Protein 1RZS (pdb70)

CATH classification: 1.10.260.40

Structure (mmCIF, N/CA/C/O backbone):
data_1RZS
#
_entry.id   1RZS
#
loop_
_atom_site.group_PDB
_atom_site.id
_atom_site.type_symbol
_atom_site.label_atom_id
_atom_site.label_alt_id
_atom_site.label_comp_id
_atom_site.label_asym_id
_atom_site.label_entity_id
_atom_site.label_seq_id
_atom_site.pdbx_PDB_ins_code
_atom_site.Cartn_x
_atom_site.Cartn_y
_atom_site.Cartn_z
_atom_site.occupancy
_atom_site.B_iso_or_equiv
_atom_site.auth_seq_id
_atom_site.auth_comp_id
_atom_site.auth_asym_id
_atom_site.auth_atom_id
_atom_site.pdbx_PDB_model_num
ATOM 1 N N . MET A 1 1 ? -5.111 8.071 0.709 1.00 0.00 1 MET A N 1
ATOM 2 C CA . MET A 1 1 ? -4.219 7.172 -0.069 1.00 0.00 1 MET A CA 1
ATOM 3 C C . MET A 1 1 ? -5.018 6.311 -1.041 1.00 0.00 1 MET A C 1
ATOM 4 O O . MET A 1 1 ? -5.801 5.454 -0.630 1.00 0.00 1 MET A O 1
ATOM 20 N N . TYR A 1 2 ? -4.814 6.543 -2.334 1.00 0.00 2 TYR A N 1
ATOM 21 C CA . TYR A 1 2 ? -5.514 5.790 -3.366 1.00 0.00 2 TYR A CA 1
ATOM 22 C C . TYR A 1 2 ? -4.774 4.496 -3.691 1.00 0.00 2 TYR A C 1
ATOM 23 O O . TYR A 1 2 ? -3.547 4.477 -3.781 1.00 0.00 2 TYR A O 1
ATOM 41 N N . LYS A 1 3 ? -5.529 3.417 -3.865 1.00 0.00 3 LYS A N 1
ATOM 42 C CA . LYS A 1 3 ? -4.945 2.118 -4.180 1.00 0.00 3 LYS A CA 1
ATOM 43 C C . LYS A 1 3 ? -4.150 2.178 -5.480 1.00 0.00 3 LYS A C 1
ATOM 44 O O . LYS A 1 3 ? -3.160 1.465 -5.647 1.00 0.00 3 LYS A O 1
ATOM 63 N N . LYS A 1 4 ? -4.587 3.035 -6.398 1.00 0.00 4 LYS A N 1
ATOM 64 C CA . LYS A 1 4 ? -3.914 3.188 -7.682 1.00 0.00 4 LYS A CA 1
ATOM 65 C C . LYS A 1 4 ? -2.474 3.650 -7.487 1.00 0.00 4 LYS A C 1
ATOM 66 O O . LYS A 1 4 ? -1.590 3.305 -8.271 1.00 0.00 4 LYS A O 1
ATOM 85 N N . ASP A 1 5 ? -2.246 4.430 -6.435 1.00 0.00 5 ASP A N 1
ATOM 86 C CA . ASP A 1 5 ? -0.914 4.940 -6.135 1.00 0.00 5 ASP A CA 1
ATOM 87 C C . ASP A 1 5 ? -0.065 3.872 -5.449 1.00 0.00 5 ASP A C 1
ATOM 88 O O . ASP A 1 5 ? 1.095 3.666 -5.804 1.00 0.00 5 ASP A O 1
ATOM 97 N N . VAL A 1 6 ? -0.654 3.198 -4.466 1.00 0.00 6 VAL A N 1
ATOM 98 C CA . VAL A 1 6 ? 0.036 2.156 -3.729 1.00 0.00 6 VAL A CA 1
ATOM 99 C C . VAL A 1 6 ? 0.562 1.073 -4.667 1.00 0.00 6 VAL A C 1
ATOM 100 O O . VAL A 1 6 ? 1.737 0.712 -4.618 1.00 0.00 6 VAL A O 1
ATOM 113 N N . ILE A 1 7 ? -0.319 0.558 -5.520 1.00 0.00 7 ILE A N 1
ATOM 114 C CA . ILE A 1 7 ? 0.053 -0.483 -6.470 1.00 0.00 7 ILE A CA 1
ATOM 115 C C . ILE A 1 7 ? 1.176 -0.013 -7.392 1.00 0.00 7 ILE A C 1
ATOM 116 O O . ILE A 1 7 ? 1.981 -0.814 -7.864 1.00 0.00 7 ILE A O 1
ATOM 132 N N . ASP A 1 8 ? 1.225 1.291 -7.644 1.00 0.00 8 ASP A N 1
ATOM 133 C CA . ASP A 1 8 ? 2.249 1.864 -8.504 1.00 0.00 8 ASP A CA 1
ATOM 134 C C . ASP A 1 8 ? 3.578 1.955 -7.765 1.00 0.00 8 ASP A C 1
ATOM 135 O O . ASP A 1 8 ? 4.645 1.941 -8.377 1.00 0.00 8 ASP A O 1
ATOM 144 N N . HIS A 1 9 ? 3.502 2.046 -6.441 1.00 0.00 9 HIS A N 1
ATOM 145 C CA . HIS A 1 9 ? 4.694 2.134 -5.613 1.00 0.00 9 HIS A CA 1
ATOM 146 C C . HIS A 1 9 ? 5.246 0.741 -5.317 1.00 0.00 9 HIS A C 1
ATOM 147 O O . HIS A 1 9 ? 6.453 0.561 -5.151 1.00 0.00 9 HIS A O 1
ATOM 162 N N . PHE A 1 10 ? 4.351 -0.238 -5.251 1.00 0.00 10 PHE A N 1
ATOM 163 C CA . PHE A 1 10 ? 4.737 -1.615 -4.971 1.00 0.00 10 PHE A CA 1
ATOM 164 C C . PHE A 1 10 ? 4.930 -2.407 -6.261 1.00 0.00 10 PHE A C 1
ATOM 165 O O . PHE A 1 10 ? 5.727 -3.344 -6.311 1.00 0.00 10 PHE A O 1
ATOM 182 N N . GLY A 1 11 ? 4.192 -2.031 -7.299 1.00 0.00 11 GLY A N 1
ATOM 183 C CA . GLY A 1 11 ? 4.293 -2.722 -8.570 1.00 0.00 11 GLY A CA 1
ATOM 184 C C . GLY A 1 11 ? 3.356 -3.910 -8.650 1.00 0.00 11 GLY A C 1
ATOM 185 O O . GLY A 1 11 ? 2.570 -4.030 -9.591 1.00 0.00 11 GLY A O 1
ATOM 189 N N . THR A 1 12 ? 3.434 -4.786 -7.655 1.00 0.00 12 THR A N 1
ATOM 190 C CA . THR A 1 12 ? 2.583 -5.969 -7.603 1.00 0.00 12 THR A CA 1
ATOM 191 C C . THR A 1 12 ? 1.825 -6.023 -6.281 1.00 0.00 12 THR A C 1
ATOM 192 O O . THR A 1 12 ? 2.397 -5.785 -5.216 1.00 0.00 12 THR A O 1
ATOM 203 N N . GLN A 1 13 ? 0.533 -6.331 -6.354 1.00 0.00 13 GLN A N 1
ATOM 204 C CA . GLN A 1 13 ? -0.305 -6.410 -5.160 1.00 0.00 13 GLN A CA 1
ATOM 205 C C . GLN A 1 13 ? 0.340 -7.282 -4.087 1.00 0.00 13 GLN A C 1
ATOM 206 O O . GLN A 1 13 ? 0.432 -6.886 -2.925 1.00 0.00 13 GLN A O 1
ATOM 220 N N . ARG A 1 14 ? 0.788 -8.470 -4.485 1.00 0.00 14 ARG A N 1
ATOM 221 C CA . ARG A 1 14 ? 1.426 -9.403 -3.559 1.00 0.00 14 ARG A CA 1
ATOM 222 C C . ARG A 1 14 ? 2.490 -8.703 -2.716 1.00 0.00 14 ARG A C 1
ATOM 223 O O . ARG A 1 14 ? 2.719 -9.067 -1.562 1.00 0.00 14 ARG A O 1
ATOM 244 N N . ALA A 1 15 ? 3.135 -7.700 -3.299 1.00 0.00 15 ALA A N 1
ATOM 245 C CA . ALA A 1 15 ? 4.172 -6.950 -2.602 1.00 0.00 15 ALA A CA 1
ATOM 246 C C . ALA A 1 15 ? 3.591 -6.178 -1.421 1.00 0.00 15 ALA A C 1
ATOM 247 O O . ALA A 1 15 ? 4.096 -6.263 -0.302 1.00 0.00 15 ALA A O 1
ATOM 254 N N . VAL A 1 16 ? 2.527 -5.423 -1.680 1.00 0.00 16 VAL A N 1
ATOM 255 C CA . VAL A 1 16 ? 1.874 -4.635 -0.644 1.00 0.00 16 VAL A CA 1
ATOM 256 C C . VAL A 1 16 ? 1.457 -5.513 0.532 1.00 0.00 16 VAL A C 1
ATOM 257 O O . VAL A 1 16 ? 1.685 -5.165 1.691 1.00 0.00 16 VAL A O 1
ATOM 270 N N . ALA A 1 17 ? 0.845 -6.651 0.224 1.00 0.00 17 ALA A N 1
ATOM 271 C CA . ALA A 1 17 ? 0.395 -7.578 1.255 1.00 0.00 17 ALA A CA 1
ATOM 272 C C . ALA A 1 17 ? 1.564 -8.064 2.104 1.00 0.00 17 ALA A C 1
ATOM 273 O O . ALA A 1 17 ? 1.414 -8.313 3.301 1.00 0.00 17 ALA A O 1
ATOM 280 N N . LYS A 1 18 ? 2.729 -8.194 1.480 1.00 0.00 18 LYS A N 1
ATOM 281 C CA . LYS A 1 18 ? 3.925 -8.649 2.179 1.00 0.00 18 LYS A CA 1
ATOM 282 C C . LYS A 1 18 ? 4.492 -7.544 3.066 1.00 0.00 18 LYS A C 1
ATOM 283 O O . LYS A 1 18 ? 5.101 -7.817 4.101 1.00 0.00 18 LYS A O 1
ATOM 302 N N . ALA A 1 19 ? 4.289 -6.297 2.653 1.00 0.00 19 ALA A N 1
ATOM 303 C CA . ALA A 1 19 ? 4.781 -5.152 3.409 1.00 0.00 19 ALA A CA 1
ATOM 304 C C . ALA A 1 19 ? 4.003 -4.980 4.710 1.00 0.00 19 ALA A C 1
ATOM 305 O O . ALA A 1 19 ? 4.592 -4.837 5.783 1.00 0.00 19 ALA A O 1
ATOM 312 N N . LEU A 1 20 ? 2.679 -4.996 4.608 1.00 0.00 20 LEU A N 1
ATOM 313 C CA . LEU A 1 20 ? 1.819 -4.842 5.776 1.00 0.00 20 LEU A CA 1
ATOM 314 C C . LEU A 1 20 ? 1.701 -6.157 6.541 1.00 0.00 20 LEU A C 1
ATOM 315 O O . LEU A 1 20 ? 1.588 -6.166 7.767 1.00 0.00 20 LEU A O 1
ATOM 331 N N . GLY A 1 21 ? 1.728 -7.265 5.808 1.00 0.00 21 GLY A N 1
ATOM 332 C CA . GLY A 1 21 ? 1.623 -8.570 6.433 1.00 0.00 21 GLY A CA 1
ATOM 333 C C . GLY A 1 21 ? 0.273 -9.220 6.201 1.00 0.00 21 GLY A C 1
ATOM 334 O O . GLY A 1 21 ? -0.183 -10.023 7.014 1.00 0.00 21 GLY A O 1
ATOM 338 N N . ILE A 1 22 ? -0.368 -8.869 5.091 1.00 0.00 22 ILE A N 1
ATOM 339 C CA . ILE A 1 22 ? -1.673 -9.423 4.754 1.00 0.00 22 ILE A CA 1
ATOM 340 C C . ILE A 1 22 ? -1.602 -10.260 3.481 1.00 0.00 22 ILE A C 1
ATOM 341 O O . ILE A 1 22 ? -0.538 -10.406 2.881 1.00 0.00 22 ILE A O 1
ATOM 357 N N . SER A 1 23 ? -2.743 -10.808 3.074 1.00 0.00 23 SER A N 1
ATOM 358 C CA . SER A 1 23 ? -2.810 -11.630 1.872 1.00 0.00 23 SER A CA 1
ATOM 359 C C . SER A 1 23 ? -3.068 -10.770 0.639 1.00 0.00 23 SER A C 1
ATOM 360 O O . SER A 1 23 ? -3.497 -9.620 0.751 1.00 0.00 23 SER A O 1
ATOM 368 N N . ASP A 1 24 ? -2.806 -11.332 -0.536 1.00 0.00 24 ASP A N 1
ATOM 369 C CA . ASP A 1 24 ? -3.011 -10.616 -1.788 1.00 0.00 24 ASP A CA 1
ATOM 370 C C . ASP A 1 24 ? -4.484 -10.272 -1.985 1.00 0.00 24 ASP A C 1
ATOM 371 O O . ASP A 1 24 ? -4.819 -9.245 -2.578 1.00 0.00 24 ASP A O 1
ATOM 380 N N . ALA A 1 25 ? -5.360 -11.135 -1.483 1.00 0.00 25 ALA A N 1
ATOM 381 C CA . ALA A 1 25 ? -6.798 -10.922 -1.605 1.00 0.00 25 ALA A CA 1
ATOM 382 C C . ALA A 1 25 ? -7.219 -9.619 -0.936 1.00 0.00 25 ALA A C 1
ATOM 383 O O . ALA A 1 25 ? -8.015 -8.857 -1.485 1.00 0.00 25 ALA A O 1
ATOM 390 N N . ALA A 1 26 ? -6.679 -9.368 0.252 1.00 0.00 26 ALA A N 1
ATOM 391 C CA . ALA A 1 26 ? -6.999 -8.155 0.996 1.00 0.00 26 ALA A CA 1
ATOM 392 C C . ALA A 1 26 ? -6.643 -6.908 0.194 1.00 0.00 26 ALA A C 1
ATOM 393 O O . ALA A 1 26 ? -7.371 -5.915 0.215 1.00 0.00 26 ALA A O 1
ATOM 400 N N . VAL A 1 27 ? -5.519 -6.967 -0.513 1.00 0.00 27 VAL A N 1
ATOM 401 C CA . VAL A 1 27 ? -5.068 -5.842 -1.323 1.00 0.00 27 VAL A CA 1
ATOM 402 C C . VAL A 1 27 ? -6.051 -5.546 -2.450 1.00 0.00 27 VAL A C 1
ATOM 403 O O . VAL A 1 27 ? -6.495 -4.411 -2.619 1.00 0.00 27 VAL A O 1
ATOM 416 N N . SER A 1 28 ? -6.388 -6.576 -3.220 1.00 0.00 28 SER A N 1
ATOM 417 C CA . SER A 1 28 ? -7.319 -6.425 -4.333 1.00 0.00 28 SER A CA 1
ATOM 418 C C . SER A 1 28 ? -8.701 -6.017 -3.834 1.00 0.00 28 SER A C 1
ATOM 419 O O . SER A 1 28 ? -9.421 -5.279 -4.506 1.00 0.00 28 SER A O 1
ATOM 427 N N . GLN A 1 29 ? -9.065 -6.504 -2.651 1.00 0.00 29 GLN A N 1
ATOM 428 C CA . GLN A 1 29 ? -10.360 -6.190 -2.064 1.00 0.00 29 GLN A CA 1
ATOM 429 C C . GLN A 1 29 ? -10.480 -4.699 -1.753 1.00 0.00 29 GLN A C 1
ATOM 430 O O . GLN A 1 29 ? -11.580 -4.169 -1.626 1.00 0.00 29 GLN A O 1
ATOM 444 N N . TRP A 1 30 ? -9.337 -4.026 -1.630 1.00 0.00 30 TRP A N 1
ATOM 445 C CA . TRP A 1 30 ? -9.319 -2.598 -1.333 1.00 0.00 30 TRP A CA 1
ATOM 446 C C . TRP A 1 30 ? -10.160 -1.816 -2.335 1.00 0.00 30 TRP A C 1
ATOM 447 O O . TRP A 1 30 ? -10.530 -2.335 -3.388 1.00 0.00 30 TRP A O 1
ATOM 468 N N . LYS A 1 31 ? -10.450 -0.565 -2.001 1.00 0.00 31 LYS A N 1
ATOM 469 C CA . LYS A 1 31 ? -11.250 0.295 -2.868 1.00 0.00 31 LYS A CA 1
ATOM 470 C C . LYS A 1 31 ? -10.470 1.548 -3.250 1.00 0.00 31 LYS A C 1
ATOM 471 O O . LYS A 1 31 ? -9.254 1.597 -3.097 1.00 0.00 31 LYS A O 1
ATOM 490 N N . GLU A 1 32 ? -11.180 2.560 -3.747 1.00 0.00 32 GLU A N 1
ATOM 491 C CA . GLU A 1 32 ? -10.540 3.814 -4.147 1.00 0.00 32 GLU A CA 1
ATOM 492 C C . GLU A 1 32 ? -9.617 4.331 -3.051 1.00 0.00 32 GLU A C 1
ATOM 493 O O . GLU A 1 32 ? -8.633 5.016 -3.329 1.00 0.00 32 GLU A O 1
ATOM 505 N N . VAL A 1 33 ? -9.937 3.993 -1.805 1.00 0.00 33 VAL A N 1
ATOM 506 C CA . VAL A 1 33 ? -9.132 4.415 -0.666 1.00 0.00 33 VAL A CA 1
ATOM 507 C C . VAL A 1 33 ? -8.795 3.230 0.231 1.00 0.00 33 VAL A C 1
ATOM 508 O O . VAL A 1 33 ? -9.684 2.606 0.811 1.00 0.00 33 VAL A O 1
ATOM 521 N N . ILE A 1 34 ? -7.507 2.923 0.343 1.00 0.00 34 ILE A N 1
ATOM 522 C CA . ILE A 1 34 ? -7.054 1.809 1.169 1.00 0.00 34 ILE A CA 1
ATOM 523 C C . ILE A 1 34 ? -7.527 1.962 2.613 1.00 0.00 34 ILE A C 1
ATOM 524 O O . ILE A 1 34 ? -7.785 3.073 3.075 1.00 0.00 34 ILE A O 1
ATOM 540 N N . PRO A 1 35 ? -7.646 0.840 3.344 1.00 0.00 35 PRO A N 1
ATOM 541 C CA . PRO A 1 35 ? -8.091 0.852 4.741 1.00 0.00 35 PRO A CA 1
ATOM 542 C C . PRO A 1 35 ? -7.310 1.849 5.592 1.00 0.00 35 PRO A C 1
ATOM 543 O O . PRO A 1 35 ? -6.207 2.259 5.233 1.00 0.00 35 PRO A O 1
ATOM 554 N N . GLU A 1 36 ? -7.894 2.235 6.722 1.00 0.00 36 GLU A N 1
ATOM 555 C CA . GLU A 1 36 ? -7.259 3.187 7.627 1.00 0.00 36 GLU A CA 1
ATOM 556 C C . GLU A 1 36 ? -6.018 2.583 8.277 1.00 0.00 36 GLU A C 1
ATOM 557 O O . GLU A 1 36 ? -5.034 3.280 8.524 1.00 0.00 36 GLU A O 1
ATOM 569 N N . LYS A 1 37 ? -6.070 1.284 8.556 1.00 0.00 37 LYS A N 1
ATOM 570 C CA . LYS A 1 37 ? -4.949 0.591 9.182 1.00 0.00 37 LYS A CA 1
ATOM 571 C C . LYS A 1 37 ? -3.907 0.177 8.149 1.00 0.00 37 LYS A C 1
ATOM 572 O O . LYS A 1 37 ? -2.735 -0.008 8.478 1.00 0.00 37 LYS A O 1
ATOM 591 N N . ASP A 1 38 ? -4.333 0.036 6.898 1.00 0.00 38 ASP A N 1
ATOM 592 C CA . ASP A 1 38 ? -3.424 -0.352 5.828 1.00 0.00 38 ASP A CA 1
ATOM 593 C C . ASP A 1 38 ? -2.619 0.851 5.355 1.00 0.00 38 ASP A C 1
ATOM 594 O O . ASP A 1 38 ? -1.413 0.752 5.124 1.00 0.00 38 ASP A O 1
ATOM 603 N N . ALA A 1 39 ? -3.291 1.989 5.223 1.00 0.00 39 ALA A N 1
ATOM 604 C CA . ALA A 1 39 ? -2.636 3.215 4.790 1.00 0.00 39 ALA A CA 1
ATOM 605 C C . ALA A 1 39 ? -1.597 3.663 5.814 1.00 0.00 39 ALA A C 1
ATOM 606 O O . ALA A 1 39 ? -0.623 4.334 5.471 1.00 0.00 39 ALA A O 1
ATOM 613 N N . TYR A 1 40 ? -1.813 3.288 7.072 1.00 0.00 40 TYR A N 1
ATOM 614 C CA . TYR A 1 40 ? -0.896 3.650 8.147 1.00 0.00 40 TYR A CA 1
ATOM 615 C C . TYR A 1 40 ? 0.456 2.964 7.968 1.00 0.00 40 TYR A C 1
ATOM 616 O O . TYR A 1 40 ? 1.461 3.616 7.683 1.00 0.00 40 TYR A O 1
ATOM 634 N N . ARG A 1 41 ? 0.473 1.647 8.144 1.00 0.00 41 ARG A N 1
ATOM 635 C CA . ARG A 1 41 ? 1.703 0.872 8.007 1.00 0.00 41 ARG A CA 1
ATOM 636 C C . ARG A 1 41 ? 2.338 1.084 6.635 1.00 0.00 41 ARG A C 1
ATOM 637 O O . ARG A 1 41 ? 3.555 0.984 6.482 1.00 0.00 41 ARG A O 1
ATOM 658 N N . LEU A 1 42 ? 1.507 1.378 5.640 1.00 0.00 42 LEU A N 1
ATOM 659 C CA . LEU A 1 42 ? 1.989 1.602 4.283 1.00 0.00 42 LEU A CA 1
ATOM 660 C C . LEU A 1 42 ? 2.987 2.755 4.239 1.00 0.00 42 LEU A C 1
ATOM 661 O O . LEU A 1 42 ? 3.925 2.748 3.441 1.00 0.00 42 LEU A O 1
ATOM 677 N N . GLU A 1 43 ? 2.780 3.747 5.100 1.00 0.00 43 GLU A N 1
ATOM 678 C CA . GLU A 1 43 ? 3.661 4.908 5.157 1.00 0.00 43 GLU A CA 1
ATOM 679 C C . GLU A 1 43 ? 5.042 4.532 5.692 1.00 0.00 43 GLU A C 1
ATOM 680 O O . GLU A 1 43 ? 6.018 5.246 5.466 1.00 0.00 43 GLU A O 1
ATOM 692 N N . ILE A 1 44 ? 5.120 3.410 6.402 1.00 0.00 44 ILE A N 1
ATOM 693 C CA . ILE A 1 44 ? 6.383 2.951 6.967 1.00 0.00 44 ILE A CA 1
ATOM 694 C C . ILE A 1 44 ? 7.148 2.076 5.980 1.00 0.00 44 ILE A C 1
ATOM 695 O O . ILE A 1 44 ? 8.333 2.293 5.731 1.00 0.00 44 ILE A O 1
ATOM 711 N N . VAL A 1 45 ? 6.463 1.083 5.424 1.00 0.00 45 VAL A N 1
ATOM 712 C CA . VAL A 1 45 ? 7.078 0.169 4.465 1.00 0.00 45 VAL A CA 1
ATOM 713 C C . VAL A 1 45 ? 7.624 0.920 3.256 1.00 0.00 45 VAL A C 1
ATOM 714 O O . VAL A 1 45 ? 8.674 0.570 2.717 1.00 0.00 45 VAL A O 1
ATOM 727 N N . THR A 1 46 ? 6.901 1.950 2.832 1.00 0.00 46 THR A N 1
ATOM 728 C CA . THR A 1 46 ? 7.301 2.750 1.688 1.00 0.00 46 THR A CA 1
ATOM 729 C C . THR A 1 46 ? 8.375 3.775 2.059 1.00 0.00 46 THR A C 1
ATOM 730 O O . THR A 1 46 ? 8.758 4.605 1.235 1.00 0.00 46 THR A O 1
ATOM 741 N N . ALA A 1 47 ? 8.861 3.716 3.299 1.00 0.00 47 ALA A N 1
ATOM 742 C CA . ALA A 1 47 ? 9.887 4.642 3.763 1.00 0.00 47 ALA A CA 1
ATOM 743 C C . ALA A 1 47 ? 9.340 6.062 3.855 1.00 0.00 47 ALA A C 1
ATOM 744 O O . ALA A 1 47 ? 10.059 7.032 3.611 1.00 0.00 47 ALA A O 1
ATOM 751 N N . GLY A 1 48 ? 8.064 6.176 4.207 1.00 0.00 48 GLY A N 1
ATOM 752 C CA . GLY A 1 48 ? 7.441 7.482 4.327 1.00 0.00 48 GLY A CA 1
ATOM 753 C C . GLY A 1 48 ? 7.116 8.099 2.980 1.00 0.00 48 GLY A C 1
ATOM 754 O O . GLY A 1 48 ? 7.040 9.321 2.853 1.00 0.00 48 GLY A O 1
ATOM 758 N N . ALA A 1 49 ? 6.923 7.254 1.973 1.00 0.00 49 ALA A N 1
ATOM 759 C CA . ALA A 1 49 ? 6.602 7.726 0.632 1.00 0.00 49 ALA A CA 1
ATOM 760 C C . ALA A 1 49 ? 5.307 8.531 0.631 1.00 0.00 49 ALA A C 1
ATOM 761 O O . ALA A 1 49 ? 5.301 9.719 0.310 1.00 0.00 49 ALA A O 1
ATOM 768 N N . LEU A 1 50 ? 4.210 7.875 0.996 1.00 0.00 50 LEU A N 1
ATOM 769 C CA . LEU A 1 50 ? 2.907 8.528 1.042 1.00 0.00 50 LEU A CA 1
ATOM 770 C C . LEU A 1 50 ? 2.597 9.016 2.453 1.00 0.00 50 LEU A C 1
ATOM 771 O O . LEU A 1 50 ? 2.607 8.237 3.407 1.00 0.00 50 LEU A O 1
ATOM 787 N N . LYS A 1 51 ? 2.322 10.311 2.581 1.00 0.00 51 LYS A N 1
ATOM 788 C CA . LYS A 1 51 ? 2.012 10.900 3.879 1.00 0.00 51 LYS A CA 1
ATOM 789 C C . LYS A 1 51 ? 0.561 10.629 4.268 1.00 0.00 51 LYS A C 1
ATOM 790 O O . LYS A 1 51 ? -0.366 11.036 3.569 1.00 0.00 51 LYS A O 1
ATOM 809 N N . TYR A 1 52 ? 0.374 9.936 5.387 1.00 0.00 52 TYR A N 1
ATOM 810 C CA . TYR A 1 52 ? -0.962 9.609 5.870 1.00 0.00 52 TYR A CA 1
ATOM 811 C C . TYR A 1 52 ? -1.700 10.860 6.332 1.00 0.00 52 TYR A C 1
ATOM 812 O O . TYR A 1 52 ? -1.147 11.689 7.057 1.00 0.00 52 TYR A O 1
ATOM 830 N N . GLN A 1 53 ? -2.954 10.987 5.913 1.00 0.00 53 GLN A N 1
ATOM 831 C CA . GLN A 1 53 ? -3.775 12.133 6.285 1.00 0.00 53 GLN A CA 1
ATOM 832 C C . GLN A 1 53 ? -5.155 11.675 6.741 1.00 0.00 53 GLN A C 1
ATOM 833 O O . GLN A 1 53 ? -5.717 10.731 6.188 1.00 0.00 53 GLN A O 1
ATOM 847 N N . GLU A 1 54 ? -5.695 12.344 7.753 1.00 0.00 54 GLU A N 1
ATOM 848 C CA . GLU A 1 54 ? -7.011 11.996 8.284 1.00 0.00 54 GLU A CA 1
ATOM 849 C C . GLU A 1 54 ? -8.127 12.689 7.503 1.00 0.00 54 GLU A C 1
ATOM 850 O O . GLU A 1 54 ? -9.062 13.233 8.090 1.00 0.00 54 GLU A O 1
ATOM 862 N N . ASN A 1 55 ? -8.026 12.664 6.177 1.00 0.00 55 ASN A N 1
ATOM 863 C CA . ASN A 1 55 ? -9.031 13.287 5.326 1.00 0.00 55 ASN A CA 1
ATOM 864 C C . ASN A 1 55 ? -10.130 12.295 4.970 1.00 0.00 55 ASN A C 1
ATOM 865 O O . ASN A 1 55 ? -11.290 12.495 5.311 1.00 0.00 55 ASN A O 1
ATOM 876 N N . ALA A 1 56 ? -9.755 11.224 4.279 1.00 0.00 56 ALA A N 1
ATOM 877 C CA . ALA A 1 56 ? -10.700 10.198 3.874 1.00 0.00 56 ALA A CA 1
ATOM 878 C C . ALA A 1 56 ? -10.920 9.165 4.978 1.00 0.00 56 ALA A C 1
ATOM 879 O O . ALA A 1 56 ? -11.780 8.297 4.865 1.00 0.00 56 ALA A O 1
ATOM 886 N N . TYR A 1 57 ? -10.130 9.258 6.045 1.00 0.00 57 TYR A N 1
ATOM 887 C CA . TYR A 1 57 ? -10.240 8.325 7.162 1.00 0.00 57 TYR A CA 1
ATOM 888 C C . TYR A 1 57 ? -10.890 8.997 8.372 1.00 0.00 57 TYR A C 1
ATOM 889 O O . TYR A 1 57 ? -10.590 8.651 9.515 1.00 0.00 57 TYR A O 1
ATOM 907 N N . ARG A 1 58 ? -11.770 9.953 8.110 1.00 0.00 58 ARG A N 1
ATOM 908 C CA . ARG A 1 58 ? -12.460 10.671 9.178 1.00 0.00 58 ARG A CA 1
ATOM 909 C C . ARG A 1 58 ? -13.970 10.667 8.951 1.00 0.00 58 ARG A C 1
ATOM 910 O O . ARG A 1 58 ? -14.490 11.460 8.165 1.00 0.00 58 ARG A O 1
ATOM 931 N N . GLN A 1 59 ? -14.670 9.772 9.641 1.00 0.00 59 GLN A N 1
ATOM 932 C CA . GLN A 1 59 ? -16.110 9.668 9.513 1.00 0.00 59 GLN A CA 1
ATOM 933 C C . GLN A 1 59 ? -16.770 9.541 10.881 1.00 0.00 59 GLN A C 1
ATOM 934 O O . GLN A 1 59 ? -17.110 8.440 11.321 1.00 0.00 59 GLN A O 1
ATOM 948 N N . ALA A 1 60 ? -16.960 10.674 11.552 1.00 0.00 60 ALA A N 1
ATOM 949 C CA . ALA A 1 60 ? -17.580 10.690 12.871 1.00 0.00 60 ALA A CA 1
ATOM 950 C C . ALA A 1 60 ? -18.230 12.040 13.155 1.00 0.00 60 ALA A C 1
ATOM 951 O O . ALA A 1 60 ? -17.820 12.758 14.069 1.00 0.00 60 ALA A O 1
ATOM 958 N N . ALA A 1 61 ? -19.240 12.380 12.369 1.00 0.00 61 ALA A N 1
ATOM 959 C CA . ALA A 1 61 ? -19.950 13.645 12.537 1.00 0.00 61 ALA A CA 1
ATOM 960 C C . ALA A 1 61 ? -21.460 13.455 12.386 1.00 0.00 61 ALA A C 1
ATOM 961 O O . ALA A 1 61 ? -22.220 14.179 13.066 1.00 0.00 61 ALA A O 1
ATOM 969 N N . MET A 1 1 ? -5.475 8.146 0.640 1.00 0.00 1 MET A N 2
ATOM 970 C CA . MET A 1 1 ? -4.589 7.265 -0.161 1.00 0.00 1 MET A CA 2
ATOM 971 C C . MET A 1 1 ? -5.399 6.312 -1.034 1.00 0.00 1 MET A C 2
ATOM 972 O O . MET A 1 1 ? -6.159 5.482 -0.531 1.00 0.00 1 MET A O 2
ATOM 988 N N . TYR A 1 2 ? -5.232 6.438 -2.346 1.00 0.00 2 TYR A N 2
ATOM 989 C CA . TYR A 1 2 ? -5.946 5.591 -3.293 1.00 0.00 2 TYR A CA 2
ATOM 990 C C . TYR A 1 2 ? -5.137 4.341 -3.620 1.00 0.00 2 TYR A C 2
ATOM 991 O O . TYR A 1 2 ? -3.907 4.379 -3.669 1.00 0.00 2 TYR A O 2
ATOM 1009 N N . LYS A 1 3 ? -5.836 3.231 -3.844 1.00 0.00 3 LYS A N 2
ATOM 1010 C CA . LYS A 1 3 ? -5.184 1.968 -4.168 1.00 0.00 3 LYS A CA 2
ATOM 1011 C C . LYS A 1 3 ? -4.255 2.126 -5.369 1.00 0.00 3 LYS A C 2
ATOM 1012 O O . LYS A 1 3 ? -3.248 1.427 -5.484 1.00 0.00 3 LYS A O 2
ATOM 1031 N N . LYS A 1 4 ? -4.601 3.051 -6.259 1.00 0.00 4 LYS A N 2
ATOM 1032 C CA . LYS A 1 4 ? -3.799 3.305 -7.449 1.00 0.00 4 LYS A CA 2
ATOM 1033 C C . LYS A 1 4 ? -2.398 3.771 -7.067 1.00 0.00 4 LYS A C 2
ATOM 1034 O O . LYS A 1 4 ? -1.411 3.368 -7.683 1.00 0.00 4 LYS A O 2
ATOM 1053 N N . ASP A 1 5 ? -2.319 4.621 -6.049 1.00 0.00 5 ASP A N 2
ATOM 1054 C CA . ASP A 1 5 ? -1.038 5.141 -5.585 1.00 0.00 5 ASP A CA 2
ATOM 1055 C C . ASP A 1 5 ? -0.179 4.027 -4.995 1.00 0.00 5 ASP A C 2
ATOM 1056 O O . ASP A 1 5 ? 0.967 3.833 -5.401 1.00 0.00 5 ASP A O 2
ATOM 1065 N N . VAL A 1 6 ? -0.740 3.297 -4.034 1.00 0.00 6 VAL A N 2
ATOM 1066 C CA . VAL A 1 6 ? -0.035 2.207 -3.387 1.00 0.00 6 VAL A CA 2
ATOM 1067 C C . VAL A 1 6 ? 0.496 1.210 -4.414 1.00 0.00 6 VAL A C 2
ATOM 1068 O O . VAL A 1 6 ? 1.675 0.855 -4.398 1.00 0.00 6 VAL A O 2
ATOM 1081 N N . ILE A 1 7 ? -0.383 0.764 -5.305 1.00 0.00 7 ILE A N 2
ATOM 1082 C CA . ILE A 1 7 ? -0.007 -0.188 -6.341 1.00 0.00 7 ILE A CA 2
ATOM 1083 C C . ILE A 1 7 ? 1.078 0.392 -7.250 1.00 0.00 7 ILE A C 2
ATOM 1084 O O . ILE A 1 7 ? 1.863 -0.347 -7.843 1.00 0.00 7 ILE A O 2
ATOM 1100 N N . ASP A 1 8 ? 1.117 1.716 -7.349 1.00 0.00 8 ASP A N 2
ATOM 1101 C CA . ASP A 1 8 ? 2.106 2.390 -8.177 1.00 0.00 8 ASP A CA 2
ATOM 1102 C C . ASP A 1 8 ? 3.461 2.403 -7.480 1.00 0.00 8 ASP A C 2
ATOM 1103 O O . ASP A 1 8 ? 4.506 2.437 -8.129 1.00 0.00 8 ASP A O 2
ATOM 1112 N N . HIS A 1 9 ? 3.431 2.372 -6.152 1.00 0.00 9 HIS A N 2
ATOM 1113 C CA . HIS A 1 9 ? 4.652 2.375 -5.362 1.00 0.00 9 HIS A CA 2
ATOM 1114 C C . HIS A 1 9 ? 5.184 0.955 -5.191 1.00 0.00 9 HIS A C 2
ATOM 1115 O O . HIS A 1 9 ? 6.393 0.736 -5.129 1.00 0.00 9 HIS A O 2
ATOM 1130 N N . PHE A 1 10 ? 4.269 -0.005 -5.112 1.00 0.00 10 PHE A N 2
ATOM 1131 C CA . PHE A 1 10 ? 4.639 -1.405 -4.945 1.00 0.00 10 PHE A CA 2
ATOM 1132 C C . PHE A 1 10 ? 4.811 -2.094 -6.294 1.00 0.00 10 PHE A C 2
ATOM 1133 O O . PHE A 1 10 ? 5.700 -2.926 -6.469 1.00 0.00 10 PHE A O 2
ATOM 1150 N N . GLY A 1 11 ? 3.948 -1.745 -7.244 1.00 0.00 11 GLY A N 2
ATOM 1151 C CA . GLY A 1 11 ? 4.018 -2.344 -8.564 1.00 0.00 11 GLY A CA 2
ATOM 1152 C C . GLY A 1 11 ? 3.077 -3.525 -8.708 1.00 0.00 11 GLY A C 2
ATOM 1153 O O . GLY A 1 11 ? 2.491 -3.736 -9.769 1.00 0.00 11 GLY A O 2
ATOM 1157 N N . THR A 1 12 ? 2.934 -4.292 -7.633 1.00 0.00 12 THR A N 2
ATOM 1158 C CA . THR A 1 12 ? 2.057 -5.457 -7.634 1.00 0.00 12 THR A CA 2
ATOM 1159 C C . THR A 1 12 ? 1.403 -5.637 -6.267 1.00 0.00 12 THR A C 2
ATOM 1160 O O . THR A 1 12 ? 2.021 -5.375 -5.234 1.00 0.00 12 THR A O 2
ATOM 1171 N N . GLN A 1 13 ? 0.150 -6.080 -6.269 1.00 0.00 13 GLN A N 2
ATOM 1172 C CA . GLN A 1 13 ? -0.589 -6.289 -5.028 1.00 0.00 13 GLN A CA 2
ATOM 1173 C C . GLN A 1 13 ? 0.194 -7.176 -4.062 1.00 0.00 13 GLN A C 2
ATOM 1174 O O . GLN A 1 13 ? 0.351 -6.844 -2.886 1.00 0.00 13 GLN A O 2
ATOM 1188 N N . ARG A 1 14 ? 0.684 -8.306 -4.566 1.00 0.00 14 ARG A N 2
ATOM 1189 C CA . ARG A 1 14 ? 1.449 -9.244 -3.757 1.00 0.00 14 ARG A CA 2
ATOM 1190 C C . ARG A 1 14 ? 2.541 -8.532 -2.959 1.00 0.00 14 ARG A C 2
ATOM 1191 O O . ARG A 1 14 ? 2.798 -8.872 -1.805 1.00 0.00 14 ARG A O 2
ATOM 1212 N N . ALA A 1 15 ? 3.176 -7.547 -3.583 1.00 0.00 15 ALA A N 2
ATOM 1213 C CA . ALA A 1 15 ? 4.238 -6.790 -2.929 1.00 0.00 15 ALA A CA 2
ATOM 1214 C C . ALA A 1 15 ? 3.722 -6.096 -1.673 1.00 0.00 15 ALA A C 2
ATOM 1215 O O . ALA A 1 15 ? 4.342 -6.172 -0.611 1.00 0.00 15 ALA A O 2
ATOM 1222 N N . VAL A 1 16 ? 2.587 -5.418 -1.800 1.00 0.00 16 VAL A N 2
ATOM 1223 C CA . VAL A 1 16 ? 1.988 -4.708 -0.678 1.00 0.00 16 VAL A CA 2
ATOM 1224 C C . VAL A 1 16 ? 1.680 -5.661 0.472 1.00 0.00 16 VAL A C 2
ATOM 1225 O O . VAL A 1 16 ? 2.028 -5.393 1.623 1.00 0.00 16 VAL A O 2
ATOM 1238 N N . ALA A 1 17 ? 1.025 -6.772 0.155 1.00 0.00 17 ALA A N 2
ATOM 1239 C CA . ALA A 1 17 ? 0.669 -7.765 1.163 1.00 0.00 17 ALA A CA 2
ATOM 1240 C C . ALA A 1 17 ? 1.907 -8.284 1.887 1.00 0.00 17 ALA A C 2
ATOM 1241 O O . ALA A 1 17 ? 1.881 -8.514 3.095 1.00 0.00 17 ALA A O 2
ATOM 1248 N N . LYS A 1 18 ? 2.991 -8.470 1.139 1.00 0.00 18 LYS A N 2
ATOM 1249 C CA . LYS A 1 18 ? 4.237 -8.962 1.713 1.00 0.00 18 LYS A CA 2
ATOM 1250 C C . LYS A 1 18 ? 4.879 -7.909 2.613 1.00 0.00 18 LYS A C 2
ATOM 1251 O O . LYS A 1 18 ? 5.576 -8.240 3.572 1.00 0.00 18 LYS A O 2
ATOM 1270 N N . ALA A 1 19 ? 4.640 -6.640 2.297 1.00 0.00 19 ALA A N 2
ATOM 1271 C CA . ALA A 1 19 ? 5.195 -5.542 3.077 1.00 0.00 19 ALA A CA 2
ATOM 1272 C C . ALA A 1 19 ? 4.368 -5.284 4.331 1.00 0.00 19 ALA A C 2
ATOM 1273 O O . ALA A 1 19 ? 4.914 -5.103 5.420 1.00 0.00 19 ALA A O 2
ATOM 1280 N N . LEU A 1 20 ? 3.048 -5.269 4.174 1.00 0.00 20 LEU A N 2
ATOM 1281 C CA . LEU A 1 20 ? 2.147 -5.033 5.295 1.00 0.00 20 LEU A CA 2
ATOM 1282 C C . LEU A 1 20 ? 1.960 -6.303 6.121 1.00 0.00 20 LEU A C 2
ATOM 1283 O O . LEU A 1 20 ? 1.745 -6.240 7.331 1.00 0.00 20 LEU A O 2
ATOM 1299 N N . GLY A 1 21 ? 2.044 -7.452 5.458 1.00 0.00 21 GLY A N 2
ATOM 1300 C CA . GLY A 1 21 ? 1.883 -8.718 6.149 1.00 0.00 21 GLY A CA 2
ATOM 1301 C C . GLY A 1 21 ? 0.545 -9.379 5.866 1.00 0.00 21 GLY A C 2
ATOM 1302 O O . GLY A 1 21 ? 0.315 -10.520 6.265 1.00 0.00 21 GLY A O 2
ATOM 1306 N N . ILE A 1 22 ? -0.341 -8.663 5.176 1.00 0.00 22 ILE A N 2
ATOM 1307 C CA . ILE A 1 22 ? -1.659 -9.196 4.848 1.00 0.00 22 ILE A CA 2
ATOM 1308 C C . ILE A 1 22 ? -1.590 -10.129 3.646 1.00 0.00 22 ILE A C 2
ATOM 1309 O O . ILE A 1 22 ? -0.527 -10.320 3.055 1.00 0.00 22 ILE A O 2
ATOM 1325 N N . SER A 1 23 ? -2.730 -10.710 3.288 1.00 0.00 23 SER A N 2
ATOM 1326 C CA . SER A 1 23 ? -2.800 -11.626 2.155 1.00 0.00 23 SER A CA 2
ATOM 1327 C C . SER A 1 23 ? -3.003 -10.863 0.849 1.00 0.00 23 SER A C 2
ATOM 1328 O O . SER A 1 23 ? -3.461 -9.721 0.851 1.00 0.00 23 SER A O 2
ATOM 1336 N N . ASP A 1 24 ? -2.659 -11.504 -0.263 1.00 0.00 24 ASP A N 2
ATOM 1337 C CA . ASP A 1 24 ? -2.802 -10.887 -1.577 1.00 0.00 24 ASP A CA 2
ATOM 1338 C C . ASP A 1 24 ? -4.257 -10.517 -1.850 1.00 0.00 24 ASP A C 2
ATOM 1339 O O . ASP A 1 24 ? -4.539 -9.552 -2.560 1.00 0.00 24 ASP A O 2
ATOM 1348 N N . ALA A 1 25 ? -5.177 -11.289 -1.280 1.00 0.00 25 ALA A N 2
ATOM 1349 C CA . ALA A 1 25 ? -6.602 -11.042 -1.463 1.00 0.00 25 ALA A CA 2
ATOM 1350 C C . ALA A 1 25 ? -7.020 -9.729 -0.810 1.00 0.00 25 ALA A C 2
ATOM 1351 O O . ALA A 1 25 ? -7.841 -8.990 -1.351 1.00 0.00 25 ALA A O 2
ATOM 1358 N N . ALA A 1 26 ? -6.448 -9.445 0.357 1.00 0.00 26 ALA A N 2
ATOM 1359 C CA . ALA A 1 26 ? -6.763 -8.222 1.083 1.00 0.00 26 ALA A CA 2
ATOM 1360 C C . ALA A 1 26 ? -6.431 -6.988 0.250 1.00 0.00 26 ALA A C 2
ATOM 1361 O O . ALA A 1 26 ? -7.209 -6.036 0.194 1.00 0.00 26 ALA A O 2
ATOM 1368 N N . VAL A 1 27 ? -5.271 -7.014 -0.399 1.00 0.00 27 VAL A N 2
ATOM 1369 C CA . VAL A 1 27 ? -4.836 -5.899 -1.231 1.00 0.00 27 VAL A CA 2
ATOM 1370 C C . VAL A 1 27 ? -5.698 -5.780 -2.483 1.00 0.00 27 VAL A C 2
ATOM 1371 O O . VAL A 1 27 ? -5.962 -4.679 -2.966 1.00 0.00 27 VAL A O 2
ATOM 1384 N N . SER A 1 28 ? -6.135 -6.920 -3.005 1.00 0.00 28 SER A N 2
ATOM 1385 C CA . SER A 1 28 ? -6.967 -6.941 -4.202 1.00 0.00 28 SER A CA 2
ATOM 1386 C C . SER A 1 28 ? -8.380 -6.457 -3.891 1.00 0.00 28 SER A C 2
ATOM 1387 O O . SER A 1 28 ? -9.042 -5.859 -4.739 1.00 0.00 28 SER A O 2
ATOM 1395 N N . GLN A 1 29 ? -8.834 -6.720 -2.672 1.00 0.00 29 GLN A N 2
ATOM 1396 C CA . GLN A 1 29 ? -10.160 -6.313 -2.246 1.00 0.00 29 GLN A CA 2
ATOM 1397 C C . GLN A 1 29 ? -10.220 -4.810 -1.979 1.00 0.00 29 GLN A C 2
ATOM 1398 O O . GLN A 1 29 ? -11.310 -4.231 -1.898 1.00 0.00 29 GLN A O 2
ATOM 1412 N N . TRP A 1 30 ? -9.063 -4.181 -1.840 1.00 0.00 30 TRP A N 2
ATOM 1413 C CA . TRP A 1 30 ? -8.992 -2.746 -1.581 1.00 0.00 30 TRP A CA 2
ATOM 1414 C C . TRP A 1 30 ? -9.806 -1.960 -2.605 1.00 0.00 30 TRP A C 2
ATOM 1415 O O . TRP A 1 30 ? -9.608 -2.103 -3.810 1.00 0.00 30 TRP A O 2
ATOM 1436 N N . LYS A 1 31 ? -10.710 -1.128 -2.113 1.00 0.00 31 LYS A N 2
ATOM 1437 C CA . LYS A 1 31 ? -11.550 -0.315 -2.985 1.00 0.00 31 LYS A CA 2
ATOM 1438 C C . LYS A 1 31 ? -10.790 0.914 -3.469 1.00 0.00 31 LYS A C 2
ATOM 1439 O O . LYS A 1 31 ? -9.568 0.971 -3.370 1.00 0.00 31 LYS A O 2
ATOM 1458 N N . GLU A 1 32 ? -11.520 1.899 -3.988 1.00 0.00 32 GLU A N 2
ATOM 1459 C CA . GLU A 1 32 ? -10.900 3.126 -4.482 1.00 0.00 32 GLU A CA 2
ATOM 1460 C C . GLU A 1 32 ? -9.965 3.721 -3.435 1.00 0.00 32 GLU A C 2
ATOM 1461 O O . GLU A 1 32 ? -8.935 4.307 -3.773 1.00 0.00 32 GLU A O 2
ATOM 1473 N N . VAL A 1 33 ? -10.320 3.562 -2.166 1.00 0.00 33 VAL A N 2
ATOM 1474 C CA . VAL A 1 33 ? -9.512 4.079 -1.070 1.00 0.00 33 VAL A CA 2
ATOM 1475 C C . VAL A 1 33 ? -9.182 2.978 -0.068 1.00 0.00 33 VAL A C 2
ATOM 1476 O O . VAL A 1 33 ? -10.060 2.248 0.380 1.00 0.00 33 VAL A O 2
ATOM 1489 N N . ILE A 1 34 ? -7.904 2.861 0.280 1.00 0.00 34 ILE A N 2
ATOM 1490 C CA . ILE A 1 34 ? -7.457 1.846 1.228 1.00 0.00 34 ILE A CA 2
ATOM 1491 C C . ILE A 1 34 ? -8.010 2.113 2.624 1.00 0.00 34 ILE A C 2
ATOM 1492 O O . ILE A 1 34 ? -8.447 3.223 2.925 1.00 0.00 34 ILE A O 2
ATOM 1508 N N . PRO A 1 35 ? -7.995 1.097 3.504 1.00 0.00 35 PRO A N 2
ATOM 1509 C CA . PRO A 1 35 ? -8.494 1.238 4.876 1.00 0.00 35 PRO A CA 2
ATOM 1510 C C . PRO A 1 35 ? -7.785 2.360 5.628 1.00 0.00 35 PRO A C 2
ATOM 1511 O O . PRO A 1 35 ? -6.708 2.804 5.228 1.00 0.00 35 PRO A O 2
ATOM 1522 N N . GLU A 1 36 ? -8.397 2.817 6.714 1.00 0.00 36 GLU A N 2
ATOM 1523 C CA . GLU A 1 36 ? -7.827 3.892 7.519 1.00 0.00 36 GLU A CA 2
ATOM 1524 C C . GLU A 1 36 ? -6.559 3.439 8.237 1.00 0.00 36 GLU A C 2
ATOM 1525 O O . GLU A 1 36 ? -5.644 4.232 8.456 1.00 0.00 36 GLU A O 2
ATOM 1537 N N . LYS A 1 37 ? -6.513 2.164 8.611 1.00 0.00 37 LYS A N 2
ATOM 1538 C CA . LYS A 1 37 ? -5.356 1.616 9.314 1.00 0.00 37 LYS A CA 2
ATOM 1539 C C . LYS A 1 37 ? -4.306 1.085 8.343 1.00 0.00 37 LYS A C 2
ATOM 1540 O O . LYS A 1 37 ? -3.150 0.888 8.719 1.00 0.00 37 LYS A O 2
ATOM 1559 N N . ASP A 1 38 ? -4.704 0.858 7.097 1.00 0.00 38 ASP A N 2
ATOM 1560 C CA . ASP A 1 38 ? -3.779 0.356 6.090 1.00 0.00 38 ASP A CA 2
ATOM 1561 C C . ASP A 1 38 ? -2.919 1.490 5.548 1.00 0.00 38 ASP A C 2
ATOM 1562 O O . ASP A 1 38 ? -1.713 1.332 5.355 1.00 0.00 38 ASP A O 2
ATOM 1571 N N . ALA A 1 39 ? -3.545 2.637 5.314 1.00 0.00 39 ALA A N 2
ATOM 1572 C CA . ALA A 1 39 ? -2.839 3.803 4.804 1.00 0.00 39 ALA A CA 2
ATOM 1573 C C . ALA A 1 39 ? -1.729 4.234 5.756 1.00 0.00 39 ALA A C 2
ATOM 1574 O O . ALA A 1 39 ? -0.736 4.830 5.336 1.00 0.00 39 ALA A O 2
ATOM 1581 N N . TYR A 1 40 ? -1.899 3.935 7.043 1.00 0.00 40 TYR A N 2
ATOM 1582 C CA . TYR A 1 40 ? -0.906 4.300 8.046 1.00 0.00 40 TYR A CA 2
ATOM 1583 C C . TYR A 1 40 ? 0.322 3.395 7.961 1.00 0.00 40 TYR A C 2
ATOM 1584 O O . TYR A 1 40 ? 1.457 3.871 7.996 1.00 0.00 40 TYR A O 2
ATOM 1602 N N . ARG A 1 41 ? 0.088 2.092 7.859 1.00 0.00 41 ARG A N 2
ATOM 1603 C CA . ARG A 1 41 ? 1.174 1.123 7.777 1.00 0.00 41 ARG A CA 2
ATOM 1604 C C . ARG A 1 41 ? 2.019 1.339 6.525 1.00 0.00 41 ARG A C 2
ATOM 1605 O O . ARG A 1 41 ? 3.223 1.082 6.525 1.00 0.00 41 ARG A O 2
ATOM 1626 N N . LEU A 1 42 ? 1.380 1.808 5.459 1.00 0.00 42 LEU A N 2
ATOM 1627 C CA . LEU A 1 42 ? 2.075 2.051 4.198 1.00 0.00 42 LEU A CA 2
ATOM 1628 C C . LEU A 1 42 ? 3.215 3.051 4.379 1.00 0.00 42 LEU A C 2
ATOM 1629 O O . LEU A 1 42 ? 4.294 2.885 3.812 1.00 0.00 42 LEU A O 2
ATOM 1645 N N . GLU A 1 43 ? 2.965 4.089 5.168 1.00 0.00 43 GLU A N 2
ATOM 1646 C CA . GLU A 1 43 ? 3.969 5.119 5.420 1.00 0.00 43 GLU A CA 2
ATOM 1647 C C . GLU A 1 43 ? 5.210 4.537 6.098 1.00 0.00 43 GLU A C 2
ATOM 1648 O O . GLU A 1 43 ? 6.272 5.155 6.093 1.00 0.00 43 GLU A O 2
ATOM 1660 N N . ILE A 1 44 ? 5.070 3.351 6.682 1.00 0.00 44 ILE A N 2
ATOM 1661 C CA . ILE A 1 44 ? 6.182 2.703 7.363 1.00 0.00 44 ILE A CA 2
ATOM 1662 C C . ILE A 1 44 ? 6.939 1.765 6.426 1.00 0.00 44 ILE A C 2
ATOM 1663 O O . ILE A 1 44 ? 8.164 1.826 6.327 1.00 0.00 44 ILE A O 2
ATOM 1679 N N . VAL A 1 45 ? 6.202 0.897 5.742 1.00 0.00 45 VAL A N 2
ATOM 1680 C CA . VAL A 1 45 ? 6.805 -0.055 4.815 1.00 0.00 45 VAL A CA 2
ATOM 1681 C C . VAL A 1 45 ? 7.473 0.659 3.647 1.00 0.00 45 VAL A C 2
ATOM 1682 O O . VAL A 1 45 ? 8.541 0.255 3.185 1.00 0.00 45 VAL A O 2
ATOM 1695 N N . THR A 1 46 ? 6.833 1.720 3.170 1.00 0.00 46 THR A N 2
ATOM 1696 C CA . THR A 1 46 ? 7.352 2.493 2.054 1.00 0.00 46 THR A CA 2
ATOM 1697 C C . THR A 1 46 ? 8.446 3.467 2.499 1.00 0.00 46 THR A C 2
ATOM 1698 O O . THR A 1 46 ? 8.936 4.262 1.698 1.00 0.00 46 THR A O 2
ATOM 1709 N N . ALA A 1 47 ? 8.827 3.403 3.773 1.00 0.00 47 ALA A N 2
ATOM 1710 C CA . ALA A 1 47 ? 9.859 4.284 4.305 1.00 0.00 47 ALA A CA 2
ATOM 1711 C C . ALA A 1 47 ? 9.401 5.738 4.284 1.00 0.00 47 ALA A C 2
ATOM 1712 O O . ALA A 1 47 ? 10.208 6.654 4.132 1.00 0.00 47 ALA A O 2
ATOM 1719 N N . GLY A 1 48 ? 8.096 5.941 4.439 1.00 0.00 48 GLY A N 2
ATOM 1720 C CA . GLY A 1 48 ? 7.549 7.284 4.435 1.00 0.00 48 GLY A CA 2
ATOM 1721 C C . GLY A 1 48 ? 7.325 7.819 3.033 1.00 0.00 48 GLY A C 2
ATOM 1722 O O . GLY A 1 48 ? 7.309 9.032 2.820 1.00 0.00 48 GLY A O 2
ATOM 1726 N N . ALA A 1 49 ? 7.148 6.914 2.077 1.00 0.00 49 ALA A N 2
ATOM 1727 C CA . ALA A 1 49 ? 6.922 7.305 0.691 1.00 0.00 49 ALA A CA 2
ATOM 1728 C C . ALA A 1 49 ? 5.580 8.013 0.534 1.00 0.00 49 ALA A C 2
ATOM 1729 O O . ALA A 1 49 ? 5.514 9.139 0.043 1.00 0.00 49 ALA A O 2
ATOM 1736 N N . LEU A 1 50 ? 4.513 7.344 0.958 1.00 0.00 50 LEU A N 2
ATOM 1737 C CA . LEU A 1 50 ? 3.172 7.908 0.868 1.00 0.00 50 LEU A CA 2
ATOM 1738 C C . LEU A 1 50 ? 2.818 8.670 2.141 1.00 0.00 50 LEU A C 2
ATOM 1739 O O . LEU A 1 50 ? 3.013 8.170 3.249 1.00 0.00 50 LEU A O 2
ATOM 1755 N N . LYS A 1 51 ? 2.299 9.882 1.975 1.00 0.00 51 LYS A N 2
ATOM 1756 C CA . LYS A 1 51 ? 1.923 10.714 3.113 1.00 0.00 51 LYS A CA 2
ATOM 1757 C C . LYS A 1 51 ? 0.518 10.370 3.602 1.00 0.00 51 LYS A C 2
ATOM 1758 O O . LYS A 1 51 ? -0.474 10.856 3.060 1.00 0.00 51 LYS A O 2
ATOM 1777 N N . TYR A 1 52 ? 0.444 9.535 4.633 1.00 0.00 52 TYR A N 2
ATOM 1778 C CA . TYR A 1 52 ? -0.838 9.133 5.199 1.00 0.00 52 TYR A CA 2
ATOM 1779 C C . TYR A 1 52 ? -1.596 10.345 5.725 1.00 0.00 52 TYR A C 2
ATOM 1780 O O . TYR A 1 52 ? -1.030 11.191 6.416 1.00 0.00 52 TYR A O 2
ATOM 1798 N N . GLN A 1 53 ? -2.879 10.427 5.393 1.00 0.00 53 GLN A N 2
ATOM 1799 C CA . GLN A 1 53 ? -3.709 11.539 5.834 1.00 0.00 53 GLN A CA 2
ATOM 1800 C C . GLN A 1 53 ? -5.070 11.050 6.312 1.00 0.00 53 GLN A C 2
ATOM 1801 O O . GLN A 1 53 ? -5.891 10.591 5.519 1.00 0.00 53 GLN A O 2
ATOM 1815 N N . GLU A 1 54 ? -5.303 11.159 7.616 1.00 0.00 54 GLU A N 2
ATOM 1816 C CA . GLU A 1 54 ? -6.567 10.733 8.204 1.00 0.00 54 GLU A CA 2
ATOM 1817 C C . GLU A 1 54 ? -7.733 11.562 7.666 1.00 0.00 54 GLU A C 2
ATOM 1818 O O . GLU A 1 54 ? -8.894 11.183 7.819 1.00 0.00 54 GLU A O 2
ATOM 1830 N N . ASN A 1 55 ? -7.420 12.693 7.035 1.00 0.00 55 ASN A N 2
ATOM 1831 C CA . ASN A 1 55 ? -8.447 13.569 6.478 1.00 0.00 55 ASN A CA 2
ATOM 1832 C C . ASN A 1 55 ? -9.423 12.786 5.605 1.00 0.00 55 ASN A C 2
ATOM 1833 O O . ASN A 1 55 ? -10.630 12.954 5.712 1.00 0.00 55 ASN A O 2
ATOM 1844 N N . ALA A 1 56 ? -8.885 11.926 4.748 1.00 0.00 56 ALA A N 2
ATOM 1845 C CA . ALA A 1 56 ? -9.710 11.113 3.863 1.00 0.00 56 ALA A CA 2
ATOM 1846 C C . ALA A 1 56 ? -10.070 9.783 4.520 1.00 0.00 56 ALA A C 2
ATOM 1847 O O . ALA A 1 56 ? -10.560 8.867 3.857 1.00 0.00 56 ALA A O 2
ATOM 1854 N N . TYR A 1 57 ? -9.844 9.684 5.826 1.00 0.00 57 TYR A N 2
ATOM 1855 C CA . TYR A 1 57 ? -10.140 8.469 6.570 1.00 0.00 57 TYR A CA 2
ATOM 1856 C C . TYR A 1 57 ? -10.890 8.790 7.859 1.00 0.00 57 TYR A C 2
ATOM 1857 O O . TYR A 1 57 ? -10.840 8.029 8.826 1.00 0.00 57 TYR A O 2
ATOM 1875 N N . ARG A 1 58 ? -11.590 9.921 7.864 1.00 0.00 58 ARG A N 2
ATOM 1876 C CA . ARG A 1 58 ? -12.350 10.347 9.034 1.00 0.00 58 ARG A CA 2
ATOM 1877 C C . ARG A 1 58 ? -13.820 10.530 8.684 1.00 0.00 58 ARG A C 2
ATOM 1878 O O . ARG A 1 58 ? -14.710 10.121 9.437 1.00 0.00 58 ARG A O 2
ATOM 1899 N N . GLN A 1 59 ? -14.080 11.148 7.534 1.00 0.00 59 GLN A N 2
ATOM 1900 C CA . GLN A 1 59 ? -15.450 11.387 7.083 1.00 0.00 59 GLN A CA 2
ATOM 1901 C C . GLN A 1 59 ? -15.520 11.404 5.560 1.00 0.00 59 GLN A C 2
ATOM 1902 O O . GLN A 1 59 ? -16.300 12.157 4.978 1.00 0.00 59 GLN A O 2
ATOM 1916 N N . ALA A 1 60 ? -14.710 10.573 4.919 1.00 0.00 60 ALA A N 2
ATOM 1917 C CA . ALA A 1 60 ? -14.690 10.493 3.464 1.00 0.00 60 ALA A CA 2
ATOM 1918 C C . ALA A 1 60 ? -15.090 9.104 2.982 1.00 0.00 60 ALA A C 2
ATOM 1919 O O . ALA A 1 60 ? -14.510 8.100 3.405 1.00 0.00 60 ALA A O 2
ATOM 1926 N N . ALA A 1 61 ? -16.070 9.054 2.094 1.00 0.00 61 ALA A N 2
ATOM 1927 C CA . ALA A 1 61 ? -16.550 7.787 1.552 1.00 0.00 61 ALA A CA 2
ATOM 1928 C C . ALA A 1 61 ? -16.930 7.926 0.083 1.00 0.00 61 ALA A C 2
ATOM 1929 O O . ALA A 1 61 ? -16.780 6.936 -0.662 1.00 0.00 61 ALA A O 2
ATOM 1937 N N . MET A 1 1 ? -4.507 7.429 1.207 1.00 0.00 1 MET A N 3
ATOM 1938 C CA . MET A 1 1 ? -4.482 7.775 -0.240 1.00 0.00 1 MET A CA 3
ATOM 1939 C C . MET A 1 1 ? -5.304 6.783 -1.060 1.00 0.00 1 MET A C 3
ATOM 1940 O O . MET A 1 1 ? -5.931 5.876 -0.511 1.00 0.00 1 MET A O 3
ATOM 1956 N N . TYR A 1 2 ? -5.295 6.963 -2.377 1.00 0.00 2 TYR A N 3
ATOM 1957 C CA . TYR A 1 2 ? -6.040 6.086 -3.271 1.00 0.00 2 TYR A CA 3
ATOM 1958 C C . TYR A 1 2 ? -5.233 4.835 -3.605 1.00 0.00 2 TYR A C 3
ATOM 1959 O O . TYR A 1 2 ? -4.018 4.900 -3.794 1.00 0.00 2 TYR A O 3
ATOM 1977 N N . LYS A 1 3 ? -5.917 3.697 -3.674 1.00 0.00 3 LYS A N 3
ATOM 1978 C CA . LYS A 1 3 ? -5.266 2.428 -3.982 1.00 0.00 3 LYS A CA 3
ATOM 1979 C C . LYS A 1 3 ? -4.506 2.505 -5.304 1.00 0.00 3 LYS A C 3
ATOM 1980 O O . LYS A 1 3 ? -3.509 1.811 -5.499 1.00 0.00 3 LYS A O 3
ATOM 1999 N N . LYS A 1 4 ? -4.987 3.351 -6.209 1.00 0.00 4 LYS A N 3
ATOM 2000 C CA . LYS A 1 4 ? -4.352 3.518 -7.512 1.00 0.00 4 LYS A CA 3
ATOM 2001 C C . LYS A 1 4 ? -2.899 3.961 -7.365 1.00 0.00 4 LYS A C 3
ATOM 2002 O O . LYS A 1 4 ? -2.069 3.696 -8.234 1.00 0.00 4 LYS A O 3
ATOM 2021 N N . ASP A 1 5 ? -2.597 4.636 -6.259 1.00 0.00 5 ASP A N 3
ATOM 2022 C CA . ASP A 1 5 ? -1.244 5.115 -6.003 1.00 0.00 5 ASP A CA 3
ATOM 2023 C C . ASP A 1 5 ? -0.384 4.018 -5.382 1.00 0.00 5 ASP A C 3
ATOM 2024 O O . ASP A 1 5 ? 0.752 3.795 -5.801 1.00 0.00 5 ASP A O 3
ATOM 2033 N N . VAL A 1 6 ? -0.931 3.339 -4.378 1.00 0.00 6 VAL A N 3
ATOM 2034 C CA . VAL A 1 6 ? -0.223 2.272 -3.696 1.00 0.00 6 VAL A CA 3
ATOM 2035 C C . VAL A 1 6 ? 0.295 1.228 -4.682 1.00 0.00 6 VAL A C 3
ATOM 2036 O O . VAL A 1 6 ? 1.487 0.926 -4.712 1.00 0.00 6 VAL A O 3
ATOM 2049 N N . ILE A 1 7 ? -0.611 0.680 -5.485 1.00 0.00 7 ILE A N 3
ATOM 2050 C CA . ILE A 1 7 ? -0.248 -0.331 -6.472 1.00 0.00 7 ILE A CA 3
ATOM 2051 C C . ILE A 1 7 ? 0.841 0.184 -7.412 1.00 0.00 7 ILE A C 3
ATOM 2052 O O . ILE A 1 7 ? 1.625 -0.595 -7.954 1.00 0.00 7 ILE A O 3
ATOM 2068 N N . ASP A 1 8 ? 0.886 1.498 -7.598 1.00 0.00 8 ASP A N 3
ATOM 2069 C CA . ASP A 1 8 ? 1.882 2.112 -8.466 1.00 0.00 8 ASP A CA 3
ATOM 2070 C C . ASP A 1 8 ? 3.227 2.199 -7.756 1.00 0.00 8 ASP A C 3
ATOM 2071 O O . ASP A 1 8 ? 4.281 2.178 -8.390 1.00 0.00 8 ASP A O 3
ATOM 2080 N N . HIS A 1 9 ? 3.179 2.294 -6.430 1.00 0.00 9 HIS A N 3
ATOM 2081 C CA . HIS A 1 9 ? 4.388 2.380 -5.627 1.00 0.00 9 HIS A CA 3
ATOM 2082 C C . HIS A 1 9 ? 4.930 0.986 -5.318 1.00 0.00 9 HIS A C 3
ATOM 2083 O O . HIS A 1 9 ? 6.136 0.798 -5.157 1.00 0.00 9 HIS A O 3
ATOM 2098 N N . PHE A 1 10 ? 4.027 0.014 -5.233 1.00 0.00 10 PHE A N 3
ATOM 2099 C CA . PHE A 1 10 ? 4.409 -1.362 -4.939 1.00 0.00 10 PHE A CA 3
ATOM 2100 C C . PHE A 1 10 ? 4.552 -2.178 -6.220 1.00 0.00 10 PHE A C 3
ATOM 2101 O O . PHE A 1 10 ? 5.321 -3.138 -6.272 1.00 0.00 10 PHE A O 3
ATOM 2118 N N . GLY A 1 11 ? 3.803 -1.796 -7.249 1.00 0.00 11 GLY A N 3
ATOM 2119 C CA . GLY A 1 11 ? 3.859 -2.508 -8.512 1.00 0.00 11 GLY A CA 3
ATOM 2120 C C . GLY A 1 11 ? 2.874 -3.660 -8.560 1.00 0.00 11 GLY A C 3
ATOM 2121 O O . GLY A 1 11 ? 2.074 -3.765 -9.491 1.00 0.00 11 GLY A O 3
ATOM 2125 N N . THR A 1 12 ? 2.928 -4.519 -7.548 1.00 0.00 12 THR A N 3
ATOM 2126 C CA . THR A 1 12 ? 2.032 -5.666 -7.465 1.00 0.00 12 THR A CA 3
ATOM 2127 C C . THR A 1 12 ? 1.436 -5.779 -6.066 1.00 0.00 12 THR A C 3
ATOM 2128 O O . THR A 1 12 ? 2.117 -5.535 -5.071 1.00 0.00 12 THR A O 3
ATOM 2139 N N . GLN A 1 13 ? 0.161 -6.146 -5.996 1.00 0.00 13 GLN A N 3
ATOM 2140 C CA . GLN A 1 13 ? -0.528 -6.286 -4.717 1.00 0.00 13 GLN A CA 3
ATOM 2141 C C . GLN A 1 13 ? 0.278 -7.153 -3.750 1.00 0.00 13 GLN A C 3
ATOM 2142 O O . GLN A 1 13 ? 0.463 -6.794 -2.585 1.00 0.00 13 GLN A O 3
ATOM 2156 N N . ARG A 1 14 ? 0.756 -8.293 -4.240 1.00 0.00 14 ARG A N 3
ATOM 2157 C CA . ARG A 1 14 ? 1.543 -9.215 -3.424 1.00 0.00 14 ARG A CA 3
ATOM 2158 C C . ARG A 1 14 ? 2.630 -8.478 -2.646 1.00 0.00 14 ARG A C 3
ATOM 2159 O O . ARG A 1 14 ? 2.980 -8.865 -1.532 1.00 0.00 14 ARG A O 3
ATOM 2180 N N . ALA A 1 15 ? 3.159 -7.415 -3.241 1.00 0.00 15 ALA A N 3
ATOM 2181 C CA . ALA A 1 15 ? 4.205 -6.626 -2.601 1.00 0.00 15 ALA A CA 3
ATOM 2182 C C . ALA A 1 15 ? 3.680 -5.934 -1.348 1.00 0.00 15 ALA A C 3
ATOM 2183 O O . ALA A 1 15 ? 4.279 -6.030 -0.277 1.00 0.00 15 ALA A O 3
ATOM 2190 N N . VAL A 1 16 ? 2.558 -5.237 -1.489 1.00 0.00 16 VAL A N 3
ATOM 2191 C CA . VAL A 1 16 ? 1.950 -4.528 -0.370 1.00 0.00 16 VAL A CA 3
ATOM 2192 C C . VAL A 1 16 ? 1.591 -5.493 0.755 1.00 0.00 16 VAL A C 3
ATOM 2193 O O . VAL A 1 16 ? 1.797 -5.197 1.931 1.00 0.00 16 VAL A O 3
ATOM 2206 N N . ALA A 1 17 ? 1.050 -6.650 0.383 1.00 0.00 17 ALA A N 3
ATOM 2207 C CA . ALA A 1 17 ? 0.659 -7.661 1.361 1.00 0.00 17 ALA A CA 3
ATOM 2208 C C . ALA A 1 17 ? 1.846 -8.081 2.221 1.00 0.00 17 ALA A C 3
ATOM 2209 O O . ALA A 1 17 ? 1.688 -8.403 3.400 1.00 0.00 17 ALA A O 3
ATOM 2216 N N . LYS A 1 18 ? 3.033 -8.078 1.625 1.00 0.00 18 LYS A N 3
ATOM 2217 C CA . LYS A 1 18 ? 4.247 -8.460 2.338 1.00 0.00 18 LYS A CA 3
ATOM 2218 C C . LYS A 1 18 ? 4.742 -7.319 3.221 1.00 0.00 18 LYS A C 3
ATOM 2219 O O . LYS A 1 18 ? 5.351 -7.549 4.267 1.00 0.00 18 LYS A O 3
ATOM 2238 N N . ALA A 1 19 ? 4.476 -6.089 2.795 1.00 0.00 19 ALA A N 3
ATOM 2239 C CA . ALA A 1 19 ? 4.893 -4.912 3.546 1.00 0.00 19 ALA A CA 3
ATOM 2240 C C . ALA A 1 19 ? 4.022 -4.712 4.781 1.00 0.00 19 ALA A C 3
ATOM 2241 O O . ALA A 1 19 ? 4.528 -4.498 5.883 1.00 0.00 19 ALA A O 3
ATOM 2248 N N . LEU A 1 20 ? 2.708 -4.782 4.591 1.00 0.00 20 LEU A N 3
ATOM 2249 C CA . LEU A 1 20 ? 1.765 -4.607 5.689 1.00 0.00 20 LEU A CA 3
ATOM 2250 C C . LEU A 1 20 ? 1.638 -5.890 6.506 1.00 0.00 20 LEU A C 3
ATOM 2251 O O . LEU A 1 20 ? 1.433 -5.848 7.718 1.00 0.00 20 LEU A O 3
ATOM 2267 N N . GLY A 1 21 ? 1.763 -7.029 5.832 1.00 0.00 21 GLY A N 3
ATOM 2268 C CA . GLY A 1 21 ? 1.658 -8.308 6.511 1.00 0.00 21 GLY A CA 3
ATOM 2269 C C . GLY A 1 21 ? 0.281 -8.927 6.373 1.00 0.00 21 GLY A C 3
ATOM 2270 O O . GLY A 1 21 ? -0.156 -9.685 7.239 1.00 0.00 21 GLY A O 3
ATOM 2274 N N . ILE A 1 22 ? -0.405 -8.603 5.281 1.00 0.00 22 ILE A N 3
ATOM 2275 C CA . ILE A 1 22 ? -1.741 -9.132 5.033 1.00 0.00 22 ILE A CA 3
ATOM 2276 C C . ILE A 1 22 ? -1.748 -10.054 3.820 1.00 0.00 22 ILE A C 3
ATOM 2277 O O . ILE A 1 22 ? -0.716 -10.269 3.184 1.00 0.00 22 ILE A O 3
ATOM 2293 N N . SER A 1 23 ? -2.919 -10.597 3.502 1.00 0.00 23 SER A N 3
ATOM 2294 C CA . SER A 1 23 ? -3.061 -11.496 2.363 1.00 0.00 23 SER A CA 3
ATOM 2295 C C . SER A 1 23 ? -3.167 -10.711 1.060 1.00 0.00 23 SER A C 3
ATOM 2296 O O . SER A 1 23 ? -3.667 -9.585 1.041 1.00 0.00 23 SER A O 3
ATOM 2304 N N . ASP A 1 24 ? -2.694 -11.310 -0.026 1.00 0.00 24 ASP A N 3
ATOM 2305 C CA . ASP A 1 24 ? -2.736 -10.666 -1.334 1.00 0.00 24 ASP A CA 3
ATOM 2306 C C . ASP A 1 24 ? -4.173 -10.357 -1.742 1.00 0.00 24 ASP A C 3
ATOM 2307 O O . ASP A 1 24 ? -4.435 -9.376 -2.437 1.00 0.00 24 ASP A O 3
ATOM 2316 N N . ALA A 1 25 ? -5.101 -11.202 -1.305 1.00 0.00 25 ALA A N 3
ATOM 2317 C CA . ALA A 1 25 ? -6.512 -11.019 -1.623 1.00 0.00 25 ALA A CA 3
ATOM 2318 C C . ALA A 1 25 ? -7.045 -9.723 -1.026 1.00 0.00 25 ALA A C 3
ATOM 2319 O O . ALA A 1 25 ? -7.793 -8.990 -1.675 1.00 0.00 25 ALA A O 3
ATOM 2326 N N . ALA A 1 26 ? -6.657 -9.445 0.214 1.00 0.00 26 ALA A N 3
ATOM 2327 C CA . ALA A 1 26 ? -7.097 -8.234 0.899 1.00 0.00 26 ALA A CA 3
ATOM 2328 C C . ALA A 1 26 ? -6.667 -6.987 0.136 1.00 0.00 26 ALA A C 3
ATOM 2329 O O . ALA A 1 26 ? -7.387 -5.989 0.102 1.00 0.00 26 ALA A O 3
ATOM 2336 N N . VAL A 1 27 ? -5.489 -7.050 -0.475 1.00 0.00 27 VAL A N 3
ATOM 2337 C CA . VAL A 1 27 ? -4.963 -5.925 -1.239 1.00 0.00 27 VAL A CA 3
ATOM 2338 C C . VAL A 1 27 ? -5.812 -5.659 -2.478 1.00 0.00 27 VAL A C 3
ATOM 2339 O O . VAL A 1 27 ? -6.232 -4.529 -2.724 1.00 0.00 27 VAL A O 3
ATOM 2352 N N . SER A 1 28 ? -6.062 -6.708 -3.254 1.00 0.00 28 SER A N 3
ATOM 2353 C CA . SER A 1 28 ? -6.863 -6.587 -4.466 1.00 0.00 28 SER A CA 3
ATOM 2354 C C . SER A 1 28 ? -8.300 -6.199 -4.133 1.00 0.00 28 SER A C 3
ATOM 2355 O O . SER A 1 28 ? -8.968 -5.522 -4.914 1.00 0.00 28 SER A O 3
ATOM 2363 N N . GLN A 1 29 ? -8.769 -6.634 -2.968 1.00 0.00 29 GLN A N 3
ATOM 2364 C CA . GLN A 1 29 ? -10.120 -6.333 -2.528 1.00 0.00 29 GLN A CA 3
ATOM 2365 C C . GLN A 1 29 ? -10.290 -4.843 -2.237 1.00 0.00 29 GLN A C 3
ATOM 2366 O O . GLN A 1 29 ? -11.410 -4.333 -2.199 1.00 0.00 29 GLN A O 3
ATOM 2380 N N . TRP A 1 30 ? -9.178 -4.147 -2.033 1.00 0.00 30 TRP A N 3
ATOM 2381 C CA . TRP A 1 30 ? -9.208 -2.717 -1.745 1.00 0.00 30 TRP A CA 3
ATOM 2382 C C . TRP A 1 30 ? -10.030 -1.963 -2.784 1.00 0.00 30 TRP A C 3
ATOM 2383 O O . TRP A 1 30 ? -10.080 -2.353 -3.951 1.00 0.00 30 TRP A O 3
ATOM 2404 N N . LYS A 1 31 ? -10.660 -0.879 -2.354 1.00 0.00 31 LYS A N 3
ATOM 2405 C CA . LYS A 1 31 ? -11.480 -0.066 -3.248 1.00 0.00 31 LYS A CA 3
ATOM 2406 C C . LYS A 1 31 ? -10.670 1.114 -3.784 1.00 0.00 31 LYS A C 3
ATOM 2407 O O . LYS A 1 31 ? -9.451 1.122 -3.702 1.00 0.00 31 LYS A O 3
ATOM 2426 N N . GLU A 1 32 ? -11.370 2.107 -4.334 1.00 0.00 32 GLU A N 3
ATOM 2427 C CA . GLU A 1 32 ? -10.710 3.289 -4.882 1.00 0.00 32 GLU A CA 3
ATOM 2428 C C . GLU A 1 32 ? -9.737 3.888 -3.871 1.00 0.00 32 GLU A C 3
ATOM 2429 O O . GLU A 1 32 ? -8.734 4.494 -4.246 1.00 0.00 32 GLU A O 3
ATOM 2441 N N . VAL A 1 33 ? -10.030 3.712 -2.588 1.00 0.00 33 VAL A N 3
ATOM 2442 C CA . VAL A 1 33 ? -9.190 4.231 -1.525 1.00 0.00 33 VAL A CA 3
ATOM 2443 C C . VAL A 1 33 ? -8.813 3.128 -0.540 1.00 0.00 33 VAL A C 3
ATOM 2444 O O . VAL A 1 33 ? -9.654 2.314 -0.157 1.00 0.00 33 VAL A O 3
ATOM 2457 N N . ILE A 1 34 ? -7.545 3.102 -0.135 1.00 0.00 34 ILE A N 3
ATOM 2458 C CA . ILE A 1 34 ? -7.068 2.090 0.803 1.00 0.00 34 ILE A CA 3
ATOM 2459 C C . ILE A 1 34 ? -7.634 2.322 2.201 1.00 0.00 34 ILE A C 3
ATOM 2460 O O . ILE A 1 34 ? -7.951 3.451 2.574 1.00 0.00 34 ILE A O 3
ATOM 2476 N N . PRO A 1 35 ? -7.772 1.246 2.997 1.00 0.00 35 PRO A N 3
ATOM 2477 C CA . PRO A 1 35 ? -8.303 1.333 4.361 1.00 0.00 35 PRO A CA 3
ATOM 2478 C C . PRO A 1 35 ? -7.586 2.385 5.199 1.00 0.00 35 PRO A C 3
ATOM 2479 O O . PRO A 1 35 ? -6.725 3.109 4.700 1.00 0.00 35 PRO A O 3
ATOM 2490 N N . GLU A 1 36 ? -7.952 2.469 6.474 1.00 0.00 36 GLU A N 3
ATOM 2491 C CA . GLU A 1 36 ? -7.346 3.435 7.383 1.00 0.00 36 GLU A CA 3
ATOM 2492 C C . GLU A 1 36 ? -6.072 2.878 8.011 1.00 0.00 36 GLU A C 3
ATOM 2493 O O . GLU A 1 36 ? -5.033 3.537 8.018 1.00 0.00 36 GLU A O 3
ATOM 2505 N N . LYS A 1 37 ? -6.162 1.662 8.543 1.00 0.00 37 LYS A N 3
ATOM 2506 C CA . LYS A 1 37 ? -5.015 1.022 9.179 1.00 0.00 37 LYS A CA 3
ATOM 2507 C C . LYS A 1 37 ? -3.971 0.600 8.152 1.00 0.00 37 LYS A C 3
ATOM 2508 O O . LYS A 1 37 ? -2.804 0.401 8.491 1.00 0.00 37 LYS A O 3
ATOM 2527 N N . ASP A 1 38 ? -4.388 0.465 6.897 1.00 0.00 38 ASP A N 3
ATOM 2528 C CA . ASP A 1 38 ? -3.473 0.070 5.836 1.00 0.00 38 ASP A CA 3
ATOM 2529 C C . ASP A 1 38 ? -2.649 1.266 5.376 1.00 0.00 38 ASP A C 3
ATOM 2530 O O . ASP A 1 38 ? -1.429 1.176 5.234 1.00 0.00 38 ASP A O 3
ATOM 2539 N N . ALA A 1 39 ? -3.322 2.390 5.157 1.00 0.00 39 ALA A N 3
ATOM 2540 C CA . ALA A 1 39 ? -2.653 3.608 4.724 1.00 0.00 39 ALA A CA 3
ATOM 2541 C C . ALA A 1 39 ? -1.638 4.071 5.765 1.00 0.00 39 ALA A C 3
ATOM 2542 O O . ALA A 1 39 ? -0.667 4.754 5.438 1.00 0.00 39 ALA A O 3
ATOM 2549 N N . TYR A 1 40 ? -1.868 3.695 7.021 1.00 0.00 40 TYR A N 3
ATOM 2550 C CA . TYR A 1 40 ? -0.970 4.075 8.106 1.00 0.00 40 TYR A CA 3
ATOM 2551 C C . TYR A 1 40 ? 0.360 3.334 8.002 1.00 0.00 40 TYR A C 3
ATOM 2552 O O . TYR A 1 40 ? 1.418 3.953 7.893 1.00 0.00 40 TYR A O 3
ATOM 2570 N N . ARG A 1 41 ? 0.297 2.007 8.042 1.00 0.00 41 ARG A N 3
ATOM 2571 C CA . ARG A 1 41 ? 1.496 1.182 7.958 1.00 0.00 41 ARG A CA 3
ATOM 2572 C C . ARG A 1 41 ? 2.206 1.373 6.619 1.00 0.00 41 ARG A C 3
ATOM 2573 O O . ARG A 1 41 ? 3.425 1.231 6.528 1.00 0.00 41 ARG A O 3
ATOM 2594 N N . LEU A 1 42 ? 1.436 1.689 5.583 1.00 0.00 42 LEU A N 3
ATOM 2595 C CA . LEU A 1 42 ? 1.992 1.894 4.250 1.00 0.00 42 LEU A CA 3
ATOM 2596 C C . LEU A 1 42 ? 3.096 2.949 4.265 1.00 0.00 42 LEU A C 3
ATOM 2597 O O . LEU A 1 42 ? 4.096 2.824 3.558 1.00 0.00 42 LEU A O 3
ATOM 2613 N N . GLU A 1 43 ? 2.905 3.986 5.071 1.00 0.00 43 GLU A N 3
ATOM 2614 C CA . GLU A 1 43 ? 3.882 5.065 5.174 1.00 0.00 43 GLU A CA 3
ATOM 2615 C C . GLU A 1 43 ? 5.186 4.575 5.799 1.00 0.00 43 GLU A C 3
ATOM 2616 O O . GLU A 1 43 ? 6.243 5.172 5.596 1.00 0.00 43 GLU A O 3
ATOM 2628 N N . ILE A 1 44 ? 5.108 3.489 6.563 1.00 0.00 44 ILE A N 3
ATOM 2629 C CA . ILE A 1 44 ? 6.284 2.930 7.218 1.00 0.00 44 ILE A CA 3
ATOM 2630 C C . ILE A 1 44 ? 7.038 1.975 6.295 1.00 0.00 44 ILE A C 3
ATOM 2631 O O . ILE A 1 44 ? 8.258 2.073 6.146 1.00 0.00 44 ILE A O 3
ATOM 2647 N N . VAL A 1 45 ? 6.308 1.052 5.682 1.00 0.00 45 VAL A N 3
ATOM 2648 C CA . VAL A 1 45 ? 6.909 0.075 4.778 1.00 0.00 45 VAL A CA 3
ATOM 2649 C C . VAL A 1 45 ? 7.577 0.754 3.591 1.00 0.00 45 VAL A C 3
ATOM 2650 O O . VAL A 1 45 ? 8.628 0.317 3.121 1.00 0.00 45 VAL A O 3
ATOM 2663 N N . THR A 1 46 ? 6.956 1.820 3.103 1.00 0.00 46 THR A N 3
ATOM 2664 C CA . THR A 1 46 ? 7.477 2.562 1.966 1.00 0.00 46 THR A CA 3
ATOM 2665 C C . THR A 1 46 ? 8.599 3.518 2.375 1.00 0.00 46 THR A C 3
ATOM 2666 O O . THR A 1 46 ? 9.056 4.326 1.565 1.00 0.00 46 THR A O 3
ATOM 2677 N N . ALA A 1 47 ? 9.041 3.430 3.628 1.00 0.00 47 ALA A N 3
ATOM 2678 C CA . ALA A 1 47 ? 10.108 4.291 4.125 1.00 0.00 47 ALA A CA 3
ATOM 2679 C C . ALA A 1 47 ? 9.663 5.748 4.160 1.00 0.00 47 ALA A C 3
ATOM 2680 O O . ALA A 1 47 ? 10.475 6.660 4.003 1.00 0.00 47 ALA A O 3
ATOM 2687 N N . GLY A 1 48 ? 8.368 5.960 4.371 1.00 0.00 48 GLY A N 3
ATOM 2688 C CA . GLY A 1 48 ? 7.836 7.309 4.427 1.00 0.00 48 GLY A CA 3
ATOM 2689 C C . GLY A 1 48 ? 7.629 7.920 3.052 1.00 0.00 48 GLY A C 3
ATOM 2690 O O . GLY A 1 48 ? 7.336 9.111 2.937 1.00 0.00 48 GLY A O 3
ATOM 2694 N N . ALA A 1 49 ? 7.774 7.109 2.007 1.00 0.00 49 ALA A N 3
ATOM 2695 C CA . ALA A 1 49 ? 7.595 7.591 0.642 1.00 0.00 49 ALA A CA 3
ATOM 2696 C C . ALA A 1 49 ? 6.160 8.050 0.413 1.00 0.00 49 ALA A C 3
ATOM 2697 O O . ALA A 1 49 ? 5.918 9.050 -0.263 1.00 0.00 49 ALA A O 3
ATOM 2704 N N . LEU A 1 50 ? 5.212 7.315 0.984 1.00 0.00 50 LEU A N 3
ATOM 2705 C CA . LEU A 1 50 ? 3.801 7.647 0.848 1.00 0.00 50 LEU A CA 3
ATOM 2706 C C . LEU A 1 50 ? 3.253 8.220 2.151 1.00 0.00 50 LEU A C 3
ATOM 2707 O O . LEU A 1 50 ? 3.314 7.575 3.197 1.00 0.00 50 LEU A O 3
ATOM 2723 N N . LYS A 1 51 ? 2.724 9.436 2.081 1.00 0.00 51 LYS A N 3
ATOM 2724 C CA . LYS A 1 51 ? 2.172 10.099 3.258 1.00 0.00 51 LYS A CA 3
ATOM 2725 C C . LYS A 1 51 ? 0.767 9.587 3.563 1.00 0.00 51 LYS A C 3
ATOM 2726 O O . LYS A 1 51 ? -0.066 9.452 2.667 1.00 0.00 51 LYS A O 3
ATOM 2745 N N . TYR A 1 52 ? 0.511 9.308 4.839 1.00 0.00 52 TYR A N 3
ATOM 2746 C CA . TYR A 1 52 ? -0.791 8.814 5.268 1.00 0.00 52 TYR A CA 3
ATOM 2747 C C . TYR A 1 52 ? -1.691 9.969 5.696 1.00 0.00 52 TYR A C 3
ATOM 2748 O O . TYR A 1 52 ? -1.304 10.800 6.516 1.00 0.00 52 TYR A O 3
ATOM 2766 N N . GLN A 1 53 ? -2.894 10.010 5.134 1.00 0.00 53 GLN A N 3
ATOM 2767 C CA . GLN A 1 53 ? -3.850 11.061 5.459 1.00 0.00 53 GLN A CA 3
ATOM 2768 C C . GLN A 1 53 ? -5.115 10.471 6.069 1.00 0.00 53 GLN A C 3
ATOM 2769 O O . GLN A 1 53 ? -5.916 9.845 5.376 1.00 0.00 53 GLN A O 3
ATOM 2783 N N . GLU A 1 54 ? -5.289 10.679 7.370 1.00 0.00 54 GLU A N 3
ATOM 2784 C CA . GLU A 1 54 ? -6.457 10.168 8.081 1.00 0.00 54 GLU A CA 3
ATOM 2785 C C . GLU A 1 54 ? -7.686 11.046 7.846 1.00 0.00 54 GLU A C 3
ATOM 2786 O O . GLU A 1 54 ? -8.746 10.801 8.421 1.00 0.00 54 GLU A O 3
ATOM 2798 N N . ASN A 1 55 ? -7.547 12.066 7.000 1.00 0.00 55 ASN A N 3
ATOM 2799 C CA . ASN A 1 55 ? -8.657 12.966 6.702 1.00 0.00 55 ASN A CA 3
ATOM 2800 C C . ASN A 1 55 ? -9.886 12.182 6.253 1.00 0.00 55 ASN A C 3
ATOM 2801 O O . ASN A 1 55 ? -10.870 12.094 6.978 1.00 0.00 55 ASN A O 3
ATOM 2812 N N . ALA A 1 56 ? -9.811 11.611 5.056 1.00 0.00 56 ALA A N 3
ATOM 2813 C CA . ALA A 1 56 ? -10.910 10.829 4.516 1.00 0.00 56 ALA A CA 3
ATOM 2814 C C . ALA A 1 56 ? -11.170 9.586 5.362 1.00 0.00 56 ALA A C 3
ATOM 2815 O O . ALA A 1 56 ? -12.230 8.962 5.262 1.00 0.00 56 ALA A O 3
ATOM 2822 N N . TYR A 1 57 ? -10.190 9.226 6.196 1.00 0.00 57 TYR A N 3
ATOM 2823 C CA . TYR A 1 57 ? -10.310 8.056 7.058 1.00 0.00 57 TYR A CA 3
ATOM 2824 C C . TYR A 1 57 ? -10.830 8.438 8.443 1.00 0.00 57 TYR A C 3
ATOM 2825 O O . TYR A 1 57 ? -10.660 7.689 9.405 1.00 0.00 57 TYR A O 3
ATOM 2843 N N . ARG A 1 58 ? -11.460 9.605 8.539 1.00 0.00 58 ARG A N 3
ATOM 2844 C CA . ARG A 1 58 ? -12.000 10.076 9.808 1.00 0.00 58 ARG A CA 3
ATOM 2845 C C . ARG A 1 58 ? -13.410 9.526 10.038 1.00 0.00 58 ARG A C 3
ATOM 2846 O O . ARG A 1 58 ? -13.820 9.297 11.175 1.00 0.00 58 ARG A O 3
ATOM 2867 N N . GLN A 1 59 ? -14.140 9.313 8.949 1.00 0.00 59 GLN A N 3
ATOM 2868 C CA . GLN A 1 59 ? -15.500 8.789 9.029 1.00 0.00 59 GLN A CA 3
ATOM 2869 C C . GLN A 1 59 ? -15.830 7.961 7.792 1.00 0.00 59 GLN A C 3
ATOM 2870 O O . GLN A 1 59 ? -15.860 8.479 6.676 1.00 0.00 59 GLN A O 3
ATOM 2884 N N . ALA A 1 60 ? -16.090 6.673 7.999 1.00 0.00 60 ALA A N 3
ATOM 2885 C CA . ALA A 1 60 ? -16.420 5.774 6.901 1.00 0.00 60 ALA A CA 3
ATOM 2886 C C . ALA A 1 60 ? -17.930 5.693 6.700 1.00 0.00 60 ALA A C 3
ATOM 2887 O O . ALA A 1 60 ? -18.460 6.140 5.681 1.00 0.00 60 ALA A O 3
ATOM 2894 N N . ALA A 1 61 ? -18.630 5.120 7.681 1.00 0.00 61 ALA A N 3
ATOM 2895 C CA . ALA A 1 61 ? -20.080 4.979 7.611 1.00 0.00 61 ALA A CA 3
ATOM 2896 C C . ALA A 1 61 ? -20.720 5.253 8.965 1.00 0.00 61 ALA A C 3
ATOM 2897 O O . ALA A 1 61 ? -20.080 4.954 9.995 1.00 0.00 61 ALA A O 3
ATOM 2905 N N . MET A 1 1 ? -5.415 8.011 0.731 1.00 0.00 1 MET A N 4
ATOM 2906 C CA . MET A 1 1 ? -4.856 7.844 -0.636 1.00 0.00 1 MET A CA 4
ATOM 2907 C C . MET A 1 1 ? -5.558 6.715 -1.384 1.00 0.00 1 MET A C 4
ATOM 2908 O O . MET A 1 1 ? -6.130 5.812 -0.774 1.00 0.00 1 MET A O 4
ATOM 2924 N N . TYR A 1 2 ? -5.509 6.773 -2.712 1.00 0.00 2 TYR A N 4
ATOM 2925 C CA . TYR A 1 2 ? -6.140 5.757 -3.545 1.00 0.00 2 TYR A CA 4
ATOM 2926 C C . TYR A 1 2 ? -5.235 4.539 -3.696 1.00 0.00 2 TYR A C 4
ATOM 2927 O O . TYR A 1 2 ? -4.024 4.623 -3.496 1.00 0.00 2 TYR A O 4
ATOM 2945 N N . LYS A 1 3 ? -5.833 3.405 -4.053 1.00 0.00 3 LYS A N 4
ATOM 2946 C CA . LYS A 1 3 ? -5.083 2.168 -4.231 1.00 0.00 3 LYS A CA 4
ATOM 2947 C C . LYS A 1 3 ? -4.120 2.279 -5.409 1.00 0.00 3 LYS A C 4
ATOM 2948 O O . LYS A 1 3 ? -3.032 1.706 -5.391 1.00 0.00 3 LYS A O 4
ATOM 2967 N N . LYS A 1 4 ? -4.532 3.020 -6.433 1.00 0.00 4 LYS A N 4
ATOM 2968 C CA . LYS A 1 4 ? -3.711 3.210 -7.626 1.00 0.00 4 LYS A CA 4
ATOM 2969 C C . LYS A 1 4 ? -2.303 3.673 -7.260 1.00 0.00 4 LYS A C 4
ATOM 2970 O O . LYS A 1 4 ? -1.314 3.161 -7.787 1.00 0.00 4 LYS A O 4
ATOM 2989 N N . ASP A 1 5 ? -2.218 4.643 -6.355 1.00 0.00 5 ASP A N 4
ATOM 2990 C CA . ASP A 1 5 ? -0.930 5.172 -5.922 1.00 0.00 5 ASP A CA 4
ATOM 2991 C C . ASP A 1 5 ? -0.084 4.077 -5.283 1.00 0.00 5 ASP A C 4
ATOM 2992 O O . ASP A 1 5 ? 1.063 3.860 -5.672 1.00 0.00 5 ASP A O 4
ATOM 3001 N N . VAL A 1 6 ? -0.660 3.387 -4.303 1.00 0.00 6 VAL A N 4
ATOM 3002 C CA . VAL A 1 6 ? 0.032 2.316 -3.613 1.00 0.00 6 VAL A CA 4
ATOM 3003 C C . VAL A 1 6 ? 0.507 1.251 -4.596 1.00 0.00 6 VAL A C 4
ATOM 3004 O O . VAL A 1 6 ? 1.669 0.847 -4.578 1.00 0.00 6 VAL A O 4
ATOM 3017 N N . ILE A 1 7 ? -0.401 0.806 -5.458 1.00 0.00 7 ILE A N 4
ATOM 3018 C CA . ILE A 1 7 ? -0.078 -0.207 -6.455 1.00 0.00 7 ILE A CA 4
ATOM 3019 C C . ILE A 1 7 ? 1.043 0.267 -7.375 1.00 0.00 7 ILE A C 4
ATOM 3020 O O . ILE A 1 7 ? 1.835 -0.534 -7.870 1.00 0.00 7 ILE A O 4
ATOM 3036 N N . ASP A 1 8 ? 1.106 1.575 -7.595 1.00 0.00 8 ASP A N 4
ATOM 3037 C CA . ASP A 1 8 ? 2.131 2.159 -8.451 1.00 0.00 8 ASP A CA 4
ATOM 3038 C C . ASP A 1 8 ? 3.464 2.232 -7.716 1.00 0.00 8 ASP A C 4
ATOM 3039 O O . ASP A 1 8 ? 4.527 2.242 -8.337 1.00 0.00 8 ASP A O 4
ATOM 3048 N N . HIS A 1 9 ? 3.398 2.277 -6.389 1.00 0.00 9 HIS A N 4
ATOM 3049 C CA . HIS A 1 9 ? 4.597 2.346 -5.569 1.00 0.00 9 HIS A CA 4
ATOM 3050 C C . HIS A 1 9 ? 5.166 0.949 -5.332 1.00 0.00 9 HIS A C 4
ATOM 3051 O O . HIS A 1 9 ? 6.378 0.776 -5.199 1.00 0.00 9 HIS A O 4
ATOM 3066 N N . PHE A 1 10 ? 4.281 -0.039 -5.279 1.00 0.00 10 PHE A N 4
ATOM 3067 C CA . PHE A 1 10 ? 4.687 -1.420 -5.055 1.00 0.00 10 PHE A CA 4
ATOM 3068 C C . PHE A 1 10 ? 4.868 -2.160 -6.377 1.00 0.00 10 PHE A C 4
ATOM 3069 O O . PHE A 1 10 ? 5.807 -2.938 -6.540 1.00 0.00 10 PHE A O 4
ATOM 3086 N N . GLY A 1 11 ? 3.958 -1.916 -7.314 1.00 0.00 11 GLY A N 4
ATOM 3087 C CA . GLY A 1 11 ? 4.032 -2.571 -8.607 1.00 0.00 11 GLY A CA 4
ATOM 3088 C C . GLY A 1 11 ? 3.156 -3.806 -8.678 1.00 0.00 11 GLY A C 4
ATOM 3089 O O . GLY A 1 11 ? 2.610 -4.130 -9.732 1.00 0.00 11 GLY A O 4
ATOM 3093 N N . THR A 1 12 ? 3.023 -4.496 -7.549 1.00 0.00 12 THR A N 4
ATOM 3094 C CA . THR A 1 12 ? 2.206 -5.702 -7.478 1.00 0.00 12 THR A CA 4
ATOM 3095 C C . THR A 1 12 ? 1.552 -5.829 -6.107 1.00 0.00 12 THR A C 4
ATOM 3096 O O . THR A 1 12 ? 2.116 -5.407 -5.097 1.00 0.00 12 THR A O 4
ATOM 3107 N N . GLN A 1 13 ? 0.357 -6.409 -6.077 1.00 0.00 13 GLN A N 4
ATOM 3108 C CA . GLN A 1 13 ? -0.375 -6.590 -4.828 1.00 0.00 13 GLN A CA 4
ATOM 3109 C C . GLN A 1 13 ? 0.452 -7.382 -3.819 1.00 0.00 13 GLN A C 4
ATOM 3110 O O . GLN A 1 13 ? 0.614 -6.965 -2.672 1.00 0.00 13 GLN A O 4
ATOM 3124 N N . ARG A 1 14 ? 0.971 -8.526 -4.258 1.00 0.00 14 ARG A N 4
ATOM 3125 C CA . ARG A 1 14 ? 1.782 -9.390 -3.401 1.00 0.00 14 ARG A CA 4
ATOM 3126 C C . ARG A 1 14 ? 2.796 -8.582 -2.594 1.00 0.00 14 ARG A C 4
ATOM 3127 O O . ARG A 1 14 ? 2.994 -8.828 -1.404 1.00 0.00 14 ARG A O 4
ATOM 3148 N N . ALA A 1 15 ? 3.432 -7.614 -3.246 1.00 0.00 15 ALA A N 4
ATOM 3149 C CA . ALA A 1 15 ? 4.421 -6.771 -2.585 1.00 0.00 15 ALA A CA 4
ATOM 3150 C C . ALA A 1 15 ? 3.802 -6.029 -1.405 1.00 0.00 15 ALA A C 4
ATOM 3151 O O . ALA A 1 15 ? 4.333 -6.054 -0.295 1.00 0.00 15 ALA A O 4
ATOM 3158 N N . VAL A 1 16 ? 2.677 -5.368 -1.656 1.00 0.00 16 VAL A N 4
ATOM 3159 C CA . VAL A 1 16 ? 1.980 -4.619 -0.621 1.00 0.00 16 VAL A CA 4
ATOM 3160 C C . VAL A 1 16 ? 1.609 -5.517 0.555 1.00 0.00 16 VAL A C 4
ATOM 3161 O O . VAL A 1 16 ? 1.829 -5.162 1.712 1.00 0.00 16 VAL A O 4
ATOM 3174 N N . ALA A 1 17 ? 1.046 -6.682 0.249 1.00 0.00 17 ALA A N 4
ATOM 3175 C CA . ALA A 1 17 ? 0.644 -7.630 1.281 1.00 0.00 17 ALA A CA 4
ATOM 3176 C C . ALA A 1 17 ? 1.824 -8.011 2.168 1.00 0.00 17 ALA A C 4
ATOM 3177 O O . ALA A 1 17 ? 1.684 -8.136 3.384 1.00 0.00 17 ALA A O 4
ATOM 3184 N N . LYS A 1 18 ? 2.987 -8.195 1.550 1.00 0.00 18 LYS A N 4
ATOM 3185 C CA . LYS A 1 18 ? 4.193 -8.561 2.285 1.00 0.00 18 LYS A CA 4
ATOM 3186 C C . LYS A 1 18 ? 4.713 -7.380 3.099 1.00 0.00 18 LYS A C 4
ATOM 3187 O O . LYS A 1 18 ? 5.348 -7.561 4.138 1.00 0.00 18 LYS A O 4
ATOM 3206 N N . ALA A 1 19 ? 4.441 -6.170 2.621 1.00 0.00 19 ALA A N 4
ATOM 3207 C CA . ALA A 1 19 ? 4.884 -4.961 3.304 1.00 0.00 19 ALA A CA 4
ATOM 3208 C C . ALA A 1 19 ? 4.038 -4.688 4.542 1.00 0.00 19 ALA A C 4
ATOM 3209 O O . ALA A 1 19 ? 4.565 -4.514 5.641 1.00 0.00 19 ALA A O 4
ATOM 3216 N N . LEU A 1 20 ? 2.721 -4.651 4.358 1.00 0.00 20 LEU A N 4
ATOM 3217 C CA . LEU A 1 20 ? 1.803 -4.398 5.464 1.00 0.00 20 LEU A CA 4
ATOM 3218 C C . LEU A 1 20 ? 1.582 -5.663 6.286 1.00 0.00 20 LEU A C 4
ATOM 3219 O O . LEU A 1 20 ? 1.411 -5.602 7.504 1.00 0.00 20 LEU A O 4
ATOM 3235 N N . GLY A 1 21 ? 1.583 -6.807 5.611 1.00 0.00 21 GLY A N 4
ATOM 3236 C CA . GLY A 1 21 ? 1.380 -8.070 6.293 1.00 0.00 21 GLY A CA 4
ATOM 3237 C C . GLY A 1 21 ? -0.085 -8.453 6.377 1.00 0.00 21 GLY A C 4
ATOM 3238 O O . GLY A 1 21 ? -0.578 -8.818 7.445 1.00 0.00 21 GLY A O 4
ATOM 3242 N N . ILE A 1 22 ? -0.782 -8.368 5.249 1.00 0.00 22 ILE A N 4
ATOM 3243 C CA . ILE A 1 22 ? -2.200 -8.709 5.199 1.00 0.00 22 ILE A CA 4
ATOM 3244 C C . ILE A 1 22 ? -2.431 -9.978 4.377 1.00 0.00 22 ILE A C 4
ATOM 3245 O O . ILE A 1 22 ? -2.298 -11.090 4.892 1.00 0.00 22 ILE A O 4
ATOM 3261 N N . SER A 1 23 ? -2.775 -9.815 3.102 1.00 0.00 23 SER A N 4
ATOM 3262 C CA . SER A 1 23 ? -3.017 -10.952 2.222 1.00 0.00 23 SER A CA 4
ATOM 3263 C C . SER A 1 23 ? -3.294 -10.485 0.798 1.00 0.00 23 SER A C 4
ATOM 3264 O O . SER A 1 23 ? -3.747 -9.361 0.580 1.00 0.00 23 SER A O 4
ATOM 3272 N N . ASP A 1 24 ? -3.021 -11.354 -0.169 1.00 0.00 24 ASP A N 4
ATOM 3273 C CA . ASP A 1 24 ? -3.241 -11.030 -1.574 1.00 0.00 24 ASP A CA 4
ATOM 3274 C C . ASP A 1 24 ? -4.707 -10.685 -1.836 1.00 0.00 24 ASP A C 4
ATOM 3275 O O . ASP A 1 24 ? -5.032 -10.051 -2.840 1.00 0.00 24 ASP A O 4
ATOM 3284 N N . ALA A 1 25 ? -5.587 -11.104 -0.930 1.00 0.00 25 ALA A N 4
ATOM 3285 C CA . ALA A 1 25 ? -7.013 -10.837 -1.071 1.00 0.00 25 ALA A CA 4
ATOM 3286 C C . ALA A 1 25 ? -7.358 -9.429 -0.600 1.00 0.00 25 ALA A C 4
ATOM 3287 O O . ALA A 1 25 ? -8.092 -8.702 -1.271 1.00 0.00 25 ALA A O 4
ATOM 3294 N N . ALA A 1 26 ? -6.824 -9.048 0.556 1.00 0.00 26 ALA A N 4
ATOM 3295 C CA . ALA A 1 26 ? -7.076 -7.726 1.116 1.00 0.00 26 ALA A CA 4
ATOM 3296 C C . ALA A 1 26 ? -6.647 -6.629 0.149 1.00 0.00 26 ALA A C 4
ATOM 3297 O O . ALA A 1 26 ? -7.368 -5.653 -0.059 1.00 0.00 26 ALA A O 4
ATOM 3304 N N . VAL A 1 27 ? -5.468 -6.795 -0.441 1.00 0.00 27 VAL A N 4
ATOM 3305 C CA . VAL A 1 27 ? -4.943 -5.820 -1.389 1.00 0.00 27 VAL A CA 4
ATOM 3306 C C . VAL A 1 27 ? -5.811 -5.751 -2.640 1.00 0.00 27 VAL A C 4
ATOM 3307 O O . VAL A 1 27 ? -6.115 -4.667 -3.138 1.00 0.00 27 VAL A O 4
ATOM 3320 N N . SER A 1 28 ? -6.207 -6.913 -3.146 1.00 0.00 28 SER A N 4
ATOM 3321 C CA . SER A 1 28 ? -7.039 -6.982 -4.341 1.00 0.00 28 SER A CA 4
ATOM 3322 C C . SER A 1 28 ? -8.447 -6.468 -4.056 1.00 0.00 28 SER A C 4
ATOM 3323 O O . SER A 1 28 ? -9.118 -5.940 -4.943 1.00 0.00 28 SER A O 4
ATOM 3331 N N . GLN A 1 29 ? -8.890 -6.625 -2.812 1.00 0.00 29 GLN A N 4
ATOM 3332 C CA . GLN A 1 29 ? -10.220 -6.176 -2.410 1.00 0.00 29 GLN A CA 4
ATOM 3333 C C . GLN A 1 29 ? -10.240 -4.677 -2.121 1.00 0.00 29 GLN A C 4
ATOM 3334 O O . GLN A 1 29 ? -11.300 -4.083 -1.969 1.00 0.00 29 GLN A O 4
ATOM 3348 N N . TRP A 1 30 ? -9.059 -4.065 -2.045 1.00 0.00 30 TRP A N 4
ATOM 3349 C CA . TRP A 1 30 ? -8.954 -2.634 -1.773 1.00 0.00 30 TRP A CA 4
ATOM 3350 C C . TRP A 1 30 ? -9.789 -1.825 -2.760 1.00 0.00 30 TRP A C 4
ATOM 3351 O O . TRP A 1 30 ? -9.664 -1.986 -3.974 1.00 0.00 30 TRP A O 4
ATOM 3372 N N . LYS A 1 31 ? -10.640 -0.952 -2.230 1.00 0.00 31 LYS A N 4
ATOM 3373 C CA . LYS A 1 31 ? -11.490 -0.114 -3.062 1.00 0.00 31 LYS A CA 4
ATOM 3374 C C . LYS A 1 31 ? -10.740 1.126 -3.536 1.00 0.00 31 LYS A C 4
ATOM 3375 O O . LYS A 1 31 ? -9.518 1.201 -3.423 1.00 0.00 31 LYS A O 4
ATOM 3394 N N . GLU A 1 32 ? -11.470 2.097 -4.068 1.00 0.00 32 GLU A N 4
ATOM 3395 C CA . GLU A 1 32 ? -10.880 3.335 -4.560 1.00 0.00 32 GLU A CA 4
ATOM 3396 C C . GLU A 1 32 ? -9.933 3.942 -3.524 1.00 0.00 32 GLU A C 4
ATOM 3397 O O . GLU A 1 32 ? -8.982 4.641 -3.875 1.00 0.00 32 GLU A O 4
ATOM 3409 N N . VAL A 1 33 ? -10.200 3.669 -2.251 1.00 0.00 33 VAL A N 4
ATOM 3410 C CA . VAL A 1 33 ? -9.371 4.186 -1.169 1.00 0.00 33 VAL A CA 4
ATOM 3411 C C . VAL A 1 33 ? -8.922 3.064 -0.238 1.00 0.00 33 VAL A C 4
ATOM 3412 O O . VAL A 1 33 ? -9.726 2.225 0.169 1.00 0.00 33 VAL A O 4
ATOM 3425 N N . ILE A 1 34 ? -7.635 3.055 0.093 1.00 0.00 34 ILE A N 4
ATOM 3426 C CA . ILE A 1 34 ? -7.081 2.033 0.974 1.00 0.00 34 ILE A CA 4
ATOM 3427 C C . ILE A 1 34 ? -7.601 2.188 2.401 1.00 0.00 34 ILE A C 4
ATOM 3428 O O . ILE A 1 34 ? -7.932 3.290 2.833 1.00 0.00 34 ILE A O 4
ATOM 3444 N N . PRO A 1 35 ? -7.677 1.076 3.153 1.00 0.00 35 PRO A N 4
ATOM 3445 C CA . PRO A 1 35 ? -8.157 1.093 4.539 1.00 0.00 35 PRO A CA 4
ATOM 3446 C C . PRO A 1 35 ? -7.420 2.120 5.394 1.00 0.00 35 PRO A C 4
ATOM 3447 O O . PRO A 1 35 ? -6.354 2.607 5.014 1.00 0.00 35 PRO A O 4
ATOM 3458 N N . GLU A 1 36 ? -7.996 2.446 6.545 1.00 0.00 36 GLU A N 4
ATOM 3459 C CA . GLU A 1 36 ? -7.397 3.418 7.453 1.00 0.00 36 GLU A CA 4
ATOM 3460 C C . GLU A 1 36 ? -6.110 2.876 8.070 1.00 0.00 36 GLU A C 4
ATOM 3461 O O . GLU A 1 36 ? -5.104 3.581 8.147 1.00 0.00 36 GLU A O 4
ATOM 3473 N N . LYS A 1 37 ? -6.151 1.622 8.512 1.00 0.00 37 LYS A N 4
ATOM 3474 C CA . LYS A 1 37 ? -4.988 0.991 9.127 1.00 0.00 37 LYS A CA 4
ATOM 3475 C C . LYS A 1 37 ? -3.960 0.575 8.079 1.00 0.00 37 LYS A C 4
ATOM 3476 O O . LYS A 1 37 ? -2.790 0.363 8.399 1.00 0.00 37 LYS A O 4
ATOM 3495 N N . ASP A 1 38 ? -4.396 0.463 6.829 1.00 0.00 38 ASP A N 4
ATOM 3496 C CA . ASP A 1 38 ? -3.499 0.078 5.747 1.00 0.00 38 ASP A CA 4
ATOM 3497 C C . ASP A 1 38 ? -2.674 1.274 5.291 1.00 0.00 38 ASP A C 4
ATOM 3498 O O . ASP A 1 38 ? -1.460 1.172 5.106 1.00 0.00 38 ASP A O 4
ATOM 3507 N N . ALA A 1 39 ? -3.339 2.411 5.122 1.00 0.00 39 ALA A N 4
ATOM 3508 C CA . ALA A 1 39 ? -2.669 3.631 4.697 1.00 0.00 39 ALA A CA 4
ATOM 3509 C C . ALA A 1 39 ? -1.612 4.059 5.713 1.00 0.00 39 ALA A C 4
ATOM 3510 O O . ALA A 1 39 ? -0.645 4.733 5.366 1.00 0.00 39 ALA A O 4
ATOM 3517 N N . TYR A 1 40 ? -1.804 3.661 6.969 1.00 0.00 40 TYR A N 4
ATOM 3518 C CA . TYR A 1 40 ? -0.865 4.007 8.028 1.00 0.00 40 TYR A CA 4
ATOM 3519 C C . TYR A 1 40 ? 0.458 3.264 7.855 1.00 0.00 40 TYR A C 4
ATOM 3520 O O . TYR A 1 40 ? 1.523 3.875 7.802 1.00 0.00 40 TYR A O 4
ATOM 3538 N N . ARG A 1 41 ? 0.380 1.938 7.773 1.00 0.00 41 ARG A N 4
ATOM 3539 C CA . ARG A 1 41 ? 1.570 1.108 7.612 1.00 0.00 41 ARG A CA 4
ATOM 3540 C C . ARG A 1 41 ? 2.351 1.494 6.359 1.00 0.00 41 ARG A C 4
ATOM 3541 O O . ARG A 1 41 ? 3.567 1.318 6.297 1.00 0.00 41 ARG A O 4
ATOM 3562 N N . LEU A 1 42 ? 1.645 2.018 5.360 1.00 0.00 42 LEU A N 4
ATOM 3563 C CA . LEU A 1 42 ? 2.274 2.423 4.106 1.00 0.00 42 LEU A CA 4
ATOM 3564 C C . LEU A 1 42 ? 3.487 3.317 4.357 1.00 0.00 42 LEU A C 4
ATOM 3565 O O . LEU A 1 42 ? 4.559 3.101 3.793 1.00 0.00 42 LEU A O 4
ATOM 3581 N N . GLU A 1 43 ? 3.306 4.324 5.205 1.00 0.00 43 GLU A N 4
ATOM 3582 C CA . GLU A 1 43 ? 4.382 5.255 5.531 1.00 0.00 43 GLU A CA 4
ATOM 3583 C C . GLU A 1 43 ? 5.582 4.529 6.137 1.00 0.00 43 GLU A C 4
ATOM 3584 O O . GLU A 1 43 ? 6.695 5.055 6.142 1.00 0.00 43 GLU A O 4
ATOM 3596 N N . ILE A 1 44 ? 5.353 3.325 6.651 1.00 0.00 44 ILE A N 4
ATOM 3597 C CA . ILE A 1 44 ? 6.420 2.542 7.261 1.00 0.00 44 ILE A CA 4
ATOM 3598 C C . ILE A 1 44 ? 7.096 1.628 6.242 1.00 0.00 44 ILE A C 4
ATOM 3599 O O . ILE A 1 44 ? 8.323 1.583 6.152 1.00 0.00 44 ILE A O 4
ATOM 3615 N N . VAL A 1 45 ? 6.290 0.900 5.478 1.00 0.00 45 VAL A N 4
ATOM 3616 C CA . VAL A 1 45 ? 6.810 -0.015 4.469 1.00 0.00 45 VAL A CA 4
ATOM 3617 C C . VAL A 1 45 ? 7.491 0.739 3.333 1.00 0.00 45 VAL A C 4
ATOM 3618 O O . VAL A 1 45 ? 8.535 0.320 2.833 1.00 0.00 45 VAL A O 4
ATOM 3631 N N . THR A 1 46 ? 6.888 1.850 2.927 1.00 0.00 46 THR A N 4
ATOM 3632 C CA . THR A 1 46 ? 7.425 2.664 1.848 1.00 0.00 46 THR A CA 4
ATOM 3633 C C . THR A 1 46 ? 8.567 3.560 2.331 1.00 0.00 46 THR A C 4
ATOM 3634 O O . THR A 1 46 ? 9.111 4.348 1.558 1.00 0.00 46 THR A O 4
ATOM 3645 N N . ALA A 1 47 ? 8.926 3.440 3.608 1.00 0.00 47 ALA A N 4
ATOM 3646 C CA . ALA A 1 47 ? 10.002 4.243 4.177 1.00 0.00 47 ALA A CA 4
ATOM 3647 C C . ALA A 1 47 ? 9.622 5.718 4.213 1.00 0.00 47 ALA A C 4
ATOM 3648 O O . ALA A 1 47 ? 10.480 6.594 4.106 1.00 0.00 47 ALA A O 4
ATOM 3655 N N . GLY A 1 48 ? 8.330 5.987 4.368 1.00 0.00 48 GLY A N 4
ATOM 3656 C CA . GLY A 1 48 ? 7.859 7.358 4.418 1.00 0.00 48 GLY A CA 4
ATOM 3657 C C . GLY A 1 48 ? 7.657 7.958 3.040 1.00 0.00 48 GLY A C 4
ATOM 3658 O O . GLY A 1 48 ? 7.732 9.175 2.869 1.00 0.00 48 GLY A O 4
ATOM 3662 N N . ALA A 1 49 ? 7.394 7.105 2.056 1.00 0.00 49 ALA A N 4
ATOM 3663 C CA . ALA A 1 49 ? 7.179 7.562 0.689 1.00 0.00 49 ALA A CA 4
ATOM 3664 C C . ALA A 1 49 ? 5.728 7.976 0.474 1.00 0.00 49 ALA A C 4
ATOM 3665 O O . ALA A 1 49 ? 5.446 8.954 -0.218 1.00 0.00 49 ALA A O 4
ATOM 3672 N N . LEU A 1 50 ? 4.810 7.223 1.073 1.00 0.00 50 LEU A N 4
ATOM 3673 C CA . LEU A 1 50 ? 3.387 7.511 0.951 1.00 0.00 50 LEU A CA 4
ATOM 3674 C C . LEU A 1 50 ? 2.879 8.265 2.175 1.00 0.00 50 LEU A C 4
ATOM 3675 O O . LEU A 1 50 ? 3.030 7.803 3.308 1.00 0.00 50 LEU A O 4
ATOM 3691 N N . LYS A 1 51 ? 2.282 9.428 1.943 1.00 0.00 51 LYS A N 4
ATOM 3692 C CA . LYS A 1 51 ? 1.756 10.248 3.028 1.00 0.00 51 LYS A CA 4
ATOM 3693 C C . LYS A 1 51 ? 0.399 9.729 3.496 1.00 0.00 51 LYS A C 4
ATOM 3694 O O . LYS A 1 51 ? -0.547 9.645 2.715 1.00 0.00 51 LYS A O 4
ATOM 3713 N N . TYR A 1 52 ? 0.314 9.387 4.778 1.00 0.00 52 TYR A N 4
ATOM 3714 C CA . TYR A 1 52 ? -0.926 8.879 5.354 1.00 0.00 52 TYR A CA 4
ATOM 3715 C C . TYR A 1 52 ? -1.738 10.014 5.973 1.00 0.00 52 TYR A C 4
ATOM 3716 O O . TYR A 1 52 ? -1.230 10.780 6.792 1.00 0.00 52 TYR A O 4
ATOM 3734 N N . GLN A 1 53 ? -3.002 10.113 5.578 1.00 0.00 53 GLN A N 4
ATOM 3735 C CA . GLN A 1 53 ? -3.884 11.152 6.095 1.00 0.00 53 GLN A CA 4
ATOM 3736 C C . GLN A 1 53 ? -5.207 10.556 6.562 1.00 0.00 53 GLN A C 4
ATOM 3737 O O . GLN A 1 53 ? -5.963 9.996 5.769 1.00 0.00 53 GLN A O 4
ATOM 3751 N N . GLU A 1 54 ? -5.479 10.684 7.858 1.00 0.00 54 GLU A N 4
ATOM 3752 C CA . GLU A 1 54 ? -6.710 10.157 8.439 1.00 0.00 54 GLU A CA 4
ATOM 3753 C C . GLU A 1 54 ? -7.928 10.980 8.022 1.00 0.00 54 GLU A C 4
ATOM 3754 O O . GLU A 1 54 ? -9.062 10.623 8.340 1.00 0.00 54 GLU A O 4
ATOM 3766 N N . ASN A 1 55 ? -7.695 12.086 7.313 1.00 0.00 55 ASN A N 4
ATOM 3767 C CA . ASN A 1 55 ? -8.784 12.949 6.864 1.00 0.00 55 ASN A CA 4
ATOM 3768 C C . ASN A 1 55 ? -9.907 12.134 6.227 1.00 0.00 55 ASN A C 4
ATOM 3769 O O . ASN A 1 55 ? -11.000 12.039 6.776 1.00 0.00 55 ASN A O 4
ATOM 3780 N N . ALA A 1 56 ? -9.624 11.544 5.071 1.00 0.00 56 ALA A N 4
ATOM 3781 C CA . ALA A 1 56 ? -10.610 10.734 4.370 1.00 0.00 56 ALA A CA 4
ATOM 3782 C C . ALA A 1 56 ? -10.930 9.467 5.156 1.00 0.00 56 ALA A C 4
ATOM 3783 O O . ALA A 1 56 ? -11.930 8.795 4.882 1.00 0.00 56 ALA A O 4
ATOM 3790 N N . TYR A 1 57 ? -10.090 9.143 6.136 1.00 0.00 57 TYR A N 4
ATOM 3791 C CA . TYR A 1 57 ? -10.290 7.958 6.959 1.00 0.00 57 TYR A CA 4
ATOM 3792 C C . TYR A 1 57 ? -10.930 8.317 8.296 1.00 0.00 57 TYR A C 4
ATOM 3793 O O . TYR A 1 57 ? -10.780 7.595 9.282 1.00 0.00 57 TYR A O 4
ATOM 3811 N N . ARG A 1 58 ? -11.650 9.436 8.326 1.00 0.00 58 ARG A N 4
ATOM 3812 C CA . ARG A 1 58 ? -12.310 9.886 9.543 1.00 0.00 58 ARG A CA 4
ATOM 3813 C C . ARG A 1 58 ? -13.820 9.668 9.451 1.00 0.00 58 ARG A C 4
ATOM 3814 O O . ARG A 1 58 ? -14.400 9.700 8.363 1.00 0.00 58 ARG A O 4
ATOM 3835 N N . GLN A 1 59 ? -14.450 9.447 10.599 1.00 0.00 59 GLN A N 4
ATOM 3836 C CA . GLN A 1 59 ? -15.890 9.223 10.645 1.00 0.00 59 GLN A CA 4
ATOM 3837 C C . GLN A 1 59 ? -16.650 10.548 10.687 1.00 0.00 59 GLN A C 4
ATOM 3838 O O . GLN A 1 59 ? -16.500 11.333 11.624 1.00 0.00 59 GLN A O 4
ATOM 3852 N N . ALA A 1 60 ? -17.460 10.790 9.667 1.00 0.00 60 ALA A N 4
ATOM 3853 C CA . ALA A 1 60 ? -18.240 12.019 9.586 1.00 0.00 60 ALA A CA 4
ATOM 3854 C C . ALA A 1 60 ? -19.420 11.859 8.629 1.00 0.00 60 ALA A C 4
ATOM 3855 O O . ALA A 1 60 ? -19.270 11.975 7.414 1.00 0.00 60 ALA A O 4
ATOM 3862 N N . ALA A 1 61 ? -20.600 11.592 9.188 1.00 0.00 61 ALA A N 4
ATOM 3863 C CA . ALA A 1 61 ? -21.800 11.416 8.386 1.00 0.00 61 ALA A CA 4
ATOM 3864 C C . ALA A 1 61 ? -22.530 12.740 8.194 1.00 0.00 61 ALA A C 4
ATOM 3865 O O . ALA A 1 61 ? -22.960 13.332 9.207 1.00 0.00 61 ALA A O 4
ATOM 3873 N N . MET A 1 1 ? -5.067 7.874 0.729 1.00 0.00 1 MET A N 5
ATOM 3874 C CA . MET A 1 1 ? -4.173 6.946 -0.010 1.00 0.00 1 MET A CA 5
ATOM 3875 C C . MET A 1 1 ? -4.970 6.014 -0.916 1.00 0.00 1 MET A C 5
ATOM 3876 O O . MET A 1 1 ? -5.796 5.232 -0.446 1.00 0.00 1 MET A O 5
ATOM 3892 N N . TYR A 1 2 ? -4.719 6.106 -2.218 1.00 0.00 2 TYR A N 5
ATOM 3893 C CA . TYR A 1 2 ? -5.415 5.273 -3.192 1.00 0.00 2 TYR A CA 5
ATOM 3894 C C . TYR A 1 2 ? -4.665 3.967 -3.430 1.00 0.00 2 TYR A C 5
ATOM 3895 O O . TYR A 1 2 ? -3.440 3.913 -3.320 1.00 0.00 2 TYR A O 5
ATOM 3913 N N . LYS A 1 3 ? -5.409 2.916 -3.757 1.00 0.00 3 LYS A N 5
ATOM 3914 C CA . LYS A 1 3 ? -4.818 1.608 -4.013 1.00 0.00 3 LYS A CA 5
ATOM 3915 C C . LYS A 1 3 ? -3.913 1.651 -5.241 1.00 0.00 3 LYS A C 5
ATOM 3916 O O . LYS A 1 3 ? -2.876 0.989 -5.283 1.00 0.00 3 LYS A O 5
ATOM 3935 N N . LYS A 1 4 ? -4.313 2.433 -6.237 1.00 0.00 4 LYS A N 5
ATOM 3936 C CA . LYS A 1 4 ? -3.541 2.562 -7.469 1.00 0.00 4 LYS A CA 5
ATOM 3937 C C . LYS A 1 4 ? -2.124 3.049 -7.178 1.00 0.00 4 LYS A C 5
ATOM 3938 O O . LYS A 1 4 ? -1.158 2.557 -7.763 1.00 0.00 4 LYS A O 5
ATOM 3957 N N . ASP A 1 5 ? -2.008 4.017 -6.276 1.00 0.00 5 ASP A N 5
ATOM 3958 C CA . ASP A 1 5 ? -0.709 4.571 -5.910 1.00 0.00 5 ASP A CA 5
ATOM 3959 C C . ASP A 1 5 ? 0.175 3.513 -5.261 1.00 0.00 5 ASP A C 5
ATOM 3960 O O . ASP A 1 5 ? 1.328 3.326 -5.653 1.00 0.00 5 ASP A O 5
ATOM 3969 N N . VAL A 1 6 ? -0.367 2.823 -4.263 1.00 0.00 6 VAL A N 5
ATOM 3970 C CA . VAL A 1 6 ? 0.364 1.790 -3.554 1.00 0.00 6 VAL A CA 5
ATOM 3971 C C . VAL A 1 6 ? 0.884 0.724 -4.512 1.00 0.00 6 VAL A C 5
ATOM 3972 O O . VAL A 1 6 ? 2.051 0.334 -4.452 1.00 0.00 6 VAL A O 5
ATOM 3985 N N . ILE A 1 7 ? 0.009 0.251 -5.394 1.00 0.00 7 ILE A N 5
ATOM 3986 C CA . ILE A 1 7 ? 0.376 -0.772 -6.364 1.00 0.00 7 ILE A CA 5
ATOM 3987 C C . ILE A 1 7 ? 1.446 -0.261 -7.326 1.00 0.00 7 ILE A C 5
ATOM 3988 O O . ILE A 1 7 ? 2.323 -1.015 -7.748 1.00 0.00 7 ILE A O 5
ATOM 4004 N N . ASP A 1 8 ? 1.371 1.021 -7.663 1.00 0.00 8 ASP A N 5
ATOM 4005 C CA . ASP A 1 8 ? 2.335 1.630 -8.570 1.00 0.00 8 ASP A CA 5
ATOM 4006 C C . ASP A 1 8 ? 3.647 1.912 -7.847 1.00 0.00 8 ASP A C 5
ATOM 4007 O O . ASP A 1 8 ? 4.705 1.992 -8.470 1.00 0.00 8 ASP A O 5
ATOM 4016 N N . HIS A 1 9 ? 3.567 2.059 -6.529 1.00 0.00 9 HIS A N 5
ATOM 4017 C CA . HIS A 1 9 ? 4.745 2.329 -5.721 1.00 0.00 9 HIS A CA 5
ATOM 4018 C C . HIS A 1 9 ? 5.480 1.033 -5.387 1.00 0.00 9 HIS A C 5
ATOM 4019 O O . HIS A 1 9 ? 6.685 1.039 -5.132 1.00 0.00 9 HIS A O 5
ATOM 4034 N N . PHE A 1 10 ? 4.747 -0.077 -5.388 1.00 0.00 10 PHE A N 5
ATOM 4035 C CA . PHE A 1 10 ? 5.330 -1.376 -5.082 1.00 0.00 10 PHE A CA 5
ATOM 4036 C C . PHE A 1 10 ? 5.714 -2.116 -6.359 1.00 0.00 10 PHE A C 5
ATOM 4037 O O . PHE A 1 10 ? 6.825 -2.629 -6.480 1.00 0.00 10 PHE A O 5
ATOM 4054 N N . GLY A 1 11 ? 4.784 -2.165 -7.308 1.00 0.00 11 GLY A N 5
ATOM 4055 C CA . GLY A 1 11 ? 5.041 -2.845 -8.565 1.00 0.00 11 GLY A CA 5
ATOM 4056 C C . GLY A 1 11 ? 4.022 -3.929 -8.854 1.00 0.00 11 GLY A C 5
ATOM 4057 O O . GLY A 1 11 ? 3.751 -4.243 -10.014 1.00 0.00 11 GLY A O 5
ATOM 4061 N N . THR A 1 12 ? 3.455 -4.503 -7.798 1.00 0.00 12 THR A N 5
ATOM 4062 C CA . THR A 1 12 ? 2.459 -5.559 -7.941 1.00 0.00 12 THR A CA 5
ATOM 4063 C C . THR A 1 12 ? 1.485 -5.546 -6.769 1.00 0.00 12 THR A C 5
ATOM 4064 O O . THR A 1 12 ? 1.587 -4.708 -5.874 1.00 0.00 12 THR A O 5
ATOM 4075 N N . GLN A 1 13 ? 0.539 -6.480 -6.780 1.00 0.00 13 GLN A N 5
ATOM 4076 C CA . GLN A 1 13 ? -0.454 -6.575 -5.716 1.00 0.00 13 GLN A CA 5
ATOM 4077 C C . GLN A 1 13 ? 0.072 -7.415 -4.557 1.00 0.00 13 GLN A C 5
ATOM 4078 O O . GLN A 1 13 ? 0.061 -6.978 -3.405 1.00 0.00 13 GLN A O 5
ATOM 4092 N N . ARG A 1 14 ? 0.532 -8.623 -4.867 1.00 0.00 14 ARG A N 5
ATOM 4093 C CA . ARG A 1 14 ? 1.064 -9.524 -3.851 1.00 0.00 14 ARG A CA 5
ATOM 4094 C C . ARG A 1 14 ? 2.176 -8.851 -3.053 1.00 0.00 14 ARG A C 5
ATOM 4095 O O . ARG A 1 14 ? 2.392 -9.167 -1.882 1.00 0.00 14 ARG A O 5
ATOM 4116 N N . ALA A 1 15 ? 2.878 -7.922 -3.693 1.00 0.00 15 ALA A N 5
ATOM 4117 C CA . ALA A 1 15 ? 3.966 -7.203 -3.041 1.00 0.00 15 ALA A CA 5
ATOM 4118 C C . ALA A 1 15 ? 3.447 -6.369 -1.874 1.00 0.00 15 ALA A C 5
ATOM 4119 O O . ALA A 1 15 ? 4.030 -6.369 -0.791 1.00 0.00 15 ALA A O 5
ATOM 4126 N N . VAL A 1 16 ? 2.349 -5.659 -2.104 1.00 0.00 16 VAL A N 5
ATOM 4127 C CA . VAL A 1 16 ? 1.751 -4.822 -1.076 1.00 0.00 16 VAL A CA 5
ATOM 4128 C C . VAL A 1 16 ? 1.354 -5.645 0.145 1.00 0.00 16 VAL A C 5
ATOM 4129 O O . VAL A 1 16 ? 1.340 -5.141 1.268 1.00 0.00 16 VAL A O 5
ATOM 4142 N N . ALA A 1 17 ? 1.026 -6.913 -0.083 1.00 0.00 17 ALA A N 5
ATOM 4143 C CA . ALA A 1 17 ? 0.624 -7.805 0.997 1.00 0.00 17 ALA A CA 5
ATOM 4144 C C . ALA A 1 17 ? 1.820 -8.237 1.842 1.00 0.00 17 ALA A C 5
ATOM 4145 O O . ALA A 1 17 ? 1.667 -8.599 3.008 1.00 0.00 17 ALA A O 5
ATOM 4152 N N . LYS A 1 18 ? 3.011 -8.203 1.248 1.00 0.00 18 LYS A N 5
ATOM 4153 C CA . LYS A 1 18 ? 4.225 -8.597 1.957 1.00 0.00 18 LYS A CA 5
ATOM 4154 C C . LYS A 1 18 ? 4.877 -7.405 2.662 1.00 0.00 18 LYS A C 5
ATOM 4155 O O . LYS A 1 18 ? 6.064 -7.439 2.982 1.00 0.00 18 LYS A O 5
ATOM 4174 N N . ALA A 1 19 ? 4.096 -6.355 2.904 1.00 0.00 19 ALA A N 5
ATOM 4175 C CA . ALA A 1 19 ? 4.608 -5.163 3.570 1.00 0.00 19 ALA A CA 5
ATOM 4176 C C . ALA A 1 19 ? 3.840 -4.883 4.858 1.00 0.00 19 ALA A C 5
ATOM 4177 O O . ALA A 1 19 ? 4.430 -4.544 5.884 1.00 0.00 19 ALA A O 5
ATOM 4184 N N . LEU A 1 20 ? 2.520 -5.025 4.796 1.00 0.00 20 LEU A N 5
ATOM 4185 C CA . LEU A 1 20 ? 1.670 -4.787 5.955 1.00 0.00 20 LEU A CA 5
ATOM 4186 C C . LEU A 1 20 ? 1.408 -6.085 6.714 1.00 0.00 20 LEU A C 5
ATOM 4187 O O . LEU A 1 20 ? 1.215 -6.077 7.930 1.00 0.00 20 LEU A O 5
ATOM 4203 N N . GLY A 1 21 ? 1.403 -7.200 5.988 1.00 0.00 21 GLY A N 5
ATOM 4204 C CA . GLY A 1 21 ? 1.163 -8.487 6.610 1.00 0.00 21 GLY A CA 5
ATOM 4205 C C . GLY A 1 21 ? -0.190 -9.065 6.244 1.00 0.00 21 GLY A C 5
ATOM 4206 O O . GLY A 1 21 ? -0.837 -9.719 7.062 1.00 0.00 21 GLY A O 5
ATOM 4210 N N . ILE A 1 22 ? -0.621 -8.820 5.010 1.00 0.00 22 ILE A N 5
ATOM 4211 C CA . ILE A 1 22 ? -1.906 -9.317 4.535 1.00 0.00 22 ILE A CA 5
ATOM 4212 C C . ILE A 1 22 ? -1.736 -10.171 3.285 1.00 0.00 22 ILE A C 5
ATOM 4213 O O . ILE A 1 22 ? -0.617 -10.398 2.823 1.00 0.00 22 ILE A O 5
ATOM 4229 N N . SER A 1 23 ? -2.853 -10.643 2.741 1.00 0.00 23 SER A N 5
ATOM 4230 C CA . SER A 1 23 ? -2.828 -11.471 1.542 1.00 0.00 23 SER A CA 5
ATOM 4231 C C . SER A 1 23 ? -3.151 -10.645 0.303 1.00 0.00 23 SER A C 5
ATOM 4232 O O . SER A 1 23 ? -3.445 -9.453 0.399 1.00 0.00 23 SER A O 5
ATOM 4240 N N . ASP A 1 24 ? -3.095 -11.285 -0.860 1.00 0.00 24 ASP A N 5
ATOM 4241 C CA . ASP A 1 24 ? -3.383 -10.607 -2.120 1.00 0.00 24 ASP A CA 5
ATOM 4242 C C . ASP A 1 24 ? -4.864 -10.254 -2.224 1.00 0.00 24 ASP A C 5
ATOM 4243 O O . ASP A 1 24 ? -5.234 -9.277 -2.876 1.00 0.00 24 ASP A O 5
ATOM 4252 N N . ALA A 1 25 ? -5.705 -11.056 -1.581 1.00 0.00 25 ALA A N 5
ATOM 4253 C CA . ALA A 1 25 ? -7.145 -10.831 -1.602 1.00 0.00 25 ALA A CA 5
ATOM 4254 C C . ALA A 1 25 ? -7.506 -9.516 -0.919 1.00 0.00 25 ALA A C 5
ATOM 4255 O O . ALA A 1 25 ? -8.267 -8.714 -1.457 1.00 0.00 25 ALA A O 5
ATOM 4262 N N . ALA A 1 26 ? -6.953 -9.302 0.271 1.00 0.00 26 ALA A N 5
ATOM 4263 C CA . ALA A 1 26 ? -7.217 -8.085 1.028 1.00 0.00 26 ALA A CA 5
ATOM 4264 C C . ALA A 1 26 ? -6.808 -6.845 0.240 1.00 0.00 26 ALA A C 5
ATOM 4265 O O . ALA A 1 26 ? -7.410 -5.782 0.381 1.00 0.00 26 ALA A O 5
ATOM 4272 N N . VAL A 1 27 ? -5.781 -6.992 -0.589 1.00 0.00 27 VAL A N 5
ATOM 4273 C CA . VAL A 1 27 ? -5.291 -5.883 -1.400 1.00 0.00 27 VAL A CA 5
ATOM 4274 C C . VAL A 1 27 ? -6.231 -5.599 -2.567 1.00 0.00 27 VAL A C 5
ATOM 4275 O O . VAL A 1 27 ? -6.548 -4.446 -2.855 1.00 0.00 27 VAL A O 5
ATOM 4288 N N . SER A 1 28 ? -6.673 -6.658 -3.236 1.00 0.00 28 SER A N 5
ATOM 4289 C CA . SER A 1 28 ? -7.577 -6.521 -4.372 1.00 0.00 28 SER A CA 5
ATOM 4290 C C . SER A 1 28 ? -8.947 -6.023 -3.920 1.00 0.00 28 SER A C 5
ATOM 4291 O O . SER A 1 28 ? -9.648 -5.342 -4.669 1.00 0.00 28 SER A O 5
ATOM 4299 N N . GLN A 1 29 ? -9.321 -6.366 -2.693 1.00 0.00 29 GLN A N 5
ATOM 4300 C CA . GLN A 1 29 ? -10.600 -5.954 -2.142 1.00 0.00 29 GLN A CA 5
ATOM 4301 C C . GLN A 1 29 ? -10.600 -4.470 -1.779 1.00 0.00 29 GLN A C 5
ATOM 4302 O O . GLN A 1 29 ? -11.660 -3.855 -1.640 1.00 0.00 29 GLN A O 5
ATOM 4316 N N . TRP A 1 30 ? -9.411 -3.899 -1.624 1.00 0.00 30 TRP A N 5
ATOM 4317 C CA . TRP A 1 30 ? -9.277 -2.488 -1.275 1.00 0.00 30 TRP A CA 5
ATOM 4318 C C . TRP A 1 30 ? -10.070 -1.606 -2.232 1.00 0.00 30 TRP A C 5
ATOM 4319 O O . TRP A 1 30 ? -10.050 -1.811 -3.446 1.00 0.00 30 TRP A O 5
ATOM 4340 N N . LYS A 1 31 ? -10.770 -0.624 -1.679 1.00 0.00 31 LYS A N 5
ATOM 4341 C CA . LYS A 1 31 ? -11.570 0.292 -2.482 1.00 0.00 31 LYS A CA 5
ATOM 4342 C C . LYS A 1 31 ? -10.720 1.465 -2.966 1.00 0.00 31 LYS A C 5
ATOM 4343 O O . LYS A 1 31 ? -9.502 1.433 -2.874 1.00 0.00 31 LYS A O 5
ATOM 4362 N N . GLU A 1 32 ? -11.380 2.501 -3.479 1.00 0.00 32 GLU A N 5
ATOM 4363 C CA . GLU A 1 32 ? -10.690 3.684 -3.974 1.00 0.00 32 GLU A CA 5
ATOM 4364 C C . GLU A 1 32 ? -9.674 4.185 -2.951 1.00 0.00 32 GLU A C 5
ATOM 4365 O O . GLU A 1 32 ? -8.654 4.774 -3.310 1.00 0.00 32 GLU A O 5
ATOM 4377 N N . VAL A 1 33 ? -9.958 3.941 -1.675 1.00 0.00 33 VAL A N 5
ATOM 4378 C CA . VAL A 1 33 ? -9.069 4.360 -0.599 1.00 0.00 33 VAL A CA 5
ATOM 4379 C C . VAL A 1 33 ? -8.803 3.206 0.362 1.00 0.00 33 VAL A C 5
ATOM 4380 O O . VAL A 1 33 ? -9.716 2.710 1.021 1.00 0.00 33 VAL A O 5
ATOM 4393 N N . ILE A 1 34 ? -7.545 2.781 0.436 1.00 0.00 34 ILE A N 5
ATOM 4394 C CA . ILE A 1 34 ? -7.159 1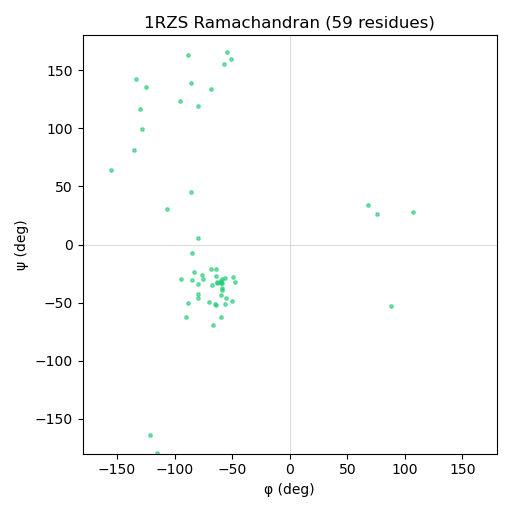.681 1.316 1.00 0.00 34 ILE A CA 5
ATOM 4395 C C . ILE A 1 34 ? -7.637 1.919 2.746 1.00 0.00 34 ILE A C 5
ATOM 4396 O O . ILE A 1 34 ? -7.933 3.049 3.131 1.00 0.00 34 ILE A O 5
ATOM 4412 N N . PRO A 1 35 ? -7.723 0.848 3.555 1.00 0.00 35 PRO A N 5
ATOM 4413 C CA . PRO A 1 35 ? -8.171 0.942 4.948 1.00 0.00 35 PRO A CA 5
ATOM 4414 C C . PRO A 1 35 ? -7.450 2.041 5.722 1.00 0.00 35 PRO A C 5
ATOM 4415 O O . PRO A 1 35 ? -6.550 2.698 5.197 1.00 0.00 35 PRO A O 5
ATOM 4426 N N . GLU A 1 36 ? -7.855 2.236 6.973 1.00 0.00 36 GLU A N 5
ATOM 4427 C CA . GLU A 1 36 ? -7.254 3.255 7.824 1.00 0.00 36 GLU A CA 5
ATOM 4428 C C . GLU A 1 36 ? -5.972 2.739 8.474 1.00 0.00 36 GLU A C 5
ATOM 4429 O O . GLU A 1 36 ? -5.043 3.506 8.730 1.00 0.00 36 GLU A O 5
ATOM 4441 N N . LYS A 1 37 ? -5.931 1.438 8.742 1.00 0.00 37 LYS A N 5
ATOM 4442 C CA . LYS A 1 37 ? -4.765 0.824 9.365 1.00 0.00 37 LYS A CA 5
ATOM 4443 C C . LYS A 1 37 ? -3.757 0.357 8.319 1.00 0.00 37 LYS A C 5
ATOM 4444 O O . LYS A 1 37 ? -2.574 0.189 8.618 1.00 0.00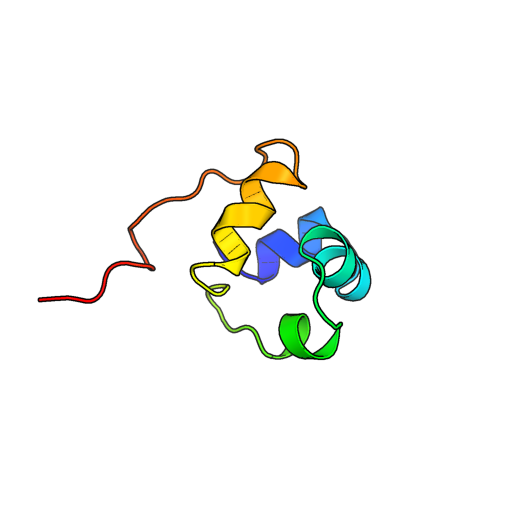 37 LYS A O 5
ATOM 4463 N N . ASP A 1 38 ? -4.226 0.147 7.093 1.00 0.00 38 ASP A N 5
ATOM 4464 C CA . ASP A 1 38 ? -3.355 -0.302 6.014 1.00 0.00 38 ASP A CA 5
ATOM 4465 C C . ASP A 1 38 ? -2.563 0.865 5.437 1.00 0.00 38 ASP A C 5
ATOM 4466 O O . ASP A 1 38 ? -1.372 0.741 5.152 1.00 0.00 38 ASP A O 5
ATOM 4475 N N . ALA A 1 39 ? -3.231 2.003 5.273 1.00 0.00 39 ALA A N 5
ATOM 4476 C CA . ALA A 1 39 ? -2.587 3.195 4.737 1.00 0.00 39 ALA A CA 5
ATOM 4477 C C . ALA A 1 39 ? -1.574 3.760 5.727 1.00 0.00 39 ALA A C 5
ATOM 4478 O O . ALA A 1 39 ? -0.619 4.433 5.336 1.00 0.00 39 ALA A O 5
ATOM 4485 N N . TYR A 1 40 ? -1.788 3.484 7.009 1.00 0.00 40 TYR A N 5
ATOM 4486 C CA . TYR A 1 40 ? -0.895 3.964 8.055 1.00 0.00 40 TYR A CA 5
ATOM 4487 C C . TYR A 1 40 ? 0.462 3.272 7.974 1.00 0.00 40 TYR A C 5
ATOM 4488 O O . TYR A 1 40 ? 1.493 3.924 7.801 1.00 0.00 40 TYR A O 5
ATOM 4506 N N . ARG A 1 41 ? 0.456 1.950 8.103 1.00 0.00 41 ARG A N 5
ATOM 4507 C CA . ARG A 1 41 ? 1.688 1.167 8.047 1.00 0.00 41 ARG A CA 5
ATOM 4508 C C . ARG A 1 41 ? 2.440 1.421 6.744 1.00 0.00 41 ARG A C 5
ATOM 4509 O O . ARG A 1 41 ? 3.667 1.318 6.696 1.00 0.00 41 ARG A O 5
ATOM 4530 N N . LEU A 1 42 ? 1.699 1.753 5.691 1.00 0.00 42 LEU A N 5
ATOM 4531 C CA . LEU A 1 42 ? 2.300 2.019 4.389 1.00 0.00 42 LEU A CA 5
ATOM 4532 C C . LEU A 1 42 ? 3.315 3.154 4.477 1.00 0.00 42 LEU A C 5
ATOM 4533 O O . LEU A 1 42 ? 4.422 3.051 3.948 1.00 0.00 42 LEU A O 5
ATOM 4549 N N . GLU A 1 43 ? 2.932 4.237 5.146 1.00 0.00 43 GLU A N 5
ATOM 4550 C CA . GLU A 1 43 ? 3.809 5.392 5.302 1.00 0.00 43 GLU A CA 5
ATOM 4551 C C . GLU A 1 43 ? 5.162 4.983 5.878 1.00 0.00 43 GLU A C 5
ATOM 4552 O O . GLU A 1 43 ? 6.179 5.621 5.611 1.00 0.00 43 GLU A O 5
ATOM 4564 N N . ILE A 1 44 ? 5.166 3.914 6.667 1.00 0.00 44 ILE A N 5
ATOM 4565 C CA . ILE A 1 44 ? 6.393 3.419 7.276 1.00 0.00 44 ILE A CA 5
ATOM 4566 C C . ILE A 1 44 ? 7.100 2.432 6.352 1.00 0.00 44 ILE A C 5
ATOM 4567 O O . ILE A 1 44 ? 8.318 2.488 6.177 1.00 0.00 44 ILE A O 5
ATOM 4583 N N . VAL A 1 45 ? 6.325 1.528 5.763 1.00 0.00 45 VAL A N 5
ATOM 4584 C CA . VAL A 1 45 ? 6.866 0.526 4.855 1.00 0.00 45 VAL A CA 5
ATOM 4585 C C . VAL A 1 45 ? 7.487 1.178 3.625 1.00 0.00 45 VAL A C 5
ATOM 4586 O O . VAL A 1 45 ? 8.523 0.738 3.127 1.00 0.00 45 VAL A O 5
ATOM 4599 N N . THR A 1 46 ? 6.835 2.228 3.138 1.00 0.00 46 THR A N 5
ATOM 4600 C CA . THR A 1 46 ? 7.304 2.948 1.963 1.00 0.00 46 THR A CA 5
ATOM 4601 C C . THR A 1 46 ? 8.438 3.916 2.306 1.00 0.00 46 THR A C 5
ATOM 4602 O O . THR A 1 46 ? 8.929 4.636 1.436 1.00 0.00 46 THR A O 5
ATOM 4613 N N . ALA A 1 47 ? 8.855 3.933 3.571 1.00 0.00 47 ALA A N 5
ATOM 4614 C CA . ALA A 1 47 ? 9.931 4.816 4.011 1.00 0.00 47 ALA A CA 5
ATOM 4615 C C . ALA A 1 47 ? 9.496 6.277 3.978 1.00 0.00 47 ALA A C 5
ATOM 4616 O O . ALA A 1 47 ? 10.268 7.159 3.603 1.00 0.00 47 ALA A O 5
ATOM 4623 N N . GLY A 1 48 ? 8.253 6.527 4.378 1.00 0.00 48 GLY A N 5
ATOM 4624 C CA . GLY A 1 48 ? 7.735 7.883 4.392 1.00 0.00 48 GLY A CA 5
ATOM 4625 C C . GLY A 1 48 ? 7.474 8.423 2.999 1.00 0.00 48 GLY A C 5
ATOM 4626 O O . GLY A 1 48 ? 7.487 9.635 2.786 1.00 0.00 48 GLY A O 5
ATOM 4630 N N . ALA A 1 49 ? 7.234 7.525 2.050 1.00 0.00 49 ALA A N 5
ATOM 4631 C CA . ALA A 1 49 ? 6.967 7.924 0.674 1.00 0.00 49 ALA A CA 5
ATOM 4632 C C . ALA A 1 49 ? 5.564 8.504 0.535 1.00 0.00 49 ALA A C 5
ATOM 4633 O O . ALA A 1 49 ? 5.381 9.591 -0.013 1.00 0.00 49 ALA A O 5
ATOM 4640 N N . LEU A 1 50 ? 4.575 7.771 1.037 1.00 0.00 50 LEU A N 5
ATOM 4641 C CA . LEU A 1 50 ? 3.187 8.212 0.974 1.00 0.00 50 LEU A CA 5
ATOM 4642 C C . LEU A 1 50 ? 2.816 9.013 2.217 1.00 0.00 50 LEU A C 5
ATOM 4643 O O . LEU A 1 50 ? 3.334 8.765 3.305 1.00 0.00 50 LEU A O 5
ATOM 4659 N N . LYS A 1 51 ? 1.917 9.977 2.048 1.00 0.00 51 LYS A N 5
ATOM 4660 C CA . LYS A 1 51 ? 1.477 10.814 3.158 1.00 0.00 51 LYS A CA 5
ATOM 4661 C C . LYS A 1 51 ? 0.082 10.409 3.627 1.00 0.00 51 LYS A C 5
ATOM 4662 O O . LYS A 1 51 ? -0.866 10.388 2.843 1.00 0.00 51 LYS A O 5
ATOM 4681 N N . TYR A 1 52 ? -0.033 10.086 4.911 1.00 0.00 52 TYR A N 5
ATOM 4682 C CA . TYR A 1 52 ? -1.311 9.682 5.486 1.00 0.00 52 TYR A CA 5
ATOM 4683 C C . TYR A 1 52 ? -2.179 10.897 5.799 1.00 0.00 52 TYR A C 5
ATOM 4684 O O . TYR A 1 52 ? -1.723 11.852 6.429 1.00 0.00 52 TYR A O 5
ATOM 4702 N N . GLN A 1 53 ? -3.430 10.854 5.355 1.00 0.00 53 GLN A N 5
ATOM 4703 C CA . GLN A 1 53 ? -4.362 11.952 5.588 1.00 0.00 53 GLN A CA 5
ATOM 4704 C C . GLN A 1 53 ? -5.649 11.446 6.235 1.00 0.00 53 GLN A C 5
ATOM 4705 O O . GLN A 1 53 ? -6.477 10.813 5.579 1.00 0.00 53 GLN A O 5
ATOM 4719 N N . GLU A 1 54 ? -5.808 11.731 7.523 1.00 0.00 54 GLU A N 5
ATOM 4720 C CA . GLU A 1 54 ? -6.993 11.307 8.260 1.00 0.00 54 GLU A CA 5
ATOM 4721 C C . GLU A 1 54 ? -8.263 11.883 7.641 1.00 0.00 54 GLU A C 5
ATOM 4722 O O . GLU A 1 54 ? -9.358 11.364 7.855 1.00 0.00 54 GLU A O 5
ATOM 4734 N N . ASN A 1 55 ? -8.112 12.959 6.873 1.00 0.00 55 ASN A N 5
ATOM 4735 C CA . ASN A 1 55 ? -9.250 13.607 6.225 1.00 0.00 55 ASN A CA 5
ATOM 4736 C C . ASN A 1 55 ? -10.080 12.600 5.433 1.00 0.00 55 ASN A C 5
ATOM 4737 O O . ASN A 1 55 ? -11.280 12.779 5.255 1.00 0.00 55 ASN A O 5
ATOM 4748 N N . ALA A 1 56 ? -9.430 11.542 4.962 1.00 0.00 56 ALA A N 5
ATOM 4749 C CA . ALA A 1 56 ? -10.110 10.509 4.191 1.00 0.00 56 ALA A CA 5
ATOM 4750 C C . ALA A 1 56 ? -10.490 9.324 5.072 1.00 0.00 56 ALA A C 5
ATOM 4751 O O . ALA A 1 56 ? -11.430 8.593 4.774 1.00 0.00 56 ALA A O 5
ATOM 4758 N N . TYR A 1 57 ? -9.748 9.135 6.159 1.00 0.00 57 TYR A N 5
ATOM 4759 C CA . TYR A 1 57 ? -10.000 8.036 7.082 1.00 0.00 57 TYR A CA 5
ATOM 4760 C C . TYR A 1 57 ? -10.810 8.509 8.287 1.00 0.00 57 TYR A C 5
ATOM 4761 O O . TYR A 1 57 ? -10.690 7.961 9.382 1.00 0.00 57 TYR A O 5
ATOM 4779 N N . ARG A 1 58 ? -11.640 9.528 8.078 1.00 0.00 58 ARG A N 5
ATOM 4780 C CA . ARG A 1 58 ? -12.460 10.072 9.150 1.00 0.00 58 ARG A CA 5
ATOM 4781 C C . ARG A 1 58 ? -13.950 9.845 8.867 1.00 0.00 58 ARG A C 5
ATOM 4782 O O . ARG A 1 58 ? -14.740 9.627 9.787 1.00 0.00 58 ARG A O 5
ATOM 4803 N N . GLN A 1 59 ? -14.320 9.896 7.593 1.00 0.00 59 GLN A N 5
ATOM 4804 C CA . GLN A 1 59 ? -15.710 9.696 7.193 1.00 0.00 59 GLN A CA 5
ATOM 4805 C C . GLN A 1 59 ? -16.030 8.211 7.073 1.00 0.00 59 GLN A C 5
ATOM 4806 O O . GLN A 1 59 ? -17.020 7.737 7.625 1.00 0.00 59 GLN A O 5
ATOM 4820 N N . ALA A 1 60 ? -15.190 7.482 6.351 1.00 0.00 60 ALA A N 5
ATOM 4821 C CA . ALA A 1 60 ? -15.380 6.050 6.159 1.00 0.00 60 ALA A CA 5
ATOM 4822 C C . ALA A 1 60 ? -14.080 5.286 6.339 1.00 0.00 60 ALA A C 5
ATOM 4823 O O . ALA A 1 60 ? -13.110 5.502 5.604 1.00 0.00 60 ALA A O 5
ATOM 4830 N N . ALA A 1 61 ? -14.050 4.392 7.323 1.00 0.00 61 ALA A N 5
ATOM 4831 C CA . ALA A 1 61 ? -12.860 3.596 7.599 1.00 0.00 61 ALA A CA 5
ATOM 4832 C C . ALA A 1 61 ? -13.150 2.106 7.453 1.00 0.00 61 ALA A C 5
ATOM 4833 O O . ALA A 1 61 ? -12.860 1.551 6.374 1.00 0.00 61 ALA A O 5
ATOM 4841 N N . MET A 1 1 ? -4.274 7.677 0.801 1.00 0.00 1 MET A N 6
ATOM 4842 C CA . MET A 1 1 ? -3.561 6.728 -0.093 1.00 0.00 1 MET A CA 6
ATOM 4843 C C . MET A 1 1 ? -4.543 5.922 -0.938 1.00 0.00 1 MET A C 6
ATOM 4844 O O . MET A 1 1 ? -5.434 5.258 -0.407 1.00 0.00 1 MET A O 6
ATOM 4860 N N . TYR A 1 2 ? -4.375 5.985 -2.255 1.00 0.00 2 TYR A N 6
ATOM 4861 C CA . TYR A 1 2 ? -5.247 5.261 -3.172 1.00 0.00 2 TYR A CA 6
ATOM 4862 C C . TYR A 1 2 ? -4.664 3.893 -3.510 1.00 0.00 2 TYR A C 6
ATOM 4863 O O . TYR A 1 2 ? -3.446 3.724 -3.570 1.00 0.00 2 TYR A O 6
ATOM 4881 N N . LYS A 1 3 ? -5.541 2.920 -3.726 1.00 0.00 3 LYS A N 6
ATOM 4882 C CA . LYS A 1 3 ? -5.117 1.562 -4.057 1.00 0.00 3 LYS A CA 6
ATOM 4883 C C . LYS A 1 3 ? -4.236 1.555 -5.304 1.00 0.00 3 LYS A C 6
ATOM 4884 O O . LYS A 1 3 ? -3.356 0.707 -5.448 1.00 0.00 3 LYS A O 6
ATOM 4903 N N . LYS A 1 4 ? -4.481 2.502 -6.204 1.00 0.00 4 LYS A N 6
ATOM 4904 C CA . LYS A 1 4 ? -3.710 2.601 -7.438 1.00 0.00 4 LYS A CA 6
ATOM 4905 C C . LYS A 1 4 ? -2.290 3.083 -7.157 1.00 0.00 4 LYS A C 6
ATOM 4906 O O . LYS A 1 4 ? -1.327 2.577 -7.732 1.00 0.00 4 LYS A O 6
ATOM 4925 N N . ASP A 1 5 ? -2.168 4.066 -6.270 1.00 0.00 5 ASP A N 6
ATOM 4926 C CA . ASP A 1 5 ? -0.866 4.618 -5.915 1.00 0.00 5 ASP A CA 6
ATOM 4927 C C . ASP A 1 5 ? 0.030 3.554 -5.287 1.00 0.00 5 ASP A C 6
ATOM 4928 O O . ASP A 1 5 ? 1.164 3.351 -5.719 1.00 0.00 5 ASP A O 6
ATOM 4937 N N . VAL A 1 6 ? -0.486 2.880 -4.264 1.00 0.00 6 VAL A N 6
ATOM 4938 C CA . VAL A 1 6 ? 0.258 1.843 -3.573 1.00 0.00 6 VAL A CA 6
ATOM 4939 C C . VAL A 1 6 ? 0.752 0.774 -4.543 1.00 0.00 6 VAL A C 6
ATOM 4940 O O . VAL A 1 6 ? 1.919 0.381 -4.507 1.00 0.00 6 VAL A O 6
ATOM 4953 N N . ILE A 1 7 ? -0.143 0.306 -5.408 1.00 0.00 7 ILE A N 6
ATOM 4954 C CA . ILE A 1 7 ? 0.200 -0.719 -6.385 1.00 0.00 7 ILE A CA 6
ATOM 4955 C C . ILE A 1 7 ? 1.242 -0.206 -7.378 1.00 0.00 7 ILE A C 6
ATOM 4956 O O . ILE A 1 7 ? 2.081 -0.967 -7.860 1.00 0.00 7 ILE A O 6
ATOM 4972 N N . ASP A 1 8 ? 1.184 1.087 -7.676 1.00 0.00 8 ASP A N 6
ATOM 4973 C CA . ASP A 1 8 ? 2.124 1.698 -8.605 1.00 0.00 8 ASP A CA 6
ATOM 4974 C C . ASP A 1 8 ? 3.468 1.932 -7.927 1.00 0.00 8 ASP A C 6
ATOM 4975 O O . ASP A 1 8 ? 4.512 1.945 -8.579 1.00 0.00 8 ASP A O 6
ATOM 4984 N N . HIS A 1 9 ? 3.432 2.113 -6.611 1.00 0.00 9 HIS A N 6
ATOM 4985 C CA . HIS A 1 9 ? 4.644 2.342 -5.841 1.00 0.00 9 HIS A CA 6
ATOM 4986 C C . HIS A 1 9 ? 5.307 1.019 -5.467 1.00 0.00 9 HIS A C 6
ATOM 4987 O O . HIS A 1 9 ? 6.521 0.957 -5.264 1.00 0.00 9 HIS A O 6
ATOM 5002 N N . PHE A 1 10 ? 4.505 -0.036 -5.378 1.00 0.00 10 PHE A N 6
ATOM 5003 C CA . PHE A 1 10 ? 5.013 -1.356 -5.027 1.00 0.00 10 PHE A CA 6
ATOM 5004 C C . PHE A 1 10 ? 5.365 -2.156 -6.278 1.00 0.00 10 PHE A C 6
ATOM 5005 O O . PHE A 1 10 ? 6.455 -2.717 -6.381 1.00 0.00 10 PHE A O 6
ATOM 5022 N N . GLY A 1 11 ? 4.431 -2.204 -7.223 1.00 0.00 11 GLY A N 6
ATOM 5023 C CA . GLY A 1 11 ? 4.657 -2.939 -8.453 1.00 0.00 11 GLY A CA 6
ATOM 5024 C C . GLY A 1 11 ? 3.673 -4.079 -8.635 1.00 0.00 11 GLY A C 6
ATOM 5025 O O . GLY A 1 11 ? 3.367 -4.471 -9.761 1.00 0.00 11 GLY A O 6
ATOM 5029 N N . THR A 1 12 ? 3.177 -4.612 -7.522 1.00 0.00 12 THR A N 6
ATOM 5030 C CA . THR A 1 12 ? 2.220 -5.712 -7.561 1.00 0.00 12 THR A CA 6
ATOM 5031 C C . THR A 1 12 ? 1.446 -5.804 -6.250 1.00 0.00 12 THR A C 6
ATOM 5032 O O . THR A 1 12 ? 1.892 -5.300 -5.219 1.00 0.00 12 THR A O 6
ATOM 5043 N N . GLN A 1 13 ? 0.286 -6.452 -6.296 1.00 0.00 13 GLN A N 6
ATOM 5044 C CA . GLN A 1 13 ? -0.549 -6.608 -5.110 1.00 0.00 13 GLN A CA 6
ATOM 5045 C C . GLN A 1 13 ? 0.130 -7.505 -4.080 1.00 0.00 13 GLN A C 6
ATOM 5046 O O . GLN A 1 13 ? 0.108 -7.219 -2.883 1.00 0.00 13 GLN A O 6
ATOM 5060 N N . ARG A 1 14 ? 0.735 -8.589 -4.554 1.00 0.00 14 ARG A N 6
ATOM 5061 C CA . ARG A 1 14 ? 1.422 -9.529 -3.673 1.00 0.00 14 ARG A CA 6
ATOM 5062 C C . ARG A 1 14 ? 2.527 -8.832 -2.885 1.00 0.00 14 ARG A C 6
ATOM 5063 O O . ARG A 1 14 ? 2.851 -9.231 -1.767 1.00 0.00 14 ARG A O 6
ATOM 5084 N N . ALA A 1 15 ? 3.100 -7.789 -3.475 1.00 0.00 15 ALA A N 6
ATOM 5085 C CA . ALA A 1 15 ? 4.169 -7.036 -2.830 1.00 0.00 15 ALA A CA 6
ATOM 5086 C C . ALA A 1 15 ? 3.651 -6.279 -1.612 1.00 0.00 15 ALA A C 6
ATOM 5087 O O . ALA A 1 15 ? 4.337 -6.178 -0.594 1.00 0.00 15 ALA A O 6
ATOM 5094 N N . VAL A 1 16 ? 2.437 -5.749 -1.721 1.00 0.00 16 VAL A N 6
ATOM 5095 C CA . VAL A 1 16 ? 1.829 -5.001 -0.626 1.00 0.00 16 VAL A CA 6
ATOM 5096 C C . VAL A 1 16 ? 1.338 -5.943 0.469 1.00 0.00 16 VAL A C 6
ATOM 5097 O O . VAL A 1 16 ? 1.381 -5.611 1.654 1.00 0.00 16 VAL A O 6
ATOM 5110 N N . ALA A 1 17 ? 0.873 -7.122 0.065 1.00 0.00 17 ALA A N 6
ATOM 5111 C CA . ALA A 1 17 ? 0.375 -8.111 1.011 1.00 0.00 17 ALA A CA 6
ATOM 5112 C C . ALA A 1 17 ? 1.479 -8.572 1.957 1.00 0.00 17 ALA A C 6
ATOM 5113 O O . ALA A 1 17 ? 1.214 -8.960 3.095 1.00 0.00 17 ALA A O 6
ATOM 5120 N N . LYS A 1 18 ? 2.718 -8.531 1.479 1.00 0.00 18 LYS A N 6
ATOM 5121 C CA . LYS A 1 18 ? 3.863 -8.945 2.283 1.00 0.00 18 LYS A CA 6
ATOM 5122 C C . LYS A 1 18 ? 4.384 -7.788 3.129 1.00 0.00 18 LYS A C 6
ATOM 5123 O O . LYS A 1 18 ? 4.910 -7.993 4.223 1.00 0.00 18 LYS A O 6
ATOM 5142 N N . ALA A 1 19 ? 4.234 -6.571 2.616 1.00 0.00 19 ALA A N 6
ATOM 5143 C CA . ALA A 1 19 ? 4.690 -5.381 3.326 1.00 0.00 19 ALA A CA 6
ATOM 5144 C C . ALA A 1 19 ? 3.875 -5.150 4.593 1.00 0.00 19 ALA A C 6
ATOM 5145 O O . ALA A 1 19 ? 4.429 -5.013 5.683 1.00 0.00 19 ALA A O 6
ATOM 5152 N N . LEU A 1 20 ? 2.555 -5.106 4.442 1.00 0.00 20 LEU A N 6
ATOM 5153 C CA . LEU A 1 20 ? 1.664 -4.890 5.577 1.00 0.00 20 LEU A CA 6
ATOM 5154 C C . LEU A 1 20 ? 1.457 -6.182 6.361 1.00 0.00 20 LEU A C 6
ATOM 5155 O O . LEU A 1 20 ? 1.282 -6.158 7.579 1.00 0.00 20 LEU A O 6
ATOM 5171 N N . GLY A 1 21 ? 1.479 -7.308 5.656 1.00 0.00 21 GLY A N 6
ATOM 5172 C CA . GLY A 1 21 ? 1.292 -8.593 6.303 1.00 0.00 21 GLY A CA 6
ATOM 5173 C C . GLY A 1 21 ? -0.080 -9.183 6.036 1.00 0.00 21 GLY A C 6
ATOM 5174 O O . GLY A 1 21 ? -0.597 -9.956 6.844 1.00 0.00 21 GLY A O 6
ATOM 5178 N N . ILE A 1 22 ? -0.669 -8.818 4.903 1.00 0.00 22 ILE A N 6
ATOM 5179 C CA . ILE A 1 22 ? -1.988 -9.318 4.533 1.00 0.00 22 ILE A CA 6
ATOM 5180 C C . ILE A 1 22 ? -1.913 -10.199 3.290 1.00 0.00 22 ILE A C 6
ATOM 5181 O O . ILE A 1 22 ? -0.834 -10.422 2.740 1.00 0.00 22 ILE A O 6
ATOM 5197 N N . SER A 1 23 ? -3.065 -10.697 2.853 1.00 0.00 23 SER A N 6
ATOM 5198 C CA . SER A 1 23 ? -3.128 -11.553 1.676 1.00 0.00 23 SER A CA 6
ATOM 5199 C C . SER A 1 23 ? -3.390 -10.730 0.419 1.00 0.00 23 SER A C 6
ATOM 5200 O O . SER A 1 23 ? -3.815 -9.578 0.497 1.00 0.00 23 SER A O 6
ATOM 5208 N N . ASP A 1 24 ? -3.134 -11.331 -0.739 1.00 0.00 24 ASP A N 6
ATOM 5209 C CA . ASP A 1 24 ? -3.342 -10.654 -2.014 1.00 0.00 24 ASP A CA 6
ATOM 5210 C C . ASP A 1 24 ? -4.799 -10.229 -2.174 1.00 0.00 24 ASP A C 6
ATOM 5211 O O . ASP A 1 24 ? -5.096 -9.220 -2.815 1.00 0.00 24 ASP A O 6
ATOM 5220 N N . ALA A 1 25 ? -5.705 -11.003 -1.583 1.00 0.00 25 ALA A N 6
ATOM 5221 C CA . ALA A 1 25 ? -7.130 -10.706 -1.660 1.00 0.00 25 ALA A CA 6
ATOM 5222 C C . ALA A 1 25 ? -7.446 -9.364 -1.010 1.00 0.00 25 ALA A C 6
ATOM 5223 O O . ALA A 1 25 ? -8.158 -8.539 -1.582 1.00 0.00 25 ALA A O 6
ATOM 5230 N N . ALA A 1 26 ? -6.911 -9.151 0.189 1.00 0.00 26 ALA A N 6
ATOM 5231 C CA . ALA A 1 26 ? -7.137 -7.908 0.916 1.00 0.00 26 ALA A CA 6
ATOM 5232 C C . ALA A 1 26 ? -6.659 -6.705 0.109 1.00 0.00 26 ALA A C 6
ATOM 5233 O O . ALA A 1 26 ? -7.278 -5.641 0.136 1.00 0.00 26 ALA A O 6
ATOM 5240 N N . VAL A 1 27 ? -5.553 -6.881 -0.607 1.00 0.00 27 VAL A N 6
ATOM 5241 C CA . VAL A 1 27 ? -4.991 -5.812 -1.421 1.00 0.00 27 VAL A CA 6
ATOM 5242 C C . VAL A 1 27 ? -5.878 -5.520 -2.628 1.00 0.00 27 VAL A C 6
ATOM 5243 O O . VAL A 1 27 ? -6.123 -4.362 -2.966 1.00 0.00 27 VAL A O 6
ATOM 5256 N N . SER A 1 28 ? -6.354 -6.578 -3.276 1.00 0.00 28 SER A N 6
ATOM 5257 C CA . SER A 1 28 ? -7.214 -6.433 -4.446 1.00 0.00 28 SER A CA 6
ATOM 5258 C C . SER A 1 28 ? -8.591 -5.916 -4.047 1.00 0.00 28 SER A C 6
ATOM 5259 O O . SER A 1 28 ? -9.245 -5.206 -4.811 1.00 0.00 28 SER A O 6
ATOM 5267 N N . GLN A 1 29 ? -9.028 -6.278 -2.844 1.00 0.00 29 GLN A N 6
ATOM 5268 C CA . GLN A 1 29 ? -10.320 -5.851 -2.341 1.00 0.00 29 GLN A CA 6
ATOM 5269 C C . GLN A 1 29 ? -10.330 -4.357 -2.017 1.00 0.00 29 GLN A C 6
ATOM 5270 O O . GLN A 1 29 ? -11.390 -3.746 -1.882 1.00 0.00 29 GLN A O 6
ATOM 5284 N N . TRP A 1 30 ? -9.143 -3.773 -1.887 1.00 0.00 30 TRP A N 6
ATOM 5285 C CA . TRP A 1 30 ? -9.015 -2.353 -1.575 1.00 0.00 30 TRP A CA 6
ATOM 5286 C C . TRP A 1 30 ? -9.832 -1.502 -2.544 1.00 0.00 30 TRP A C 6
ATOM 5287 O O . TRP A 1 30 ? -10.020 -1.873 -3.701 1.00 0.00 30 TRP A O 6
ATOM 5308 N N . LYS A 1 31 ? -10.300 -0.356 -2.062 1.00 0.00 31 LYS A N 6
ATOM 5309 C CA . LYS A 1 31 ? -11.090 0.553 -2.881 1.00 0.00 31 LYS A CA 6
ATOM 5310 C C . LYS A 1 31 ? -10.300 1.822 -3.192 1.00 0.00 31 LYS A C 6
ATOM 5311 O O . LYS A 1 31 ? -9.084 1.857 -3.035 1.00 0.00 31 LYS A O 6
ATOM 5330 N N . GLU A 1 32 ? -11.000 2.864 -3.632 1.00 0.00 32 GLU A N 6
ATOM 5331 C CA . GLU A 1 32 ? -10.360 4.134 -3.962 1.00 0.00 32 GLU A CA 6
ATOM 5332 C C . GLU A 1 32 ? -9.439 4.591 -2.836 1.00 0.00 32 GLU A C 6
ATOM 5333 O O . GLU A 1 32 ? -8.460 5.297 -3.074 1.00 0.00 32 GLU A O 6
ATOM 5345 N N . VAL A 1 33 ? -9.755 4.179 -1.612 1.00 0.00 33 VAL A N 6
ATOM 5346 C CA . VAL A 1 33 ? -8.952 4.543 -0.452 1.00 0.00 33 VAL A CA 6
ATOM 5347 C C . VAL A 1 33 ? -8.703 3.331 0.442 1.00 0.00 33 VAL A C 6
ATOM 5348 O O . VAL A 1 33 ? -9.636 2.771 1.018 1.00 0.00 33 VAL A O 6
ATOM 5361 N N . ILE A 1 34 ? -7.440 2.933 0.553 1.00 0.00 34 ILE A N 6
ATOM 5362 C CA . ILE A 1 34 ? -7.066 1.788 1.377 1.00 0.00 34 ILE A CA 6
ATOM 5363 C C . ILE A 1 34 ? -7.542 1.969 2.818 1.00 0.00 34 ILE A C 6
ATOM 5364 O O . ILE A 1 34 ? -7.831 3.085 3.247 1.00 0.00 34 ILE A O 6
ATOM 5380 N N . PRO A 1 35 ? -7.632 0.867 3.585 1.00 0.00 35 PRO A N 6
ATOM 5381 C CA . PRO A 1 35 ? -8.078 0.915 4.981 1.00 0.00 35 PRO A CA 6
ATOM 5382 C C . PRO A 1 35 ? -7.364 1.996 5.788 1.00 0.00 35 PRO A C 6
ATOM 5383 O O . PRO A 1 35 ? -6.382 2.580 5.329 1.00 0.00 35 PRO A O 6
ATOM 5394 N N . GLU A 1 36 ? -7.868 2.261 6.988 1.00 0.00 36 GLU A N 6
ATOM 5395 C CA . GLU A 1 36 ? -7.286 3.276 7.858 1.00 0.00 36 GLU A CA 6
ATOM 5396 C C . GLU A 1 36 ? -5.958 2.805 8.448 1.00 0.00 36 GLU A C 6
ATOM 5397 O O . GLU A 1 36 ? -4.983 3.554 8.481 1.00 0.00 36 GLU A O 6
ATOM 5409 N N . LYS A 1 37 ? -5.930 1.563 8.919 1.00 0.00 37 LYS A N 6
ATOM 5410 C CA . LYS A 1 37 ? -4.723 0.999 9.515 1.00 0.00 37 LYS A CA 6
ATOM 5411 C C . LYS A 1 37 ? -3.748 0.500 8.449 1.00 0.00 37 LYS A C 6
ATOM 5412 O O . LYS A 1 37 ? -2.584 0.230 8.743 1.00 0.00 37 LYS A O 6
ATOM 5431 N N . ASP A 1 38 ? -4.224 0.378 7.212 1.00 0.00 38 ASP A N 6
ATOM 5432 C CA . ASP A 1 38 ? -3.379 -0.090 6.120 1.00 0.00 38 ASP A CA 6
ATOM 5433 C C . ASP A 1 38 ? -2.496 1.037 5.596 1.00 0.00 38 ASP A C 6
ATOM 5434 O O . ASP A 1 38 ? -1.287 0.870 5.443 1.00 0.00 38 ASP A O 6
ATOM 5443 N N . ALA A 1 39 ? -3.108 2.186 5.330 1.00 0.00 39 ALA A N 6
ATOM 5444 C CA . ALA A 1 39 ? -2.374 3.341 4.830 1.00 0.00 39 ALA A CA 6
ATOM 5445 C C . ALA A 1 39 ? -1.345 3.816 5.850 1.00 0.00 39 ALA A C 6
ATOM 5446 O O . ALA A 1 39 ? -0.319 4.393 5.488 1.00 0.00 39 ALA A O 6
ATOM 5453 N N . TYR A 1 40 ? -1.627 3.573 7.126 1.00 0.00 40 TYR A N 6
ATOM 5454 C CA . TYR A 1 40 ? -0.726 3.976 8.197 1.00 0.00 40 TYR A CA 6
ATOM 5455 C C . TYR A 1 40 ? 0.618 3.260 8.078 1.00 0.00 40 TYR A C 6
ATOM 5456 O O . TYR A 1 40 ? 1.668 3.899 8.012 1.00 0.00 40 TYR A O 6
ATOM 5474 N N . ARG A 1 41 ? 0.575 1.931 8.054 1.00 0.00 41 ARG A N 6
ATOM 5475 C CA . ARG A 1 41 ? 1.790 1.130 7.945 1.00 0.00 41 ARG A CA 6
ATOM 5476 C C . ARG A 1 41 ? 2.513 1.409 6.632 1.00 0.00 41 ARG A C 6
ATOM 5477 O O . ARG A 1 41 ? 3.740 1.324 6.557 1.00 0.00 41 ARG A O 6
ATOM 5498 N N . LEU A 1 42 ? 1.747 1.740 5.597 1.00 0.00 42 LEU A N 6
ATOM 5499 C CA . LEU A 1 42 ? 2.315 2.028 4.286 1.00 0.00 42 LEU A CA 6
ATOM 5500 C C . LEU A 1 42 ? 3.335 3.161 4.365 1.00 0.00 42 LEU A C 6
ATOM 5501 O O . LEU A 1 42 ? 4.440 3.053 3.835 1.00 0.00 42 LEU A O 6
ATOM 5517 N N . GLU A 1 43 ? 2.953 4.249 5.027 1.00 0.00 43 GLU A N 6
ATOM 5518 C CA . GLU A 1 43 ? 3.833 5.406 5.174 1.00 0.00 43 GLU A CA 6
ATOM 5519 C C . GLU A 1 43 ? 5.195 5.002 5.733 1.00 0.00 43 GLU A C 6
ATOM 5520 O O . GLU A 1 43 ? 6.207 5.642 5.448 1.00 0.00 43 GLU A O 6
ATOM 5532 N N . ILE A 1 44 ? 5.214 3.938 6.530 1.00 0.00 44 ILE A N 6
ATOM 5533 C CA . ILE A 1 44 ? 6.453 3.454 7.126 1.00 0.00 44 ILE A CA 6
ATOM 5534 C C . ILE A 1 44 ? 7.176 2.493 6.187 1.00 0.00 44 ILE A C 6
ATOM 5535 O O . ILE A 1 44 ? 8.390 2.582 6.003 1.00 0.00 44 ILE A O 6
ATOM 5551 N N . VAL A 1 45 ? 6.419 1.574 5.598 1.00 0.00 45 VAL A N 6
ATOM 5552 C CA . VAL A 1 45 ? 6.979 0.592 4.679 1.00 0.00 45 VAL A CA 6
ATOM 5553 C C . VAL A 1 45 ? 7.579 1.266 3.449 1.00 0.00 45 VAL A C 6
ATOM 5554 O O . VAL A 1 45 ? 8.621 0.852 2.941 1.00 0.00 45 VAL A O 6
ATOM 5567 N N . THR A 1 46 ? 6.903 2.304 2.974 1.00 0.00 46 THR A N 6
ATOM 5568 C CA . THR A 1 46 ? 7.349 3.043 1.800 1.00 0.00 46 THR A CA 6
ATOM 5569 C C . THR A 1 46 ? 8.465 4.033 2.141 1.00 0.00 46 THR A C 6
ATOM 5570 O O . THR A 1 46 ? 8.920 4.783 1.277 1.00 0.00 46 THR A O 6
ATOM 5581 N N . ALA A 1 47 ? 8.906 4.035 3.399 1.00 0.00 47 ALA A N 6
ATOM 5582 C CA . ALA A 1 47 ? 9.970 4.933 3.836 1.00 0.00 47 ALA A CA 6
ATOM 5583 C C . ALA A 1 47 ? 9.495 6.383 3.865 1.00 0.00 47 ALA A C 6
ATOM 5584 O O . ALA A 1 47 ? 10.285 7.309 3.680 1.00 0.00 47 ALA A O 6
ATOM 5591 N N . GLY A 1 48 ? 8.202 6.573 4.105 1.00 0.00 48 GLY A N 6
ATOM 5592 C CA . GLY A 1 48 ? 7.648 7.914 4.160 1.00 0.00 48 GLY A CA 6
ATOM 5593 C C . GLY A 1 48 ? 7.281 8.457 2.793 1.00 0.00 48 GLY A C 6
ATOM 5594 O O . GLY A 1 48 ? 7.187 9.670 2.605 1.00 0.00 48 GLY A O 6
ATOM 5598 N N . ALA A 1 49 ? 7.068 7.561 1.834 1.00 0.00 49 ALA A N 6
ATOM 5599 C CA . ALA A 1 49 ? 6.706 7.968 0.482 1.00 0.00 49 ALA A CA 6
ATOM 5600 C C . ALA A 1 49 ? 5.333 8.628 0.460 1.00 0.00 49 ALA A C 6
ATOM 5601 O O . ALA A 1 49 ? 5.205 9.807 0.134 1.00 0.00 49 ALA A O 6
ATOM 5608 N N . LEU A 1 50 ? 4.307 7.859 0.812 1.00 0.00 50 LEU A N 6
ATOM 5609 C CA . LEU A 1 50 ? 2.942 8.370 0.837 1.00 0.00 50 LEU A CA 6
ATOM 5610 C C . LEU A 1 50 ? 2.555 8.810 2.246 1.00 0.00 50 LEU A C 6
ATOM 5611 O O . LEU A 1 50 ? 2.606 8.019 3.189 1.00 0.00 50 LEU A O 6
ATOM 5627 N N . LYS A 1 51 ? 2.169 10.074 2.382 1.00 0.00 51 LYS A N 6
ATOM 5628 C CA . LYS A 1 51 ? 1.776 10.617 3.677 1.00 0.00 51 LYS A CA 6
ATOM 5629 C C . LYS A 1 51 ? 0.344 10.220 4.023 1.00 0.00 51 LYS A C 6
ATOM 5630 O O . LYS A 1 51 ? -0.513 10.121 3.144 1.00 0.00 51 LYS A O 6
ATOM 5649 N N . TYR A 1 52 ? 0.094 9.995 5.308 1.00 0.00 52 TYR A N 6
ATOM 5650 C CA . TYR A 1 52 ? -1.233 9.610 5.773 1.00 0.00 52 TYR A CA 6
ATOM 5651 C C . TYR A 1 52 ? -2.189 10.798 5.743 1.00 0.00 52 TYR A C 6
ATOM 5652 O O . TYR A 1 52 ? -1.767 11.948 5.853 1.00 0.00 52 TYR A O 6
ATOM 5670 N N . GLN A 1 53 ? -3.478 10.509 5.597 1.00 0.00 53 GLN A N 6
ATOM 5671 C CA . GLN A 1 53 ? -4.495 11.554 5.554 1.00 0.00 53 GLN A CA 6
ATOM 5672 C C . GLN A 1 53 ? -5.766 11.106 6.269 1.00 0.00 53 GLN A C 6
ATOM 5673 O O . GLN A 1 53 ? -6.639 10.476 5.672 1.00 0.00 53 GLN A O 6
ATOM 5687 N N . GLU A 1 54 ? -5.860 11.436 7.553 1.00 0.00 54 GLU A N 6
ATOM 5688 C CA . GLU A 1 54 ? -7.019 11.071 8.361 1.00 0.00 54 GLU A CA 6
ATOM 5689 C C . GLU A 1 54 ? -8.314 11.614 7.759 1.00 0.00 54 GLU A C 6
ATOM 5690 O O . GLU A 1 54 ? -9.401 11.134 8.074 1.00 0.00 54 GLU A O 6
ATOM 5702 N N . ASN A 1 55 ? -8.193 12.623 6.898 1.00 0.00 55 ASN A N 6
ATOM 5703 C CA . ASN A 1 55 ? -9.358 13.235 6.261 1.00 0.00 55 ASN A CA 6
ATOM 5704 C C . ASN A 1 55 ? -10.320 12.180 5.719 1.00 0.00 55 ASN A C 6
ATOM 5705 O O . ASN A 1 55 ? -11.380 11.943 6.298 1.00 0.00 55 ASN A O 6
ATOM 5716 N N . ALA A 1 56 ? -9.951 11.559 4.605 1.00 0.00 56 ALA A N 6
ATOM 5717 C CA . ALA A 1 56 ? -10.780 10.537 3.982 1.00 0.00 56 ALA A CA 6
ATOM 5718 C C . ALA A 1 56 ? -11.110 9.410 4.957 1.00 0.00 56 ALA A C 6
ATOM 5719 O O . ALA A 1 56 ? -12.150 8.761 4.844 1.00 0.00 56 ALA A O 6
ATOM 5726 N N . TYR A 1 57 ? -10.210 9.176 5.910 1.00 0.00 57 TYR A N 6
ATOM 5727 C CA . TYR A 1 57 ? -10.410 8.123 6.900 1.00 0.00 57 TYR A CA 6
ATOM 5728 C C . TYR A 1 57 ? -11.350 8.573 8.019 1.00 0.00 57 TYR A C 6
ATOM 5729 O O . TYR A 1 57 ? -11.810 7.755 8.814 1.00 0.00 57 TYR A O 6
ATOM 5747 N N . ARG A 1 58 ? -11.620 9.872 8.079 1.00 0.00 58 ARG A N 6
ATOM 5748 C CA . ARG A 1 58 ? -12.510 10.416 9.105 1.00 0.00 58 ARG A CA 6
ATOM 5749 C C . ARG A 1 58 ? -13.970 10.195 8.737 1.00 0.00 58 ARG A C 6
ATOM 5750 O O . ARG A 1 58 ? -14.600 11.041 8.099 1.00 0.00 58 ARG A O 6
ATOM 5771 N N . GLN A 1 59 ? -14.510 9.050 9.145 1.00 0.00 59 GLN A N 6
ATOM 5772 C CA . GLN A 1 59 ? -15.900 8.715 8.859 1.00 0.00 59 GLN A CA 6
ATOM 5773 C C . GLN A 1 59 ? -16.650 8.354 10.138 1.00 0.00 59 GLN A C 6
ATOM 5774 O O . GLN A 1 59 ? -16.290 7.398 10.829 1.00 0.00 59 GLN A O 6
ATOM 5788 N N . ALA A 1 60 ? -17.680 9.125 10.448 1.00 0.00 60 ALA A N 6
ATOM 5789 C CA . ALA A 1 60 ? -18.480 8.886 11.645 1.00 0.00 60 ALA A CA 6
ATOM 5790 C C . ALA A 1 60 ? -19.410 7.692 11.453 1.00 0.00 60 ALA A C 6
ATOM 5791 O O . ALA A 1 60 ? -19.470 7.109 10.370 1.00 0.00 60 ALA A O 6
ATOM 5798 N N . ALA A 1 61 ? -20.140 7.333 12.509 1.00 0.00 61 ALA A N 6
ATOM 5799 C CA . ALA A 1 61 ? -21.060 6.210 12.454 1.00 0.00 61 ALA A CA 6
ATOM 5800 C C . ALA A 1 61 ? -22.480 6.644 12.826 1.00 0.00 61 ALA A C 6
ATOM 5801 O O . ALA A 1 61 ? -23.240 7.012 11.911 1.00 0.00 61 ALA A O 6
ATOM 5809 N N . MET A 1 1 ? -4.883 7.492 1.169 1.00 0.00 1 MET A N 7
ATOM 5810 C CA . MET A 1 1 ? -4.654 7.609 -0.295 1.00 0.00 1 MET A CA 7
ATOM 5811 C C . MET A 1 1 ? -5.481 6.584 -1.065 1.00 0.00 1 MET A C 7
ATOM 5812 O O . MET A 1 1 ? -6.268 5.840 -0.480 1.00 0.00 1 MET A O 7
ATOM 5828 N N . TYR A 1 2 ? -5.300 6.557 -2.381 1.00 0.00 2 TYR A N 7
ATOM 5829 C CA . TYR A 1 2 ? -6.032 5.626 -3.234 1.00 0.00 2 TYR A CA 7
ATOM 5830 C C . TYR A 1 2 ? -5.291 4.297 -3.354 1.00 0.00 2 TYR A C 7
ATOM 5831 O O . TYR A 1 2 ? -4.085 4.222 -3.113 1.00 0.00 2 TYR A O 7
ATOM 5849 N N . LYS A 1 3 ? -6.022 3.253 -3.726 1.00 0.00 3 LYS A N 7
ATOM 5850 C CA . LYS A 1 3 ? -5.441 1.924 -3.880 1.00 0.00 3 LYS A CA 7
ATOM 5851 C C . LYS A 1 3 ? -4.506 1.874 -5.087 1.00 0.00 3 LYS A C 7
ATOM 5852 O O . LYS A 1 3 ? -3.533 1.119 -5.099 1.00 0.00 3 LYS A O 7
ATOM 5871 N N . LYS A 1 4 ? -4.807 2.681 -6.097 1.00 0.00 4 LYS A N 7
ATOM 5872 C CA . LYS A 1 4 ? -3.995 2.726 -7.308 1.00 0.00 4 LYS A CA 7
ATOM 5873 C C . LYS A 1 4 ? -2.577 3.195 -6.998 1.00 0.00 4 LYS A C 7
ATOM 5874 O O . LYS A 1 4 ? -1.605 2.665 -7.537 1.00 0.00 4 LYS A O 7
ATOM 5893 N N . ASP A 1 5 ? -2.465 4.194 -6.128 1.00 0.00 5 ASP A N 7
ATOM 5894 C CA . ASP A 1 5 ? -1.165 4.736 -5.747 1.00 0.00 5 ASP A CA 7
ATOM 5895 C C . ASP A 1 5 ? -0.301 3.670 -5.080 1.00 0.00 5 ASP A C 7
ATOM 5896 O O . ASP A 1 5 ? 0.870 3.503 -5.421 1.00 0.00 5 ASP A O 7
ATOM 5905 N N . VAL A 1 6 ? -0.885 2.953 -4.126 1.00 0.00 6 VAL A N 7
ATOM 5906 C CA . VAL A 1 6 ? -0.180 1.909 -3.407 1.00 0.00 6 VAL A CA 7
ATOM 5907 C C . VAL A 1 6 ? 0.371 0.854 -4.361 1.00 0.00 6 VAL A C 7
ATOM 5908 O O . VAL A 1 6 ? 1.510 0.409 -4.219 1.00 0.00 6 VAL A O 7
ATOM 5921 N N . ILE A 1 7 ? -0.443 0.460 -5.333 1.00 0.00 7 ILE A N 7
ATOM 5922 C CA . ILE A 1 7 ? -0.036 -0.542 -6.311 1.00 0.00 7 ILE A CA 7
ATOM 5923 C C . ILE A 1 7 ? 1.012 0.018 -7.269 1.00 0.00 7 ILE A C 7
ATOM 5924 O O . ILE A 1 7 ? 1.918 -0.694 -7.700 1.00 0.00 7 ILE A O 7
ATOM 5940 N N . ASP A 1 8 ? 0.883 1.300 -7.596 1.00 0.00 8 ASP A N 7
ATOM 5941 C CA . ASP A 1 8 ? 1.819 1.955 -8.498 1.00 0.00 8 ASP A CA 7
ATOM 5942 C C . ASP A 1 8 ? 3.128 2.264 -7.780 1.00 0.00 8 ASP A C 7
ATOM 5943 O O . ASP A 1 8 ? 4.176 2.409 -8.409 1.00 0.00 8 ASP A O 7
ATOM 5952 N N . HIS A 1 9 ? 3.060 2.360 -6.455 1.00 0.00 9 HIS A N 7
ATOM 5953 C CA . HIS A 1 9 ? 4.237 2.646 -5.651 1.00 0.00 9 HIS A CA 7
ATOM 5954 C C . HIS A 1 9 ? 5.017 1.368 -5.360 1.00 0.00 9 HIS A C 7
ATOM 5955 O O . HIS A 1 9 ? 6.232 1.400 -5.171 1.00 0.00 9 HIS A O 7
ATOM 5970 N N . PHE A 1 10 ? 4.309 0.242 -5.320 1.00 0.00 10 PHE A N 7
ATOM 5971 C CA . PHE A 1 10 ? 4.936 -1.042 -5.045 1.00 0.00 10 PHE A CA 7
ATOM 5972 C C . PHE A 1 10 ? 5.323 -1.749 -6.341 1.00 0.00 10 PHE A C 7
ATOM 5973 O O . PHE A 1 10 ? 6.449 -2.226 -6.488 1.00 0.00 10 PHE A O 7
ATOM 5990 N N . GLY A 1 11 ? 4.380 -1.816 -7.276 1.00 0.00 11 GLY A N 7
ATOM 5991 C CA . GLY A 1 11 ? 4.640 -2.467 -8.546 1.00 0.00 11 GLY A CA 7
ATOM 5992 C C . GLY A 1 11 ? 3.908 -3.788 -8.679 1.00 0.00 11 GLY A C 7
ATOM 5993 O O . GLY A 1 11 ? 3.580 -4.214 -9.787 1.00 0.00 11 GLY A O 7
ATOM 5997 N N . THR A 1 12 ? 3.654 -4.439 -7.548 1.00 0.00 12 THR A N 7
ATOM 5998 C CA . THR A 1 12 ? 2.957 -5.719 -7.543 1.00 0.00 12 THR A CA 7
ATOM 5999 C C . THR A 1 12 ? 1.974 -5.800 -6.380 1.00 0.00 12 THR A C 7
ATOM 6000 O O . THR A 1 12 ? 2.066 -5.031 -5.421 1.00 0.00 12 THR A O 7
ATOM 6011 N N . GLN A 1 13 ? 1.034 -6.734 -6.467 1.00 0.00 13 GLN A N 7
ATOM 6012 C CA . GLN A 1 13 ? 0.034 -6.916 -5.421 1.00 0.00 13 GLN A CA 7
ATOM 6013 C C . GLN A 1 13 ? 0.625 -7.662 -4.229 1.00 0.00 13 GLN A C 7
ATOM 6014 O O . GLN A 1 13 ? 0.536 -7.203 -3.089 1.00 0.00 13 GLN A O 7
ATOM 6028 N N . ARG A 1 14 ? 1.231 -8.816 -4.499 1.00 0.00 14 ARG A N 7
ATOM 6029 C CA . ARG A 1 14 ? 1.839 -9.629 -3.450 1.00 0.00 14 ARG A CA 7
ATOM 6030 C C . ARG A 1 14 ? 2.780 -8.794 -2.585 1.00 0.00 14 ARG A C 7
ATOM 6031 O O . ARG A 1 14 ? 2.948 -9.063 -1.397 1.00 0.00 14 ARG A O 7
ATOM 6052 N N . ALA A 1 15 ? 3.387 -7.779 -3.191 1.00 0.00 15 ALA A N 7
ATOM 6053 C CA . ALA A 1 15 ? 4.309 -6.904 -2.477 1.00 0.00 15 ALA A CA 7
ATOM 6054 C C . ALA A 1 15 ? 3.583 -6.117 -1.391 1.00 0.00 15 ALA A C 7
ATOM 6055 O O . ALA A 1 15 ? 4.035 -6.054 -0.247 1.00 0.00 15 ALA A O 7
ATOM 6062 N N . VAL A 1 16 ? 2.455 -5.519 -1.758 1.00 0.00 16 VAL A N 7
ATOM 6063 C CA . VAL A 1 16 ? 1.663 -4.735 -0.819 1.00 0.00 16 VAL A CA 7
ATOM 6064 C C . VAL A 1 16 ? 1.199 -5.596 0.351 1.00 0.00 16 VAL A C 7
ATOM 6065 O O . VAL A 1 16 ? 1.085 -5.117 1.480 1.00 0.00 16 VAL A O 7
ATOM 6078 N N . ALA A 1 17 ? 0.930 -6.866 0.071 1.00 0.00 17 ALA A N 7
ATOM 6079 C CA . ALA A 1 17 ? 0.474 -7.794 1.099 1.00 0.00 17 ALA A CA 7
ATOM 6080 C C . ALA A 1 17 ? 1.635 -8.267 1.969 1.00 0.00 17 ALA A C 7
ATOM 6081 O O . ALA A 1 17 ? 1.445 -8.620 3.133 1.00 0.00 17 ALA A O 7
ATOM 6088 N N . LYS A 1 18 ? 2.836 -8.273 1.400 1.00 0.00 18 LYS A N 7
ATOM 6089 C CA . LYS A 1 18 ? 4.024 -8.704 2.127 1.00 0.00 18 LYS A CA 7
ATOM 6090 C C . LYS A 1 18 ? 4.558 -7.585 3.017 1.00 0.00 18 LYS A C 7
ATOM 6091 O O . LYS A 1 18 ? 5.170 -7.842 4.053 1.00 0.00 18 LYS A O 7
ATOM 6110 N N . ALA A 1 19 ? 4.324 -6.343 2.606 1.00 0.00 19 ALA A N 7
ATOM 6111 C CA . ALA A 1 19 ? 4.784 -5.186 3.366 1.00 0.00 19 ALA A CA 7
ATOM 6112 C C . ALA A 1 19 ? 4.005 -5.037 4.669 1.00 0.00 19 ALA A C 7
ATOM 6113 O O . ALA A 1 19 ? 4.593 -4.913 5.744 1.00 0.00 19 ALA A O 7
ATOM 6120 N N . LEU A 1 20 ? 2.680 -5.043 4.567 1.00 0.00 20 LEU A N 7
ATOM 6121 C CA . LEU A 1 20 ? 1.823 -4.905 5.739 1.00 0.00 20 LEU A CA 7
ATOM 6122 C C . LEU A 1 20 ? 1.696 -6.230 6.484 1.00 0.00 20 LEU A C 7
ATOM 6123 O O . LEU A 1 20 ? 1.594 -6.255 7.711 1.00 0.00 20 LEU A O 7
ATOM 6139 N N . GLY A 1 21 ? 1.705 -7.326 5.737 1.00 0.00 21 GLY A N 7
ATOM 6140 C CA . GLY A 1 21 ? 1.590 -8.639 6.343 1.00 0.00 21 GLY A CA 7
ATOM 6141 C C . GLY A 1 21 ? 0.258 -9.302 6.049 1.00 0.00 21 GLY A C 7
ATOM 6142 O O . GLY A 1 21 ? -0.195 -10.163 6.804 1.00 0.00 21 GLY A O 7
ATOM 6146 N N . ILE A 1 22 ? -0.371 -8.900 4.949 1.00 0.00 22 ILE A N 7
ATOM 6147 C CA . ILE A 1 22 ? -1.657 -9.460 4.555 1.00 0.00 22 ILE A CA 7
ATOM 6148 C C . ILE A 1 22 ? -1.529 -10.282 3.278 1.00 0.00 22 ILE A C 7
ATOM 6149 O O . ILE A 1 22 ? -0.432 -10.451 2.746 1.00 0.00 22 ILE A O 7
ATOM 6165 N N . SER A 1 23 ? -2.654 -10.793 2.791 1.00 0.00 23 SER A N 7
ATOM 6166 C CA . SER A 1 23 ? -2.664 -11.598 1.575 1.00 0.00 23 SER A CA 7
ATOM 6167 C C . SER A 1 23 ? -2.991 -10.737 0.358 1.00 0.00 23 SER A C 7
ATOM 6168 O O . SER A 1 23 ? -3.574 -9.660 0.486 1.00 0.00 23 SER A O 7
ATOM 6176 N N . ASP A 1 24 ? -2.615 -11.220 -0.822 1.00 0.00 24 ASP A N 7
ATOM 6177 C CA . ASP A 1 24 ? -2.868 -10.493 -2.061 1.00 0.00 24 ASP A CA 7
ATOM 6178 C C . ASP A 1 24 ? -4.360 -10.228 -2.244 1.00 0.00 24 ASP A C 7
ATOM 6179 O O . ASP A 1 24 ? -4.754 -9.232 -2.851 1.00 0.00 24 ASP A O 7
ATOM 6188 N N . ALA A 1 25 ? -5.185 -11.126 -1.713 1.00 0.00 25 ALA A N 7
ATOM 6189 C CA . ALA A 1 25 ? -6.633 -10.987 -1.818 1.00 0.00 25 ALA A CA 7
ATOM 6190 C C . ALA A 1 25 ? -7.118 -9.727 -1.110 1.00 0.00 25 ALA A C 7
ATOM 6191 O O . ALA A 1 25 ? -7.949 -8.989 -1.636 1.00 0.00 25 ALA A O 7
ATOM 6198 N N . ALA A 1 26 ? -6.592 -9.488 0.088 1.00 0.00 26 ALA A N 7
ATOM 6199 C CA . ALA A 1 26 ? -6.972 -8.316 0.868 1.00 0.00 26 ALA A CA 7
ATOM 6200 C C . ALA A 1 26 ? -6.666 -7.030 0.110 1.00 0.00 26 ALA A C 7
ATOM 6201 O O . ALA A 1 26 ? -7.488 -6.113 0.065 1.00 0.00 26 ALA A O 7
ATOM 6208 N N . VAL A 1 27 ? -5.481 -6.967 -0.486 1.00 0.00 27 VAL A N 7
ATOM 6209 C CA . VAL A 1 27 ? -5.067 -5.793 -1.244 1.00 0.00 27 VAL A CA 7
ATOM 6210 C C . VAL A 1 27 ? -5.997 -5.547 -2.428 1.00 0.00 27 VAL A C 7
ATOM 6211 O O . VAL A 1 27 ? -6.359 -4.408 -2.719 1.00 0.00 27 VAL A O 7
ATOM 6224 N N . SER A 1 28 ? -6.382 -6.623 -3.107 1.00 0.00 28 SER A N 7
ATOM 6225 C CA . SER A 1 28 ? -7.270 -6.520 -4.259 1.00 0.00 28 SER A CA 7
ATOM 6226 C C . SER A 1 28 ? -8.663 -6.065 -3.832 1.00 0.00 28 SER A C 7
ATOM 6227 O O . SER A 1 28 ? -9.379 -5.423 -4.601 1.00 0.00 28 SER A O 7
ATOM 6235 N N . GLN A 1 29 ? -9.040 -6.402 -2.603 1.00 0.00 29 GLN A N 7
ATOM 6236 C CA . GLN A 1 29 ? -10.340 -6.028 -2.073 1.00 0.00 29 GLN A CA 7
ATOM 6237 C C . GLN A 1 29 ? -10.420 -4.526 -1.811 1.00 0.00 29 GLN A C 7
ATOM 6238 O O . GLN A 1 29 ? -11.510 -3.958 -1.734 1.00 0.00 29 GLN A O 7
ATOM 6252 N N . TRP A 1 30 ? -9.266 -3.885 -1.672 1.00 0.00 30 TRP A N 7
ATOM 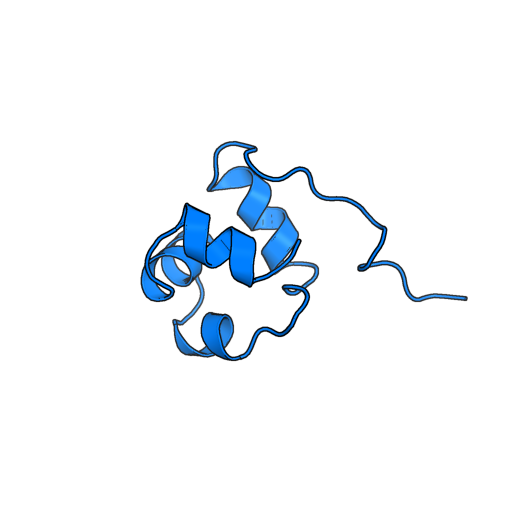6253 C CA . TRP A 1 30 ? -9.211 -2.449 -1.418 1.00 0.00 30 TRP A CA 7
ATOM 6254 C C . TRP A 1 30 ? -10.030 -1.676 -2.440 1.00 0.00 30 TRP A C 7
ATOM 6255 O O . TRP A 1 30 ? -10.010 -1.979 -3.632 1.00 0.00 30 TRP A O 7
ATOM 6276 N N . LYS A 1 31 ? -10.770 -0.676 -1.965 1.00 0.00 31 LYS A N 7
ATOM 6277 C CA . LYS A 1 31 ? -11.600 0.142 -2.835 1.00 0.00 31 LYS A CA 7
ATOM 6278 C C . LYS A 1 31 ? -10.850 1.390 -3.291 1.00 0.00 31 LYS A C 7
ATOM 6279 O O . LYS A 1 31 ? -9.638 1.485 -3.128 1.00 0.00 31 LYS A O 7
ATOM 6298 N N . GLU A 1 32 ? -11.580 2.346 -3.865 1.00 0.00 32 GLU A N 7
ATOM 6299 C CA . GLU A 1 32 ? -10.980 3.586 -4.344 1.00 0.00 32 GLU A CA 7
ATOM 6300 C C . GLU A 1 32 ? -10.080 4.214 -3.277 1.00 0.00 32 GLU A C 7
ATOM 6301 O O . GLU A 1 32 ? -9.126 4.917 -3.593 1.00 0.00 32 GLU A O 7
ATOM 6313 N N . VAL A 1 33 ? -10.400 3.951 -2.013 1.00 0.00 33 VAL A N 7
ATOM 6314 C CA . VAL A 1 33 ? -9.628 4.487 -0.901 1.00 0.00 33 VAL A CA 7
ATOM 6315 C C . VAL A 1 33 ? -9.224 3.376 0.063 1.00 0.00 33 VAL A C 7
ATOM 6316 O O . VAL A 1 33 ? -10.070 2.693 0.630 1.00 0.00 33 VAL A O 7
ATOM 6329 N N . ILE A 1 34 ? -7.919 3.200 0.243 1.00 0.00 34 ILE A N 7
ATOM 6330 C CA . ILE A 1 34 ? -7.406 2.168 1.140 1.00 0.00 34 ILE A CA 7
ATOM 6331 C C . ILE A 1 34 ? -7.892 2.383 2.569 1.00 0.00 34 ILE A C 7
ATOM 6332 O O . ILE A 1 34 ? -8.235 3.501 2.956 1.00 0.00 34 ILE A O 7
ATOM 6348 N N . PRO A 1 35 ? -7.930 1.308 3.378 1.00 0.00 35 PRO A N 7
ATOM 6349 C CA . PRO A 1 35 ? -8.378 1.383 4.772 1.00 0.00 35 PRO A CA 7
ATOM 6350 C C . PRO A 1 35 ? -7.629 2.451 5.564 1.00 0.00 35 PRO A C 7
ATOM 6351 O O . PRO A 1 35 ? -6.758 3.138 5.029 1.00 0.00 35 PRO A O 7
ATOM 6362 N N . GLU A 1 36 ? -7.974 2.583 6.840 1.00 0.00 36 GLU A N 7
ATOM 6363 C CA . GLU A 1 36 ? -7.335 3.568 7.706 1.00 0.00 36 GLU A CA 7
ATOM 6364 C C . GLU A 1 36 ? -5.999 3.046 8.229 1.00 0.00 36 GLU A C 7
ATOM 6365 O O . GLU A 1 36 ? -4.971 3.714 8.110 1.00 0.00 36 GLU A O 7
ATOM 6377 N N . LYS A 1 37 ? -6.023 1.852 8.810 1.00 0.00 37 LYS A N 7
ATOM 6378 C CA . LYS A 1 37 ? -4.812 1.243 9.352 1.00 0.00 37 LYS A CA 7
ATOM 6379 C C . LYS A 1 37 ? -3.829 0.888 8.243 1.00 0.00 37 LYS A C 7
ATOM 6380 O O . LYS A 1 37 ? -2.634 0.723 8.493 1.00 0.00 37 LYS A O 7
ATOM 6399 N N . ASP A 1 38 ? -4.328 0.778 7.017 1.00 0.00 38 ASP A N 7
ATOM 6400 C CA . ASP A 1 38 ? -3.479 0.452 5.881 1.00 0.00 38 ASP A CA 7
ATOM 6401 C C . ASP A 1 38 ? -2.734 1.694 5.412 1.00 0.00 38 ASP A C 7
ATOM 6402 O O . ASP A 1 38 ? -1.517 1.670 5.228 1.00 0.00 38 ASP A O 7
ATOM 6411 N N . ALA A 1 39 ? -3.473 2.784 5.232 1.00 0.00 39 ALA A N 7
ATOM 6412 C CA . ALA A 1 39 ? -2.881 4.042 4.797 1.00 0.00 39 ALA A CA 7
ATOM 6413 C C . ALA A 1 39 ? -1.811 4.507 5.778 1.00 0.00 39 ALA A C 7
ATOM 6414 O O . ALA A 1 39 ? -0.858 5.185 5.394 1.00 0.00 39 ALA A O 7
ATOM 6421 N N . TYR A 1 40 ? -1.972 4.136 7.045 1.00 0.00 40 TYR A N 7
ATOM 6422 C CA . TYR A 1 40 ? -1.016 4.515 8.078 1.00 0.00 40 TYR A CA 7
ATOM 6423 C C . TYR A 1 40 ? 0.228 3.632 8.021 1.00 0.00 40 TYR A C 7
ATOM 6424 O O . TYR A 1 40 ? 1.353 4.129 7.956 1.00 0.00 40 TYR A O 7
ATOM 6442 N N . ARG A 1 41 ? 0.018 2.320 8.050 1.00 0.00 41 ARG A N 7
ATOM 6443 C CA . ARG A 1 41 ? 1.121 1.365 8.003 1.00 0.00 41 ARG A CA 7
ATOM 6444 C C . ARG A 1 41 ? 1.846 1.422 6.660 1.00 0.00 41 ARG A C 7
ATOM 6445 O O . ARG A 1 41 ? 3.001 1.007 6.549 1.00 0.00 41 ARG A O 7
ATOM 6466 N N . LEU A 1 42 ? 1.159 1.929 5.640 1.00 0.00 42 LEU A N 7
ATOM 6467 C CA . LEU A 1 42 ? 1.734 2.031 4.304 1.00 0.00 42 LEU A CA 7
ATOM 6468 C C . LEU A 1 42 ? 2.875 3.043 4.268 1.00 0.00 42 LEU A C 7
ATOM 6469 O O . LEU A 1 42 ? 3.814 2.903 3.483 1.00 0.00 42 LEU A O 7
ATOM 6485 N N . GLU A 1 43 ? 2.790 4.059 5.115 1.00 0.00 43 GLU A N 7
ATOM 6486 C CA . GLU A 1 43 ? 3.822 5.086 5.170 1.00 0.00 43 GLU A CA 7
ATOM 6487 C C . GLU A 1 43 ? 5.160 4.482 5.587 1.00 0.00 43 GLU A C 7
ATOM 6488 O O . GLU A 1 43 ? 6.180 4.695 4.933 1.00 0.00 43 GLU A O 7
ATOM 6500 N N . ILE A 1 44 ? 5.145 3.736 6.685 1.00 0.00 44 ILE A N 7
ATOM 6501 C CA . ILE A 1 44 ? 6.349 3.105 7.203 1.00 0.00 44 ILE A CA 7
ATOM 6502 C C . ILE A 1 44 ? 6.967 2.131 6.203 1.00 0.00 44 ILE A C 7
ATOM 6503 O O . ILE A 1 44 ? 8.178 2.149 5.981 1.00 0.00 44 ILE A O 7
ATOM 6519 N N . VAL A 1 45 ? 6.139 1.274 5.610 1.00 0.00 45 VAL A N 7
ATOM 6520 C CA . VAL A 1 45 ? 6.634 0.291 4.647 1.00 0.00 45 VAL A CA 7
ATOM 6521 C C . VAL A 1 45 ? 7.323 0.963 3.466 1.00 0.00 45 VAL A C 7
ATOM 6522 O O . VAL A 1 45 ? 8.368 0.507 3.003 1.00 0.00 45 VAL A O 7
ATOM 6535 N N . THR A 1 46 ? 6.725 2.040 2.971 1.00 0.00 46 THR A N 7
ATOM 6536 C CA . THR A 1 46 ? 7.271 2.769 1.834 1.00 0.00 46 THR A CA 7
ATOM 6537 C C . THR A 1 46 ? 8.351 3.766 2.262 1.00 0.00 46 THR A C 7
ATOM 6538 O O . THR A 1 46 ? 8.432 4.869 1.724 1.00 0.00 46 THR A O 7
ATOM 6549 N N . ALA A 1 47 ? 9.185 3.371 3.221 1.00 0.00 47 ALA A N 7
ATOM 6550 C CA . ALA A 1 47 ? 10.261 4.231 3.706 1.00 0.00 47 ALA A CA 7
ATOM 6551 C C . ALA A 1 47 ? 9.755 5.632 4.042 1.00 0.00 47 ALA A C 7
ATOM 6552 O O . ALA A 1 47 ? 10.508 6.604 3.980 1.00 0.00 47 ALA A O 7
ATOM 6559 N N . GLY A 1 48 ? 8.480 5.729 4.396 1.00 0.00 48 GLY A N 7
ATOM 6560 C CA . GLY A 1 48 ? 7.900 7.016 4.735 1.00 0.00 48 GLY A CA 7
ATOM 6561 C C . GLY A 1 48 ? 7.597 7.869 3.515 1.00 0.00 48 GLY A C 7
ATOM 6562 O O . GLY A 1 48 ? 7.160 9.012 3.646 1.00 0.00 48 GLY A O 7
ATOM 6566 N N . ALA A 1 49 ? 7.831 7.316 2.327 1.00 0.00 49 ALA A N 7
ATOM 6567 C CA . ALA A 1 49 ? 7.576 8.040 1.087 1.00 0.00 49 ALA A CA 7
ATOM 6568 C C . ALA A 1 49 ? 6.102 8.405 0.957 1.00 0.00 49 ALA A C 7
ATOM 6569 O O . ALA A 1 49 ? 5.758 9.550 0.665 1.00 0.00 49 ALA A O 7
ATOM 6576 N N . LEU A 1 50 ? 5.236 7.423 1.179 1.00 0.00 50 LEU A N 7
ATOM 6577 C CA . LEU A 1 50 ? 3.796 7.641 1.090 1.00 0.00 50 LEU A CA 7
ATOM 6578 C C . LEU A 1 50 ? 3.271 8.298 2.362 1.00 0.00 50 LEU A C 7
ATOM 6579 O O . LEU A 1 50 ? 3.290 7.699 3.436 1.00 0.00 50 LEU A O 7
ATOM 6595 N N . LYS A 1 51 ? 2.806 9.537 2.233 1.00 0.00 51 LYS A N 7
ATOM 6596 C CA . LYS A 1 51 ? 2.280 10.278 3.373 1.00 0.00 51 LYS A CA 7
ATOM 6597 C C . LYS A 1 51 ? 0.850 9.854 3.688 1.00 0.00 51 LYS A C 7
ATOM 6598 O O . LYS A 1 51 ? -0.026 9.895 2.824 1.00 0.00 51 LYS A O 7
ATOM 6617 N N . TYR A 1 52 ? 0.623 9.448 4.932 1.00 0.00 52 TYR A N 7
ATOM 6618 C CA . TYR A 1 52 ? -0.700 9.018 5.368 1.00 0.00 52 TYR A CA 7
ATOM 6619 C C . TYR A 1 52 ? -1.569 10.220 5.720 1.00 0.00 52 TYR A C 7
ATOM 6620 O O . TYR A 1 52 ? -1.168 11.079 6.506 1.00 0.00 52 TYR A O 7
ATOM 6638 N N . GLN A 1 53 ? -2.759 10.271 5.137 1.00 0.00 53 GLN A N 7
ATOM 6639 C CA . GLN A 1 53 ? -3.686 11.363 5.395 1.00 0.00 53 GLN A CA 7
ATOM 6640 C C . GLN A 1 53 ? -5.000 10.830 5.950 1.00 0.00 53 GLN A C 7
ATOM 6641 O O . GLN A 1 53 ? -5.612 9.934 5.368 1.00 0.00 53 GLN A O 7
ATOM 6655 N N . GLU A 1 54 ? -5.425 11.381 7.081 1.00 0.00 54 GLU A N 7
ATOM 6656 C CA . GLU A 1 54 ? -6.664 10.956 7.720 1.00 0.00 54 GLU A CA 7
ATOM 6657 C C . GLU A 1 54 ? -7.866 11.737 7.192 1.00 0.00 54 GLU A C 7
ATOM 6658 O O . GLU A 1 54 ? -8.885 11.849 7.871 1.00 0.00 54 GLU A O 7
ATOM 6670 N N . ASN A 1 55 ? -7.748 12.271 5.979 1.00 0.00 55 ASN A N 7
ATOM 6671 C CA . ASN A 1 55 ? -8.838 13.030 5.380 1.00 0.00 55 ASN A CA 7
ATOM 6672 C C . ASN A 1 55 ? -10.070 12.152 5.231 1.00 0.00 55 ASN A C 7
ATOM 6673 O O . ASN A 1 55 ? -11.160 12.504 5.693 1.00 0.00 55 ASN A O 7
ATOM 6684 N N . ALA A 1 56 ? -9.897 10.997 4.599 1.00 0.00 56 ALA A N 7
ATOM 6685 C CA . ALA A 1 56 ? -10.990 10.057 4.409 1.00 0.00 56 ALA A CA 7
ATOM 6686 C C . ALA A 1 56 ? -10.970 8.988 5.499 1.00 0.00 56 ALA A C 7
ATOM 6687 O O . ALA A 1 56 ? -11.630 7.957 5.381 1.00 0.00 56 ALA A O 7
ATOM 6694 N N . TYR A 1 57 ? -10.210 9.245 6.559 1.00 0.00 57 TYR A N 7
ATOM 6695 C CA . TYR A 1 57 ? -10.090 8.311 7.671 1.00 0.00 57 TYR A CA 7
ATOM 6696 C C . TYR A 1 57 ? -10.270 9.033 9.005 1.00 0.00 57 TYR A C 7
ATOM 6697 O O . TYR A 1 57 ? -9.738 8.605 10.028 1.00 0.00 57 TYR A O 7
ATOM 6715 N N . ARG A 1 58 ? -11.020 10.131 8.985 1.00 0.00 58 ARG A N 7
ATOM 6716 C CA . ARG A 1 58 ? -11.260 10.915 10.190 1.00 0.00 58 ARG A CA 7
ATOM 6717 C C . ARG A 1 58 ? -12.610 10.566 10.800 1.00 0.00 58 ARG A C 7
ATOM 6718 O O . ARG A 1 58 ? -13.370 9.764 10.247 1.00 0.00 58 ARG A O 7
ATOM 6739 N N . GLN A 1 59 ? -12.920 11.175 11.942 1.00 0.00 59 GLN A N 7
ATOM 6740 C CA . GLN A 1 59 ? -14.180 10.926 12.626 1.00 0.00 59 GLN A CA 7
ATOM 6741 C C . GLN A 1 59 ? -15.050 12.186 12.672 1.00 0.00 59 GLN A C 7
ATOM 6742 O O . GLN A 1 59 ? -16.060 12.227 13.374 1.00 0.00 59 GLN A O 7
ATOM 6756 N N . ALA A 1 60 ? -14.650 13.210 11.918 1.00 0.00 60 ALA A N 7
ATOM 6757 C CA . ALA A 1 60 ? -15.400 14.464 11.876 1.00 0.00 60 ALA A CA 7
ATOM 6758 C C . ALA A 1 60 ? -15.420 15.134 13.248 1.00 0.00 60 ALA A C 7
ATOM 6759 O O . ALA A 1 60 ? -14.650 16.054 13.517 1.00 0.00 60 ALA A O 7
ATOM 6766 N N . ALA A 1 61 ? -16.320 14.667 14.113 1.00 0.00 61 ALA A N 7
ATOM 6767 C CA . ALA A 1 61 ? -16.450 15.221 15.455 1.00 0.00 61 ALA A CA 7
ATOM 6768 C C . ALA A 1 61 ? -16.540 14.114 16.500 1.00 0.00 61 ALA A C 7
ATOM 6769 O O . ALA A 1 61 ? -15.510 13.838 17.157 1.00 0.00 61 ALA A O 7
ATOM 6777 N N . MET A 1 1 ? -5.342 7.907 0.696 1.00 0.00 1 MET A N 8
ATOM 6778 C CA . MET A 1 1 ? -4.455 7.039 -0.120 1.00 0.00 1 MET A CA 8
ATOM 6779 C C . MET A 1 1 ? -5.265 6.126 -1.035 1.00 0.00 1 MET A C 8
ATOM 6780 O O . MET A 1 1 ? -6.131 5.380 -0.576 1.00 0.00 1 MET A O 8
ATOM 6796 N N . TYR A 1 2 ? -4.975 6.189 -2.331 1.00 0.00 2 TYR A N 8
ATOM 6797 C CA . TYR A 1 2 ? -5.677 5.367 -3.310 1.00 0.00 2 TYR A CA 8
ATOM 6798 C C . TYR A 1 2 ? -4.887 4.101 -3.623 1.00 0.00 2 TYR A C 8
ATOM 6799 O O . TYR A 1 2 ? -3.656 4.108 -3.618 1.00 0.00 2 TYR A O 8
ATOM 6817 N N . LYS A 1 3 ? -5.604 3.016 -3.894 1.00 0.00 3 LYS A N 8
ATOM 6818 C CA . LYS A 1 3 ? -4.972 1.739 -4.209 1.00 0.00 3 LYS A CA 8
ATOM 6819 C C . LYS A 1 3 ? -4.051 1.867 -5.419 1.00 0.00 3 LYS A C 8
ATOM 6820 O O . LYS A 1 3 ? -3.062 1.143 -5.537 1.00 0.00 3 LYS A O 8
ATOM 6839 N N . LYS A 1 4 ? -4.383 2.789 -6.317 1.00 0.00 4 LYS A N 8
ATOM 6840 C CA . LYS A 1 4 ? -3.585 3.009 -7.519 1.00 0.00 4 LYS A CA 8
ATOM 6841 C C . LYS A 1 4 ? -2.172 3.456 -7.163 1.00 0.00 4 LYS A C 8
ATOM 6842 O O . LYS A 1 4 ? -1.193 2.936 -7.697 1.00 0.00 4 LYS A O 8
ATOM 6861 N N . ASP A 1 5 ? -2.071 4.425 -6.258 1.00 0.00 5 ASP A N 8
ATOM 6862 C CA . ASP A 1 5 ? -0.776 4.944 -5.834 1.00 0.00 5 ASP A CA 8
ATOM 6863 C C . ASP A 1 5 ? 0.072 3.843 -5.203 1.00 0.00 5 ASP A C 8
ATOM 6864 O O . ASP A 1 5 ? 1.225 3.640 -5.582 1.00 0.00 5 ASP A O 8
ATOM 6873 N N . VAL A 1 6 ? -0.508 3.136 -4.238 1.00 0.00 6 VAL A N 8
ATOM 6874 C CA . VAL A 1 6 ? 0.180 2.060 -3.551 1.00 0.00 6 VAL A CA 8
ATOM 6875 C C . VAL A 1 6 ? 0.745 1.042 -4.538 1.00 0.00 6 VAL A C 8
ATOM 6876 O O . VAL A 1 6 ? 1.925 0.695 -4.485 1.00 0.00 6 VAL A O 8
ATOM 6889 N N . ILE A 1 7 ? -0.109 0.564 -5.438 1.00 0.00 7 ILE A N 8
ATOM 6890 C CA . ILE A 1 7 ? 0.298 -0.415 -6.437 1.00 0.00 7 ILE A CA 8
ATOM 6891 C C . ILE A 1 7 ? 1.430 0.126 -7.312 1.00 0.00 7 ILE A C 8
ATOM 6892 O O . ILE A 1 7 ? 2.232 -0.639 -7.846 1.00 0.00 7 ILE A O 8
ATOM 6908 N N . ASP A 1 8 ? 1.491 1.446 -7.450 1.00 0.00 8 ASP A N 8
ATOM 6909 C CA . ASP A 1 8 ? 2.525 2.082 -8.255 1.00 0.00 8 ASP A CA 8
ATOM 6910 C C . ASP A 1 8 ? 3.848 2.099 -7.501 1.00 0.00 8 ASP A C 8
ATOM 6911 O O . ASP A 1 8 ? 4.920 2.088 -8.105 1.00 0.00 8 ASP A O 8
ATOM 6920 N N . HIS A 1 9 ? 3.761 2.124 -6.176 1.00 0.00 9 HIS A N 8
ATOM 6921 C CA . HIS A 1 9 ? 4.948 2.139 -5.336 1.00 0.00 9 HIS A CA 8
ATOM 6922 C C . HIS A 1 9 ? 5.444 0.718 -5.078 1.00 0.00 9 HIS A C 8
ATOM 6923 O O . HIS A 1 9 ? 6.643 0.487 -4.920 1.00 0.00 9 HIS A O 8
ATOM 6938 N N . PHE A 1 10 ? 4.511 -0.228 -5.035 1.00 0.00 10 PHE A N 8
ATOM 6939 C CA . PHE A 1 10 ? 4.848 -1.627 -4.795 1.00 0.00 10 PHE A CA 8
ATOM 6940 C C . PHE A 1 10 ? 5.054 -2.375 -6.108 1.00 0.00 10 PHE A C 8
ATOM 6941 O O . PHE A 1 10 ? 5.819 -3.337 -6.172 1.00 0.00 10 PHE A O 8
ATOM 6958 N N . GLY A 1 11 ? 4.361 -1.931 -7.151 1.00 0.00 11 GLY A N 8
ATOM 6959 C CA . GLY A 1 11 ? 4.478 -2.575 -8.445 1.00 0.00 11 GLY A CA 8
ATOM 6960 C C . GLY A 1 11 ? 3.460 -3.684 -8.629 1.00 0.00 11 GLY A C 8
ATOM 6961 O O . GLY A 1 11 ? 2.765 -3.739 -9.643 1.00 0.00 11 GLY A O 8
ATOM 6965 N N . THR A 1 12 ? 3.372 -4.567 -7.639 1.00 0.00 12 THR A N 8
ATOM 6966 C CA . THR A 1 12 ? 2.430 -5.679 -7.687 1.00 0.00 12 THR A CA 8
ATOM 6967 C C . THR A 1 12 ? 1.669 -5.796 -6.370 1.00 0.00 12 THR A C 8
ATOM 6968 O O . THR A 1 12 ? 2.240 -5.620 -5.293 1.00 0.00 12 THR A O 8
ATOM 6979 N N . GLN A 1 13 ? 0.376 -6.090 -6.462 1.00 0.00 13 GLN A N 8
ATOM 6980 C CA . GLN A 1 13 ? -0.468 -6.226 -5.276 1.00 0.00 13 GLN A CA 8
ATOM 6981 C C . GLN A 1 13 ? 0.181 -7.135 -4.236 1.00 0.00 13 GLN A C 8
ATOM 6982 O O . GLN A 1 13 ? 0.314 -6.763 -3.069 1.00 0.00 13 GLN A O 8
ATOM 6996 N N . ARG A 1 14 ? 0.587 -8.327 -4.665 1.00 0.00 14 ARG A N 8
ATOM 6997 C CA . ARG A 1 14 ? 1.223 -9.293 -3.779 1.00 0.00 14 ARG A CA 8
ATOM 6998 C C . ARG A 1 14 ? 2.319 -8.641 -2.942 1.00 0.00 14 ARG A C 8
ATOM 6999 O O . ARG A 1 14 ? 2.508 -8.985 -1.774 1.00 0.00 14 ARG A O 8
ATOM 7020 N N . ALA A 1 15 ? 3.037 -7.699 -3.543 1.00 0.00 15 ALA A N 8
ATOM 7021 C CA . ALA A 1 15 ? 4.113 -7.001 -2.847 1.00 0.00 15 ALA A CA 8
ATOM 7022 C C . ALA A 1 15 ? 3.582 -6.268 -1.619 1.00 0.00 15 ALA A C 8
ATOM 7023 O O . ALA A 1 15 ? 4.109 -6.418 -0.517 1.00 0.00 15 ALA A O 8
ATOM 7030 N N . VAL A 1 16 ? 2.530 -5.478 -1.817 1.00 0.00 16 VAL A N 8
ATOM 7031 C CA . VAL A 1 16 ? 1.922 -4.723 -0.731 1.00 0.00 16 VAL A CA 8
ATOM 7032 C C . VAL A 1 16 ? 1.536 -5.638 0.427 1.00 0.00 16 VAL A C 8
ATOM 7033 O O . VAL A 1 16 ? 1.562 -5.231 1.590 1.00 0.00 16 VAL A O 8
ATOM 7046 N N . ALA A 1 17 ? 1.178 -6.876 0.101 1.00 0.00 17 ALA A N 8
ATOM 7047 C CA . ALA A 1 17 ? 0.786 -7.850 1.112 1.00 0.00 17 ALA A CA 8
ATOM 7048 C C . ALA A 1 17 ? 1.952 -8.193 2.035 1.00 0.00 17 ALA A C 8
ATOM 7049 O O . ALA A 1 17 ? 1.751 -8.585 3.184 1.00 0.00 17 ALA A O 8
ATOM 7056 N N . LYS A 1 18 ? 3.171 -8.041 1.526 1.00 0.00 18 LYS A N 8
ATOM 7057 C CA . LYS A 1 18 ? 4.367 -8.337 2.309 1.00 0.00 18 LYS A CA 8
ATOM 7058 C C . LYS A 1 18 ? 4.644 -7.230 3.320 1.00 0.00 18 LYS A C 8
ATOM 7059 O O . LYS A 1 18 ? 4.813 -7.492 4.511 1.00 0.00 18 LYS A O 8
ATOM 7078 N N . ALA A 1 19 ? 4.690 -5.993 2.839 1.00 0.00 19 ALA A N 8
ATOM 7079 C CA . ALA A 1 19 ? 4.950 -4.845 3.700 1.00 0.00 19 ALA A CA 8
ATOM 7080 C C . ALA A 1 19 ? 3.897 -4.734 4.798 1.00 0.00 19 ALA A C 8
ATOM 7081 O O . ALA A 1 19 ? 4.212 -4.397 5.940 1.00 0.00 19 ALA A O 8
ATOM 7088 N N . LEU A 1 20 ? 2.647 -5.015 4.447 1.00 0.00 20 LEU A N 8
ATOM 7089 C CA . LEU A 1 20 ? 1.550 -4.946 5.405 1.00 0.00 20 LEU A CA 8
ATOM 7090 C C . LEU A 1 20 ? 1.382 -6.271 6.140 1.00 0.00 20 LEU A C 8
ATOM 7091 O O . LEU A 1 20 ? 0.964 -6.303 7.298 1.00 0.00 20 LEU A O 8
ATOM 7107 N N . GLY A 1 21 ? 1.711 -7.366 5.461 1.00 0.00 21 GLY A N 8
ATOM 7108 C CA . GLY A 1 21 ? 1.589 -8.679 6.064 1.00 0.00 21 GLY A CA 8
ATOM 7109 C C . GLY A 1 21 ? 0.204 -9.271 5.893 1.00 0.00 21 GLY A C 8
ATOM 7110 O O . GLY A 1 21 ? -0.246 -10.065 6.718 1.00 0.00 21 GLY A O 8
ATOM 7114 N N . ILE A 1 22 ? -0.474 -8.883 4.816 1.00 0.00 22 ILE A N 8
ATOM 7115 C CA . ILE A 1 22 ? -1.816 -9.380 4.538 1.00 0.00 22 ILE A CA 8
ATOM 7116 C C . ILE A 1 22 ? -1.822 -10.285 3.311 1.00 0.00 22 ILE A C 8
ATOM 7117 O O . ILE A 1 22 ? -0.782 -10.528 2.702 1.00 0.00 22 ILE A O 8
ATOM 7133 N N . SER A 1 23 ? -3.002 -10.783 2.954 1.00 0.00 23 SER A N 8
ATOM 7134 C CA . SER A 1 23 ? -3.143 -11.662 1.799 1.00 0.00 23 SER A CA 8
ATOM 7135 C C . SER A 1 23 ? -3.349 -10.854 0.522 1.00 0.00 23 SER A C 8
ATOM 7136 O O . SER A 1 23 ? -3.732 -9.684 0.570 1.00 0.00 23 SER A O 8
ATOM 7144 N N . ASP A 1 24 ? -3.094 -11.485 -0.620 1.00 0.00 24 ASP A N 8
ATOM 7145 C CA . ASP A 1 24 ? -3.252 -10.824 -1.911 1.00 0.00 24 ASP A CA 8
ATOM 7146 C C . ASP A 1 24 ? -4.699 -10.396 -2.129 1.00 0.00 24 ASP A C 8
ATOM 7147 O O . ASP A 1 24 ? -4.967 -9.391 -2.787 1.00 0.00 24 ASP A O 8
ATOM 7156 N N . ALA A 1 25 ? -5.630 -11.166 -1.574 1.00 0.00 25 ALA A N 8
ATOM 7157 C CA . ALA A 1 25 ? -7.049 -10.868 -1.709 1.00 0.00 25 ALA A CA 8
ATOM 7158 C C . ALA A 1 25 ? -7.411 -9.573 -0.990 1.00 0.00 25 ALA A C 8
ATOM 7159 O O . ALA A 1 25 ? -8.145 -8.740 -1.521 1.00 0.00 25 ALA A O 8
ATOM 7166 N N . ALA A 1 26 ? -6.890 -9.409 0.223 1.00 0.00 26 ALA A N 8
ATOM 7167 C CA . ALA A 1 26 ? -7.158 -8.215 1.016 1.00 0.00 26 ALA A CA 8
ATOM 7168 C C . ALA A 1 26 ? -6.736 -6.952 0.272 1.00 0.00 26 ALA A C 8
ATOM 7169 O O . ALA A 1 26 ? -7.324 -5.886 0.455 1.00 0.00 26 ALA A O 8
ATOM 7176 N N . VAL A 1 27 ? -5.713 -7.079 -0.566 1.00 0.00 27 VAL A N 8
ATOM 7177 C CA . VAL A 1 27 ? -5.213 -5.946 -1.337 1.00 0.00 27 VAL A CA 8
ATOM 7178 C C . VAL A 1 27 ? -6.144 -5.616 -2.499 1.00 0.00 27 VAL A C 8
ATOM 7179 O O . VAL A 1 27 ? -6.630 -4.493 -2.615 1.00 0.00 27 VAL A O 8
ATOM 7192 N N . SER A 1 28 ? -6.387 -6.603 -3.354 1.00 0.00 28 SER A N 8
ATOM 7193 C CA . SER A 1 28 ? -7.260 -6.414 -4.509 1.00 0.00 28 SER A CA 8
ATOM 7194 C C . SER A 1 28 ? -8.653 -5.965 -4.075 1.00 0.00 28 SER A C 8
ATOM 7195 O O . SER A 1 28 ? -9.365 -5.304 -4.832 1.00 0.00 28 SER A O 8
ATOM 7203 N N . GLN A 1 29 ? -9.038 -6.328 -2.856 1.00 0.00 29 GLN A N 8
ATOM 7204 C CA . GLN A 1 29 ? -10.340 -5.962 -2.327 1.00 0.00 29 GLN A CA 8
ATOM 7205 C C . GLN A 1 29 ? -10.390 -4.490 -1.918 1.00 0.00 29 GLN A C 8
ATOM 7206 O O . GLN A 1 29 ? -11.460 -3.919 -1.743 1.00 0.00 29 GLN A O 8
ATOM 7220 N N . TRP A 1 30 ? -9.218 -3.879 -1.764 1.00 0.00 30 TRP A N 8
ATOM 7221 C CA . TRP A 1 30 ? -9.133 -2.474 -1.372 1.00 0.00 30 TRP A CA 8
ATOM 7222 C C . TRP A 1 30 ? -9.962 -1.593 -2.304 1.00 0.00 30 TRP A C 8
ATOM 7223 O O . TRP A 1 30 ? -9.839 -1.674 -3.526 1.00 0.00 30 TRP A O 8
ATOM 7244 N N . LYS A 1 31 ? -10.800 -0.751 -1.714 1.00 0.00 31 LYS A N 8
ATOM 7245 C CA . LYS A 1 31 ? -11.650 0.149 -2.486 1.00 0.00 31 LYS A CA 8
ATOM 7246 C C . LYS A 1 31 ? -10.860 1.373 -2.946 1.00 0.00 31 LYS A C 8
ATOM 7247 O O . LYS A 1 31 ? -9.637 1.402 -2.846 1.00 0.00 31 LYS A O 8
ATOM 7266 N N . GLU A 1 32 ? -11.570 2.381 -3.450 1.00 0.00 32 GLU A N 8
ATOM 7267 C CA . GLU A 1 32 ? -10.930 3.606 -3.922 1.00 0.00 32 GLU A CA 8
ATOM 7268 C C . GLU A 1 32 ? -9.927 4.130 -2.900 1.00 0.00 32 GLU A C 8
ATOM 7269 O O . GLU A 1 32 ? -8.925 4.748 -3.259 1.00 0.00 32 GLU A O 8
ATOM 7281 N N . VAL A 1 33 ? -10.200 3.878 -1.625 1.00 0.00 33 VAL A N 8
ATOM 7282 C CA . VAL A 1 33 ? -9.327 4.317 -0.549 1.00 0.00 33 VAL A CA 8
ATOM 7283 C C . VAL A 1 33 ? -8.977 3.159 0.379 1.00 0.00 33 VAL A C 8
ATOM 7284 O O . VAL A 1 33 ? -9.853 2.584 1.026 1.00 0.00 33 VAL A O 8
ATOM 7297 N N . ILE A 1 34 ? -7.693 2.822 0.438 1.00 0.00 34 ILE A N 8
ATOM 7298 C CA . ILE A 1 34 ? -7.224 1.731 1.287 1.00 0.00 34 ILE A CA 8
ATOM 7299 C C . ILE A 1 34 ? -7.716 1.893 2.723 1.00 0.00 34 ILE A C 8
ATOM 7300 O O . ILE A 1 34 ? -8.109 2.985 3.134 1.00 0.00 34 ILE A O 8
ATOM 7316 N N . PRO A 1 35 ? -7.701 0.802 3.509 1.00 0.00 35 PRO A N 8
ATOM 7317 C CA . PRO A 1 35 ? -8.150 0.827 4.905 1.00 0.00 35 PRO A CA 8
ATOM 7318 C C . PRO A 1 35 ? -7.459 1.914 5.722 1.00 0.00 35 PRO A C 8
ATOM 7319 O O . PRO A 1 35 ? -6.437 2.461 5.310 1.00 0.00 35 PRO A O 8
ATOM 7330 N N . GLU A 1 36 ? -8.030 2.221 6.883 1.00 0.00 36 GLU A N 8
ATOM 7331 C CA . GLU A 1 36 ? -7.478 3.242 7.766 1.00 0.00 36 GLU A CA 8
ATOM 7332 C C . GLU A 1 36 ? -6.202 2.751 8.443 1.00 0.00 36 GLU A C 8
ATOM 7333 O O . GLU A 1 36 ? -5.270 3.524 8.667 1.00 0.00 36 GLU A O 8
ATOM 7345 N N . LYS A 1 37 ? -6.167 1.464 8.772 1.00 0.00 37 LYS A N 8
ATOM 7346 C CA . LYS A 1 37 ? -5.007 0.872 9.429 1.00 0.00 37 LYS A CA 8
ATOM 7347 C C . LYS A 1 37 ? -3.975 0.385 8.413 1.00 0.00 37 LYS A C 8
ATOM 7348 O O . LYS A 1 37 ? -2.806 0.191 8.752 1.00 0.00 37 LYS A O 8
ATOM 7367 N N . ASP A 1 38 ? -4.406 0.191 7.172 1.00 0.00 38 ASP A N 8
ATOM 7368 C CA . ASP A 1 38 ? -3.508 -0.274 6.122 1.00 0.00 38 ASP A CA 8
ATOM 7369 C C . ASP A 1 38 ? -2.670 0.879 5.581 1.00 0.00 38 ASP A C 8
ATOM 7370 O O . ASP A 1 38 ? -1.462 0.742 5.381 1.00 0.00 38 ASP A O 8
ATOM 7379 N N . ALA A 1 39 ? -3.315 2.016 5.352 1.00 0.00 39 ALA A N 8
ATOM 7380 C CA . ALA A 1 39 ? -2.626 3.193 4.841 1.00 0.00 39 ALA A CA 8
ATOM 7381 C C . ALA A 1 39 ? -1.606 3.708 5.850 1.00 0.00 39 ALA A C 8
ATOM 7382 O O . ALA A 1 39 ? -0.615 4.339 5.480 1.00 0.00 39 ALA A O 8
ATOM 7389 N N . TYR A 1 40 ? -1.855 3.435 7.129 1.00 0.00 40 TYR A N 8
ATOM 7390 C CA . TYR A 1 40 ? -0.957 3.871 8.189 1.00 0.00 40 TYR A CA 8
ATOM 7391 C C . TYR A 1 40 ? 0.339 3.062 8.175 1.00 0.00 40 TYR A C 8
ATOM 7392 O O . TYR A 1 40 ? 1.418 3.597 8.431 1.00 0.00 40 TYR A O 8
ATOM 7410 N N . ARG A 1 41 ? 0.223 1.773 7.874 1.00 0.00 41 ARG A N 8
ATOM 7411 C CA . ARG A 1 41 ? 1.385 0.892 7.829 1.00 0.00 41 ARG A CA 8
ATOM 7412 C C . ARG A 1 41 ? 2.171 1.088 6.536 1.00 0.00 41 ARG A C 8
ATOM 7413 O O . ARG A 1 41 ? 3.385 0.883 6.501 1.00 0.00 41 ARG A O 8
ATOM 7434 N N . LEU A 1 42 ? 1.472 1.481 5.478 1.00 0.00 42 LEU A N 8
ATOM 7435 C CA . LEU A 1 42 ? 2.105 1.700 4.182 1.00 0.00 42 LEU A CA 8
ATOM 7436 C C . LEU A 1 42 ? 3.071 2.879 4.233 1.00 0.00 42 LEU A C 8
ATOM 7437 O O . LEU A 1 42 ? 4.087 2.892 3.537 1.00 0.00 42 LEU A O 8
ATOM 7453 N N . GLU A 1 43 ? 2.747 3.870 5.056 1.00 0.00 43 GLU A N 8
ATOM 7454 C CA . GLU A 1 43 ? 3.586 5.055 5.195 1.00 0.00 43 GLU A CA 8
ATOM 7455 C C . GLU A 1 43 ? 4.927 4.713 5.840 1.00 0.00 43 GLU A C 8
ATOM 7456 O O . GLU A 1 43 ? 5.906 5.443 5.678 1.00 0.00 43 GLU A O 8
ATOM 7468 N N . ILE A 1 44 ? 4.970 3.605 6.574 1.00 0.00 44 ILE A N 8
ATOM 7469 C CA . ILE A 1 44 ? 6.194 3.180 7.240 1.00 0.00 44 ILE A CA 8
ATOM 7470 C C . ILE A 1 44 ? 7.044 2.298 6.329 1.00 0.00 44 ILE A C 8
ATOM 7471 O O . ILE A 1 44 ? 8.233 2.550 6.138 1.00 0.00 44 ILE A O 8
ATOM 7487 N N . VAL A 1 45 ? 6.425 1.262 5.774 1.00 0.00 45 VAL A N 8
ATOM 7488 C CA . VAL A 1 45 ? 7.123 0.338 4.885 1.00 0.00 45 VAL A CA 8
ATOM 7489 C C . VAL A 1 45 ? 7.685 1.056 3.665 1.00 0.00 45 VAL A C 8
ATOM 7490 O O . VAL A 1 45 ? 8.786 0.755 3.205 1.00 0.00 45 VAL A O 8
ATOM 7503 N N . THR A 1 46 ? 6.913 1.998 3.137 1.00 0.00 46 THR A N 8
ATOM 7504 C CA . THR A 1 46 ? 7.314 2.757 1.962 1.00 0.00 46 THR A CA 8
ATOM 7505 C C . THR A 1 46 ? 8.292 3.883 2.309 1.00 0.00 46 THR A C 8
ATOM 7506 O O . THR A 1 46 ? 8.550 4.759 1.484 1.00 0.00 46 THR A O 8
ATOM 7517 N N . ALA A 1 47 ? 8.836 3.858 3.524 1.00 0.00 47 ALA A N 8
ATOM 7518 C CA . ALA A 1 47 ? 9.783 4.880 3.953 1.00 0.00 47 ALA A CA 8
ATOM 7519 C C . ALA A 1 47 ? 9.141 6.262 3.944 1.00 0.00 47 ALA A C 8
ATOM 7520 O O . ALA A 1 47 ? 9.814 7.269 3.720 1.00 0.00 47 ALA A O 8
ATOM 7527 N N . GLY A 1 48 ? 7.837 6.304 4.192 1.00 0.00 48 GLY A N 8
ATOM 7528 C CA . GLY A 1 48 ? 7.127 7.569 4.209 1.00 0.00 48 GLY A CA 8
ATOM 7529 C C . GLY A 1 48 ? 6.941 8.155 2.821 1.00 0.00 48 GLY A C 8
ATOM 7530 O O . GLY A 1 48 ? 6.742 9.360 2.673 1.00 0.00 48 GLY A O 8
ATOM 7534 N N . ALA A 1 49 ? 7.004 7.301 1.803 1.00 0.00 49 ALA A N 8
ATOM 7535 C CA . ALA A 1 49 ? 6.838 7.748 0.423 1.00 0.00 49 ALA A CA 8
ATOM 7536 C C . ALA A 1 49 ? 5.478 8.407 0.227 1.00 0.00 49 ALA A C 8
ATOM 7537 O O . ALA A 1 49 ? 5.333 9.331 -0.573 1.00 0.00 49 ALA A O 8
ATOM 7544 N N . LEU A 1 50 ? 4.485 7.927 0.969 1.00 0.00 50 LEU A N 8
ATOM 7545 C CA . LEU A 1 50 ? 3.135 8.470 0.885 1.00 0.00 50 LEU A CA 8
ATOM 7546 C C . LEU A 1 50 ? 2.720 9.084 2.218 1.00 0.00 50 LEU A C 8
ATOM 7547 O O . LEU A 1 50 ? 2.793 8.434 3.261 1.00 0.00 50 LEU A O 8
ATOM 7563 N N . LYS A 1 51 ? 2.290 10.340 2.177 1.00 0.00 51 LYS A N 8
ATOM 7564 C CA . LYS A 1 51 ? 1.870 11.041 3.384 1.00 0.00 51 LYS A CA 8
ATOM 7565 C C . LYS A 1 51 ? 0.451 10.646 3.781 1.00 0.00 51 LYS A C 8
ATOM 7566 O O . LYS A 1 51 ? -0.510 10.955 3.076 1.00 0.00 51 LYS A O 8
ATOM 7585 N N . TYR A 1 52 ? 0.327 9.965 4.915 1.00 0.00 52 TYR A N 8
ATOM 7586 C CA . TYR A 1 52 ? -0.975 9.530 5.406 1.00 0.00 52 TYR A CA 8
ATOM 7587 C C . TYR A 1 52 ? -1.882 10.726 5.672 1.00 0.00 52 TYR A C 8
ATOM 7588 O O . TYR A 1 52 ? -1.574 11.579 6.505 1.00 0.00 52 TYR A O 8
ATOM 7606 N N . GLN A 1 53 ? -3.001 10.784 4.958 1.00 0.00 53 GLN A N 8
ATOM 7607 C CA . GLN A 1 53 ? -3.953 11.878 5.116 1.00 0.00 53 GLN A CA 8
ATOM 7608 C C . GLN A 1 53 ? -5.199 11.414 5.866 1.00 0.00 53 GLN A C 8
ATOM 7609 O O . GLN A 1 53 ? -5.976 10.606 5.359 1.00 0.00 53 GLN A O 8
ATOM 7623 N N . GLU A 1 54 ? -5.379 11.931 7.077 1.00 0.00 54 GLU A N 8
ATOM 7624 C CA . GLU A 1 54 ? -6.528 11.573 7.900 1.00 0.00 54 GLU A CA 8
ATOM 7625 C C . GLU A 1 54 ? -7.840 11.978 7.230 1.00 0.00 54 GLU A C 8
ATOM 7626 O O . GLU A 1 54 ? -8.908 11.484 7.589 1.00 0.00 54 GLU A O 8
ATOM 7638 N N . ASN A 1 55 ? -7.755 12.879 6.252 1.00 0.00 55 ASN A N 8
ATOM 7639 C CA . ASN A 1 55 ? -8.937 13.348 5.535 1.00 0.00 55 ASN A CA 8
ATOM 7640 C C . ASN A 1 55 ? -9.800 12.177 5.071 1.00 0.00 55 ASN A C 8
ATOM 7641 O O . ASN A 1 55 ? -11.030 12.246 5.107 1.00 0.00 55 ASN A O 8
ATOM 7652 N N . ALA A 1 56 ? -9.150 11.102 4.639 1.00 0.00 56 ALA A N 8
ATOM 7653 C CA . ALA A 1 56 ? -9.859 9.917 4.170 1.00 0.00 56 ALA A CA 8
ATOM 7654 C C . ALA A 1 56 ? -9.944 8.853 5.262 1.00 0.00 56 ALA A C 8
ATOM 7655 O O . ALA A 1 56 ? -10.200 7.684 4.982 1.00 0.00 56 ALA A O 8
ATOM 7662 N N . TYR A 1 57 ? -9.721 9.265 6.507 1.00 0.00 57 TYR A N 8
ATOM 7663 C CA . TYR A 1 57 ? -9.773 8.346 7.638 1.00 0.00 57 TYR A CA 8
ATOM 7664 C C . TYR A 1 57 ? -10.300 9.047 8.885 1.00 0.00 57 TYR A C 8
ATOM 7665 O O . TYR A 1 57 ? -9.950 8.691 10.008 1.00 0.00 57 TYR A O 8
ATOM 7683 N N . ARG A 1 58 ? -11.150 10.048 8.679 1.00 0.00 58 ARG A N 8
ATOM 7684 C CA . ARG A 1 58 ? -11.730 10.801 9.785 1.00 0.00 58 ARG A CA 8
ATOM 7685 C C . ARG A 1 58 ? -13.240 10.582 9.862 1.00 0.00 58 ARG A C 8
ATOM 7686 O O . ARG A 1 58 ? -13.880 10.219 8.872 1.00 0.00 58 ARG A O 8
ATOM 7707 N N . GLN A 1 59 ? -13.800 10.806 11.044 1.00 0.00 59 GLN A N 8
ATOM 7708 C CA . GLN A 1 59 ? -15.240 10.635 11.250 1.00 0.00 59 GLN A CA 8
ATOM 7709 C C . GLN A 1 59 ? -15.820 11.823 12.004 1.00 0.00 59 GLN A C 8
ATOM 7710 O O . GLN A 1 59 ? -15.120 12.777 12.327 1.00 0.00 59 GLN A O 8
ATOM 7724 N N . ALA A 1 60 ? -17.120 11.758 12.283 1.00 0.00 60 ALA A N 8
ATOM 7725 C CA . ALA A 1 60 ? -17.800 12.829 13.000 1.00 0.00 60 ALA A CA 8
ATOM 7726 C C . ALA A 1 60 ? -17.330 12.909 14.446 1.00 0.00 60 ALA A C 8
ATOM 7727 O O . ALA A 1 60 ? -16.760 13.914 14.868 1.00 0.00 60 ALA A O 8
ATOM 7734 N N . ALA A 1 61 ? -17.570 11.845 15.203 1.00 0.00 61 ALA A N 8
ATOM 7735 C CA . ALA A 1 61 ? -17.170 11.795 16.604 1.00 0.00 61 ALA A CA 8
ATOM 7736 C C . ALA A 1 61 ? -16.690 10.401 16.986 1.00 0.00 61 ALA A C 8
ATOM 7737 O O . ALA A 1 61 ? -16.300 9.638 16.076 1.00 0.00 61 ALA A O 8
ATOM 7745 N N . MET A 1 1 ? -4.752 7.808 1.139 1.00 0.00 1 MET A N 9
ATOM 7746 C CA . MET A 1 1 ? -3.925 6.952 0.251 1.00 0.00 1 MET A CA 9
ATOM 7747 C C . MET A 1 1 ? -4.796 6.176 -0.733 1.00 0.00 1 MET A C 9
ATOM 7748 O O . MET A 1 1 ? -5.679 5.416 -0.332 1.00 0.00 1 MET A O 9
ATOM 7764 N N . TYR A 1 2 ? -4.540 6.370 -2.022 1.00 0.00 2 TYR A N 9
ATOM 7765 C CA . TYR A 1 2 ? -5.298 5.688 -3.063 1.00 0.00 2 TYR A CA 9
ATOM 7766 C C . TYR A 1 2 ? -4.601 4.400 -3.488 1.00 0.00 2 TYR A C 9
ATOM 7767 O O . TYR A 1 2 ? -3.373 4.335 -3.539 1.00 0.00 2 TYR A O 9
ATOM 7785 N N . LYS A 1 3 ? -5.392 3.375 -3.791 1.00 0.00 3 LYS A N 9
ATOM 7786 C CA . LYS A 1 3 ? -4.851 2.088 -4.212 1.00 0.00 3 LYS A CA 9
ATOM 7787 C C . LYS A 1 3 ? -3.983 2.242 -5.456 1.00 0.00 3 LYS A C 9
ATOM 7788 O O . LYS A 1 3 ? -2.897 1.671 -5.544 1.00 0.00 3 LYS A O 9
ATOM 7807 N N . LYS A 1 4 ? -4.471 3.020 -6.419 1.00 0.00 4 LYS A N 9
ATOM 7808 C CA . LYS A 1 4 ? -3.742 3.252 -7.662 1.00 0.00 4 LYS A CA 9
ATOM 7809 C C . LYS A 1 4 ? -2.306 3.687 -7.387 1.00 0.00 4 LYS A C 9
ATOM 7810 O O . LYS A 1 4 ? -1.387 3.326 -8.122 1.00 0.00 4 LYS A O 9
ATOM 7829 N N . ASP A 1 5 ? -2.119 4.463 -6.324 1.00 0.00 5 ASP A N 9
ATOM 7830 C CA . ASP A 1 5 ? -0.794 4.945 -5.953 1.00 0.00 5 ASP A CA 9
ATOM 7831 C C . ASP A 1 5 ? 0.030 3.830 -5.317 1.00 0.00 5 ASP A C 9
ATOM 7832 O O . ASP A 1 5 ? 1.147 3.546 -5.749 1.00 0.00 5 ASP A O 9
ATOM 7841 N N . VAL A 1 6 ? -0.531 3.199 -4.290 1.00 0.00 6 VAL A N 9
ATOM 7842 C CA . VAL A 1 6 ? 0.140 2.117 -3.594 1.00 0.00 6 VAL A CA 9
ATOM 7843 C C . VAL A 1 6 ? 0.585 1.029 -4.566 1.00 0.00 6 VAL A C 9
ATOM 7844 O O . VAL A 1 6 ? 1.737 0.597 -4.546 1.00 0.00 6 VAL A O 9
ATOM 7857 N N . ILE A 1 7 ? -0.338 0.594 -5.417 1.00 0.00 7 ILE A N 9
ATOM 7858 C CA . ILE A 1 7 ? -0.046 -0.440 -6.401 1.00 0.00 7 ILE A CA 9
ATOM 7859 C C . ILE A 1 7 ? 1.088 -0.010 -7.330 1.00 0.00 7 ILE A C 9
ATOM 7860 O O . ILE A 1 7 ? 1.879 -0.836 -7.786 1.00 0.00 7 ILE A O 9
ATOM 7876 N N . ASP A 1 8 ? 1.159 1.288 -7.603 1.00 0.00 8 ASP A N 9
ATOM 7877 C CA . ASP A 1 8 ? 2.194 1.832 -8.473 1.00 0.00 8 ASP A CA 9
ATOM 7878 C C . ASP A 1 8 ? 3.527 1.906 -7.741 1.00 0.00 8 ASP A C 9
ATOM 7879 O O . ASP A 1 8 ? 4.590 1.885 -8.359 1.00 0.00 8 ASP A O 9
ATOM 7888 N N . HIS A 1 9 ? 3.461 1.988 -6.417 1.00 0.00 9 HIS A N 9
ATOM 7889 C CA . HIS A 1 9 ? 4.659 2.062 -5.598 1.00 0.00 9 HIS A CA 9
ATOM 7890 C C . HIS A 1 9 ? 5.226 0.666 -5.361 1.00 0.00 9 HIS A C 9
ATOM 7891 O O . HIS A 1 9 ? 6.436 0.487 -5.229 1.00 0.00 9 HIS A O 9
ATOM 7906 N N . PHE A 1 10 ? 4.338 -0.320 -5.309 1.00 0.00 10 PHE A N 9
ATOM 7907 C CA . PHE A 1 10 ? 4.738 -1.703 -5.087 1.00 0.00 10 PHE A CA 9
ATOM 7908 C C . PHE A 1 10 ? 4.913 -2.446 -6.406 1.00 0.00 10 PHE A C 9
ATOM 7909 O O . PHE A 1 10 ? 5.721 -3.369 -6.509 1.00 0.00 10 PHE A O 9
ATOM 7926 N N . GLY A 1 11 ? 4.145 -2.043 -7.412 1.00 0.00 11 GLY A N 9
ATOM 7927 C CA . GLY A 1 11 ? 4.224 -2.688 -8.709 1.00 0.00 11 GLY A CA 9
ATOM 7928 C C . GLY A 1 11 ? 3.227 -3.821 -8.841 1.00 0.00 11 GLY A C 9
ATOM 7929 O O . GLY A 1 11 ? 2.495 -3.905 -9.826 1.00 0.00 11 GLY A O 9
ATOM 7933 N N . THR A 1 12 ? 3.197 -4.692 -7.837 1.00 0.00 12 THR A N 9
ATOM 7934 C CA . THR A 1 12 ? 2.280 -5.826 -7.830 1.00 0.00 12 THR A CA 9
ATOM 7935 C C . THR A 1 12 ? 1.423 -5.810 -6.569 1.00 0.00 12 THR A C 9
ATOM 7936 O O . THR A 1 12 ? 1.549 -4.916 -5.732 1.00 0.00 12 THR A O 9
ATOM 7947 N N . GLN A 1 13 ? 0.551 -6.804 -6.436 1.00 0.00 13 GLN A N 9
ATOM 7948 C CA . GLN A 1 13 ? -0.322 -6.899 -5.273 1.00 0.00 13 GLN A CA 9
ATOM 7949 C C . GLN A 1 13 ? 0.367 -7.643 -4.134 1.00 0.00 13 GLN A C 9
ATOM 7950 O O . GLN A 1 13 ? 0.487 -7.127 -3.023 1.00 0.00 13 GLN A O 9
ATOM 7964 N N . ARG A 1 14 ? 0.821 -8.862 -4.420 1.00 0.00 14 ARG A N 9
ATOM 7965 C CA . ARG A 1 14 ? 1.500 -9.684 -3.421 1.00 0.00 14 ARG A CA 9
ATOM 7966 C C . ARG A 1 14 ? 2.588 -8.892 -2.701 1.00 0.00 14 ARG A C 9
ATOM 7967 O O . ARG A 1 14 ? 2.889 -9.152 -1.536 1.00 0.00 14 ARG A O 9
ATOM 7988 N N . ALA A 1 15 ? 3.172 -7.925 -3.399 1.00 0.00 15 ALA A N 9
ATOM 7989 C CA . ALA A 1 15 ? 4.223 -7.095 -2.823 1.00 0.00 15 ALA A CA 9
ATOM 7990 C C . ALA A 1 15 ? 3.691 -6.273 -1.654 1.00 0.00 15 ALA A C 9
ATOM 7991 O O . ALA A 1 15 ? 4.258 -6.289 -0.561 1.00 0.00 15 ALA A O 9
ATOM 7998 N N . VAL A 1 16 ? 2.596 -5.558 -1.892 1.00 0.00 16 VAL A N 9
ATOM 7999 C CA . VAL A 1 16 ? 1.980 -4.729 -0.864 1.00 0.00 16 VAL A CA 9
ATOM 8000 C C . VAL A 1 16 ? 1.669 -5.545 0.385 1.00 0.00 16 VAL A C 9
ATOM 8001 O O . VAL A 1 16 ? 1.947 -5.117 1.505 1.00 0.00 16 VAL A O 9
ATOM 8014 N N . ALA A 1 17 ? 1.091 -6.725 0.184 1.00 0.00 17 ALA A N 9
ATOM 8015 C CA . ALA A 1 17 ? 0.742 -7.605 1.293 1.00 0.00 17 ALA A CA 9
ATOM 8016 C C . ALA A 1 17 ? 1.992 -8.121 1.998 1.00 0.00 17 ALA A C 9
ATOM 8017 O O . ALA A 1 17 ? 1.977 -8.375 3.203 1.00 0.00 17 ALA A O 9
ATOM 8024 N N . LYS A 1 18 ? 3.073 -8.274 1.239 1.00 0.00 18 LYS A N 9
ATOM 8025 C CA . LYS A 1 18 ? 4.331 -8.761 1.790 1.00 0.00 18 LYS A CA 9
ATOM 8026 C C . LYS A 1 18 ? 4.942 -7.737 2.743 1.00 0.00 18 LYS A C 9
ATOM 8027 O O . LYS A 1 18 ? 5.633 -8.097 3.696 1.00 0.00 18 LYS A O 9
ATOM 8046 N N . ALA A 1 19 ? 4.682 -6.461 2.479 1.00 0.00 19 ALA A N 9
ATOM 8047 C CA . ALA A 1 19 ? 5.209 -5.387 3.314 1.00 0.00 19 ALA A CA 9
ATOM 8048 C C . ALA A 1 19 ? 4.251 -5.054 4.451 1.00 0.00 19 ALA A C 9
ATOM 8049 O O . ALA A 1 19 ? 4.677 -4.780 5.575 1.00 0.00 19 ALA A O 9
ATOM 8056 N N . LEU A 1 20 ? 2.956 -5.079 4.157 1.00 0.00 20 LEU A N 9
ATOM 8057 C CA . LEU A 1 20 ? 1.937 -4.779 5.157 1.00 0.00 20 LEU A CA 9
ATOM 8058 C C . LEU A 1 20 ? 1.678 -5.987 6.053 1.00 0.00 20 LEU A C 9
ATOM 8059 O O . LEU A 1 20 ? 1.282 -5.841 7.210 1.00 0.00 20 LEU A O 9
ATOM 8075 N N . GLY A 1 21 ? 1.901 -7.181 5.512 1.00 0.00 21 GLY A N 9
ATOM 8076 C CA . GLY A 1 21 ? 1.683 -8.395 6.277 1.00 0.00 21 GLY A CA 9
ATOM 8077 C C . GLY A 1 21 ? 0.352 -9.054 5.965 1.00 0.00 21 GLY A C 9
ATOM 8078 O O . GLY A 1 21 ? 0.107 -10.191 6.369 1.00 0.00 21 GLY A O 9
ATOM 8082 N N . ILE A 1 22 ? -0.510 -8.342 5.245 1.00 0.00 22 ILE A N 9
ATOM 8083 C CA . ILE A 1 22 ? -1.819 -8.868 4.880 1.00 0.00 22 ILE A CA 9
ATOM 8084 C C . ILE A 1 22 ? -1.722 -9.812 3.688 1.00 0.00 22 ILE A C 9
ATOM 8085 O O . ILE A 1 22 ? -0.634 -10.060 3.167 1.00 0.00 22 ILE A O 9
ATOM 8101 N N . SER A 1 23 ? -2.865 -10.337 3.262 1.00 0.00 23 SER A N 9
ATOM 8102 C CA . SER A 1 23 ? -2.909 -11.255 2.130 1.00 0.00 23 SER A CA 9
ATOM 8103 C C . SER A 1 23 ? -3.236 -10.514 0.839 1.00 0.00 23 SER A C 9
ATOM 8104 O O . SER A 1 23 ? -3.700 -9.373 0.867 1.00 0.00 23 SER A O 9
ATOM 8112 N N . ASP A 1 24 ? -2.992 -11.166 -0.293 1.00 0.00 24 ASP A N 9
ATOM 8113 C CA . ASP A 1 24 ? -3.261 -10.568 -1.595 1.00 0.00 24 ASP A CA 9
ATOM 8114 C C . ASP A 1 24 ? -4.739 -10.223 -1.742 1.00 0.00 24 ASP A C 9
ATOM 8115 O O . ASP A 1 24 ? -5.099 -9.265 -2.425 1.00 0.00 24 ASP A O 9
ATOM 8124 N N . ALA A 1 25 ? -5.593 -11.010 -1.094 1.00 0.00 25 ALA A N 9
ATOM 8125 C CA . ALA A 1 25 ? -7.031 -10.788 -1.154 1.00 0.00 25 ALA A CA 9
ATOM 8126 C C . ALA A 1 25 ? -7.401 -9.422 -0.583 1.00 0.00 25 ALA A C 9
ATOM 8127 O O . ALA A 1 25 ? -8.162 -8.669 -1.191 1.00 0.00 25 ALA A O 9
ATOM 8134 N N . ALA A 1 26 ? -6.857 -9.108 0.589 1.00 0.00 26 ALA A N 9
ATOM 8135 C CA . ALA A 1 26 ? -7.130 -7.834 1.242 1.00 0.00 26 ALA A CA 9
ATOM 8136 C C . ALA A 1 26 ? -6.699 -6.664 0.363 1.00 0.00 26 ALA A C 9
ATOM 8137 O O . ALA A 1 26 ? -7.383 -5.643 0.293 1.00 0.00 26 ALA A O 9
ATOM 8144 N N . VAL A 1 27 ? -5.560 -6.821 -0.303 1.00 0.00 27 VAL A N 9
ATOM 8145 C CA . VAL A 1 27 ? -5.037 -5.778 -1.177 1.00 0.00 27 VAL A CA 9
ATOM 8146 C C . VAL A 1 27 ? -5.894 -5.629 -2.431 1.00 0.00 27 VAL A C 9
ATOM 8147 O O . VAL A 1 27 ? -6.216 -4.517 -2.847 1.00 0.00 27 VAL A O 9
ATOM 8160 N N . SER A 1 28 ? -6.260 -6.758 -3.028 1.00 0.00 28 SER A N 9
ATOM 8161 C CA . SER A 1 28 ? -7.078 -6.753 -4.234 1.00 0.00 28 SER A CA 9
ATOM 8162 C C . SER A 1 28 ? -8.487 -6.252 -3.935 1.00 0.00 28 SER A C 9
ATOM 8163 O O . SER A 1 28 ? -9.140 -5.655 -4.791 1.00 0.00 28 SER A O 9
ATOM 8171 N N . GLN A 1 29 ? -8.953 -6.503 -2.716 1.00 0.00 29 GLN A N 9
ATOM 8172 C CA . GLN A 1 29 ? -10.280 -6.080 -2.303 1.00 0.00 29 GLN A CA 9
ATOM 8173 C C . GLN A 1 29 ? -10.330 -4.578 -2.028 1.00 0.00 29 GLN A C 9
ATOM 8174 O O . GLN A 1 29 ? -11.410 -4.001 -1.885 1.00 0.00 29 GLN A O 9
ATOM 8188 N N . TRP A 1 30 ? -9.167 -3.945 -1.954 1.00 0.00 30 TRP A N 9
ATOM 8189 C CA . TRP A 1 30 ? -9.087 -2.510 -1.692 1.00 0.00 30 TRP A CA 9
ATOM 8190 C C . TRP A 1 30 ? -9.912 -1.722 -2.707 1.00 0.00 30 TRP A C 9
ATOM 8191 O O . TRP A 1 30 ? -10.390 -2.274 -3.696 1.00 0.00 30 TRP A O 9
ATOM 8212 N N . LYS A 1 31 ? -10.060 -0.427 -2.451 1.00 0.00 31 LYS A N 9
ATOM 8213 C CA . LYS A 1 31 ? -10.830 0.442 -3.340 1.00 0.00 31 LYS A CA 9
ATOM 8214 C C . LYS A 1 31 ? -10.070 1.739 -3.605 1.00 0.00 31 LYS A C 9
ATOM 8215 O O . LYS A 1 31 ? -8.873 1.829 -3.358 1.00 0.00 31 LYS A O 9
ATOM 8234 N N . GLU A 1 32 ? -10.780 2.745 -4.113 1.00 0.00 32 GLU A N 9
ATOM 8235 C CA . GLU A 1 32 ? -10.170 4.040 -4.413 1.00 0.00 32 GLU A CA 9
ATOM 8236 C C . GLU A 1 32 ? -9.327 4.534 -3.242 1.00 0.00 32 GLU A C 9
ATOM 8237 O O . GLU A 1 32 ? -8.352 5.259 -3.433 1.00 0.00 32 GLU A O 9
ATOM 8249 N N . VAL A 1 33 ? -9.706 4.133 -2.033 1.00 0.00 33 VAL A N 9
ATOM 8250 C CA . VAL A 1 33 ? -8.979 4.530 -0.834 1.00 0.00 33 VAL A CA 9
ATOM 8251 C C . VAL A 1 33 ? -8.764 3.342 0.096 1.00 0.00 33 VAL A C 9
ATOM 8252 O O . VAL A 1 33 ? -9.715 2.808 0.669 1.00 0.00 33 VAL A O 9
ATOM 8265 N N . ILE A 1 34 ? -7.508 2.933 0.243 1.00 0.00 34 ILE A N 9
ATOM 8266 C CA . ILE A 1 34 ? -7.162 1.808 1.105 1.00 0.00 34 ILE A CA 9
ATOM 8267 C C . ILE A 1 34 ? -7.659 2.034 2.529 1.00 0.00 34 ILE A C 9
ATOM 8268 O O . ILE A 1 34 ? -7.802 3.173 2.969 1.00 0.00 34 ILE A O 9
ATOM 8284 N N . PRO A 1 35 ? -7.931 0.945 3.275 1.00 0.00 35 PRO A N 9
ATOM 8285 C CA . PRO A 1 35 ? -8.411 1.036 4.654 1.00 0.00 35 PRO A CA 9
ATOM 8286 C C . PRO A 1 35 ? -7.558 1.983 5.497 1.00 0.00 35 PRO A C 9
ATOM 8287 O O . PRO A 1 35 ? -6.596 2.573 5.006 1.00 0.00 35 PRO A O 9
ATOM 8298 N N . GLU A 1 36 ? -7.926 2.135 6.763 1.00 0.00 36 GLU A N 9
ATOM 8299 C CA . GLU A 1 36 ? -7.208 3.024 7.670 1.00 0.00 36 GLU A CA 9
ATOM 8300 C C . GLU A 1 36 ? -5.892 2.413 8.149 1.00 0.00 36 GLU A C 9
ATOM 8301 O O . GLU A 1 36 ? -4.814 2.925 7.851 1.00 0.00 36 GLU A O 9
ATOM 8313 N N . LYS A 1 37 ? -5.991 1.331 8.912 1.00 0.00 37 LYS A N 9
ATOM 8314 C CA . LYS A 1 37 ? -4.811 0.663 9.460 1.00 0.00 37 LYS A CA 9
ATOM 8315 C C . LYS A 1 37 ? -3.802 0.292 8.378 1.00 0.00 37 LYS A C 9
ATOM 8316 O O . LYS A 1 37 ? -2.613 0.151 8.659 1.00 0.00 37 LYS A O 9
ATOM 8335 N N . ASP A 1 38 ? -4.268 0.137 7.147 1.00 0.00 38 ASP A N 9
ATOM 8336 C CA . ASP A 1 38 ? -3.375 -0.214 6.050 1.00 0.00 38 ASP A CA 9
ATOM 8337 C C . ASP A 1 38 ? -2.633 1.021 5.561 1.00 0.00 38 ASP A C 9
ATOM 8338 O O . ASP A 1 38 ? -1.409 1.013 5.429 1.00 0.00 38 ASP A O 9
ATOM 8347 N N . ALA A 1 39 ? -3.381 2.088 5.306 1.00 0.00 39 ALA A N 9
ATOM 8348 C CA . ALA A 1 39 ? -2.791 3.336 4.847 1.00 0.00 39 ALA A CA 9
ATOM 8349 C C . ALA A 1 39 ? -1.791 3.870 5.867 1.00 0.00 39 ALA A C 9
ATOM 8350 O O . ALA A 1 39 ? -0.859 4.593 5.515 1.00 0.00 39 ALA A O 9
ATOM 8357 N N . TYR A 1 40 ? -1.987 3.509 7.134 1.00 0.00 40 TYR A N 9
ATOM 8358 C CA . TYR A 1 40 ? -1.095 3.955 8.197 1.00 0.00 40 TYR A CA 9
ATOM 8359 C C . TYR A 1 40 ? 0.240 3.217 8.132 1.00 0.00 40 TYR A C 9
ATOM 8360 O O . TYR A 1 40 ? 1.299 3.836 8.034 1.00 0.00 40 TYR A O 9
ATOM 8378 N N . ARG A 1 41 ? 0.181 1.890 8.194 1.00 0.00 41 ARG A N 9
ATOM 8379 C CA . ARG A 1 41 ? 1.384 1.067 8.146 1.00 0.00 41 ARG A CA 9
ATOM 8380 C C . ARG A 1 41 ? 2.098 1.216 6.805 1.00 0.00 41 ARG A C 9
ATOM 8381 O O . ARG A 1 41 ? 3.319 1.083 6.723 1.00 0.00 41 ARG A O 9
ATOM 8402 N N . LEU A 1 42 ? 1.328 1.490 5.756 1.00 0.00 42 LEU A N 9
ATOM 8403 C CA . LEU A 1 42 ? 1.888 1.653 4.418 1.00 0.00 42 LEU A CA 9
ATOM 8404 C C . LEU A 1 42 ? 2.933 2.764 4.392 1.00 0.00 42 LEU A C 9
ATOM 8405 O O . LEU A 1 42 ? 3.952 2.657 3.711 1.00 0.00 42 LEU A O 9
ATOM 8421 N N . GLU A 1 43 ? 2.672 3.833 5.138 1.00 0.00 43 GLU A N 9
ATOM 8422 C CA . GLU A 1 43 ? 3.589 4.966 5.201 1.00 0.00 43 GLU A CA 9
ATOM 8423 C C . GLU A 1 43 ? 4.933 4.560 5.804 1.00 0.00 43 GLU A C 9
ATOM 8424 O O . GLU A 1 43 ? 5.926 5.273 5.659 1.00 0.00 43 GLU A O 9
ATOM 8436 N N . ILE A 1 44 ? 4.960 3.417 6.484 1.00 0.00 44 ILE A N 9
ATOM 8437 C CA . ILE A 1 44 ? 6.184 2.930 7.108 1.00 0.00 44 ILE A CA 9
ATOM 8438 C C . ILE A 1 44 ? 6.968 2.021 6.166 1.00 0.00 44 ILE A C 9
ATOM 8439 O O . ILE A 1 44 ? 8.171 2.200 5.974 1.00 0.00 44 ILE A O 9
ATOM 8455 N N . VAL A 1 45 ? 6.280 1.044 5.585 1.00 0.00 45 VAL A N 9
ATOM 8456 C CA . VAL A 1 45 ? 6.914 0.104 4.665 1.00 0.00 45 VAL A CA 9
ATOM 8457 C C . VAL A 1 45 ? 7.491 0.822 3.451 1.00 0.00 45 VAL A C 9
ATOM 8458 O O . VAL A 1 45 ? 8.557 0.460 2.950 1.00 0.00 45 VAL A O 9
ATOM 8471 N N . THR A 1 46 ? 6.779 1.839 2.981 1.00 0.00 46 THR A N 9
ATOM 8472 C CA . THR A 1 46 ? 7.211 2.610 1.827 1.00 0.00 46 THR A CA 9
ATOM 8473 C C . THR A 1 46 ? 8.275 3.643 2.203 1.00 0.00 46 THR A C 9
ATOM 8474 O O . THR A 1 46 ? 8.695 4.442 1.365 1.00 0.00 46 THR A O 9
ATOM 8485 N N . ALA A 1 47 ? 8.708 3.629 3.464 1.00 0.00 47 ALA A N 9
ATOM 8486 C CA . ALA A 1 47 ? 9.721 4.568 3.934 1.00 0.00 47 ALA A CA 9
ATOM 8487 C C . ALA A 1 47 ? 9.179 5.992 3.941 1.00 0.00 47 ALA A C 9
ATOM 8488 O O . ALA A 1 47 ? 9.920 6.950 3.725 1.00 0.00 47 ALA A O 9
ATOM 8495 N N . GLY A 1 48 ? 7.880 6.122 4.191 1.00 0.00 48 GLY A N 9
ATOM 8496 C CA . GLY A 1 48 ? 7.258 7.434 4.222 1.00 0.00 48 GLY A CA 9
ATOM 8497 C C . GLY A 1 48 ? 6.985 7.980 2.834 1.00 0.00 48 GLY A C 9
ATOM 8498 O O . GLY A 1 48 ? 6.899 9.192 2.644 1.00 0.00 48 GLY A O 9
ATOM 8502 N N . ALA A 1 49 ? 6.845 7.083 1.862 1.00 0.00 49 ALA A N 9
ATOM 8503 C CA . ALA A 1 49 ? 6.579 7.485 0.486 1.00 0.00 49 ALA A CA 9
ATOM 8504 C C . ALA A 1 49 ? 5.274 8.268 0.388 1.00 0.00 49 ALA A C 9
ATOM 8505 O O . ALA A 1 49 ? 5.247 9.389 -0.119 1.00 0.00 49 ALA A O 9
ATOM 8512 N N . LEU A 1 50 ? 4.195 7.670 0.882 1.00 0.00 50 LEU A N 9
ATOM 8513 C CA . LEU A 1 50 ? 2.886 8.312 0.854 1.00 0.00 50 LEU A CA 9
ATOM 8514 C C . LEU A 1 50 ? 2.653 9.122 2.125 1.00 0.00 50 LEU A C 9
ATOM 8515 O O . LEU A 1 50 ? 3.348 8.939 3.124 1.00 0.00 50 LEU A O 9
ATOM 8531 N N . LYS A 1 51 ? 1.674 10.020 2.080 1.00 0.00 51 LYS A N 9
ATOM 8532 C CA . LYS A 1 51 ? 1.355 10.860 3.230 1.00 0.00 51 LYS A CA 9
ATOM 8533 C C . LYS A 1 51 ? -0.056 10.579 3.736 1.00 0.00 51 LYS A C 9
ATOM 8534 O O . LYS A 1 51 ? -1.041 10.899 3.069 1.00 0.00 51 LYS A O 9
ATOM 8553 N N . TYR A 1 52 ? -0.147 9.980 4.918 1.00 0.00 52 TYR A N 9
ATOM 8554 C CA . TYR A 1 52 ? -1.438 9.655 5.514 1.00 0.00 52 TYR A CA 9
ATOM 8555 C C . TYR A 1 52 ? -2.262 10.918 5.755 1.00 0.00 52 TYR A C 9
ATOM 8556 O O . TYR A 1 52 ? -1.741 11.932 6.220 1.00 0.00 52 TYR A O 9
ATOM 8574 N N . GLN A 1 53 ? -3.549 10.847 5.435 1.00 0.00 53 GLN A N 9
ATOM 8575 C CA . GLN A 1 53 ? -4.449 11.981 5.616 1.00 0.00 53 GLN A CA 9
ATOM 8576 C C . GLN A 1 53 ? -5.693 11.569 6.398 1.00 0.00 53 GLN A C 9
ATOM 8577 O O . GLN A 1 53 ? -6.541 10.835 5.889 1.00 0.00 53 GLN A O 9
ATOM 8591 N N . GLU A 1 54 ? -5.795 12.045 7.634 1.00 0.00 54 GLU A N 9
ATOM 8592 C CA . GLU A 1 54 ? -6.934 11.725 8.491 1.00 0.00 54 GLU A CA 9
ATOM 8593 C C . GLU A 1 54 ? -8.255 12.037 7.794 1.00 0.00 54 GLU A C 9
ATOM 8594 O O . GLU A 1 54 ? -9.256 11.350 8.002 1.00 0.00 54 GLU A O 9
ATOM 8606 N N . ASN A 1 55 ? -8.251 13.075 6.965 1.00 0.00 55 ASN A N 9
ATOM 8607 C CA . ASN A 1 55 ? -9.452 13.479 6.237 1.00 0.00 55 ASN A CA 9
ATOM 8608 C C . ASN A 1 55 ? -10.000 12.322 5.409 1.00 0.00 55 ASN A C 9
ATOM 8609 O O . ASN A 1 55 ? -11.190 12.301 5.074 1.00 0.00 55 ASN A O 9
ATOM 8620 N N . ALA A 1 56 ? -9.150 11.359 5.081 1.00 0.00 56 ALA A N 9
ATOM 8621 C CA . ALA A 1 56 ? -9.564 10.204 4.294 1.00 0.00 56 ALA A CA 9
ATOM 8622 C C . ALA A 1 56 ? -9.762 8.971 5.171 1.00 0.00 56 ALA A C 9
ATOM 8623 O O . ALA A 1 56 ? -9.817 7.846 4.671 1.00 0.00 56 ALA A O 9
ATOM 8630 N N . TYR A 1 57 ? -9.871 9.184 6.479 1.00 0.00 57 TYR A N 9
ATOM 8631 C CA . TYR A 1 57 ? -10.060 8.085 7.420 1.00 0.00 57 TYR A CA 9
ATOM 8632 C C . TYR A 1 57 ? -10.790 8.560 8.669 1.00 0.00 57 TYR A C 9
ATOM 8633 O O . TYR A 1 57 ? -10.610 8.009 9.756 1.00 0.00 57 TYR A O 9
ATOM 8651 N N . ARG A 1 58 ? -11.620 9.586 8.508 1.00 0.00 58 ARG A N 9
ATOM 8652 C CA . ARG A 1 58 ? -12.390 10.135 9.624 1.00 0.00 58 ARG A CA 9
ATOM 8653 C C . ARG A 1 58 ? -13.880 10.182 9.294 1.00 0.00 58 ARG A C 9
ATOM 8654 O O . ARG A 1 58 ? -14.360 11.155 8.718 1.00 0.00 58 ARG A O 9
ATOM 8675 N N . GLN A 1 59 ? -14.590 9.126 9.665 1.00 0.00 59 GLN A N 9
ATOM 8676 C CA . GLN A 1 59 ? -16.030 9.048 9.409 1.00 0.00 59 GLN A CA 9
ATOM 8677 C C . GLN A 1 59 ? -16.700 8.068 10.367 1.00 0.00 59 GLN A C 9
ATOM 8678 O O . GLN A 1 59 ? -16.040 7.211 10.956 1.00 0.00 59 GLN A O 9
ATOM 8692 N N . ALA A 1 60 ? -18.010 8.198 10.514 1.00 0.00 60 ALA A N 9
ATOM 8693 C CA . ALA A 1 60 ? -18.770 7.323 11.399 1.00 0.00 60 ALA A CA 9
ATOM 8694 C C . ALA A 1 60 ? -19.550 6.284 10.604 1.00 0.00 60 ALA A C 9
ATOM 8695 O O . ALA A 1 60 ? -19.580 6.319 9.374 1.00 0.00 60 ALA A O 9
ATOM 8702 N N . ALA A 1 61 ? -20.190 5.359 11.315 1.00 0.00 61 ALA A N 9
ATOM 8703 C CA . ALA A 1 61 ? -20.970 4.308 10.676 1.00 0.00 61 ALA A CA 9
ATOM 8704 C C . ALA A 1 61 ? -22.400 4.776 10.407 1.00 0.00 61 ALA A C 9
ATOM 8705 O O . ALA A 1 61 ? -22.970 4.373 9.371 1.00 0.00 61 ALA A O 9
ATOM 8713 N N . MET A 1 1 ? -5.080 8.154 0.345 1.00 0.00 1 MET A N 10
ATOM 8714 C CA . MET A 1 1 ? -4.249 7.295 -0.537 1.00 0.00 1 MET A CA 10
ATOM 8715 C C . MET A 1 1 ? -5.114 6.336 -1.349 1.00 0.00 1 MET A C 10
ATOM 8716 O O . MET A 1 1 ? -5.912 5.581 -0.792 1.00 0.00 1 MET A O 10
ATOM 8732 N N . TYR A 1 2 ? -4.950 6.371 -2.666 1.00 0.00 2 TYR A N 10
ATOM 8733 C CA . TYR A 1 2 ? -5.716 5.505 -3.555 1.00 0.00 2 TYR A CA 10
ATOM 8734 C C . TYR A 1 2 ? -5.001 4.175 -3.765 1.00 0.00 2 TYR A C 10
ATOM 8735 O O . TYR A 1 2 ? -3.772 4.117 -3.801 1.00 0.00 2 TYR A O 10
ATOM 8753 N N . LYS A 1 3 ? -5.780 3.105 -3.903 1.00 0.00 3 LYS A N 10
ATOM 8754 C CA . LYS A 1 3 ? -5.221 1.774 -4.108 1.00 0.00 3 LYS A CA 10
ATOM 8755 C C . LYS A 1 3 ? -4.347 1.734 -5.358 1.00 0.00 3 LYS A C 10
ATOM 8756 O O . LYS A 1 3 ? -3.362 0.999 -5.415 1.00 0.00 3 LYS A O 10
ATOM 8775 N N . LYS A 1 4 ? -4.716 2.530 -6.356 1.00 0.00 4 LYS A N 10
ATOM 8776 C CA . LYS A 1 4 ? -3.966 2.586 -7.605 1.00 0.00 4 LYS A CA 10
ATOM 8777 C C . LYS A 1 4 ? -2.561 3.135 -7.373 1.00 0.00 4 LYS A C 10
ATOM 8778 O O . LYS A 1 4 ? -1.620 2.777 -8.082 1.00 0.00 4 LYS A O 10
ATOM 8797 N N . ASP A 1 5 ? -2.428 4.006 -6.379 1.00 0.00 5 ASP A N 10
ATOM 8798 C CA . ASP A 1 5 ? -1.138 4.606 -6.056 1.00 0.00 5 ASP A CA 10
ATOM 8799 C C . ASP A 1 5 ? -0.221 3.594 -5.375 1.00 0.00 5 ASP A C 10
ATOM 8800 O O . ASP A 1 5 ? 0.942 3.449 -5.747 1.00 0.00 5 ASP A O 10
ATOM 8809 N N . VAL A 1 6 ? -0.753 2.895 -4.377 1.00 0.00 6 VAL A N 10
ATOM 8810 C CA . VAL A 1 6 ? 0.009 1.902 -3.644 1.00 0.00 6 VAL A CA 10
ATOM 8811 C C . VAL A 1 6 ? 0.572 0.839 -4.583 1.00 0.00 6 VAL A C 10
ATOM 8812 O O . VAL A 1 6 ? 1.746 0.479 -4.497 1.00 0.00 6 VAL A O 10
ATOM 8825 N N . ILE A 1 7 ? -0.276 0.341 -5.476 1.00 0.00 7 ILE A N 10
ATOM 8826 C CA . ILE A 1 7 ? 0.133 -0.680 -6.432 1.00 0.00 7 ILE A CA 10
ATOM 8827 C C . ILE A 1 7 ? 1.207 -0.149 -7.378 1.00 0.00 7 ILE A C 10
ATOM 8828 O O . ILE A 1 7 ? 2.134 -0.870 -7.747 1.00 0.00 7 ILE A O 10
ATOM 8844 N N . ASP A 1 8 ? 1.078 1.116 -7.759 1.00 0.00 8 ASP A N 10
ATOM 8845 C CA . ASP A 1 8 ? 2.041 1.746 -8.653 1.00 0.00 8 ASP A CA 10
ATOM 8846 C C . ASP A 1 8 ? 3.323 2.078 -7.902 1.00 0.00 8 ASP A C 10
ATOM 8847 O O . ASP A 1 8 ? 4.394 2.198 -8.500 1.00 0.00 8 ASP A O 10
ATOM 8856 N N . HIS A 1 9 ? 3.208 2.220 -6.586 1.00 0.00 9 HIS A N 10
ATOM 8857 C CA . HIS A 1 9 ? 4.354 2.531 -5.747 1.00 0.00 9 HIS A CA 10
ATOM 8858 C C . HIS A 1 9 ? 5.133 1.263 -5.412 1.00 0.00 9 HIS A C 10
ATOM 8859 O O . HIS A 1 9 ? 6.338 1.310 -5.168 1.00 0.00 9 HIS A O 10
ATOM 8874 N N . PHE A 1 10 ? 4.434 0.132 -5.399 1.00 0.00 10 PHE A N 10
ATOM 8875 C CA . PHE A 1 10 ? 5.060 -1.146 -5.088 1.00 0.00 10 PHE A CA 10
ATOM 8876 C C . PHE A 1 10 ? 5.450 -1.887 -6.362 1.00 0.00 10 PHE A C 10
ATOM 8877 O O . PHE A 1 10 ? 6.569 -2.386 -6.485 1.00 0.00 10 PHE A O 10
ATOM 8894 N N . GLY A 1 11 ? 4.518 -1.957 -7.308 1.00 0.00 11 GLY A N 10
ATOM 8895 C CA . GLY A 1 11 ? 4.783 -2.642 -8.560 1.00 0.00 11 GLY A CA 10
ATOM 8896 C C . GLY A 1 11 ? 3.907 -3.866 -8.747 1.00 0.00 11 GLY A C 10
ATOM 8897 O O . GLY A 1 11 ? 3.574 -4.233 -9.873 1.00 0.00 11 GLY A O 10
ATOM 8901 N N . THR A 1 12 ? 3.535 -4.499 -7.639 1.00 0.00 12 THR A N 10
ATOM 8902 C CA . THR A 1 12 ? 2.693 -5.690 -7.684 1.00 0.00 12 THR A CA 10
ATOM 8903 C C . THR A 1 12 ? 1.714 -5.706 -6.515 1.00 0.00 12 THR A C 10
ATOM 8904 O O . THR A 1 12 ? 1.706 -4.796 -5.685 1.00 0.00 12 THR A O 10
ATOM 8915 N N . GLN A 1 13 ? 0.889 -6.746 -6.454 1.00 0.00 13 GLN A N 10
ATOM 8916 C CA . GLN A 1 13 ? -0.095 -6.881 -5.386 1.00 0.00 13 GLN A CA 10
ATOM 8917 C C . GLN A 1 13 ? 0.488 -7.640 -4.198 1.00 0.00 13 GLN A C 10
ATOM 8918 O O . GLN A 1 13 ? 0.440 -7.168 -3.063 1.00 0.00 13 GLN A O 10
ATOM 8932 N N . ARG A 1 14 ? 1.038 -8.821 -4.469 1.00 0.00 14 ARG A N 10
ATOM 8933 C CA . ARG A 1 14 ? 1.631 -9.650 -3.424 1.00 0.00 14 ARG A CA 10
ATOM 8934 C C . ARG A 1 14 ? 2.634 -8.856 -2.591 1.00 0.00 14 ARG A C 10
ATOM 8935 O O . ARG A 1 14 ? 2.821 -9.125 -1.405 1.00 0.00 14 ARG A O 10
ATOM 8956 N N . ALA A 1 15 ? 3.275 -7.876 -3.220 1.00 0.00 15 ALA A N 10
ATOM 8957 C CA . ALA A 1 15 ? 4.257 -7.044 -2.536 1.00 0.00 15 ALA A CA 10
ATOM 8958 C C . ALA A 1 15 ? 3.603 -6.232 -1.423 1.00 0.00 15 ALA A C 10
ATOM 8959 O O . ALA A 1 15 ? 4.102 -6.187 -0.298 1.00 0.00 15 ALA A O 10
ATOM 8966 N N . VAL A 1 16 ? 2.484 -5.590 -1.745 1.00 0.00 16 VAL A N 10
ATOM 8967 C CA . VAL A 1 16 ? 1.763 -4.779 -0.774 1.00 0.00 16 VAL A CA 10
ATOM 8968 C C . VAL A 1 16 ? 1.287 -5.628 0.400 1.00 0.00 16 VAL A C 10
ATOM 8969 O O . VAL A 1 16 ? 1.287 -5.177 1.546 1.00 0.00 16 VAL A O 10
ATOM 8982 N N . ALA A 1 17 ? 0.883 -6.859 0.107 1.00 0.00 17 ALA A N 10
ATOM 8983 C CA . ALA A 1 17 ? 0.404 -7.772 1.137 1.00 0.00 17 ALA A CA 10
ATOM 8984 C C . ALA A 1 17 ? 1.541 -8.215 2.051 1.00 0.00 17 ALA A C 10
ATOM 8985 O O . ALA A 1 17 ? 1.334 -8.463 3.240 1.00 0.00 17 ALA A O 10
ATOM 8992 N N . LYS A 1 18 ? 2.741 -8.313 1.491 1.00 0.00 18 LYS A N 10
ATOM 8993 C CA . LYS A 1 18 ? 3.911 -8.726 2.257 1.00 0.00 18 LYS A CA 10
ATOM 8994 C C . LYS A 1 18 ? 4.427 -7.582 3.125 1.00 0.00 18 LYS A C 10
ATOM 8995 O O . LYS A 1 18 ? 5.013 -7.809 4.184 1.00 0.00 18 LYS A O 10
ATOM 9014 N N . ALA A 1 19 ? 4.210 -6.354 2.667 1.00 0.00 19 ALA A N 10
ATOM 9015 C CA . ALA A 1 19 ? 4.654 -5.174 3.398 1.00 0.00 19 ALA A CA 10
ATOM 9016 C C . ALA A 1 19 ? 3.859 -4.989 4.686 1.00 0.00 19 ALA A C 10
ATOM 9017 O O . ALA A 1 19 ? 4.432 -4.851 5.767 1.00 0.00 19 ALA A O 10
ATOM 9024 N N . LEU A 1 20 ? 2.536 -4.981 4.564 1.00 0.00 20 LEU A N 10
ATOM 9025 C CA . LEU A 1 20 ? 1.662 -4.808 5.718 1.00 0.00 20 LEU A CA 10
ATOM 9026 C C . LEU A 1 20 ? 1.508 -6.115 6.489 1.00 0.00 20 LEU A C 10
ATOM 9027 O O . LEU A 1 20 ? 1.365 -6.113 7.712 1.00 0.00 20 LEU A O 10
ATOM 9043 N N . GLY A 1 21 ? 1.536 -7.230 5.766 1.00 0.00 21 GLY A N 10
ATOM 9044 C CA . GLY A 1 21 ? 1.397 -8.528 6.400 1.00 0.00 21 GLY A CA 10
ATOM 9045 C C . GLY A 1 21 ? 0.054 -9.172 6.116 1.00 0.00 21 GLY A C 10
ATOM 9046 O O . GLY A 1 21 ? -0.433 -9.980 6.907 1.00 0.00 21 GLY A O 10
ATOM 9050 N N . ILE A 1 22 ? -0.546 -8.814 4.985 1.00 0.00 22 ILE A N 10
ATOM 9051 C CA . ILE A 1 22 ? -1.839 -9.361 4.598 1.00 0.00 22 ILE A CA 10
ATOM 9052 C C . ILE A 1 22 ? -1.716 -10.230 3.350 1.00 0.00 22 ILE A C 10
ATOM 9053 O O . ILE A 1 22 ? -0.622 -10.415 2.816 1.00 0.00 22 ILE A O 10
ATOM 9069 N N . SER A 1 23 ? -2.844 -10.759 2.890 1.00 0.00 23 SER A N 10
ATOM 9070 C CA . SER A 1 23 ? -2.861 -11.607 1.703 1.00 0.00 23 SER A CA 10
ATOM 9071 C C . SER A 1 23 ? -3.170 -10.787 0.454 1.00 0.00 23 SER A C 10
ATOM 9072 O O . SER A 1 23 ? -3.646 -9.656 0.544 1.00 0.00 23 SER A O 10
ATOM 9080 N N . ASP A 1 24 ? -2.896 -11.366 -0.711 1.00 0.00 24 ASP A N 10
ATOM 9081 C CA . ASP A 1 24 ? -3.144 -10.689 -1.979 1.00 0.00 24 ASP A CA 10
ATOM 9082 C C . ASP A 1 24 ? -4.621 -10.332 -2.125 1.00 0.00 24 ASP A C 10
ATOM 9083 O O . ASP A 1 24 ? -4.968 -9.327 -2.746 1.00 0.00 24 ASP A O 10
ATOM 9092 N N . ALA A 1 25 ? -5.484 -11.162 -1.548 1.00 0.00 25 ALA A N 10
ATOM 9093 C CA . ALA A 1 25 ? -6.923 -10.935 -1.614 1.00 0.00 25 ALA A CA 10
ATOM 9094 C C . ALA A 1 25 ? -7.307 -9.639 -0.908 1.00 0.00 25 ALA A C 10
ATOM 9095 O O . ALA A 1 25 ? -8.154 -8.886 -1.390 1.00 0.00 25 ALA A O 10
ATOM 9102 N N . ALA A 1 26 ? -6.678 -9.384 0.234 1.00 0.00 26 ALA A N 10
ATOM 9103 C CA . ALA A 1 26 ? -6.954 -8.179 1.007 1.00 0.00 26 ALA A CA 10
ATOM 9104 C C . ALA A 1 26 ? -6.611 -6.926 0.208 1.00 0.00 26 ALA A C 10
ATOM 9105 O O . ALA A 1 26 ? -7.310 -5.915 0.290 1.00 0.00 26 ALA A O 10
ATOM 9112 N N . VAL A 1 27 ? -5.532 -6.998 -0.564 1.00 0.00 27 VAL A N 10
ATOM 9113 C CA . VAL A 1 27 ? -5.097 -5.871 -1.377 1.00 0.00 27 VAL A CA 10
ATOM 9114 C C . VAL A 1 27 ? -6.098 -5.576 -2.488 1.00 0.00 27 VAL A C 10
ATOM 9115 O O . VAL A 1 27 ? -6.546 -4.439 -2.649 1.00 0.00 27 VAL A O 10
ATOM 9128 N N . SER A 1 28 ? -6.449 -6.603 -3.253 1.00 0.00 28 SER A N 10
ATOM 9129 C CA . SER A 1 28 ? -7.398 -6.453 -4.348 1.00 0.00 28 SER A CA 10
ATOM 9130 C C . SER A 1 28 ? -8.788 -6.109 -3.822 1.00 0.00 28 SER A C 10
ATOM 9131 O O . SER A 1 28 ? -9.551 -5.396 -4.473 1.00 0.00 28 SER A O 10
ATOM 9139 N N . GLN A 1 29 ? -9.109 -6.620 -2.637 1.00 0.00 29 GLN A N 10
ATOM 9140 C CA . GLN A 1 29 ? -10.400 -6.367 -2.022 1.00 0.00 29 GLN A CA 10
ATOM 9141 C C . GLN A 1 29 ? -10.570 -4.888 -1.676 1.00 0.00 29 GLN A C 10
ATOM 9142 O O . GLN A 1 29 ? -11.690 -4.397 -1.542 1.00 0.00 29 GLN A O 10
ATOM 9156 N N . TRP A 1 30 ? -9.454 -4.185 -1.530 1.00 0.00 30 TRP A N 10
ATOM 9157 C CA . TRP A 1 30 ? -9.482 -2.763 -1.198 1.00 0.00 30 TRP A CA 10
ATOM 9158 C C . TRP A 1 30 ? -10.340 -1.982 -2.190 1.00 0.00 30 TRP A C 10
ATOM 9159 O O . TRP A 1 30 ? -10.640 -2.466 -3.280 1.00 0.00 30 TRP A O 10
ATOM 9180 N N . LYS A 1 31 ? -10.720 -0.771 -1.801 1.00 0.00 31 LYS A N 10
ATOM 9181 C CA . LYS A 1 31 ? -11.540 0.081 -2.651 1.00 0.00 31 LYS A CA 10
ATOM 9182 C C . LYS A 1 31 ? -10.740 1.275 -3.160 1.00 0.00 31 LYS A C 10
ATOM 9183 O O . LYS A 1 31 ? -9.515 1.275 -3.102 1.00 0.00 31 LYS A O 10
ATOM 9202 N N . GLU A 1 32 ? -11.440 2.294 -3.656 1.00 0.00 32 GLU A N 10
ATOM 9203 C CA . GLU A 1 32 ? -10.790 3.494 -4.174 1.00 0.00 32 GLU A CA 10
ATOM 9204 C C . GLU A 1 32 ? -9.770 4.036 -3.178 1.00 0.00 32 GLU A C 10
ATOM 9205 O O . GLU A 1 32 ? -8.734 4.578 -3.567 1.00 0.00 32 GLU A O 10
ATOM 9217 N N . VAL A 1 33 ? -10.060 3.886 -1.891 1.00 0.00 33 VAL A N 10
ATOM 9218 C CA . VAL A 1 33 ? -9.174 4.358 -0.840 1.00 0.00 33 VAL A CA 10
ATOM 9219 C C . VAL A 1 33 ? -8.780 3.219 0.094 1.00 0.00 33 VAL A C 10
ATOM 9220 O O . VAL A 1 33 ? -9.638 2.568 0.691 1.00 0.00 33 VAL A O 10
ATOM 9233 N N . ILE A 1 34 ? -7.477 2.983 0.216 1.00 0.00 34 ILE A N 10
ATOM 9234 C CA . ILE A 1 34 ? -6.969 1.919 1.077 1.00 0.00 34 ILE A CA 10
ATOM 9235 C C . ILE A 1 34 ? -7.489 2.066 2.505 1.00 0.00 34 ILE A C 10
ATOM 9236 O O . ILE A 1 34 ? -7.775 3.175 2.959 1.00 0.00 34 ILE A O 10
ATOM 9252 N N . PRO A 1 35 ? -7.620 0.945 3.233 1.00 0.00 35 PRO A N 10
ATOM 9253 C CA . PRO A 1 35 ? -8.110 0.950 4.615 1.00 0.00 35 PRO A CA 10
ATOM 9254 C C . PRO A 1 35 ? -7.370 1.958 5.490 1.00 0.00 35 PRO A C 10
ATOM 9255 O O . PRO A 1 35 ? -6.241 2.348 5.189 1.00 0.00 35 PRO A O 10
ATOM 9266 N N . GLU A 1 36 ? -8.018 2.377 6.571 1.00 0.00 36 GLU A N 10
ATOM 9267 C CA . GLU A 1 36 ? -7.429 3.343 7.493 1.00 0.00 36 GLU A CA 10
ATOM 9268 C C . GLU A 1 36 ? -6.208 2.760 8.201 1.00 0.00 36 GLU A C 10
ATOM 9269 O O . GLU A 1 36 ? -5.296 3.490 8.585 1.00 0.00 36 GLU A O 10
ATOM 9281 N N . LYS A 1 37 ? -6.201 1.442 8.379 1.00 0.00 37 LYS A N 10
ATOM 9282 C CA . LYS A 1 37 ? -5.093 0.771 9.050 1.00 0.00 37 LYS A CA 10
ATOM 9283 C C . LYS A 1 37 ? -4.011 0.348 8.061 1.00 0.00 37 LYS A C 10
ATOM 9284 O O . LYS A 1 37 ? -2.847 0.194 8.433 1.00 0.00 37 LYS A O 10
ATOM 9303 N N . ASP A 1 38 ? -4.395 0.158 6.804 1.00 0.00 38 ASP A N 10
ATOM 9304 C CA . ASP A 1 38 ? -3.442 -0.246 5.777 1.00 0.00 38 ASP A CA 10
ATOM 9305 C C . ASP A 1 38 ? -2.640 0.951 5.285 1.00 0.00 38 ASP A C 10
ATOM 9306 O O . ASP A 1 38 ? -1.444 0.840 5.009 1.00 0.00 38 ASP A O 10
ATOM 9315 N N . ALA A 1 39 ? -3.301 2.099 5.186 1.00 0.00 39 ALA A N 10
ATOM 9316 C CA . ALA A 1 39 ? -2.647 3.320 4.738 1.00 0.00 39 ALA A CA 10
ATOM 9317 C C . ALA A 1 39 ? -1.632 3.804 5.769 1.00 0.00 39 ALA A C 10
ATOM 9318 O O . ALA A 1 39 ? -0.672 4.496 5.430 1.00 0.00 39 ALA A O 10
ATOM 9325 N N . TYR A 1 40 ? -1.849 3.435 7.029 1.00 0.00 40 TYR A N 10
ATOM 9326 C CA . TYR A 1 40 ? -0.952 3.832 8.106 1.00 0.00 40 TYR A CA 10
ATOM 9327 C C . TYR A 1 40 ? 0.388 3.106 7.996 1.00 0.00 40 TYR A C 10
ATOM 9328 O O . TYR A 1 40 ? 1.442 3.738 7.925 1.00 0.00 40 TYR A O 10
ATOM 9346 N N . ARG A 1 41 ? 0.337 1.779 7.985 1.00 0.00 41 ARG A N 10
ATOM 9347 C CA . ARG A 1 41 ? 1.546 0.968 7.886 1.00 0.00 41 ARG A CA 10
ATOM 9348 C C . ARG A 1 41 ? 2.309 1.273 6.599 1.00 0.00 41 ARG A C 10
ATOM 9349 O O . ARG A 1 41 ? 3.532 1.139 6.547 1.00 0.00 41 ARG A O 10
ATOM 9370 N N . LEU A 1 42 ? 1.581 1.681 5.566 1.00 0.00 42 LEU A N 10
ATOM 9371 C CA . LEU A 1 42 ? 2.190 2.002 4.280 1.00 0.00 42 LEU A CA 10
ATOM 9372 C C . LEU A 1 42 ? 3.274 3.065 4.436 1.00 0.00 42 LEU A C 10
ATOM 9373 O O . LEU A 1 42 ? 4.325 2.992 3.799 1.00 0.00 42 LEU A O 10
ATOM 9389 N N . GLU A 1 43 ? 3.010 4.050 5.286 1.00 0.00 43 GLU A N 10
ATOM 9390 C CA . GLU A 1 43 ? 3.960 5.130 5.527 1.00 0.00 43 GLU A CA 10
ATOM 9391 C C . GLU A 1 43 ? 5.295 4.594 6.043 1.00 0.00 43 GLU A C 10
ATOM 9392 O O . GLU A 1 43 ? 6.319 5.272 5.957 1.00 0.00 43 GLU A O 10
ATOM 9404 N N . ILE A 1 44 ? 5.280 3.378 6.583 1.00 0.00 44 ILE A N 10
ATOM 9405 C CA . ILE A 1 44 ? 6.491 2.766 7.114 1.00 0.00 44 ILE A CA 10
ATOM 9406 C C . ILE A 1 44 ? 7.239 1.985 6.038 1.00 0.00 44 ILE A C 10
ATOM 9407 O O . ILE A 1 44 ? 8.443 2.160 5.853 1.00 0.00 44 ILE A O 10
ATOM 9423 N N . VAL A 1 45 ? 6.520 1.114 5.338 1.00 0.00 45 VAL A N 10
ATOM 9424 C CA . VAL A 1 45 ? 7.117 0.298 4.286 1.00 0.00 45 VAL A CA 10
ATOM 9425 C C . VAL A 1 45 ? 7.648 1.156 3.142 1.00 0.00 45 VAL A C 10
ATOM 9426 O O . VAL A 1 45 ? 8.686 0.853 2.555 1.00 0.00 45 VAL A O 10
ATOM 9439 N N . THR A 1 46 ? 6.921 2.221 2.824 1.00 0.00 46 THR A N 10
ATOM 9440 C CA . THR A 1 46 ? 7.305 3.119 1.745 1.00 0.00 46 THR A CA 10
ATOM 9441 C C . THR A 1 46 ? 8.364 4.131 2.191 1.00 0.00 46 THR A C 10
ATOM 9442 O O . THR A 1 46 ? 8.647 5.092 1.476 1.00 0.00 46 THR A O 10
ATOM 9453 N N . ALA A 1 47 ? 8.948 3.916 3.368 1.00 0.00 47 ALA A N 10
ATOM 9454 C CA . ALA A 1 47 ? 9.972 4.815 3.888 1.00 0.00 47 ALA A CA 10
ATOM 9455 C C . ALA A 1 47 ? 9.412 6.213 4.125 1.00 0.00 47 ALA A C 10
ATOM 9456 O O . ALA A 1 47 ? 10.138 7.204 4.052 1.00 0.00 47 ALA A O 10
ATOM 9463 N N . GLY A 1 48 ? 8.115 6.286 4.411 1.00 0.00 48 GLY A N 10
ATOM 9464 C CA . GLY A 1 48 ? 7.482 7.567 4.658 1.00 0.00 48 GLY A CA 10
ATOM 9465 C C . GLY A 1 48 ? 7.207 8.343 3.383 1.00 0.00 48 GLY A C 10
ATOM 9466 O O . GLY A 1 48 ? 7.035 9.562 3.418 1.00 0.00 48 GLY A O 10
ATOM 9470 N N . ALA A 1 49 ? 7.162 7.639 2.256 1.00 0.00 49 ALA A N 10
ATOM 9471 C CA . ALA A 1 49 ? 6.903 8.277 0.972 1.00 0.00 49 ALA A CA 10
ATOM 9472 C C . ALA A 1 49 ? 5.451 8.733 0.874 1.00 0.00 49 ALA A C 10
ATOM 9473 O O . ALA A 1 49 ? 5.166 9.843 0.425 1.00 0.00 49 ALA A O 10
ATOM 9480 N N . LEU A 1 50 ? 4.537 7.869 1.304 1.00 0.00 50 LEU A N 10
ATOM 9481 C CA . LEU A 1 50 ? 3.113 8.183 1.273 1.00 0.00 50 LEU A CA 10
ATOM 9482 C C . LEU A 1 50 ? 2.671 8.810 2.589 1.00 0.00 50 LEU A C 10
ATOM 9483 O O . LEU A 1 50 ? 2.680 8.157 3.633 1.00 0.00 50 LEU A O 10
ATOM 9499 N N . LYS A 1 51 ? 2.287 10.080 2.536 1.00 0.00 51 LYS A N 10
ATOM 9500 C CA . LYS A 1 51 ? 1.846 10.795 3.728 1.00 0.00 51 LYS A CA 10
ATOM 9501 C C . LYS A 1 51 ? 0.400 10.450 4.068 1.00 0.00 51 LYS A C 10
ATOM 9502 O O . LYS A 1 51 ? -0.495 10.581 3.233 1.00 0.00 51 LYS A O 10
ATOM 9521 N N . TYR A 1 52 ? 0.179 10.008 5.302 1.00 0.00 52 TYR A N 10
ATOM 9522 C CA . TYR A 1 52 ? -1.158 9.643 5.757 1.00 0.00 52 TYR A CA 10
ATOM 9523 C C . TYR A 1 52 ? -1.974 10.887 6.094 1.00 0.00 52 TYR A C 10
ATOM 9524 O O . TYR A 1 52 ? -1.476 11.812 6.737 1.00 0.00 52 TYR A O 10
ATOM 9542 N N . GLN A 1 53 ? -3.229 10.903 5.658 1.00 0.00 53 GLN A N 10
ATOM 9543 C CA . GLN A 1 53 ? -4.114 12.034 5.915 1.00 0.00 53 GLN A CA 10
ATOM 9544 C C . GLN A 1 53 ? -5.424 11.568 6.540 1.00 0.00 53 GLN A C 10
ATOM 9545 O O . GLN A 1 53 ? -6.304 11.050 5.851 1.00 0.00 53 GLN A O 10
ATOM 9559 N N . GLU A 1 54 ? -5.549 11.757 7.851 1.00 0.00 54 GLU A N 10
ATOM 9560 C CA . GLU A 1 54 ? -6.754 11.356 8.572 1.00 0.00 54 GLU A CA 10
ATOM 9561 C C . GLU A 1 54 ? -7.999 11.985 7.954 1.00 0.00 54 GLU A C 10
ATOM 9562 O O . GLU A 1 54 ? -9.100 11.447 8.071 1.00 0.00 54 GLU A O 10
ATOM 9574 N N . ASN A 1 55 ? -7.820 13.125 7.295 1.00 0.00 55 ASN A N 10
ATOM 9575 C CA . ASN A 1 55 ? -8.932 13.823 6.659 1.00 0.00 55 ASN A CA 10
ATOM 9576 C C . ASN A 1 55 ? -9.635 12.919 5.649 1.00 0.00 55 ASN A C 10
ATOM 9577 O O . ASN A 1 55 ? -10.830 13.060 5.404 1.00 0.00 55 ASN A O 10
ATOM 9588 N N . ALA A 1 56 ? -8.881 11.992 5.067 1.00 0.00 56 ALA A N 10
ATOM 9589 C CA . ALA A 1 56 ? -9.434 11.065 4.085 1.00 0.00 56 ALA A CA 10
ATOM 9590 C C . ALA A 1 56 ? -9.734 9.703 4.710 1.00 0.00 56 ALA A C 10
ATOM 9591 O O . ALA A 1 56 ? -9.910 8.713 4.002 1.00 0.00 56 ALA A O 10
ATOM 9598 N N . TYR A 1 57 ? -9.790 9.661 6.038 1.00 0.00 57 TYR A N 10
ATOM 9599 C CA . TYR A 1 57 ? -10.060 8.421 6.751 1.00 0.00 57 TYR A CA 10
ATOM 9600 C C . TYR A 1 57 ? -10.950 8.677 7.969 1.00 0.00 57 TYR A C 10
ATOM 9601 O O . TYR A 1 57 ? -10.950 7.895 8.920 1.00 0.00 57 TYR A O 10
ATOM 9619 N N . ARG A 1 58 ? -11.700 9.776 7.935 1.00 0.00 58 ARG A N 10
ATOM 9620 C CA . ARG A 1 58 ? -12.580 10.132 9.037 1.00 0.00 58 ARG A CA 10
ATOM 9621 C C . ARG A 1 58 ? -14.040 9.930 8.646 1.00 0.00 58 ARG A C 10
ATOM 9622 O O . ARG A 1 58 ? -14.340 9.356 7.599 1.00 0.00 58 ARG A O 10
ATOM 9643 N N . GLN A 1 59 ? -14.950 10.404 9.495 1.00 0.00 59 GLN A N 10
ATOM 9644 C CA . GLN A 1 59 ? -16.380 10.275 9.238 1.00 0.00 59 GLN A CA 10
ATOM 9645 C C . GLN A 1 59 ? -17.000 11.633 8.932 1.00 0.00 59 GLN A C 10
ATOM 9646 O O . GLN A 1 59 ? -17.950 11.731 8.151 1.00 0.00 59 GLN A O 10
ATOM 9660 N N . ALA A 1 60 ? -16.460 12.679 9.551 1.00 0.00 60 ALA A N 10
ATOM 9661 C CA . ALA A 1 60 ? -16.970 14.031 9.344 1.00 0.00 60 ALA A CA 10
ATOM 9662 C C . ALA A 1 60 ? -16.090 14.802 8.368 1.00 0.00 60 ALA A C 10
ATOM 9663 O O . ALA A 1 60 ? -16.490 15.068 7.234 1.00 0.00 60 ALA A O 10
ATOM 9670 N N . ALA A 1 61 ? -14.890 15.158 8.814 1.00 0.00 61 ALA A N 10
ATOM 9671 C CA . ALA A 1 61 ? -13.950 15.899 7.979 1.00 0.00 61 ALA A CA 10
ATOM 9672 C C . ALA A 1 61 ? -12.580 15.240 7.982 1.00 0.00 61 ALA A C 10
ATOM 9673 O O . ALA A 1 61 ? -12.010 15.036 6.885 1.00 0.00 61 ALA A O 10
ATOM 9681 N N . MET A 1 1 ? -5.206 7.797 1.274 1.00 0.00 1 MET A N 11
ATOM 9682 C CA . MET A 1 1 ? -4.324 7.082 0.313 1.00 0.00 1 MET A CA 11
ATOM 9683 C C . MET A 1 1 ? -5.137 6.197 -0.626 1.00 0.00 1 MET A C 11
ATOM 9684 O O . MET A 1 1 ? -5.883 5.322 -0.183 1.00 0.00 1 MET A O 11
ATOM 9700 N N . TYR A 1 2 ? -4.988 6.431 -1.926 1.00 0.00 2 TYR A N 11
ATOM 9701 C CA . TYR A 1 2 ? -5.711 5.657 -2.928 1.00 0.00 2 TYR A CA 11
ATOM 9702 C C . TYR A 1 2 ? -5.001 4.336 -3.213 1.00 0.00 2 TYR A C 11
ATOM 9703 O O . TYR A 1 2 ? -3.788 4.218 -3.026 1.00 0.00 2 TYR A O 11
ATOM 9721 N N . LYS A 1 3 ? -5.764 3.348 -3.665 1.00 0.00 3 LYS A N 11
ATOM 9722 C CA . LYS A 1 3 ? -5.214 2.033 -3.976 1.00 0.00 3 LYS A CA 11
ATOM 9723 C C . LYS A 1 3 ? -4.355 2.085 -5.235 1.00 0.00 3 LYS A C 11
ATOM 9724 O O . LYS A 1 3 ? -3.393 1.329 -5.373 1.00 0.00 3 LYS A O 11
ATOM 9743 N N . LYS A 1 4 ? -4.708 2.982 -6.151 1.00 0.00 4 LYS A N 11
ATOM 9744 C CA . LYS A 1 4 ? -3.968 3.129 -7.399 1.00 0.00 4 LYS A CA 11
ATOM 9745 C C . LYS A 1 4 ? -2.542 3.606 -7.140 1.00 0.00 4 LYS A C 11
ATOM 9746 O O . LYS A 1 4 ? -1.604 3.191 -7.820 1.00 0.00 4 LYS A O 11
ATOM 9765 N N . ASP A 1 5 ? -2.386 4.482 -6.151 1.00 0.00 5 ASP A N 11
ATOM 9766 C CA . ASP A 1 5 ? -1.075 5.015 -5.804 1.00 0.00 5 ASP A CA 11
ATOM 9767 C C . ASP A 1 5 ? -0.193 3.939 -5.177 1.00 0.00 5 ASP A C 11
ATOM 9768 O O . ASP A 1 5 ? 0.952 3.744 -5.587 1.00 0.00 5 ASP A O 11
ATOM 9777 N N . VAL A 1 6 ? -0.732 3.244 -4.181 1.00 0.00 6 VAL A N 11
ATOM 9778 C CA . VAL A 1 6 ? -0.004 2.194 -3.495 1.00 0.00 6 VAL A CA 11
ATOM 9779 C C . VAL A 1 6 ? 0.493 1.132 -4.473 1.00 0.00 6 VAL A C 11
ATOM 9780 O O . VAL A 1 6 ? 1.665 0.756 -4.453 1.00 0.00 6 VAL A O 11
ATOM 9793 N N . ILE A 1 7 ? -0.407 0.654 -5.325 1.00 0.00 7 ILE A N 11
ATOM 9794 C CA . ILE A 1 7 ? -0.062 -0.364 -6.311 1.00 0.00 7 ILE A CA 11
ATOM 9795 C C . ILE A 1 7 ? 1.001 0.147 -7.281 1.00 0.00 7 ILE A C 11
ATOM 9796 O O . ILE A 1 7 ? 1.797 -0.631 -7.809 1.00 0.00 7 ILE A O 11
ATOM 9812 N N . ASP A 1 8 ? 1.013 1.454 -7.509 1.00 0.00 8 ASP A N 11
ATOM 9813 C CA . ASP A 1 8 ? 1.980 2.065 -8.410 1.00 0.00 8 ASP A CA 11
ATOM 9814 C C . ASP A 1 8 ? 3.344 2.165 -7.742 1.00 0.00 8 ASP A C 11
ATOM 9815 O O . ASP A 1 8 ? 4.376 2.202 -8.414 1.00 0.00 8 ASP A O 11
ATOM 9824 N N . HIS A 1 9 ? 3.343 2.206 -6.414 1.00 0.00 9 HIS A N 11
ATOM 9825 C CA . HIS A 1 9 ? 4.580 2.298 -5.655 1.00 0.00 9 HIS A CA 11
ATOM 9826 C C . HIS A 1 9 ? 5.181 0.911 -5.441 1.00 0.00 9 HIS A C 11
ATOM 9827 O O . HIS A 1 9 ? 6.400 0.748 -5.409 1.00 0.00 9 HIS A O 11
ATOM 9842 N N . PHE A 1 10 ? 4.311 -0.083 -5.295 1.00 0.00 10 PHE A N 11
ATOM 9843 C CA . PHE A 1 10 ? 4.745 -1.457 -5.083 1.00 0.00 10 PHE A CA 11
ATOM 9844 C C . PHE A 1 10 ? 4.944 -2.183 -6.409 1.00 0.00 10 PHE A C 11
ATOM 9845 O O . PHE A 1 10 ? 5.909 -2.928 -6.582 1.00 0.00 10 PHE A O 11
ATOM 9862 N N . GLY A 1 11 ? 4.022 -1.964 -7.341 1.00 0.00 11 GLY A N 11
ATOM 9863 C CA . GLY A 1 11 ? 4.111 -2.610 -8.638 1.00 0.00 11 GLY A CA 11
ATOM 9864 C C . GLY A 1 11 ? 3.283 -3.879 -8.706 1.00 0.00 11 GLY A C 11
ATOM 9865 O O . GLY A 1 11 ? 2.800 -4.259 -9.774 1.00 0.00 11 GLY A O 11
ATOM 9869 N N . THR A 1 12 ? 3.116 -4.532 -7.560 1.00 0.00 12 THR A N 11
ATOM 9870 C CA . THR A 1 12 ? 2.341 -5.762 -7.482 1.00 0.00 12 THR A CA 11
ATOM 9871 C C . THR A 1 12 ? 1.631 -5.864 -6.137 1.00 0.00 12 THR A C 11
ATOM 9872 O O . THR A 1 12 ? 2.217 -5.575 -5.092 1.00 0.00 12 THR A O 11
ATOM 9883 N N . GLN A 1 13 ? 0.367 -6.271 -6.166 1.00 0.00 13 GLN A N 11
ATOM 9884 C CA . GLN A 1 13 ? -0.424 -6.405 -4.946 1.00 0.00 13 GLN A CA 11
ATOM 9885 C C . GLN A 1 13 ? 0.314 -7.235 -3.896 1.00 0.00 13 GLN A C 11
ATOM 9886 O O . GLN A 1 13 ? 0.431 -6.827 -2.741 1.00 0.00 13 GLN A O 11
ATOM 9900 N N . ARG A 1 14 ? 0.808 -8.399 -4.309 1.00 0.00 14 ARG A N 11
ATOM 9901 C CA . ARG A 1 14 ? 1.533 -9.294 -3.408 1.00 0.00 14 ARG A CA 11
ATOM 9902 C C . ARG A 1 14 ? 2.560 -8.533 -2.572 1.00 0.00 14 ARG A C 11
ATOM 9903 O O . ARG A 1 14 ? 2.702 -8.778 -1.374 1.00 0.00 14 ARG A O 11
ATOM 9924 N N . ALA A 1 15 ? 3.273 -7.611 -3.210 1.00 0.00 15 ALA A N 11
ATOM 9925 C CA . ALA A 1 15 ? 4.283 -6.817 -2.524 1.00 0.00 15 ALA A CA 11
ATOM 9926 C C . ALA A 1 15 ? 3.672 -6.033 -1.367 1.00 0.00 15 ALA A C 11
ATOM 9927 O O . ALA A 1 15 ? 4.185 -6.057 -0.247 1.00 0.00 15 ALA A O 11
ATOM 9934 N N . VAL A 1 16 ? 2.574 -5.338 -1.644 1.00 0.00 16 VAL A N 11
ATOM 9935 C CA . VAL A 1 16 ? 1.891 -4.547 -0.630 1.00 0.00 16 VAL A CA 11
ATOM 9936 C C . VAL A 1 16 ? 1.460 -5.416 0.546 1.00 0.00 16 VAL A C 11
ATOM 9937 O O . VAL A 1 16 ? 1.713 -5.081 1.704 1.00 0.00 16 VAL A O 11
ATOM 9950 N N . ALA A 1 17 ? 0.809 -6.534 0.242 1.00 0.00 17 ALA A N 11
ATOM 9951 C CA . ALA A 1 17 ? 0.343 -7.452 1.277 1.00 0.00 17 ALA A CA 11
ATOM 9952 C C . ALA A 1 17 ? 1.509 -7.979 2.107 1.00 0.00 17 ALA A C 11
ATOM 9953 O O . ALA A 1 17 ? 1.356 -8.268 3.294 1.00 0.00 17 ALA A O 11
ATOM 9960 N N . LYS A 1 18 ? 2.671 -8.100 1.475 1.00 0.00 18 LYS A N 11
ATOM 9961 C CA . LYS A 1 18 ? 3.863 -8.593 2.156 1.00 0.00 18 LYS A CA 11
ATOM 9962 C C . LYS A 1 18 ? 4.439 -7.527 3.082 1.00 0.00 18 LYS A C 11
ATOM 9963 O O . LYS A 1 18 ? 4.970 -7.839 4.150 1.00 0.00 18 LYS A O 11
ATOM 9982 N N . ALA A 1 19 ? 4.335 -6.270 2.668 1.00 0.00 19 ALA A N 11
ATOM 9983 C CA . ALA A 1 19 ? 4.847 -5.157 3.459 1.00 0.00 19 ALA A CA 11
ATOM 9984 C C . ALA A 1 19 ? 3.971 -4.903 4.681 1.00 0.00 19 ALA A C 11
ATOM 9985 O O . ALA A 1 19 ? 4.475 -4.648 5.776 1.00 0.00 19 ALA A O 11
ATOM 9992 N N . LEU A 1 20 ? 2.659 -4.971 4.488 1.00 0.00 20 LEU A N 11
ATOM 9993 C CA . LEU A 1 20 ? 1.713 -4.747 5.575 1.00 0.00 20 LEU A CA 11
ATOM 9994 C C . LEU A 1 20 ? 1.520 -6.013 6.402 1.00 0.00 20 LEU A C 11
ATOM 9995 O O . LEU A 1 20 ? 1.266 -5.948 7.603 1.00 0.00 20 LEU A O 11
ATOM 10011 N N . GLY A 1 21 ? 1.643 -7.165 5.749 1.00 0.00 21 GLY A N 11
ATOM 10012 C CA . GLY A 1 21 ? 1.478 -8.430 6.440 1.00 0.00 21 GLY A CA 11
ATOM 10013 C C . GLY A 1 21 ? 0.171 -9.121 6.097 1.00 0.00 21 GLY A C 11
ATOM 10014 O O . GLY A 1 21 ? -0.052 -10.267 6.490 1.00 0.00 21 GLY A O 11
ATOM 10018 N N . ILE A 1 22 ? -0.697 -8.429 5.363 1.00 0.00 22 ILE A N 11
ATOM 10019 C CA . ILE A 1 22 ? -1.984 -8.991 4.973 1.00 0.00 22 ILE A CA 11
ATOM 10020 C C . ILE A 1 22 ? -1.835 -9.926 3.777 1.00 0.00 22 ILE A C 11
ATOM 10021 O O . ILE A 1 22 ? -0.730 -10.139 3.279 1.00 0.00 22 ILE A O 11
ATOM 10037 N N . SER A 1 23 ? -2.954 -10.478 3.322 1.00 0.00 23 SER A N 11
ATOM 10038 C CA . SER A 1 23 ? -2.947 -11.391 2.184 1.00 0.00 23 SER A CA 11
ATOM 10039 C C . SER A 1 23 ? -3.015 -10.620 0.869 1.00 0.00 23 SER A C 11
ATOM 10040 O O . SER A 1 23 ? -3.531 -9.504 0.819 1.00 0.00 23 SER A O 11
ATOM 10048 N N . ASP A 1 24 ? -2.492 -11.225 -0.192 1.00 0.00 24 ASP A N 11
ATOM 10049 C CA . ASP A 1 24 ? -2.493 -10.594 -1.507 1.00 0.00 24 ASP A CA 11
ATOM 10050 C C . ASP A 1 24 ? -3.918 -10.311 -1.974 1.00 0.00 24 ASP A C 11
ATOM 10051 O O . ASP A 1 24 ? -4.165 -9.343 -2.694 1.00 0.00 24 ASP A O 11
ATOM 10060 N N . ALA A 1 25 ? -4.851 -11.160 -1.558 1.00 0.00 25 ALA A N 11
ATOM 10061 C CA . ALA A 1 25 ? -6.252 -11.000 -1.932 1.00 0.00 25 ALA A CA 11
ATOM 10062 C C . ALA A 1 25 ? -6.837 -9.730 -1.324 1.00 0.00 25 ALA A C 11
ATOM 10063 O O . ALA A 1 25 ? -7.605 -9.017 -1.972 1.00 0.00 25 ALA A O 11
ATOM 10070 N N . ALA A 1 26 ? -6.469 -9.451 -0.078 1.00 0.00 26 ALA A N 11
ATOM 10071 C CA . ALA A 1 26 ? -6.957 -8.266 0.616 1.00 0.00 26 ALA A CA 11
ATOM 10072 C C . ALA A 1 26 ? -6.577 -6.997 -0.139 1.00 0.00 26 ALA A C 11
ATOM 10073 O O . ALA A 1 26 ? -7.304 -6.004 -0.112 1.00 0.00 26 ALA A O 11
ATOM 10080 N N . VAL A 1 27 ? -5.433 -7.038 -0.815 1.00 0.00 27 VAL A N 11
ATOM 10081 C CA . VAL A 1 27 ? -4.955 -5.894 -1.581 1.00 0.00 27 VAL A CA 11
ATOM 10082 C C . VAL A 1 27 ? -5.836 -5.647 -2.801 1.00 0.00 27 VAL A C 11
ATOM 10083 O O . VAL A 1 27 ? -6.173 -4.506 -3.116 1.00 0.00 27 VAL A O 11
ATOM 10096 N N . SER A 1 28 ? -6.206 -6.725 -3.485 1.00 0.00 28 SER A N 11
ATOM 10097 C CA . SER A 1 28 ? -7.046 -6.624 -4.672 1.00 0.00 28 SER A CA 11
ATOM 10098 C C . SER A 1 28 ? -8.473 -6.232 -4.297 1.00 0.00 28 SER A C 11
ATOM 10099 O O . SER A 1 28 ? -9.179 -5.597 -5.082 1.00 0.00 28 SER A O 11
ATOM 10107 N N . GLN A 1 29 ? -8.892 -6.614 -3.095 1.00 0.00 29 GLN A N 11
ATOM 10108 C CA . GLN A 1 29 ? -10.230 -6.301 -2.617 1.00 0.00 29 GLN A CA 11
ATOM 10109 C C . GLN A 1 29 ? -10.350 -4.829 -2.229 1.00 0.00 29 GLN A C 11
ATOM 10110 O O . GLN A 1 29 ? -11.460 -4.313 -2.060 1.00 0.00 29 GLN A O 11
ATOM 10124 N N . TRP A 1 30 ? -9.220 -4.151 -2.086 1.00 0.00 30 TRP A N 11
ATOM 10125 C CA . TRP A 1 30 ? -9.209 -2.739 -1.716 1.00 0.00 30 TRP A CA 11
ATOM 10126 C C . TRP A 1 30 ? -10.100 -1.920 -2.644 1.00 0.00 30 TRP A C 11
ATOM 10127 O O . TRP A 1 30 ? -10.560 -2.414 -3.673 1.00 0.00 30 TRP A O 11
ATOM 10148 N N . LYS A 1 31 ? -10.340 -0.668 -2.270 1.00 0.00 31 LYS A N 11
ATOM 10149 C CA . LYS A 1 31 ? -11.180 0.220 -3.065 1.00 0.00 31 LYS A CA 11
ATOM 10150 C C . LYS A 1 31 ? -10.460 1.534 -3.353 1.00 0.00 31 LYS A C 11
ATOM 10151 O O . LYS A 1 31 ? -9.244 1.630 -3.189 1.00 0.00 31 LYS A O 11
ATOM 10170 N N . GLU A 1 32 ? -11.210 2.546 -3.781 1.00 0.00 32 GLU A N 11
ATOM 10171 C CA . GLU A 1 32 ? -10.630 3.853 -4.091 1.00 0.00 32 GLU A CA 11
ATOM 10172 C C . GLU A 1 32 ? -9.737 4.340 -2.960 1.00 0.00 32 GLU A C 11
ATOM 10173 O O . GLU A 1 32 ? -8.785 5.087 -3.189 1.00 0.00 32 GLU A O 11
ATOM 10185 N N . VAL A 1 33 ? -10.040 3.909 -1.739 1.00 0.00 33 VAL A N 11
ATOM 10186 C CA . VAL A 1 33 ? -9.256 4.296 -0.573 1.00 0.00 33 VAL A CA 11
ATOM 10187 C C . VAL A 1 33 ? -8.977 3.093 0.321 1.00 0.00 33 VAL A C 11
ATOM 10188 O O . VAL A 1 33 ? -9.901 2.460 0.831 1.00 0.00 33 VAL A O 11
ATOM 10201 N N . ILE A 1 34 ? -7.698 2.781 0.502 1.00 0.00 34 ILE A N 11
ATOM 10202 C CA . ILE A 1 34 ? -7.300 1.649 1.331 1.00 0.00 34 ILE A CA 11
ATOM 10203 C C . ILE A 1 34 ? -7.753 1.836 2.778 1.00 0.00 34 ILE A C 11
ATOM 10204 O O . ILE A 1 34 ? -8.015 2.957 3.214 1.00 0.00 34 ILE A O 11
ATOM 10220 N N . PRO A 1 35 ? -7.855 0.733 3.541 1.00 0.00 35 PRO A N 11
ATOM 10221 C CA . PRO A 1 35 ? -8.283 0.780 4.942 1.00 0.00 35 PRO A CA 11
ATOM 10222 C C . PRO A 1 35 ? -7.499 1.801 5.761 1.00 0.00 35 PRO A C 11
ATOM 10223 O O . PRO A 1 35 ? -6.385 2.183 5.398 1.00 0.00 35 PRO A O 11
ATOM 10234 N N . GLU A 1 36 ? -8.092 2.240 6.867 1.00 0.00 36 GLU A N 11
ATOM 10235 C CA . GLU A 1 36 ? -7.459 3.220 7.742 1.00 0.00 36 GLU A CA 11
ATOM 10236 C C . GLU A 1 36 ? -6.127 2.706 8.281 1.00 0.00 36 GLU A C 11
ATOM 10237 O O . GLU A 1 36 ? -5.114 3.402 8.225 1.00 0.00 36 GLU A O 11
ATOM 10249 N N . LYS A 1 37 ? -6.139 1.488 8.814 1.00 0.00 37 LYS A N 11
ATOM 10250 C CA . LYS A 1 37 ? -4.933 0.887 9.375 1.00 0.00 37 LYS A CA 11
ATOM 10251 C C . LYS A 1 37 ? -3.978 0.413 8.282 1.00 0.00 37 LYS A C 11
ATOM 10252 O O . LYS A 1 37 ? -2.805 0.148 8.549 1.00 0.00 37 LYS A O 11
ATOM 10271 N N . ASP A 1 38 ? -4.476 0.305 7.055 1.00 0.00 38 ASP A N 11
ATOM 10272 C CA . ASP A 1 38 ? -3.649 -0.138 5.940 1.00 0.00 38 ASP A CA 11
ATOM 10273 C C . ASP A 1 38 ? -2.785 1.003 5.418 1.00 0.00 38 ASP A C 11
ATOM 10274 O O . ASP A 1 38 ? -1.579 0.846 5.225 1.00 0.00 38 ASP A O 11
ATOM 10283 N N . ALA A 1 39 ? -3.408 2.156 5.195 1.00 0.00 39 ALA A N 11
ATOM 10284 C CA . ALA A 1 39 ? -2.692 3.326 4.700 1.00 0.00 39 ALA A CA 11
ATOM 10285 C C . ALA A 1 39 ? -1.660 3.806 5.715 1.00 0.00 39 ALA A C 11
ATOM 10286 O O . ALA A 1 39 ? -0.679 4.457 5.357 1.00 0.00 39 ALA A O 11
ATOM 10293 N N . TYR A 1 40 ? -1.888 3.480 6.985 1.00 0.00 40 TYR A N 11
ATOM 10294 C CA . TYR A 1 40 ? -0.977 3.880 8.049 1.00 0.00 40 TYR A CA 11
ATOM 10295 C C . TYR A 1 40 ? 0.373 3.183 7.904 1.00 0.00 40 TYR A C 11
ATOM 10296 O O . TYR A 1 40 ? 1.377 3.813 7.573 1.00 0.00 40 TYR A O 11
ATOM 10314 N N . ARG A 1 41 ? 0.388 1.877 8.155 1.00 0.00 41 ARG A N 11
ATOM 10315 C CA . ARG A 1 41 ? 1.614 1.092 8.055 1.00 0.00 41 ARG A CA 11
ATOM 10316 C C . ARG A 1 41 ? 2.212 1.181 6.654 1.00 0.00 41 ARG A C 11
ATOM 10317 O O . ARG A 1 41 ? 3.424 1.057 6.478 1.00 0.00 41 ARG A O 11
ATOM 10338 N N . LEU A 1 42 ? 1.355 1.393 5.660 1.00 0.00 42 LEU A N 11
ATOM 10339 C CA . LEU A 1 42 ? 1.800 1.493 4.275 1.00 0.00 42 LEU A CA 11
ATOM 10340 C C . LEU A 1 42 ? 2.805 2.628 4.101 1.00 0.00 42 LEU A C 11
ATOM 10341 O O . LEU A 1 42 ? 3.735 2.528 3.300 1.00 0.00 42 LEU A O 11
ATOM 10357 N N . GLU A 1 43 ? 2.615 3.705 4.853 1.00 0.00 43 GLU A N 11
ATOM 10358 C CA . GLU A 1 43 ? 3.508 4.855 4.777 1.00 0.00 43 GLU A CA 11
ATOM 10359 C C . GLU A 1 43 ? 4.866 4.534 5.393 1.00 0.00 43 GLU A C 11
ATOM 10360 O O . GLU A 1 43 ? 5.888 5.088 4.989 1.00 0.00 43 GLU A O 11
ATOM 10372 N N . ILE A 1 44 ? 4.869 3.635 6.372 1.00 0.00 44 ILE A N 11
ATOM 10373 C CA . ILE A 1 44 ? 6.103 3.241 7.043 1.00 0.00 44 ILE A CA 11
ATOM 10374 C C . ILE A 1 44 ? 6.896 2.246 6.202 1.00 0.00 44 ILE A C 11
ATOM 10375 O O . ILE A 1 44 ? 8.109 2.379 6.046 1.00 0.00 44 ILE A O 11
ATOM 10391 N N . VAL A 1 45 ? 6.202 1.248 5.662 1.00 0.00 45 VAL A N 11
ATOM 10392 C CA . VAL A 1 45 ? 6.843 0.227 4.839 1.00 0.00 45 VAL A CA 11
ATOM 10393 C C . VAL A 1 45 ? 7.565 0.847 3.649 1.00 0.00 45 VAL A C 11
ATOM 10394 O O . VAL A 1 45 ? 8.666 0.428 3.289 1.00 0.00 45 VAL A O 11
ATOM 10407 N N . THR A 1 46 ? 6.930 1.838 3.035 1.00 0.00 46 THR A N 11
ATOM 10408 C CA . THR A 1 46 ? 7.493 2.516 1.876 1.00 0.00 46 THR A CA 11
ATOM 10409 C C . THR A 1 46 ? 8.480 3.613 2.275 1.00 0.00 46 THR A C 11
ATOM 10410 O O . THR A 1 46 ? 8.599 4.627 1.586 1.00 0.00 46 THR A O 11
ATOM 10421 N N . ALA A 1 47 ? 9.192 3.409 3.382 1.00 0.00 47 ALA A N 11
ATOM 10422 C CA . ALA A 1 47 ? 10.172 4.382 3.857 1.00 0.00 47 ALA A CA 11
ATOM 10423 C C . ALA A 1 47 ? 9.605 5.800 3.848 1.00 0.00 47 ALA A C 11
ATOM 10424 O O . ALA A 1 47 ? 10.309 6.757 3.526 1.00 0.00 47 ALA A O 11
ATOM 10431 N N . GLY A 1 48 ? 8.331 5.927 4.201 1.00 0.00 48 GLY A N 11
ATOM 10432 C CA . GLY A 1 48 ? 7.696 7.232 4.226 1.00 0.00 48 GLY A CA 11
ATOM 10433 C C . GLY A 1 48 ? 7.564 7.841 2.843 1.00 0.00 48 GLY A C 11
ATOM 10434 O O . GLY A 1 48 ? 7.454 9.060 2.704 1.00 0.00 48 GLY A O 11
ATOM 10438 N N . ALA A 1 49 ? 7.574 6.995 1.818 1.00 0.00 49 ALA A N 11
ATOM 10439 C CA . ALA A 1 49 ? 7.453 7.462 0.442 1.00 0.00 49 ALA A CA 11
ATOM 10440 C C . ALA A 1 49 ? 6.135 8.196 0.230 1.00 0.00 49 ALA A C 11
ATOM 10441 O O . ALA A 1 49 ? 6.058 9.146 -0.549 1.00 0.00 49 ALA A O 11
ATOM 10448 N N . LEU A 1 50 ? 5.098 7.750 0.933 1.00 0.00 50 LEU A N 11
ATOM 10449 C CA . LEU A 1 50 ? 3.780 8.363 0.827 1.00 0.00 50 LEU A CA 11
ATOM 10450 C C . LEU A 1 50 ? 3.468 9.189 2.070 1.00 0.00 50 LEU A C 11
ATOM 10451 O O . LEU A 1 50 ? 4.303 9.324 2.964 1.00 0.00 50 LEU A O 11
ATOM 10467 N N . LYS A 1 51 ? 2.261 9.742 2.121 1.00 0.00 51 LYS A N 11
ATOM 10468 C CA . LYS A 1 51 ? 1.841 10.555 3.256 1.00 0.00 51 LYS A CA 11
ATOM 10469 C C . LYS A 1 51 ? 0.404 10.233 3.655 1.00 0.00 51 LYS A C 11
ATOM 10470 O O . LYS A 1 51 ? -0.525 10.408 2.866 1.00 0.00 51 LYS A O 11
ATOM 10489 N N . TYR A 1 52 ? 0.230 9.761 4.885 1.00 0.00 52 TYR A N 11
ATOM 10490 C CA . TYR A 1 52 ? -1.094 9.414 5.388 1.00 0.00 52 TYR A CA 11
ATOM 10491 C C . TYR A 1 52 ? -2.010 10.635 5.393 1.00 0.00 52 TYR A C 11
ATOM 10492 O O . TYR A 1 52 ? -1.564 11.757 5.630 1.00 0.00 52 TYR A O 11
ATOM 10510 N N . GLN A 1 53 ? -3.292 10.407 5.130 1.00 0.00 53 GLN A N 11
ATOM 10511 C CA . GLN A 1 53 ? -4.270 11.489 5.105 1.00 0.00 53 GLN A CA 11
ATOM 10512 C C . GLN A 1 53 ? -5.506 11.128 5.923 1.00 0.00 53 GLN A C 11
ATOM 10513 O O . GLN A 1 53 ? -6.472 10.577 5.398 1.00 0.00 53 GLN A O 11
ATOM 10527 N N . GLU A 1 54 ? -5.466 11.446 7.212 1.00 0.00 54 GLU A N 11
ATOM 10528 C CA . GLU A 1 54 ? -6.581 11.158 8.108 1.00 0.00 54 GLU A CA 11
ATOM 10529 C C . GLU A 1 54 ? -7.864 11.840 7.632 1.00 0.00 54 GLU A C 11
ATOM 10530 O O . GLU A 1 54 ? -8.964 11.445 8.016 1.00 0.00 54 GLU A O 11
ATOM 10542 N N . ASN A 1 55 ? -7.715 12.868 6.799 1.00 0.00 55 ASN A N 11
ATOM 10543 C CA . ASN A 1 55 ? -8.863 13.603 6.278 1.00 0.00 55 ASN A CA 11
ATOM 10544 C C . ASN A 1 55 ? -9.892 12.661 5.655 1.00 0.00 55 ASN A C 11
ATOM 10545 O O . ASN A 1 55 ? -11.080 12.747 5.949 1.00 0.00 55 ASN A O 11
ATOM 10556 N N . ALA A 1 56 ? -9.424 11.762 4.795 1.00 0.00 56 ALA A N 11
ATOM 10557 C CA . ALA A 1 56 ? -10.300 10.808 4.132 1.00 0.00 56 ALA A CA 11
ATOM 10558 C C . ALA A 1 56 ? -10.520 9.557 4.985 1.00 0.00 56 ALA A C 11
ATOM 10559 O O . ALA A 1 56 ? -11.140 8.594 4.538 1.00 0.00 56 ALA A O 11
ATOM 10566 N N . TYR A 1 57 ? -10.000 9.573 6.211 1.00 0.00 57 TYR A N 11
ATOM 10567 C CA . TYR A 1 57 ? -10.140 8.437 7.115 1.00 0.00 57 TYR A CA 11
ATOM 10568 C C . TYR A 1 57 ? -10.960 8.806 8.349 1.00 0.00 57 TYR A C 11
ATOM 10569 O O . TYR A 1 57 ? -11.450 7.930 9.064 1.00 0.00 57 TYR A O 11
ATOM 10587 N N . ARG A 1 58 ? -11.110 10.105 8.599 1.00 0.00 58 ARG A N 11
ATOM 10588 C CA . ARG A 1 58 ? -11.870 10.579 9.749 1.00 0.00 58 ARG A CA 11
ATOM 10589 C C . ARG A 1 58 ? -13.370 10.535 9.464 1.00 0.00 58 ARG A C 11
ATOM 10590 O O . ARG A 1 58 ? -13.880 11.305 8.652 1.00 0.00 58 ARG A O 11
ATOM 10611 N N . GLN A 1 59 ? -14.070 9.627 10.140 1.00 0.00 59 GLN A N 11
ATOM 10612 C CA . GLN A 1 59 ? -15.510 9.481 9.961 1.00 0.00 59 GLN A CA 11
ATOM 10613 C C . GLN A 1 59 ? -16.180 9.107 11.275 1.00 0.00 59 GLN A C 11
ATOM 10614 O O . GLN A 1 59 ? -15.750 8.183 11.966 1.00 0.00 59 GLN A O 11
ATOM 10628 N N . ALA A 1 60 ? -17.250 9.829 11.616 1.00 0.00 60 ALA A N 11
ATOM 10629 C CA . ALA A 1 60 ? -17.980 9.571 12.847 1.00 0.00 60 ALA A CA 11
ATOM 10630 C C . ALA A 1 60 ? -19.490 9.602 12.602 1.00 0.00 60 ALA A C 11
ATOM 10631 O O . ALA A 1 60 ? -20.130 10.635 12.774 1.00 0.00 60 ALA A O 11
ATOM 10638 N N . ALA A 1 61 ? -20.040 8.462 12.200 1.00 0.00 61 ALA A N 11
ATOM 10639 C CA . ALA A 1 61 ? -21.470 8.359 11.931 1.00 0.00 61 ALA A CA 11
ATOM 10640 C C . ALA A 1 61 ? -22.030 7.046 12.461 1.00 0.00 61 ALA A C 11
ATOM 10641 O O . ALA A 1 61 ? -21.240 6.214 12.947 1.00 0.00 61 ALA A O 11
ATOM 10649 N N . MET A 1 1 ? -5.017 8.100 0.701 1.00 0.00 1 MET A N 12
ATOM 10650 C CA . MET A 1 1 ? -4.138 7.163 -0.048 1.00 0.00 1 MET A CA 12
ATOM 10651 C C . MET A 1 1 ? -4.956 6.257 -0.966 1.00 0.00 1 MET A C 12
ATOM 10652 O O . MET A 1 1 ? -5.784 5.471 -0.502 1.00 0.00 1 MET A O 12
ATOM 10668 N N . TYR A 1 2 ? -4.716 6.371 -2.268 1.00 0.00 2 TYR A N 12
ATOM 10669 C CA . TYR A 1 2 ? -5.429 5.562 -3.249 1.00 0.00 2 TYR A CA 12
ATOM 10670 C C . TYR A 1 2 ? -4.705 4.244 -3.498 1.00 0.00 2 TYR A C 12
ATOM 10671 O O . TYR A 1 2 ? -3.476 4.180 -3.452 1.00 0.00 2 TYR A O 12
ATOM 10689 N N . LYS A 1 3 ? -5.475 3.192 -3.764 1.00 0.00 3 LYS A N 12
ATOM 10690 C CA . LYS A 1 3 ? -4.907 1.874 -4.022 1.00 0.00 3 LYS A CA 12
ATOM 10691 C C . LYS A 1 3 ? -3.940 1.915 -5.202 1.00 0.00 3 LYS A C 12
ATOM 10692 O O . LYS A 1 3 ? -2.855 1.340 -5.148 1.00 0.00 3 LYS A O 12
ATOM 10711 N N . LYS A 1 4 ? -4.345 2.599 -6.268 1.00 0.00 4 LYS A N 12
ATOM 10712 C CA . LYS A 1 4 ? -3.516 2.717 -7.466 1.00 0.00 4 LYS A CA 12
ATOM 10713 C C . LYS A 1 4 ? -2.108 3.192 -7.120 1.00 0.00 4 LYS A C 12
ATOM 10714 O O . LYS A 1 4 ? -1.124 2.693 -7.663 1.00 0.00 4 LYS A O 12
ATOM 10733 N N . ASP A 1 5 ? -2.020 4.158 -6.211 1.00 0.00 5 ASP A N 12
ATOM 10734 C CA . ASP A 1 5 ? -0.730 4.698 -5.794 1.00 0.00 5 ASP A CA 12
ATOM 10735 C C . ASP A 1 5 ? 0.131 3.619 -5.148 1.00 0.00 5 ASP A C 12
ATOM 10736 O O . ASP A 1 5 ? 1.278 3.406 -5.542 1.00 0.00 5 ASP A O 12
ATOM 10745 N N . VAL A 1 6 ? -0.429 2.938 -4.153 1.00 0.00 6 VAL A N 12
ATOM 10746 C CA . VAL A 1 6 ? 0.279 1.883 -3.451 1.00 0.00 6 VAL A CA 12
ATOM 10747 C C . VAL A 1 6 ? 0.753 0.799 -4.414 1.00 0.00 6 VAL A C 12
ATOM 10748 O O . VAL A 1 6 ? 1.852 0.265 -4.271 1.00 0.00 6 VAL A O 12
ATOM 10761 N N . ILE A 1 7 ? -0.086 0.477 -5.392 1.00 0.00 7 ILE A N 12
ATOM 10762 C CA . ILE A 1 7 ? 0.242 -0.545 -6.378 1.00 0.00 7 ILE A CA 12
ATOM 10763 C C . ILE A 1 7 ? 1.323 -0.056 -7.339 1.00 0.00 7 ILE A C 12
ATOM 10764 O O . ILE A 1 7 ? 2.186 -0.826 -7.761 1.00 0.00 7 ILE A O 12
ATOM 10780 N N . ASP A 1 8 ? 1.272 1.227 -7.676 1.00 0.00 8 ASP A N 12
ATOM 10781 C CA . ASP A 1 8 ? 2.248 1.818 -8.582 1.00 0.00 8 ASP A CA 12
ATOM 10782 C C . ASP A 1 8 ? 3.572 2.043 -7.863 1.00 0.00 8 ASP A C 12
ATOM 10783 O O . ASP A 1 8 ? 4.631 2.090 -8.490 1.00 0.00 8 ASP A O 12
ATOM 10792 N N . HIS A 1 9 ? 3.504 2.179 -6.544 1.00 0.00 9 HIS A N 12
ATOM 10793 C CA . HIS A 1 9 ? 4.693 2.393 -5.737 1.00 0.00 9 HIS A CA 12
ATOM 10794 C C . HIS A 1 9 ? 5.383 1.068 -5.432 1.00 0.00 9 HIS A C 12
ATOM 10795 O O . HIS A 1 9 ? 6.594 1.022 -5.216 1.00 0.00 9 HIS A O 12
ATOM 10810 N N . PHE A 1 10 ? 4.603 -0.008 -5.407 1.00 0.00 10 PHE A N 12
ATOM 10811 C CA . PHE A 1 10 ? 5.141 -1.331 -5.120 1.00 0.00 10 PHE A CA 12
ATOM 10812 C C . PHE A 1 10 ? 5.451 -2.087 -6.408 1.00 0.00 10 PHE A C 12
ATOM 10813 O O . PHE A 1 10 ? 6.488 -2.738 -6.523 1.00 0.00 10 PHE A O 12
ATOM 10830 N N . GLY A 1 11 ? 4.542 -1.997 -7.374 1.00 0.00 11 GLY A N 12
ATOM 10831 C CA . GLY A 1 11 ? 4.737 -2.679 -8.642 1.00 0.00 11 GLY A CA 12
ATOM 10832 C C . GLY A 1 11 ? 3.798 -3.856 -8.817 1.00 0.00 11 GLY A C 12
ATOM 10833 O O . GLY A 1 11 ? 3.418 -4.194 -9.937 1.00 0.00 11 GLY A O 12
ATOM 10837 N N . THR A 1 12 ? 3.423 -4.480 -7.706 1.00 0.00 12 THR A N 12
ATOM 10838 C CA . THR A 1 12 ? 2.522 -5.626 -7.739 1.00 0.00 12 THR A CA 12
ATOM 10839 C C . THR A 1 12 ? 1.556 -5.593 -6.560 1.00 0.00 12 THR A C 12
ATOM 10840 O O . THR A 1 12 ? 1.698 -4.773 -5.652 1.00 0.00 12 THR A O 12
ATOM 10851 N N . GLN A 1 13 ? 0.576 -6.489 -6.577 1.00 0.00 13 GLN A N 12
ATOM 10852 C CA . GLN A 1 13 ? -0.414 -6.562 -5.508 1.00 0.00 13 GLN A CA 12
ATOM 10853 C C . GLN A 1 13 ? 0.106 -7.399 -4.343 1.00 0.00 13 GLN A C 12
ATOM 10854 O O . GLN A 1 13 ? 0.086 -6.960 -3.193 1.00 0.00 13 GLN A O 12
ATOM 10868 N N . ARG A 1 14 ? 0.574 -8.606 -4.650 1.00 0.00 14 ARG A N 12
ATOM 10869 C CA . ARG A 1 14 ? 1.100 -9.508 -3.631 1.00 0.00 14 ARG A CA 12
ATOM 10870 C C . ARG A 1 14 ? 2.178 -8.823 -2.795 1.00 0.00 14 ARG A C 12
ATOM 10871 O O . ARG A 1 14 ? 2.370 -9.145 -1.623 1.00 0.00 14 ARG A O 12
ATOM 10892 N N . ALA A 1 15 ? 2.880 -7.874 -3.408 1.00 0.00 15 ALA A N 12
ATOM 10893 C CA . ALA A 1 15 ? 3.938 -7.143 -2.721 1.00 0.00 15 ALA A CA 12
ATOM 10894 C C . ALA A 1 15 ? 3.373 -6.309 -1.576 1.00 0.00 15 ALA A C 12
ATOM 10895 O O . ALA A 1 15 ? 3.907 -6.318 -0.466 1.00 0.00 15 ALA A O 12
ATOM 10902 N N . VAL A 1 16 ? 2.291 -5.589 -1.852 1.00 0.00 16 VAL A N 12
ATOM 10903 C CA . VAL A 1 16 ? 1.655 -4.749 -0.846 1.00 0.00 16 VAL A CA 12
ATOM 10904 C C . VAL A 1 16 ? 1.211 -5.578 0.356 1.00 0.00 16 VAL A C 12
ATOM 10905 O O . VAL A 1 16 ? 1.202 -5.093 1.488 1.00 0.00 16 VAL A O 12
ATOM 10918 N N . ALA A 1 17 ? 0.841 -6.827 0.099 1.00 0.00 17 ALA A N 12
ATOM 10919 C CA . ALA A 1 17 ? 0.394 -7.724 1.159 1.00 0.00 17 ALA A CA 12
ATOM 10920 C C . ALA A 1 17 ? 1.565 -8.185 2.022 1.00 0.00 17 ALA A C 12
ATOM 10921 O O . ALA A 1 17 ? 1.392 -8.514 3.195 1.00 0.00 17 ALA A O 12
ATOM 10928 N N . LYS A 1 18 ? 2.756 -8.208 1.433 1.00 0.00 18 LYS A N 12
ATOM 10929 C CA . LYS A 1 18 ? 3.955 -8.630 2.150 1.00 0.00 18 LYS A CA 12
ATOM 10930 C C . LYS A 1 18 ? 4.417 -7.552 3.127 1.00 0.00 18 LYS A C 12
ATOM 10931 O O . LYS A 1 18 ? 4.872 -7.856 4.230 1.00 0.00 18 LYS A O 12
ATOM 10950 N N . ALA A 1 19 ? 4.298 -6.295 2.714 1.00 0.00 19 ALA A N 12
ATOM 10951 C CA . ALA A 1 19 ? 4.707 -5.174 3.552 1.00 0.00 19 ALA A CA 12
ATOM 10952 C C . ALA A 1 19 ? 3.839 -5.076 4.803 1.00 0.00 19 ALA A C 12
ATOM 10953 O O . ALA A 1 19 ? 4.351 -4.970 5.918 1.00 0.00 19 ALA A O 12
ATOM 10960 N N . LEU A 1 20 ? 2.525 -5.111 4.610 1.00 0.00 20 LEU A N 12
ATOM 10961 C CA . LEU A 1 20 ? 1.587 -5.024 5.723 1.00 0.00 20 LEU A CA 12
ATOM 10962 C C . LEU A 1 20 ? 1.443 -6.370 6.425 1.00 0.00 20 LEU A C 12
ATOM 10963 O O . LEU A 1 20 ? 1.134 -6.432 7.615 1.00 0.00 20 LEU A O 12
ATOM 10979 N N . GLY A 1 21 ? 1.670 -7.449 5.681 1.00 0.00 21 GLY A N 12
ATOM 10980 C CA . GLY A 1 21 ? 1.559 -8.778 6.252 1.00 0.00 21 GLY A CA 12
ATOM 10981 C C . GLY A 1 21 ? 0.197 -9.400 6.012 1.00 0.00 21 GLY A C 12
ATOM 10982 O O . GLY A 1 21 ? -0.246 -10.256 6.779 1.00 0.00 21 GLY A O 12
ATOM 10986 N N . ILE A 1 22 ? -0.467 -8.970 4.944 1.00 0.00 22 ILE A N 12
ATOM 10987 C CA . ILE A 1 22 ? -1.786 -9.489 4.604 1.00 0.00 22 ILE A CA 12
ATOM 10988 C C . ILE A 1 22 ? -1.731 -10.334 3.335 1.00 0.00 22 ILE A C 12
ATOM 10989 O O . ILE A 1 22 ? -0.662 -10.534 2.758 1.00 0.00 22 ILE A O 12
ATOM 11005 N N . SER A 1 23 ? -2.889 -10.825 2.904 1.00 0.00 23 SER A N 12
ATOM 11006 C CA . SER A 1 23 ? -2.969 -11.647 1.702 1.00 0.00 23 SER A CA 12
ATOM 11007 C C . SER A 1 23 ? -3.308 -10.794 0.485 1.00 0.00 23 SER A C 12
ATOM 11008 O O . SER A 1 23 ? -3.767 -9.659 0.618 1.00 0.00 23 SER A O 12
ATOM 11016 N N . ASP A 1 24 ? -3.083 -11.348 -0.702 1.00 0.00 24 ASP A N 12
ATOM 11017 C CA . ASP A 1 24 ? -3.366 -10.637 -1.943 1.00 0.00 24 ASP A CA 12
ATOM 11018 C C . ASP A 1 24 ? -4.840 -10.253 -2.027 1.00 0.00 24 ASP A C 12
ATOM 11019 O O . ASP A 1 24 ? -5.194 -9.234 -2.618 1.00 0.00 24 ASP A O 12
ATOM 11028 N N . ALA A 1 25 ? -5.695 -11.076 -1.430 1.00 0.00 25 ALA A N 12
ATOM 11029 C CA . ALA A 1 25 ? -7.132 -10.823 -1.435 1.00 0.00 25 ALA A CA 12
ATOM 11030 C C . ALA A 1 25 ? -7.455 -9.479 -0.791 1.00 0.00 25 ALA A C 12
ATOM 11031 O O . ALA A 1 25 ? -8.237 -8.695 -1.329 1.00 0.00 25 ALA A O 12
ATOM 11038 N N . ALA A 1 26 ? -6.847 -9.219 0.363 1.00 0.00 26 ALA A N 12
ATOM 11039 C CA . ALA A 1 26 ? -7.071 -7.970 1.078 1.00 0.00 26 ALA A CA 12
ATOM 11040 C C . ALA A 1 26 ? -6.688 -6.768 0.220 1.00 0.00 26 ALA A C 12
ATOM 11041 O O . ALA A 1 26 ? -7.332 -5.722 0.278 1.00 0.00 26 ALA A O 12
ATOM 11048 N N . VAL A 1 27 ? -5.635 -6.929 -0.574 1.00 0.00 27 VAL A N 12
ATOM 11049 C CA . VAL A 1 27 ? -5.164 -5.858 -1.444 1.00 0.00 27 VAL A CA 12
ATOM 11050 C C . VAL A 1 27 ? -6.112 -5.652 -2.621 1.00 0.00 27 VAL A C 12
ATOM 11051 O O . VAL A 1 27 ? -6.456 -4.520 -2.964 1.00 0.00 27 VAL A O 12
ATOM 11064 N N . SER A 1 28 ? -6.529 -6.752 -3.239 1.00 0.00 28 SER A N 12
ATOM 11065 C CA . SER A 1 28 ? -7.435 -6.690 -4.379 1.00 0.00 28 SER A CA 12
ATOM 11066 C C . SER A 1 28 ? -8.817 -6.202 -3.953 1.00 0.00 28 SER A C 12
ATOM 11067 O O . SER A 1 28 ? -9.534 -5.580 -4.735 1.00 0.00 28 SER A O 12
ATOM 11075 N N . GLN A 1 29 ? -9.183 -6.491 -2.708 1.00 0.00 29 GLN A N 12
ATOM 11076 C CA . GLN A 1 29 ? -10.480 -6.083 -2.178 1.00 0.00 29 GLN A CA 12
ATOM 11077 C C . GLN A 1 29 ? -10.490 -4.593 -1.842 1.00 0.00 29 GLN A C 12
ATOM 11078 O O . GLN A 1 29 ? -11.560 -3.996 -1.694 1.00 0.00 29 GLN A O 12
ATOM 11092 N N . TRP A 1 30 ? -9.314 -3.995 -1.720 1.00 0.00 30 TRP A N 12
ATOM 11093 C CA . TRP A 1 30 ? -9.202 -2.575 -1.398 1.00 0.00 30 TRP A CA 12
ATOM 11094 C C . TRP A 1 30 ? -10.030 -1.727 -2.356 1.00 0.00 30 TRP A C 12
ATOM 11095 O O . TRP A 1 30 ? -10.230 -2.094 -3.514 1.00 0.00 30 TRP A O 12
ATOM 11116 N N . LYS A 1 31 ? -10.510 -0.590 -1.865 1.00 0.00 31 LYS A N 12
ATOM 11117 C CA . LYS A 1 31 ? -11.320 0.316 -2.673 1.00 0.00 31 LYS A CA 12
ATOM 11118 C C . LYS A 1 31 ? -10.500 1.543 -3.079 1.00 0.00 31 LYS A C 12
ATOM 11119 O O . LYS A 1 31 ? -9.292 1.582 -2.889 1.00 0.00 31 LYS A O 12
ATOM 11138 N N . GLU A 1 32 ? -11.180 2.544 -3.639 1.00 0.00 32 GLU A N 12
ATOM 11139 C CA . GLU A 1 32 ? -10.510 3.773 -4.071 1.00 0.00 32 GLU A CA 12
ATOM 11140 C C . GLU A 1 32 ? -9.583 4.300 -2.985 1.00 0.00 32 GLU A C 12
ATOM 11141 O O . GLU A 1 32 ? -8.573 4.940 -3.279 1.00 0.00 32 GLU A O 12
ATOM 11153 N N . VAL A 1 33 ? -9.924 4.022 -1.731 1.00 0.00 33 VAL A N 12
ATOM 11154 C CA . VAL A 1 33 ? -9.114 4.462 -0.601 1.00 0.00 33 VAL A CA 12
ATOM 11155 C C . VAL A 1 33 ? -8.798 3.293 0.327 1.00 0.00 33 VAL A C 12
ATOM 11156 O O . VAL A 1 33 ? -9.697 2.701 0.923 1.00 0.00 33 VAL A O 12
ATOM 11169 N N . ILE A 1 34 ? -7.514 2.963 0.444 1.00 0.00 34 ILE A N 12
ATOM 11170 C CA . ILE A 1 34 ? -7.083 1.861 1.298 1.00 0.00 34 ILE A CA 12
ATOM 11171 C C . ILE A 1 34 ? -7.610 2.021 2.722 1.00 0.00 34 ILE A C 12
ATOM 11172 O O . ILE A 1 34 ? -8.001 3.115 3.128 1.00 0.00 34 ILE A O 12
ATOM 11188 N N . PRO A 1 35 ? -7.633 0.925 3.501 1.00 0.00 35 PRO A N 12
ATOM 11189 C CA . PRO A 1 35 ? -8.122 0.947 4.885 1.00 0.00 35 PRO A CA 12
ATOM 11190 C C . PRO A 1 35 ? -7.426 2.007 5.733 1.00 0.00 35 PRO A C 12
ATOM 11191 O O . PRO A 1 35 ? -6.396 2.555 5.344 1.00 0.00 35 PRO A O 12
ATOM 11202 N N . GLU A 1 36 ? -8.005 2.291 6.896 1.00 0.00 36 GLU A N 12
ATOM 11203 C CA . GLU A 1 36 ? -7.456 3.286 7.808 1.00 0.00 36 GLU A CA 12
ATOM 11204 C C . GLU A 1 36 ? -6.170 2.788 8.467 1.00 0.00 36 GLU A C 12
ATOM 11205 O O . GLU A 1 36 ? -5.272 3.575 8.763 1.00 0.00 36 GLU A O 12
ATOM 11217 N N . LYS A 1 37 ? -6.094 1.483 8.705 1.00 0.00 37 LYS A N 12
ATOM 11218 C CA . LYS A 1 37 ? -4.921 0.891 9.342 1.00 0.00 37 LYS A CA 12
ATOM 11219 C C . LYS A 1 37 ? -3.874 0.463 8.316 1.00 0.00 37 LYS A C 12
ATOM 11220 O O . LYS A 1 37 ? -2.702 0.292 8.652 1.00 0.00 37 LYS A O 12
ATOM 11239 N N . ASP A 1 38 ? -4.294 0.286 7.068 1.00 0.00 38 ASP A N 12
ATOM 11240 C CA . ASP A 1 38 ? -3.374 -0.124 6.014 1.00 0.00 38 ASP A CA 12
ATOM 11241 C C . ASP A 1 38 ? -2.569 1.068 5.510 1.00 0.00 38 ASP A C 12
ATOM 11242 O O . ASP A 1 38 ? -1.368 0.959 5.262 1.00 0.00 38 ASP A O 12
ATOM 11251 N N . ALA A 1 39 ? -3.236 2.207 5.365 1.00 0.00 39 ALA A N 12
ATOM 11252 C CA . ALA A 1 39 ? -2.581 3.421 4.898 1.00 0.00 39 ALA A CA 12
ATOM 11253 C C . ALA A 1 39 ? -1.523 3.888 5.893 1.00 0.00 39 ALA A C 12
ATOM 11254 O O . ALA A 1 39 ? -0.566 4.566 5.522 1.00 0.00 39 ALA A O 12
ATOM 11261 N N . TYR A 1 40 ? -1.702 3.521 7.159 1.00 0.00 40 TYR A N 12
ATOM 11262 C CA . TYR A 1 40 ? -0.762 3.907 8.203 1.00 0.00 40 TYR A CA 12
ATOM 11263 C C . TYR A 1 40 ? 0.588 3.223 8.005 1.00 0.00 40 TYR A C 12
ATOM 11264 O O . TYR A 1 40 ? 1.576 3.869 7.658 1.00 0.00 40 TYR A O 12
ATOM 11282 N N . ARG A 1 41 ? 0.623 1.913 8.232 1.00 0.00 41 ARG A N 12
ATOM 11283 C CA . ARG A 1 41 ? 1.852 1.141 8.081 1.00 0.00 41 ARG A CA 12
ATOM 11284 C C . ARG A 1 41 ? 2.455 1.327 6.692 1.00 0.00 41 ARG A C 12
ATOM 11285 O O . ARG A 1 41 ? 3.666 1.204 6.508 1.00 0.00 41 ARG A O 12
ATOM 11306 N N . LEU A 1 42 ? 1.603 1.622 5.713 1.00 0.00 42 LEU A N 12
ATOM 11307 C CA . LEU A 1 42 ? 2.054 1.822 4.341 1.00 0.00 42 LEU A CA 12
ATOM 11308 C C . LEU A 1 42 ? 3.059 2.968 4.258 1.00 0.00 42 LEU A C 12
ATOM 11309 O O . LEU A 1 42 ? 3.989 2.934 3.453 1.00 0.00 42 LEU A O 12
ATOM 11325 N N . GLU A 1 43 ? 2.865 3.984 5.094 1.00 0.00 43 GLU A N 12
ATOM 11326 C CA . GLU A 1 43 ? 3.753 5.140 5.113 1.00 0.00 43 GLU A CA 12
ATOM 11327 C C . GLU A 1 43 ? 5.134 4.770 5.651 1.00 0.00 43 GLU A C 12
ATOM 11328 O O . GLU A 1 43 ? 6.116 5.464 5.388 1.00 0.00 43 GLU A O 12
ATOM 11340 N N . ILE A 1 44 ? 5.203 3.680 6.408 1.00 0.00 44 ILE A N 12
ATOM 11341 C CA . ILE A 1 44 ? 6.467 3.229 6.983 1.00 0.00 44 ILE A CA 12
ATOM 11342 C C . ILE A 1 44 ? 7.238 2.349 6.005 1.00 0.00 44 ILE A C 12
ATOM 11343 O O . ILE A 1 44 ? 8.427 2.563 5.768 1.00 0.00 44 ILE A O 12
ATOM 11359 N N . VAL A 1 45 ? 6.555 1.356 5.443 1.00 0.00 45 VAL A N 12
ATOM 11360 C CA . VAL A 1 45 ? 7.178 0.439 4.492 1.00 0.00 45 VAL A CA 12
ATOM 11361 C C . VAL A 1 45 ? 7.764 1.186 3.301 1.00 0.00 45 VAL A C 12
ATOM 11362 O O . VAL A 1 45 ? 8.816 0.816 2.778 1.00 0.00 45 VAL A O 12
ATOM 11375 N N . THR A 1 46 ? 7.074 2.236 2.873 1.00 0.00 46 THR A N 12
ATOM 11376 C CA . THR A 1 46 ? 7.513 3.035 1.738 1.00 0.00 46 THR A CA 12
ATOM 11377 C C . THR A 1 46 ? 8.573 4.063 2.142 1.00 0.00 46 THR A C 12
ATOM 11378 O O . THR A 1 46 ? 8.929 4.935 1.351 1.00 0.00 46 THR A O 12
ATOM 11389 N N . ALA A 1 47 ? 9.077 3.960 3.371 1.00 0.00 47 ALA A N 12
ATOM 11390 C CA . ALA A 1 47 ? 10.094 4.884 3.860 1.00 0.00 47 ALA A CA 12
ATOM 11391 C C . ALA A 1 47 ? 9.542 6.302 3.968 1.00 0.00 47 ALA A C 12
ATOM 11392 O O . ALA A 1 47 ? 10.267 7.277 3.773 1.00 0.00 47 ALA A O 12
ATOM 11399 N N . GLY A 1 48 ? 8.256 6.409 4.285 1.00 0.00 48 GLY A N 12
ATOM 11400 C CA . GLY A 1 48 ? 7.631 7.711 4.417 1.00 0.00 48 GLY A CA 12
ATOM 11401 C C . GLY A 1 48 ? 7.326 8.350 3.076 1.00 0.00 48 GLY A C 12
ATOM 11402 O O . GLY A 1 48 ? 7.281 9.575 2.961 1.00 0.00 48 GLY A O 12
ATOM 11406 N N . ALA A 1 49 ? 7.113 7.521 2.061 1.00 0.00 49 ALA A N 12
ATOM 11407 C CA . ALA A 1 49 ? 6.809 8.014 0.724 1.00 0.00 49 ALA A CA 12
ATOM 11408 C C . ALA A 1 49 ? 5.377 8.531 0.645 1.00 0.00 49 ALA A C 12
ATOM 11409 O O . ALA A 1 49 ? 5.133 9.646 0.182 1.00 0.00 49 ALA A O 12
ATOM 11416 N N . LEU A 1 50 ? 4.434 7.715 1.102 1.00 0.00 50 LEU A N 12
ATOM 11417 C CA . LEU A 1 50 ? 3.025 8.089 1.085 1.00 0.00 50 LEU A CA 12
ATOM 11418 C C . LEU A 1 50 ? 2.618 8.728 2.409 1.00 0.00 50 LEU A C 12
ATOM 11419 O O . LEU A 1 50 ? 2.647 8.082 3.458 1.00 0.00 50 LEU A O 12
ATOM 11435 N N . LYS A 1 51 ? 2.242 10.001 2.356 1.00 0.00 51 LYS A N 12
ATOM 11436 C CA . LYS A 1 51 ? 1.832 10.728 3.552 1.00 0.00 51 LYS A CA 12
ATOM 11437 C C . LYS A 1 51 ? 0.391 10.397 3.925 1.00 0.00 51 LYS A C 12
ATOM 11438 O O . LYS A 1 51 ? -0.521 10.549 3.113 1.00 0.00 51 LYS A O 12
ATOM 11457 N N . TYR A 1 52 ? 0.193 9.947 5.160 1.00 0.00 52 TYR A N 12
ATOM 11458 C CA . TYR A 1 52 ? -1.138 9.595 5.641 1.00 0.00 52 TYR A CA 12
ATOM 11459 C C . TYR A 1 52 ? -2.027 10.832 5.728 1.00 0.00 52 TYR A C 12
ATOM 11460 O O . TYR A 1 52 ? -1.546 11.940 5.962 1.00 0.00 52 TYR A O 12
ATOM 11478 N N . GLN A 1 53 ? -3.328 10.633 5.540 1.00 0.00 53 GLN A N 12
ATOM 11479 C CA . GLN A 1 53 ? -4.286 11.731 5.597 1.00 0.00 53 GLN A CA 12
ATOM 11480 C C . GLN A 1 53 ? -5.607 11.269 6.203 1.00 0.00 53 GLN A C 12
ATOM 11481 O O . GLN A 1 53 ? -6.359 10.520 5.578 1.00 0.00 53 GLN A O 12
ATOM 11495 N N . GLU A 1 54 ? -5.883 11.721 7.421 1.00 0.00 54 GLU A N 12
ATOM 11496 C CA . GLU A 1 54 ? -7.113 11.356 8.117 1.00 0.00 54 GLU A CA 12
ATOM 11497 C C . GLU A 1 54 ? -8.352 11.843 7.364 1.00 0.00 54 GLU A C 12
ATOM 11498 O O . GLU A 1 54 ? -9.467 11.402 7.643 1.00 0.00 54 GLU A O 12
ATOM 11510 N N . ASN A 1 55 ? -8.154 12.758 6.416 1.00 0.00 55 ASN A N 12
ATOM 11511 C CA . ASN A 1 55 ? -9.259 13.305 5.633 1.00 0.00 55 ASN A CA 12
ATOM 11512 C C . ASN A 1 55 ? -10.200 12.205 5.146 1.00 0.00 55 ASN A C 12
ATOM 11513 O O . ASN A 1 55 ? -11.410 12.275 5.356 1.00 0.00 55 ASN A O 12
ATOM 11524 N N . ALA A 1 56 ? -9.638 11.193 4.495 1.00 0.00 56 ALA A N 12
ATOM 11525 C CA . ALA A 1 56 ? -10.420 10.083 3.980 1.00 0.00 56 ALA A CA 12
ATOM 11526 C C . ALA A 1 56 ? -10.790 9.099 5.089 1.00 0.00 56 ALA A C 12
ATOM 11527 O O . ALA A 1 56 ? -11.770 8.366 4.983 1.00 0.00 56 ALA A O 12
ATOM 11534 N N . TYR A 1 57 ? -9.995 9.088 6.152 1.00 0.00 57 TYR A N 12
ATOM 11535 C CA . TYR A 1 57 ? -10.230 8.191 7.278 1.00 0.00 57 TYR A CA 12
ATOM 11536 C C . TYR A 1 57 ? -10.800 8.954 8.469 1.00 0.00 57 TYR A C 12
ATOM 11537 O O . TYR A 1 57 ? -10.460 8.680 9.618 1.00 0.00 57 TYR A O 12
ATOM 11555 N N . ARG A 1 58 ? -11.680 9.915 8.185 1.00 0.00 58 ARG A N 12
ATOM 11556 C CA . ARG A 1 58 ? -12.300 10.717 9.233 1.00 0.00 58 ARG A CA 12
ATOM 11557 C C . ARG A 1 58 ? -13.740 10.286 9.474 1.00 0.00 58 ARG A C 12
ATOM 11558 O O . ARG A 1 58 ? -14.210 10.255 10.611 1.00 0.00 58 ARG A O 12
ATOM 11579 N N . GLN A 1 59 ? -14.440 9.952 8.395 1.00 0.00 59 GLN A N 12
ATOM 11580 C CA . GLN A 1 59 ? -15.830 9.521 8.491 1.00 0.00 59 GLN A CA 12
ATOM 11581 C C . GLN A 1 59 ? -15.980 8.054 8.098 1.00 0.00 59 GLN A C 12
ATOM 11582 O O . GLN A 1 59 ? -16.770 7.320 8.685 1.00 0.00 59 GLN A O 12
ATOM 11596 N N . ALA A 1 60 ? -15.200 7.634 7.104 1.00 0.00 60 ALA A N 12
ATOM 11597 C CA . ALA A 1 60 ? -15.240 6.255 6.634 1.00 0.00 60 ALA A CA 12
ATOM 11598 C C . ALA A 1 60 ? -14.820 5.286 7.736 1.00 0.00 60 ALA A C 12
ATOM 11599 O O . ALA A 1 60 ? -14.230 5.688 8.736 1.00 0.00 60 ALA A O 12
ATOM 11606 N N . ALA A 1 61 ? -15.140 4.011 7.546 1.00 0.00 61 ALA A N 12
ATOM 11607 C CA . ALA A 1 61 ? -14.800 2.986 8.524 1.00 0.00 61 ALA A CA 12
ATOM 11608 C C . ALA A 1 61 ? -14.140 1.785 7.851 1.00 0.00 61 ALA A C 12
ATOM 11609 O O . ALA A 1 61 ? -14.670 1.322 6.820 1.00 0.00 61 ALA A O 12
ATOM 11617 N N . MET A 1 1 ? -4.611 6.813 1.541 1.00 0.00 1 MET A N 13
ATOM 11618 C CA . MET A 1 1 ? -4.402 7.355 0.172 1.00 0.00 1 MET A CA 13
ATOM 11619 C C . MET A 1 1 ? -5.162 6.536 -0.868 1.00 0.00 1 MET A C 13
ATOM 11620 O O . MET A 1 1 ? -5.985 5.687 -0.525 1.00 0.00 1 MET A O 13
ATOM 11636 N N . TYR A 1 2 ? -4.877 6.798 -2.140 1.00 0.00 2 TYR A N 13
ATOM 11637 C CA . TYR A 1 2 ? -5.532 6.085 -3.230 1.00 0.00 2 TYR A CA 13
ATOM 11638 C C . TYR A 1 2 ? -4.838 4.755 -3.506 1.00 0.00 2 TYR A C 13
ATOM 11639 O O . TYR A 1 2 ? -3.610 4.679 -3.539 1.00 0.00 2 TYR A O 13
ATOM 11657 N N . LYS A 1 3 ? -5.635 3.710 -3.707 1.00 0.00 3 LYS A N 13
ATOM 11658 C CA . LYS A 1 3 ? -5.100 2.381 -3.981 1.00 0.00 3 LYS A CA 13
ATOM 11659 C C . LYS A 1 3 ? -4.204 2.393 -5.216 1.00 0.00 3 LYS A C 13
ATOM 11660 O O . LYS A 1 3 ? -3.282 1.587 -5.334 1.00 0.00 3 LYS A O 13
ATOM 11679 N N . LYS A 1 4 ? -4.481 3.314 -6.134 1.00 0.00 4 LYS A N 13
ATOM 11680 C CA . LYS A 1 4 ? -3.701 3.432 -7.360 1.00 0.00 4 LYS A CA 13
ATOM 11681 C C . LYS A 1 4 ? -2.238 3.737 -7.052 1.00 0.00 4 LYS A C 13
ATOM 11682 O O . LYS A 1 4 ? -1.335 3.080 -7.568 1.00 0.00 4 LYS A O 13
ATOM 11701 N N . ASP A 1 5 ? -2.012 4.741 -6.208 1.00 0.00 5 ASP A N 13
ATOM 11702 C CA . ASP A 1 5 ? -0.659 5.135 -5.834 1.00 0.00 5 ASP A CA 13
ATOM 11703 C C . ASP A 1 5 ? 0.091 3.972 -5.189 1.00 0.00 5 ASP A C 13
ATOM 11704 O O . ASP A 1 5 ? 1.236 3.689 -5.537 1.00 0.00 5 ASP A O 13
ATOM 11713 N N . VAL A 1 6 ? -0.565 3.301 -4.246 1.00 0.00 6 VAL A N 13
ATOM 11714 C CA . VAL A 1 6 ? 0.029 2.174 -3.553 1.00 0.00 6 VAL A CA 13
ATOM 11715 C C . VAL A 1 6 ? 0.501 1.106 -4.535 1.00 0.00 6 VAL A C 13
ATOM 11716 O O . VAL A 1 6 ? 1.666 0.709 -4.526 1.00 0.00 6 VAL A O 13
ATOM 11729 N N . ILE A 1 7 ? -0.414 0.648 -5.383 1.00 0.00 7 ILE A N 13
ATOM 11730 C CA . ILE A 1 7 ? -0.095 -0.372 -6.376 1.00 0.00 7 ILE A CA 13
ATOM 11731 C C . ILE A 1 7 ? 1.018 0.099 -7.308 1.00 0.00 7 ILE A C 13
ATOM 11732 O O . ILE A 1 7 ? 1.817 -0.702 -7.791 1.00 0.00 7 ILE A O 13
ATOM 11748 N N . ASP A 1 8 ? 1.063 1.402 -7.554 1.00 0.00 8 ASP A N 13
ATOM 11749 C CA . ASP A 1 8 ? 2.079 1.982 -8.425 1.00 0.00 8 ASP A CA 13
ATOM 11750 C C . ASP A 1 8 ? 3.414 2.078 -7.697 1.00 0.00 8 ASP A C 13
ATOM 11751 O O . ASP A 1 8 ? 4.474 2.100 -8.322 1.00 0.00 8 ASP A O 13
ATOM 11760 N N . HIS A 1 9 ? 3.355 2.132 -6.370 1.00 0.00 9 HIS A N 13
ATOM 11761 C CA . HIS A 1 9 ? 4.558 2.221 -5.558 1.00 0.00 9 HIS A CA 13
ATOM 11762 C C . HIS A 1 9 ? 5.143 0.834 -5.312 1.00 0.00 9 HIS A C 13
ATOM 11763 O O . HIS A 1 9 ? 6.356 0.672 -5.193 1.00 0.00 9 HIS A O 13
ATOM 11778 N N . PHE A 1 10 ? 4.266 -0.161 -5.236 1.00 0.00 10 PHE A N 13
ATOM 11779 C CA . PHE A 1 10 ? 4.686 -1.538 -5.002 1.00 0.00 10 PHE A CA 13
ATOM 11780 C C . PHE A 1 10 ? 4.894 -2.278 -6.319 1.00 0.00 10 PHE A C 13
ATOM 11781 O O . PHE A 1 10 ? 5.788 -3.117 -6.436 1.00 0.00 10 PHE A O 13
ATOM 11798 N N . GLY A 1 11 ? 4.061 -1.968 -7.305 1.00 0.00 11 GLY A N 13
ATOM 11799 C CA . GLY A 1 11 ? 4.169 -2.616 -8.599 1.00 0.00 11 GLY A CA 13
ATOM 11800 C C . GLY A 1 11 ? 3.282 -3.841 -8.702 1.00 0.00 11 GLY A C 13
ATOM 11801 O O . GLY A 1 11 ? 2.576 -4.023 -9.695 1.00 0.00 11 GLY A O 13
ATOM 11805 N N . THR A 1 12 ? 3.318 -4.681 -7.673 1.00 0.00 12 THR A N 13
ATOM 11806 C CA . THR A 1 12 ? 2.510 -5.894 -7.647 1.00 0.00 12 THR A CA 13
ATOM 11807 C C . THR A 1 12 ? 1.741 -6.002 -6.335 1.00 0.00 12 THR A C 13
ATOM 11808 O O . THR A 1 12 ? 2.215 -5.558 -5.288 1.00 0.00 12 THR A O 13
ATOM 11819 N N . GLN A 1 13 ? 0.553 -6.592 -6.397 1.00 0.00 13 GLN A N 13
ATOM 11820 C CA . GLN A 1 13 ? -0.283 -6.756 -5.212 1.00 0.00 13 GLN A CA 13
ATOM 11821 C C . GLN A 1 13 ? 0.449 -7.549 -4.133 1.00 0.00 13 GLN A C 13
ATOM 11822 O O . GLN A 1 13 ? 0.592 -7.089 -3.001 1.00 0.00 13 GLN A O 13
ATOM 11836 N N . ARG A 1 14 ? 0.910 -8.744 -4.497 1.00 0.00 14 ARG A N 13
ATOM 11837 C CA . ARG A 1 14 ? 1.628 -9.612 -3.565 1.00 0.00 14 ARG A CA 13
ATOM 11838 C C . ARG A 1 14 ? 2.677 -8.831 -2.776 1.00 0.00 14 ARG A C 13
ATOM 11839 O O . ARG A 1 14 ? 2.953 -9.142 -1.616 1.00 0.00 14 ARG A O 13
ATOM 11860 N N . ALA A 1 15 ? 3.254 -7.815 -3.409 1.00 0.00 15 ALA A N 13
ATOM 11861 C CA . ALA A 1 15 ? 4.267 -6.991 -2.762 1.00 0.00 15 ALA A CA 13
ATOM 11862 C C . ALA A 1 15 ? 3.688 -6.274 -1.547 1.00 0.00 15 ALA A C 13
ATOM 11863 O O . ALA A 1 15 ? 4.214 -6.382 -0.439 1.00 0.00 15 ALA A O 13
ATOM 11870 N N . VAL A 1 16 ? 2.600 -5.541 -1.765 1.00 0.00 16 VAL A N 13
ATOM 11871 C CA . VAL A 1 16 ? 1.944 -4.806 -0.694 1.00 0.00 16 VAL A CA 13
ATOM 11872 C C . VAL A 1 16 ? 1.530 -5.739 0.439 1.00 0.00 16 VAL A C 13
ATOM 11873 O O . VAL A 1 16 ? 1.652 -5.398 1.615 1.00 0.00 16 VAL A O 13
ATOM 11886 N N . ALA A 1 17 ? 1.039 -6.920 0.075 1.00 0.00 17 ALA A N 13
ATOM 11887 C CA . ALA A 1 17 ? 0.604 -7.903 1.060 1.00 0.00 17 ALA A CA 13
ATOM 11888 C C . ALA A 1 17 ? 1.788 -8.460 1.842 1.00 0.00 17 ALA A C 13
ATOM 11889 O O . ALA A 1 17 ? 1.657 -8.825 3.011 1.00 0.00 17 ALA A O 13
ATOM 11896 N N . LYS A 1 18 ? 2.945 -8.525 1.191 1.00 0.00 18 LYS A N 13
ATOM 11897 C CA . LYS A 1 18 ? 4.152 -9.040 1.826 1.00 0.00 18 LYS A CA 13
ATOM 11898 C C . LYS A 1 18 ? 4.791 -7.984 2.722 1.00 0.00 18 LYS A C 13
ATOM 11899 O O . LYS A 1 18 ? 5.320 -8.298 3.789 1.00 0.00 18 LYS A O 13
ATOM 11918 N N . ALA A 1 19 ? 4.739 -6.730 2.282 1.00 0.00 19 ALA A N 13
ATOM 11919 C CA . ALA A 1 19 ? 5.314 -5.630 3.043 1.00 0.00 19 ALA A CA 13
ATOM 11920 C C . ALA A 1 19 ? 4.446 -5.280 4.248 1.00 0.00 19 ALA A C 13
ATOM 11921 O O . ALA A 1 19 ? 4.954 -5.029 5.340 1.00 0.00 19 ALA A O 13
ATOM 11928 N N . LEU A 1 20 ? 3.134 -5.268 4.040 1.00 0.00 20 LEU A N 13
ATOM 11929 C CA . LEU A 1 20 ? 2.194 -4.950 5.110 1.00 0.00 20 LEU A CA 13
ATOM 11930 C C . LEU A 1 20 ? 1.963 -6.158 6.011 1.00 0.00 20 LEU A C 13
ATOM 11931 O O . LEU A 1 20 ? 1.760 -6.015 7.216 1.00 0.00 20 LEU A O 13
ATOM 11947 N N . GLY A 1 21 ? 1.996 -7.346 5.417 1.00 0.00 21 GLY A N 13
ATOM 11948 C CA . GLY A 1 21 ? 1.788 -8.563 6.181 1.00 0.00 21 GLY A CA 13
ATOM 11949 C C . GLY A 1 21 ? 0.382 -9.108 6.032 1.00 0.00 21 GLY A C 13
ATOM 11950 O O . GLY A 1 21 ? -0.126 -9.787 6.925 1.00 0.00 21 GLY A O 13
ATOM 11954 N N . ILE A 1 22 ? -0.248 -8.814 4.900 1.00 0.00 22 ILE A N 13
ATOM 11955 C CA . ILE A 1 22 ? -1.605 -9.281 4.635 1.00 0.00 22 ILE A CA 13
ATOM 11956 C C . ILE A 1 22 ? -1.638 -10.214 3.430 1.00 0.00 22 ILE A C 13
ATOM 11957 O O . ILE A 1 22 ? -0.606 -10.497 2.823 1.00 0.00 22 ILE A O 13
ATOM 11973 N N . SER A 1 23 ? -2.832 -10.688 3.089 1.00 0.00 23 SER A N 13
ATOM 11974 C CA . SER A 1 23 ? -3.000 -11.589 1.954 1.00 0.00 23 SER A CA 13
ATOM 11975 C C . SER A 1 23 ? -3.251 -10.806 0.670 1.00 0.00 23 SER A C 13
ATOM 11976 O O . SER A 1 23 ? -3.639 -9.638 0.710 1.00 0.00 23 SER A O 13
ATOM 11984 N N . ASP A 1 24 ? -3.027 -11.456 -0.467 1.00 0.00 24 ASP A N 13
ATOM 11985 C CA . ASP A 1 24 ? -3.230 -10.820 -1.764 1.00 0.00 24 ASP A CA 13
ATOM 11986 C C . ASP A 1 24 ? -4.680 -10.381 -1.932 1.00 0.00 24 ASP A C 13
ATOM 11987 O O . ASP A 1 24 ? -4.966 -9.386 -2.597 1.00 0.00 24 ASP A O 13
ATOM 11996 N N . ALA A 1 25 ? -5.595 -11.131 -1.325 1.00 0.00 25 ALA A N 13
ATOM 11997 C CA . ALA A 1 25 ? -7.017 -10.820 -1.407 1.00 0.00 25 ALA A CA 13
ATOM 11998 C C . ALA A 1 25 ? -7.332 -9.501 -0.709 1.00 0.00 25 ALA A C 13
ATOM 11999 O O . ALA A 1 25 ? -8.100 -8.685 -1.219 1.00 0.00 25 ALA A O 13
ATOM 12006 N N . ALA A 1 26 ? -6.734 -9.298 0.461 1.00 0.00 26 ALA A N 13
ATOM 12007 C CA . ALA A 1 26 ? -6.950 -8.077 1.228 1.00 0.00 26 ALA A CA 13
ATOM 12008 C C . ALA A 1 26 ? -6.535 -6.847 0.429 1.00 0.00 26 ALA A C 13
ATOM 12009 O O . ALA A 1 26 ? -7.107 -5.768 0.589 1.00 0.00 26 ALA A O 13
ATOM 12016 N N . VAL A 1 27 ? -5.538 -7.016 -0.432 1.00 0.00 27 VAL A N 13
ATOM 12017 C CA . VAL A 1 27 ? -5.046 -5.921 -1.258 1.00 0.00 27 VAL A CA 13
ATOM 12018 C C . VAL A 1 27 ? -6.004 -5.625 -2.407 1.00 0.00 27 VAL A C 13
ATOM 12019 O O . VAL A 1 27 ? -6.340 -4.470 -2.666 1.00 0.00 27 VAL A O 13
ATOM 12032 N N . SER A 1 28 ? -6.440 -6.676 -3.093 1.00 0.00 28 SER A N 13
ATOM 12033 C CA . SER A 1 28 ? -7.358 -6.528 -4.215 1.00 0.00 28 SER A CA 13
ATOM 12034 C C . SER A 1 28 ? -8.721 -6.029 -3.743 1.00 0.00 28 SER A C 13
ATOM 12035 O O . SER A 1 28 ? -9.365 -5.222 -4.413 1.00 0.00 28 SER A O 13
ATOM 12043 N N . GLN A 1 29 ? -9.154 -6.515 -2.584 1.00 0.00 29 GLN A N 13
ATOM 12044 C CA . GLN A 1 29 ? -10.440 -6.120 -2.020 1.00 0.00 29 GLN A CA 13
ATOM 12045 C C . GLN A 1 29 ? -10.490 -4.616 -1.766 1.00 0.00 29 GLN A C 13
ATOM 12046 O O . GLN A 1 29 ? -11.570 -4.038 -1.644 1.00 0.00 29 GLN A O 13
ATOM 12060 N N . TRP A 1 30 ? -9.326 -3.984 -1.682 1.00 0.00 30 TRP A N 13
ATOM 12061 C CA . TRP A 1 30 ? -9.246 -2.547 -1.437 1.00 0.00 30 TRP A CA 13
ATOM 12062 C C . TRP A 1 30 ? -10.090 -1.766 -2.435 1.00 0.00 30 TRP A C 13
ATOM 12063 O O . TRP A 1 30 ? -10.400 -2.257 -3.521 1.00 0.00 30 TRP A O 13
ATOM 12084 N N . LYS A 1 31 ? -10.470 -0.548 -2.058 1.00 0.00 31 LYS A N 13
ATOM 12085 C CA . LYS A 1 31 ? -11.280 0.307 -2.913 1.00 0.00 31 LYS A CA 13
ATOM 12086 C C . LYS A 1 31 ? -10.540 1.602 -3.243 1.00 0.00 31 LYS A C 13
ATOM 12087 O O . LYS A 1 31 ? -9.325 1.689 -3.070 1.00 0.00 31 LYS A O 13
ATOM 12106 N N . GLU A 1 32 ? -11.270 2.605 -3.716 1.00 0.00 32 GLU A N 13
ATOM 12107 C CA . GLU A 1 32 ? -10.680 3.894 -4.068 1.00 0.00 32 GLU A CA 13
ATOM 12108 C C . GLU A 1 32 ? -9.740 4.387 -2.973 1.00 0.00 32 GLU A C 13
ATOM 12109 O O . GLU A 1 32 ? -8.700 4.981 -3.258 1.00 0.00 32 GLU A O 13
ATOM 12121 N N . VAL A 1 33 ? -10.100 4.130 -1.721 1.00 0.00 33 VAL A N 13
ATOM 12122 C CA . VAL A 1 33 ? -9.292 4.543 -0.586 1.00 0.00 33 VAL A CA 13
ATOM 12123 C C . VAL A 1 33 ? -8.915 3.346 0.278 1.00 0.00 33 VAL A C 13
ATOM 12124 O O . VAL A 1 33 ? -9.781 2.677 0.842 1.00 0.00 33 VAL A O 13
ATOM 12137 N N . ILE A 1 34 ? -7.617 3.077 0.375 1.00 0.00 34 ILE A N 13
ATOM 12138 C CA . ILE A 1 34 ? -7.124 1.955 1.168 1.00 0.00 34 ILE A CA 13
ATOM 12139 C C . ILE A 1 34 ? -7.621 2.034 2.610 1.00 0.00 34 ILE A C 13
ATOM 12140 O O . ILE A 1 34 ? -8.009 3.101 3.086 1.00 0.00 34 ILE A O 13
ATOM 12156 N N . PRO A 1 35 ? -7.618 0.896 3.327 1.00 0.00 35 PRO A N 13
ATOM 12157 C CA . PRO A 1 35 ? -8.073 0.837 4.721 1.00 0.00 35 PRO A CA 13
ATOM 12158 C C . PRO A 1 35 ? -7.376 1.867 5.604 1.00 0.00 35 PRO A C 13
ATOM 12159 O O . PRO A 1 35 ? -6.289 2.346 5.282 1.00 0.00 35 PRO A O 13
ATOM 12170 N N . GLU A 1 36 ? -8.015 2.205 6.719 1.00 0.00 36 GLU A N 13
ATOM 12171 C CA . GLU A 1 36 ? -7.471 3.183 7.654 1.00 0.00 36 GLU A CA 13
ATOM 12172 C C . GLU A 1 36 ? -6.218 2.653 8.352 1.00 0.00 36 GLU A C 13
ATOM 12173 O O . GLU A 1 36 ? -5.315 3.420 8.687 1.00 0.00 36 GLU A O 13
ATOM 12185 N N . LYS A 1 37 ? -6.177 1.345 8.584 1.00 0.00 37 LYS A N 13
ATOM 12186 C CA . LYS A 1 37 ? -5.039 0.726 9.257 1.00 0.00 37 LYS A CA 13
ATOM 12187 C C . LYS A 1 37 ? -3.967 0.285 8.266 1.00 0.00 37 LYS A C 13
ATOM 12188 O O . LYS A 1 37 ? -2.801 0.140 8.630 1.00 0.00 37 LYS A O 13
ATOM 12207 N N . ASP A 1 38 ? -4.358 0.074 7.015 1.00 0.00 38 ASP A N 13
ATOM 12208 C CA . ASP A 1 38 ? -3.410 -0.349 5.992 1.00 0.00 38 ASP A CA 13
ATOM 12209 C C . ASP A 1 38 ? -2.612 0.841 5.476 1.00 0.00 38 ASP A C 13
ATOM 12210 O O . ASP A 1 38 ? -1.405 0.743 5.253 1.00 0.00 38 ASP A O 13
ATOM 12219 N N . ALA A 1 39 ? -3.292 1.968 5.296 1.00 0.00 39 ALA A N 13
ATOM 12220 C CA . ALA A 1 39 ? -2.644 3.180 4.815 1.00 0.00 39 ALA A CA 13
ATOM 12221 C C . ALA A 1 39 ? -1.622 3.686 5.826 1.00 0.00 39 ALA A C 13
ATOM 12222 O O . ALA A 1 39 ? -0.643 4.336 5.460 1.00 0.00 39 ALA A O 13
ATOM 12229 N N . TYR A 1 40 ? -1.855 3.384 7.101 1.00 0.00 40 TYR A N 13
ATOM 12230 C CA . TYR A 1 40 ? -0.953 3.810 8.162 1.00 0.00 40 TYR A CA 13
ATOM 12231 C C . TYR A 1 40 ? 0.391 3.094 8.055 1.00 0.00 40 TYR A C 13
ATOM 12232 O O . TYR A 1 40 ? 1.438 3.730 7.949 1.00 0.00 40 TYR A O 13
ATOM 12250 N N . ARG A 1 41 ? 0.350 1.766 8.085 1.00 0.00 41 ARG A N 13
ATOM 12251 C CA . ARG A 1 41 ? 1.564 0.962 7.995 1.00 0.00 41 ARG A CA 13
ATOM 12252 C C . ARG A 1 41 ? 2.271 1.187 6.662 1.00 0.00 41 ARG A C 13
ATOM 12253 O O . ARG A 1 41 ? 3.493 1.072 6.568 1.00 0.00 41 ARG A O 13
ATOM 12274 N N . LEU A 1 42 ? 1.494 1.505 5.630 1.00 0.00 42 LEU A N 13
ATOM 12275 C CA . LEU A 1 42 ? 2.045 1.743 4.301 1.00 0.00 42 LEU A CA 13
ATOM 12276 C C . LEU A 1 42 ? 3.091 2.855 4.331 1.00 0.00 42 LEU A C 13
ATOM 12277 O O . LEU A 1 42 ? 4.201 2.687 3.830 1.00 0.00 42 LEU A O 13
ATOM 12293 N N . GLU A 1 43 ? 2.726 3.990 4.918 1.00 0.00 43 GLU A N 13
ATOM 12294 C CA . GLU A 1 43 ? 3.633 5.130 5.010 1.00 0.00 43 GLU A CA 13
ATOM 12295 C C . GLU A 1 43 ? 4.978 4.718 5.602 1.00 0.00 43 GLU A C 13
ATOM 12296 O O . GLU A 1 43 ? 6.033 5.072 5.077 1.00 0.00 43 GLU A O 13
ATOM 12308 N N . ILE A 1 44 ? 4.932 3.970 6.699 1.00 0.00 44 ILE A N 13
ATOM 12309 C CA . ILE A 1 44 ? 6.146 3.513 7.363 1.00 0.00 44 ILE A CA 13
ATOM 12310 C C . ILE A 1 44 ? 6.860 2.442 6.540 1.00 0.00 44 ILE A C 13
ATOM 12311 O O . ILE A 1 44 ? 8.080 2.478 6.382 1.00 0.00 44 ILE A O 13
ATOM 12327 N N . VAL A 1 45 ? 6.091 1.489 6.025 1.00 0.00 45 VAL A N 13
ATOM 12328 C CA . VAL A 1 45 ? 6.648 0.405 5.224 1.00 0.00 45 VAL A CA 13
ATOM 12329 C C . VAL A 1 45 ? 7.344 0.937 3.972 1.00 0.00 45 VAL A C 13
ATOM 12330 O O . VAL A 1 45 ? 8.371 0.409 3.549 1.00 0.00 45 VAL A O 13
ATOM 12343 N N . THR A 1 46 ? 6.768 1.979 3.380 1.00 0.00 46 THR A N 13
ATOM 12344 C CA . THR A 1 46 ? 7.320 2.577 2.173 1.00 0.00 46 THR A CA 13
ATOM 12345 C C . THR A 1 46 ? 8.347 3.663 2.497 1.00 0.00 46 THR A C 13
ATOM 12346 O O . THR A 1 46 ? 8.417 4.683 1.812 1.00 0.00 46 THR A O 13
ATOM 12357 N N . ALA A 1 47 ? 9.145 3.436 3.537 1.00 0.00 47 ALA A N 13
ATOM 12358 C CA . ALA A 1 47 ? 10.173 4.393 3.942 1.00 0.00 47 ALA A CA 13
ATOM 12359 C C . ALA A 1 47 ? 9.627 5.818 3.998 1.00 0.00 47 ALA A C 13
ATOM 12360 O O . ALA A 1 47 ? 10.365 6.783 3.797 1.00 0.00 47 ALA A O 13
ATOM 12367 N N . GLY A 1 48 ? 8.333 5.945 4.274 1.00 0.00 48 GLY A N 13
ATOM 12368 C CA . GLY A 1 48 ? 7.719 7.257 4.354 1.00 0.00 48 GLY A CA 13
ATOM 12369 C C . GLY A 1 48 ? 7.607 7.929 3.000 1.00 0.00 48 GLY A C 13
ATOM 12370 O O . GLY A 1 48 ? 7.675 9.154 2.901 1.00 0.00 48 GLY A O 13
ATOM 12374 N N . ALA A 1 49 ? 7.435 7.128 1.953 1.00 0.00 49 ALA A N 13
ATOM 12375 C CA . ALA A 1 49 ? 7.312 7.658 0.599 1.00 0.00 49 ALA A CA 13
ATOM 12376 C C . ALA A 1 49 ? 6.003 8.419 0.424 1.00 0.00 49 ALA A C 13
ATOM 12377 O O . ALA A 1 49 ? 5.981 9.515 -0.137 1.00 0.00 49 ALA A O 13
ATOM 12384 N N . LEU A 1 50 ? 4.914 7.831 0.909 1.00 0.00 50 LEU A N 13
ATOM 12385 C CA . LEU A 1 50 ? 3.599 8.452 0.808 1.00 0.00 50 LEU A CA 13
ATOM 12386 C C . LEU A 1 50 ? 3.275 9.243 2.072 1.00 0.00 50 LEU A C 13
ATOM 12387 O O . LEU A 1 50 ? 4.047 9.244 3.030 1.00 0.00 50 LEU A O 13
ATOM 12403 N N . LYS A 1 51 ? 2.129 9.916 2.067 1.00 0.00 51 LYS A N 13
ATOM 12404 C CA . LYS A 1 51 ? 1.704 10.712 3.213 1.00 0.00 51 LYS A CA 13
ATOM 12405 C C . LYS A 1 51 ? 0.302 10.313 3.665 1.00 0.00 51 LYS A C 13
ATOM 12406 O O . LYS A 1 51 ? -0.639 10.308 2.871 1.00 0.00 51 LYS A O 13
ATOM 12425 N N . TYR A 1 52 ? 0.172 9.978 4.945 1.00 0.00 52 TYR A N 13
ATOM 12426 C CA . TYR A 1 52 ? -1.117 9.578 5.501 1.00 0.00 52 TYR A CA 13
ATOM 12427 C C . TYR A 1 52 ? -1.941 10.797 5.900 1.00 0.00 52 TYR A C 13
ATOM 12428 O O . TYR A 1 52 ? -1.565 11.547 6.801 1.00 0.00 52 TYR A O 13
ATOM 12446 N N . GLN A 1 53 ? -3.070 10.987 5.226 1.00 0.00 53 GLN A N 13
ATOM 12447 C CA . GLN A 1 53 ? -3.953 12.111 5.512 1.00 0.00 53 GLN A CA 13
ATOM 12448 C C . GLN A 1 53 ? -5.230 11.631 6.191 1.00 0.00 53 GLN A C 13
ATOM 12449 O O . GLN A 1 53 ? -5.798 10.607 5.811 1.00 0.00 53 GLN A O 13
ATOM 12463 N N . GLU A 1 54 ? -5.677 12.373 7.200 1.00 0.00 54 GLU A N 13
ATOM 12464 C CA . GLU A 1 54 ? -6.885 12.016 7.935 1.00 0.00 54 GLU A CA 13
ATOM 12465 C C . GLU A 1 54 ? -8.124 12.650 7.305 1.00 0.00 54 GLU A C 13
ATOM 12466 O O . GLU A 1 54 ? -8.985 13.187 8.004 1.00 0.00 54 GLU A O 13
ATOM 12478 N N . ASN A 1 55 ? -8.215 12.580 5.980 1.00 0.00 55 ASN A N 13
ATOM 12479 C CA . ASN A 1 55 ? -9.352 13.141 5.264 1.00 0.00 55 ASN A CA 13
ATOM 12480 C C . ASN A 1 55 ? -10.450 12.102 5.108 1.00 0.00 55 ASN A C 13
ATOM 12481 O O . ASN A 1 55 ? -11.470 12.156 5.797 1.00 0.00 55 ASN A O 13
ATOM 12492 N N . ALA A 1 56 ? -10.240 11.152 4.203 1.00 0.00 56 ALA A N 13
ATOM 12493 C CA . ALA A 1 56 ? -11.220 10.095 3.961 1.00 0.00 56 ALA A CA 13
ATOM 12494 C C . ALA A 1 56 ? -11.330 9.159 5.163 1.00 0.00 56 ALA A C 13
ATOM 12495 O O . ALA A 1 56 ? -12.260 8.366 5.259 1.00 0.00 56 ALA A O 13
ATOM 12502 N N . TYR A 1 57 ? -10.360 9.256 6.078 1.00 0.00 57 TYR A N 13
ATOM 12503 C CA . TYR A 1 57 ? -10.350 8.419 7.272 1.00 0.00 57 TYR A CA 13
ATOM 12504 C C . TYR A 1 57 ? -11.120 9.076 8.419 1.00 0.00 57 TYR A C 13
ATOM 12505 O O . TYR A 1 57 ? -11.030 8.637 9.567 1.00 0.00 57 TYR A O 13
ATOM 12523 N N . ARG A 1 58 ? -11.870 10.128 8.110 1.00 0.00 58 ARG A N 13
ATOM 12524 C CA . ARG A 1 58 ? -12.650 10.838 9.122 1.00 0.00 58 ARG A CA 13
ATOM 12525 C C . ARG A 1 58 ? -14.130 10.856 8.759 1.00 0.00 58 ARG A C 13
ATOM 12526 O O . ARG A 1 58 ? -14.590 11.716 8.005 1.00 0.00 58 ARG A O 13
ATOM 12547 N N . GLN A 1 59 ? -14.880 9.901 9.302 1.00 0.00 59 GLN A N 13
ATOM 12548 C CA . GLN A 1 59 ? -16.310 9.807 9.037 1.00 0.00 59 GLN A CA 13
ATOM 12549 C C . GLN A 1 59 ? -17.100 10.635 10.044 1.00 0.00 59 GLN A C 13
ATOM 12550 O O . GLN A 1 59 ? -17.930 10.104 10.784 1.00 0.00 59 GLN A O 13
ATOM 12564 N N . ALA A 1 60 ? -16.840 11.938 10.068 1.00 0.00 60 ALA A N 13
ATOM 12565 C CA . ALA A 1 60 ? -17.530 12.838 10.983 1.00 0.00 60 ALA A CA 13
ATOM 12566 C C . ALA A 1 60 ? -18.610 13.635 10.259 1.00 0.00 60 ALA A C 13
ATOM 12567 O O . ALA A 1 60 ? -18.900 14.776 10.620 1.00 0.00 60 ALA A O 13
ATOM 12574 N N . ALA A 1 61 ? -19.210 13.026 9.238 1.00 0.00 61 ALA A N 13
ATOM 12575 C CA . ALA A 1 61 ? -20.260 13.679 8.464 1.00 0.00 61 ALA A CA 13
ATOM 12576 C C . ALA A 1 61 ? -21.250 12.661 7.918 1.00 0.00 61 ALA A C 13
ATOM 12577 O O . ALA A 1 61 ? -20.820 11.534 7.589 1.00 0.00 61 ALA A O 13
ATOM 12585 N N . MET A 1 1 ? -5.386 7.832 1.203 1.00 0.00 1 MET A N 14
ATOM 12586 C CA . MET A 1 1 ? -4.452 6.973 0.430 1.00 0.00 1 MET A CA 14
ATOM 12587 C C . MET A 1 1 ? -5.202 6.121 -0.589 1.00 0.00 1 MET A C 14
ATOM 12588 O O . MET A 1 1 ? -6.039 5.294 -0.226 1.00 0.00 1 MET A O 14
ATOM 12604 N N . TYR A 1 2 ? -4.897 6.329 -1.866 1.00 0.00 2 TYR A N 14
ATOM 12605 C CA . TYR A 1 2 ? -5.542 5.581 -2.937 1.00 0.00 2 TYR A CA 14
ATOM 12606 C C . TYR A 1 2 ? -4.782 4.296 -3.240 1.00 0.00 2 TYR A C 14
ATOM 12607 O O . TYR A 1 2 ? -3.554 4.252 -3.156 1.00 0.00 2 TYR A O 14
ATOM 12625 N N . LYS A 1 3 ? -5.521 3.248 -3.589 1.00 0.00 3 LYS A N 14
ATOM 12626 C CA . LYS A 1 3 ? -4.920 1.957 -3.902 1.00 0.00 3 LYS A CA 14
ATOM 12627 C C . LYS A 1 3 ? -3.987 2.064 -5.106 1.00 0.00 3 LYS A C 14
ATOM 12628 O O . LYS A 1 3 ? -2.894 1.498 -5.107 1.00 0.00 3 LYS A O 14
ATOM 12647 N N . LYS A 1 4 ? -4.425 2.790 -6.128 1.00 0.00 4 LYS A N 14
ATOM 12648 C CA . LYS A 1 4 ? -3.631 2.970 -7.341 1.00 0.00 4 LYS A CA 14
ATOM 12649 C C . LYS A 1 4 ? -2.232 3.491 -7.017 1.00 0.00 4 LYS A C 14
ATOM 12650 O O . LYS A 1 4 ? -1.288 3.275 -7.779 1.00 0.00 4 LYS A O 14
ATOM 12669 N N . ASP A 1 5 ? -2.104 4.177 -5.885 1.00 0.00 5 ASP A N 14
ATOM 12670 C CA . ASP A 1 5 ? -0.819 4.728 -5.469 1.00 0.00 5 ASP A CA 14
ATOM 12671 C C . ASP A 1 5 ? 0.093 3.637 -4.915 1.00 0.00 5 ASP A C 14
ATOM 12672 O O . ASP A 1 5 ? 1.263 3.547 -5.285 1.00 0.00 5 ASP A O 14
ATOM 12681 N N . VAL A 1 6 ? -0.450 2.812 -4.026 1.00 0.00 6 VAL A N 14
ATOM 12682 C CA . VAL A 1 6 ? 0.304 1.731 -3.419 1.00 0.00 6 VAL A CA 14
ATOM 12683 C C . VAL A 1 6 ? 0.924 0.823 -4.477 1.00 0.00 6 VAL A C 14
ATOM 12684 O O . VAL A 1 6 ? 2.139 0.626 -4.504 1.00 0.00 6 VAL A O 14
ATOM 12697 N N . ILE A 1 7 ? 0.083 0.276 -5.349 1.00 0.00 7 ILE A N 14
ATOM 12698 C CA . ILE A 1 7 ? 0.550 -0.609 -6.408 1.00 0.00 7 ILE A CA 14
ATOM 12699 C C . ILE A 1 7 ? 1.542 0.109 -7.323 1.00 0.00 7 ILE A C 14
ATOM 12700 O O . ILE A 1 7 ? 2.384 -0.527 -7.959 1.00 0.00 7 ILE A O 14
ATOM 12716 N N . ASP A 1 8 ? 1.445 1.432 -7.377 1.00 0.00 8 ASP A N 14
ATOM 12717 C CA . ASP A 1 8 ? 2.340 2.228 -8.205 1.00 0.00 8 ASP A CA 14
ATOM 12718 C C . ASP A 1 8 ? 3.704 2.345 -7.540 1.00 0.00 8 ASP A C 14
ATOM 12719 O O . ASP A 1 8 ? 4.727 2.488 -8.211 1.00 0.00 8 ASP A O 14
ATOM 12728 N N . HIS A 1 9 ? 3.709 2.275 -6.214 1.00 0.00 9 HIS A N 14
ATOM 12729 C CA . HIS A 1 9 ? 4.943 2.365 -5.448 1.00 0.00 9 HIS A CA 14
ATOM 12730 C C . HIS A 1 9 ? 5.545 0.977 -5.241 1.00 0.00 9 HIS A C 14
ATOM 12731 O O . HIS A 1 9 ? 6.761 0.830 -5.118 1.00 0.00 9 HIS A O 14
ATOM 12746 N N . PHE A 1 10 ? 4.686 -0.036 -5.194 1.00 0.00 10 PHE A N 14
ATOM 12747 C CA . PHE A 1 10 ? 5.135 -1.406 -4.991 1.00 0.00 10 PHE A CA 14
ATOM 12748 C C . PHE A 1 10 ? 5.383 -2.106 -6.324 1.00 0.00 10 PHE A C 14
ATOM 12749 O O . PHE A 1 10 ? 6.407 -2.762 -6.511 1.00 0.00 10 PHE A O 14
ATOM 12766 N N . GLY A 1 11 ? 4.439 -1.960 -7.248 1.00 0.00 11 GLY A N 14
ATOM 12767 C CA . GLY A 1 11 ? 4.574 -2.580 -8.552 1.00 0.00 11 GLY A CA 14
ATOM 12768 C C . GLY A 1 11 ? 3.651 -3.771 -8.727 1.00 0.00 11 GLY A C 14
ATOM 12769 O O . GLY A 1 11 ? 3.067 -3.960 -9.795 1.00 0.00 11 GLY A O 14
ATOM 12773 N N . THR A 1 12 ? 3.520 -4.576 -7.678 1.00 0.00 12 THR A N 14
ATOM 12774 C CA . THR A 1 12 ? 2.661 -5.755 -7.722 1.00 0.00 12 THR A CA 14
ATOM 12775 C C . THR A 1 12 ? 1.667 -5.749 -6.566 1.00 0.00 12 THR A C 14
ATOM 12776 O O . THR A 1 12 ? 1.709 -4.873 -5.703 1.00 0.00 12 THR A O 14
ATOM 12787 N N . GLN A 1 13 ? 0.772 -6.731 -6.558 1.00 0.00 13 GLN A N 14
ATOM 12788 C CA . GLN A 1 13 ? -0.234 -6.840 -5.508 1.00 0.00 13 GLN A CA 14
ATOM 12789 C C . GLN A 1 13 ? 0.298 -7.645 -4.327 1.00 0.00 13 GLN A C 14
ATOM 12790 O O . GLN A 1 13 ? 0.217 -7.210 -3.178 1.00 0.00 13 GLN A O 14
ATOM 12804 N N . ARG A 1 14 ? 0.845 -8.822 -4.617 1.00 0.00 14 ARG A N 14
ATOM 12805 C CA . ARG A 1 14 ? 1.392 -9.690 -3.580 1.00 0.00 14 ARG A CA 14
ATOM 12806 C C . ARG A 1 14 ? 2.422 -8.947 -2.734 1.00 0.00 14 ARG A C 14
ATOM 12807 O O . ARG A 1 14 ? 2.590 -9.234 -1.547 1.00 0.00 14 ARG A O 14
ATOM 12828 N N . ALA A 1 15 ? 3.108 -7.989 -3.349 1.00 0.00 15 ALA A N 14
ATOM 12829 C CA . ALA A 1 15 ? 4.118 -7.204 -2.652 1.00 0.00 15 ALA A CA 14
ATOM 12830 C C . ALA A 1 15 ? 3.496 -6.416 -1.504 1.00 0.00 15 ALA A C 14
ATOM 12831 O O . ALA A 1 15 ? 4.029 -6.392 -0.394 1.00 0.00 15 ALA A O 14
ATOM 12838 N N . VAL A 1 16 ? 2.367 -5.774 -1.779 1.00 0.00 16 VAL A N 14
ATOM 12839 C CA . VAL A 1 16 ? 1.671 -4.985 -0.773 1.00 0.00 16 VAL A CA 14
ATOM 12840 C C . VAL A 1 16 ? 1.255 -5.855 0.407 1.00 0.00 16 VAL A C 14
ATOM 12841 O O . VAL A 1 16 ? 1.337 -5.433 1.561 1.00 0.00 16 VAL A O 14
ATOM 12854 N N . ALA A 1 17 ? 0.810 -7.071 0.110 1.00 0.00 17 ALA A N 14
ATOM 12855 C CA . ALA A 1 17 ? 0.381 -8.002 1.147 1.00 0.00 17 ALA A CA 14
ATOM 12856 C C . ALA A 1 17 ? 1.551 -8.407 2.040 1.00 0.00 17 ALA A C 14
ATOM 12857 O O . ALA A 1 17 ? 1.365 -8.729 3.213 1.00 0.00 17 ALA A O 14
ATOM 12864 N N . LYS A 1 18 ? 2.755 -8.390 1.474 1.00 0.00 18 LYS A N 14
ATOM 12865 C CA . LYS A 1 18 ? 3.955 -8.755 2.220 1.00 0.00 18 LYS A CA 14
ATOM 12866 C C . LYS A 1 18 ? 4.583 -7.538 2.899 1.00 0.00 18 LYS A C 14
ATOM 12867 O O . LYS A 1 18 ? 5.741 -7.582 3.315 1.00 0.00 18 LYS A O 14
ATOM 12886 N N . ALA A 1 19 ? 3.818 -6.454 3.012 1.00 0.00 19 ALA A N 14
ATOM 12887 C CA . ALA A 1 19 ? 4.310 -5.236 3.641 1.00 0.00 19 ALA A CA 14
ATOM 12888 C C . ALA A 1 19 ? 3.600 -4.977 4.966 1.00 0.00 19 ALA A C 14
ATOM 12889 O O . ALA A 1 19 ? 4.227 -4.596 5.955 1.00 0.00 19 ALA A O 14
ATOM 12896 N N . LEU A 1 20 ? 2.288 -5.187 4.978 1.00 0.00 20 LEU A N 14
ATOM 12897 C CA . LEU A 1 20 ? 1.490 -4.977 6.180 1.00 0.00 20 LEU A CA 14
ATOM 12898 C C . LEU A 1 20 ? 1.252 -6.293 6.913 1.00 0.00 20 LEU A C 14
ATOM 12899 O O . LEU A 1 20 ? 1.112 -6.318 8.136 1.00 0.00 20 LEU A O 14
ATOM 12915 N N . GLY A 1 21 ? 1.203 -7.385 6.157 1.00 0.00 21 GLY A N 14
ATOM 12916 C CA . GLY A 1 21 ? 0.980 -8.690 6.750 1.00 0.00 21 GLY A CA 14
ATOM 12917 C C . GLY A 1 21 ? -0.355 -9.287 6.351 1.00 0.00 21 GLY A C 14
ATOM 12918 O O . GLY A 1 21 ? -0.937 -10.075 7.096 1.00 0.00 21 GLY A O 14
ATOM 12922 N N . ILE A 1 22 ? -0.841 -8.911 5.172 1.00 0.00 22 ILE A N 14
ATOM 12923 C CA . ILE A 1 22 ? -2.114 -9.414 4.674 1.00 0.00 22 ILE A CA 14
ATOM 12924 C C . ILE A 1 22 ? -1.918 -10.270 3.428 1.00 0.00 22 ILE A C 14
ATOM 12925 O O . ILE A 1 22 ? -0.791 -10.481 2.979 1.00 0.00 22 ILE A O 14
ATOM 12941 N N . SER A 1 23 ? -3.021 -10.764 2.875 1.00 0.00 23 SER A N 14
ATOM 12942 C CA . SER A 1 23 ? -2.970 -11.597 1.679 1.00 0.00 23 SER A CA 14
ATOM 12943 C C . SER A 1 23 ? -3.243 -10.772 0.427 1.00 0.00 23 SER A C 14
ATOM 12944 O O . SER A 1 23 ? -3.728 -9.643 0.509 1.00 0.00 23 SER A O 14
ATOM 12952 N N . ASP A 1 24 ? -2.927 -11.341 -0.733 1.00 0.00 24 ASP A N 14
ATOM 12953 C CA . ASP A 1 24 ? -3.139 -10.657 -2.003 1.00 0.00 24 ASP A CA 14
ATOM 12954 C C . ASP A 1 24 ? -4.614 -10.319 -2.201 1.00 0.00 24 ASP A C 14
ATOM 12955 O O . ASP A 1 24 ? -4.951 -9.321 -2.836 1.00 0.00 24 ASP A O 14
ATOM 12964 N N . ALA A 1 25 ? -5.486 -11.157 -1.650 1.00 0.00 25 ALA A N 14
ATOM 12965 C CA . ALA A 1 25 ? -6.925 -10.947 -1.767 1.00 0.00 25 ALA A CA 14
ATOM 12966 C C . ALA A 1 25 ? -7.340 -9.623 -1.134 1.00 0.00 25 ALA A C 14
ATOM 12967 O O . ALA A 1 25 ? -8.100 -8.854 -1.722 1.00 0.00 25 ALA A O 14
ATOM 12974 N N . ALA A 1 26 ? -6.836 -9.363 0.068 1.00 0.00 26 ALA A N 14
ATOM 12975 C CA . ALA A 1 26 ? -7.155 -8.132 0.780 1.00 0.00 26 ALA A CA 14
ATOM 12976 C C . ALA A 1 26 ? -6.739 -6.907 -0.026 1.00 0.00 26 ALA A C 14
ATOM 12977 O O . ALA A 1 26 ? -7.428 -5.888 -0.026 1.00 0.00 26 ALA A O 14
ATOM 12984 N N . VAL A 1 27 ? -5.608 -7.014 -0.714 1.00 0.00 27 VAL A N 14
ATOM 12985 C CA . VAL A 1 27 ? -5.098 -5.916 -1.526 1.00 0.00 27 VAL A CA 14
ATOM 12986 C C . VAL A 1 27 ? -5.963 -5.704 -2.766 1.00 0.00 27 VAL A C 14
ATOM 12987 O O . VAL A 1 27 ? -6.209 -4.570 -3.177 1.00 0.00 27 VAL A O 14
ATOM 13000 N N . SER A 1 28 ? -6.417 -6.801 -3.359 1.00 0.00 28 SER A N 14
ATOM 13001 C CA . SER A 1 28 ? -7.250 -6.734 -4.554 1.00 0.00 28 SER A CA 14
ATOM 13002 C C . SER A 1 28 ? -8.628 -6.164 -4.228 1.00 0.00 28 SER A C 14
ATOM 13003 O O . SER A 1 28 ? -9.272 -5.546 -5.078 1.00 0.00 28 SER A O 14
ATOM 13011 N N . GLN A 1 29 ? -9.078 -6.377 -2.996 1.00 0.00 29 GLN A N 14
ATOM 13012 C CA . GLN A 1 29 ? -10.380 -5.886 -2.560 1.00 0.00 29 GLN A CA 14
ATOM 13013 C C . GLN A 1 29 ? -10.330 -4.397 -2.225 1.00 0.00 29 GLN A C 14
ATOM 13014 O O . GLN A 1 29 ? -11.360 -3.737 -2.140 1.00 0.00 29 GLN A O 14
ATOM 13028 N N . TRP A 1 30 ? -9.123 -3.869 -2.031 1.00 0.00 30 TRP A N 14
ATOM 13029 C CA . TRP A 1 30 ? -8.948 -2.458 -1.701 1.00 0.00 30 TRP A CA 14
ATOM 13030 C C . TRP A 1 30 ? -9.665 -1.564 -2.710 1.00 0.00 30 TRP A C 14
ATOM 13031 O O . TRP A 1 30 ? -9.432 -1.659 -3.913 1.00 0.00 30 TRP A O 14
ATOM 13052 N N . LYS A 1 31 ? -10.530 -0.698 -2.206 1.00 0.00 31 LYS A N 14
ATOM 13053 C CA . LYS A 1 31 ? -11.280 0.216 -3.060 1.00 0.00 31 LYS A CA 14
ATOM 13054 C C . LYS A 1 31 ? -10.500 1.503 -3.297 1.00 0.00 31 LYS A C 14
ATOM 13055 O O . LYS A 1 31 ? -9.293 1.554 -3.057 1.00 0.00 31 LYS A O 14
ATOM 13074 N N . GLU A 1 32 ? -11.180 2.541 -3.771 1.00 0.00 32 GLU A N 14
ATOM 13075 C CA . GLU A 1 32 ? -10.540 3.826 -4.040 1.00 0.00 32 GLU A CA 14
ATOM 13076 C C . GLU A 1 32 ? -9.704 4.284 -2.851 1.00 0.00 32 GLU A C 14
ATOM 13077 O O . GLU A 1 32 ? -8.723 5.008 -3.015 1.00 0.00 32 GLU A O 14
ATOM 13089 N N . VAL A 1 33 ? -10.090 3.855 -1.654 1.00 0.00 33 VAL A N 14
ATOM 13090 C CA . VAL A 1 33 ? -9.375 4.221 -0.440 1.00 0.00 33 VAL A CA 14
ATOM 13091 C C . VAL A 1 33 ? -9.090 2.995 0.421 1.00 0.00 33 VAL A C 14
ATOM 13092 O O . VAL A 1 33 ? -10.000 2.296 0.847 1.00 0.00 33 VAL A O 14
ATOM 13105 N N . ILE A 1 34 ? -7.809 2.740 0.672 1.00 0.00 34 ILE A N 14
ATOM 13106 C CA . ILE A 1 34 ? -7.404 1.596 1.482 1.00 0.00 34 ILE A CA 14
ATOM 13107 C C . ILE A 1 34 ? -7.766 1.804 2.951 1.00 0.00 34 ILE A C 14
ATOM 13108 O O . ILE A 1 34 ? -7.980 2.934 3.391 1.00 0.00 34 ILE A O 14
ATOM 13124 N N . PRO A 1 35 ? -7.843 0.711 3.730 1.00 0.00 35 PRO A N 14
ATOM 13125 C CA . PRO A 1 35 ? -8.184 0.776 5.155 1.00 0.00 35 PRO A CA 14
ATOM 13126 C C . PRO A 1 35 ? -7.361 1.817 5.909 1.00 0.00 35 PRO A C 14
ATOM 13127 O O . PRO A 1 35 ? -6.283 2.212 5.465 1.00 0.00 35 PRO A O 14
ATOM 13138 N N . GLU A 1 36 ? -7.881 2.258 7.050 1.00 0.00 36 GLU A N 14
ATOM 13139 C CA . GLU A 1 36 ? -7.202 3.256 7.870 1.00 0.00 36 GLU A CA 14
ATOM 13140 C C . GLU A 1 36 ? -5.932 2.682 8.498 1.00 0.00 36 GLU A C 14
ATOM 13141 O O . GLU A 1 36 ? -4.979 3.414 8.764 1.00 0.00 36 GLU A O 14
ATOM 13153 N N . LYS A 1 37 ? -5.929 1.375 8.738 1.00 0.00 37 LYS A N 14
ATOM 13154 C CA . LYS A 1 37 ? -4.777 0.715 9.343 1.00 0.00 37 LYS A CA 14
ATOM 13155 C C . LYS A 1 37 ? -3.791 0.230 8.285 1.00 0.00 37 LYS A C 14
ATOM 13156 O O . LYS A 1 37 ? -2.609 0.037 8.570 1.00 0.00 37 LYS A O 14
ATOM 13175 N N . ASP A 1 38 ? -4.276 0.037 7.063 1.00 0.00 38 ASP A N 14
ATOM 13176 C CA . ASP A 1 38 ? -3.421 -0.423 5.975 1.00 0.00 38 ASP A CA 14
ATOM 13177 C C . ASP A 1 38 ? -2.612 0.734 5.405 1.00 0.00 38 ASP A C 14
ATOM 13178 O O . ASP A 1 38 ? -1.411 0.607 5.167 1.00 0.00 38 ASP A O 14
ATOM 13187 N N . ALA A 1 39 ? -3.274 1.864 5.195 1.00 0.00 39 ALA A N 14
ATOM 13188 C CA . ALA A 1 39 ? -2.613 3.048 4.662 1.00 0.00 39 ALA A CA 14
ATOM 13189 C C . ALA A 1 39 ? -1.578 3.581 5.647 1.00 0.00 39 ALA A C 14
ATOM 13190 O O . ALA A 1 39 ? -0.625 4.255 5.255 1.00 0.00 39 ALA A O 14
ATOM 13197 N N . TYR A 1 40 ? -1.771 3.276 6.928 1.00 0.00 40 TYR A N 14
ATOM 13198 C CA . TYR A 1 40 ? -0.851 3.726 7.967 1.00 0.00 40 TYR A CA 14
ATOM 13199 C C . TYR A 1 40 ? 0.512 3.060 7.813 1.00 0.00 40 TYR A C 14
ATOM 13200 O O . TYR A 1 40 ? 1.530 3.736 7.658 1.00 0.00 40 TYR A O 14
ATOM 13218 N N . ARG A 1 41 ? 0.527 1.731 7.859 1.00 0.00 41 ARG A N 14
ATOM 13219 C CA . ARG A 1 41 ? 1.767 0.973 7.726 1.00 0.00 41 ARG A CA 14
ATOM 13220 C C . ARG A 1 41 ? 2.466 1.298 6.411 1.00 0.00 41 ARG A C 14
ATOM 13221 O O . ARG A 1 41 ? 3.694 1.369 6.349 1.00 0.00 41 ARG A O 14
ATOM 13242 N N . LEU A 1 42 ? 1.677 1.491 5.358 1.00 0.00 42 LEU A N 14
ATOM 13243 C CA . LEU A 1 42 ? 2.218 1.805 4.039 1.00 0.00 42 LEU A CA 14
ATOM 13244 C C . LEU A 1 42 ? 3.147 3.013 4.101 1.00 0.00 42 LEU A C 14
ATOM 13245 O O . LEU A 1 42 ? 4.285 2.956 3.635 1.00 0.00 42 LEU A O 14
ATOM 13261 N N . GLU A 1 43 ? 2.657 4.106 4.680 1.00 0.00 43 GLU A N 14
ATOM 13262 C CA . GLU A 1 43 ? 3.442 5.330 4.804 1.00 0.00 43 GLU A CA 14
ATOM 13263 C C . GLU A 1 43 ? 4.820 5.044 5.395 1.00 0.00 43 GLU A C 14
ATOM 13264 O O . GLU A 1 43 ? 5.792 5.739 5.095 1.00 0.00 43 GLU A O 14
ATOM 13276 N N . ILE A 1 44 ? 4.897 4.017 6.233 1.00 0.00 44 ILE A N 14
ATOM 13277 C CA . ILE A 1 44 ? 6.155 3.637 6.865 1.00 0.00 44 ILE A CA 14
ATOM 13278 C C . ILE A 1 44 ? 6.923 2.646 5.998 1.00 0.00 44 ILE A C 14
ATOM 13279 O O . ILE A 1 44 ? 8.135 2.772 5.816 1.00 0.00 44 ILE A O 14
ATOM 13295 N N . VAL A 1 45 ? 6.212 1.657 5.468 1.00 0.00 45 VAL A N 14
ATOM 13296 C CA . VAL A 1 45 ? 6.821 0.640 4.621 1.00 0.00 45 VAL A CA 14
ATOM 13297 C C . VAL A 1 45 ? 7.351 1.236 3.320 1.00 0.00 45 VAL A C 14
ATOM 13298 O O . VAL A 1 45 ? 8.212 0.649 2.666 1.00 0.00 45 VAL A O 14
ATOM 13311 N N . THR A 1 46 ? 6.831 2.401 2.946 1.00 0.00 46 THR A N 14
ATOM 13312 C CA . THR A 1 46 ? 7.248 3.068 1.722 1.00 0.00 46 THR A CA 14
ATOM 13313 C C . THR A 1 46 ? 8.388 4.052 1.987 1.00 0.00 46 THR A C 14
ATOM 13314 O O . THR A 1 46 ? 8.587 5.000 1.227 1.00 0.00 46 THR A O 14
ATOM 13325 N N . ALA A 1 47 ? 9.133 3.824 3.065 1.00 0.00 47 ALA A N 14
ATOM 13326 C CA . ALA A 1 47 ? 10.249 4.692 3.421 1.00 0.00 47 ALA A CA 14
ATOM 13327 C C . ALA A 1 47 ? 9.792 6.139 3.572 1.00 0.00 47 ALA A C 14
ATOM 13328 O O . ALA A 1 47 ? 10.552 7.072 3.309 1.00 0.00 47 ALA A O 14
ATOM 13335 N N . GLY A 1 48 ? 8.546 6.320 3.998 1.00 0.00 48 GLY A N 14
ATOM 13336 C CA . GLY A 1 48 ? 8.010 7.656 4.175 1.00 0.00 48 GLY A CA 14
ATOM 13337 C C . GLY A 1 48 ? 7.762 8.362 2.856 1.00 0.00 48 GLY A C 14
ATOM 13338 O O . GLY A 1 48 ? 7.769 9.591 2.793 1.00 0.00 48 GLY A O 14
ATOM 13342 N N . ALA A 1 49 ? 7.541 7.584 1.802 1.00 0.00 49 ALA A N 14
ATOM 13343 C CA . ALA A 1 49 ? 7.289 8.142 0.479 1.00 0.00 49 ALA A CA 14
ATOM 13344 C C . ALA A 1 49 ? 5.895 8.755 0.401 1.00 0.00 49 ALA A C 14
ATOM 13345 O O . ALA A 1 49 ? 5.738 9.921 0.037 1.00 0.00 49 ALA A O 14
ATOM 13352 N N . LEU A 1 50 ? 4.887 7.961 0.745 1.00 0.00 50 LEU A N 14
ATOM 13353 C CA . LEU A 1 50 ? 3.504 8.425 0.716 1.00 0.00 50 LEU A CA 14
ATOM 13354 C C . LEU A 1 50 ? 3.182 9.247 1.959 1.00 0.00 50 LEU A C 14
ATOM 13355 O O . LEU A 1 50 ? 3.926 9.227 2.939 1.00 0.00 50 LEU A O 14
ATOM 13371 N N . LYS A 1 51 ? 2.067 9.970 1.913 1.00 0.00 51 LYS A N 14
ATOM 13372 C CA . LYS A 1 51 ? 1.646 10.800 3.035 1.00 0.00 51 LYS A CA 14
ATOM 13373 C C . LYS A 1 51 ? 0.245 10.419 3.499 1.00 0.00 51 LYS A C 14
ATOM 13374 O O . LYS A 1 51 ? -0.716 10.490 2.732 1.00 0.00 51 LYS A O 14
ATOM 13393 N N . TYR A 1 52 ? 0.133 10.011 4.760 1.00 0.00 52 TYR A N 14
ATOM 13394 C CA . TYR A 1 52 ? -1.152 9.618 5.325 1.00 0.00 52 TYR A CA 14
ATOM 13395 C C . TYR A 1 52 ? -1.982 10.841 5.699 1.00 0.00 52 TYR A C 14
ATOM 13396 O O . TYR A 1 52 ? -1.554 11.674 6.499 1.00 0.00 52 TYR A O 14
ATOM 13414 N N . GLN A 1 53 ? -3.174 10.940 5.120 1.00 0.00 53 GLN A N 14
ATOM 13415 C CA . GLN A 1 53 ? -4.067 12.059 5.395 1.00 0.00 53 GLN A CA 14
ATOM 13416 C C . GLN A 1 53 ? -5.305 11.588 6.149 1.00 0.00 53 GLN A C 14
ATOM 13417 O O . GLN A 1 53 ? -5.971 10.640 5.735 1.00 0.00 53 GLN A O 14
ATOM 13431 N N . GLU A 1 54 ? -5.605 12.252 7.261 1.00 0.00 54 GLU A N 14
ATOM 13432 C CA . GLU A 1 54 ? -6.763 11.896 8.076 1.00 0.00 54 GLU A CA 14
ATOM 13433 C C . GLU A 1 54 ? -8.010 12.661 7.634 1.00 0.00 54 GLU A C 14
ATOM 13434 O O . GLU A 1 54 ? -8.830 13.060 8.460 1.00 0.00 54 GLU A O 14
ATOM 13446 N N . ASN A 1 55 ? -8.150 12.857 6.326 1.00 0.00 55 ASN A N 14
ATOM 13447 C CA . ASN A 1 55 ? -9.300 13.568 5.783 1.00 0.00 55 ASN A CA 14
ATOM 13448 C C . ASN A 1 55 ? -10.430 12.598 5.471 1.00 0.00 55 ASN A C 14
ATOM 13449 O O . ASN A 1 55 ? -11.610 12.944 5.578 1.00 0.00 55 ASN A O 14
ATOM 13460 N N . ALA A 1 56 ? -10.070 11.379 5.088 1.00 0.00 56 ALA A N 14
ATOM 13461 C CA . ALA A 1 56 ? -11.050 10.353 4.761 1.00 0.00 56 ALA A CA 14
ATOM 13462 C C . ALA A 1 56 ? -11.200 9.350 5.902 1.00 0.00 56 ALA A C 14
ATOM 13463 O O . ALA A 1 56 ? -12.230 8.690 6.030 1.00 0.00 56 ALA A O 14
ATOM 13470 N N . TYR A 1 57 ? -10.160 9.240 6.728 1.00 0.00 57 TYR A N 14
ATOM 13471 C CA . TYR A 1 57 ? -10.180 8.316 7.859 1.00 0.00 57 TYR A CA 14
ATOM 13472 C C . TYR A 1 57 ? -10.640 9.014 9.134 1.00 0.00 57 TYR A C 14
ATOM 13473 O O . TYR A 1 57 ? -10.410 8.520 10.239 1.00 0.00 57 TYR A O 14
ATOM 13491 N N . ARG A 1 58 ? -11.300 10.159 8.980 1.00 0.00 58 ARG A N 14
ATOM 13492 C CA . ARG A 1 58 ? -11.800 10.916 10.126 1.00 0.00 58 ARG A CA 14
ATOM 13493 C C . ARG A 1 58 ? -13.280 10.630 10.367 1.00 0.00 58 ARG A C 14
ATOM 13494 O O . ARG A 1 58 ? -14.070 11.545 10.578 1.00 0.00 58 ARG A O 14
ATOM 13515 N N . GLN A 1 59 ? -13.640 9.350 10.332 1.00 0.00 59 GLN A N 14
ATOM 13516 C CA . GLN A 1 59 ? -15.020 8.941 10.546 1.00 0.00 59 GLN A CA 14
ATOM 13517 C C . GLN A 1 59 ? -15.120 7.922 11.677 1.00 0.00 59 GLN A C 14
ATOM 13518 O O . GLN A 1 59 ? -15.980 7.042 11.660 1.00 0.00 59 GLN A O 14
ATOM 13532 N N . ALA A 1 60 ? -14.230 8.048 12.659 1.00 0.00 60 ALA A N 14
ATOM 13533 C CA . ALA A 1 60 ? -14.220 7.138 13.797 1.00 0.00 60 ALA A CA 14
ATOM 13534 C C . ALA A 1 60 ? -13.810 7.863 15.074 1.00 0.00 60 ALA A C 14
ATOM 13535 O O . ALA A 1 60 ? -13.170 7.282 15.954 1.00 0.00 60 ALA A O 14
ATOM 13542 N N . ALA A 1 61 ? -14.180 9.135 15.171 1.00 0.00 61 ALA A N 14
ATOM 13543 C CA . ALA A 1 61 ? -13.860 9.940 16.342 1.00 0.00 61 ALA A CA 14
ATOM 13544 C C . ALA A 1 61 ? -14.950 10.966 16.624 1.00 0.00 61 ALA A C 14
ATOM 13545 O O . ALA A 1 61 ? -15.510 11.510 15.653 1.00 0.00 61 ALA A O 14
ATOM 13553 N N . MET A 1 1 ? -5.278 7.537 1.043 1.00 0.00 1 MET A N 15
ATOM 13554 C CA . MET A 1 1 ? -4.282 6.797 0.224 1.00 0.00 1 MET A CA 15
ATOM 13555 C C . MET A 1 1 ? -4.963 5.987 -0.873 1.00 0.00 1 MET A C 15
ATOM 13556 O O . MET A 1 1 ? -5.540 4.931 -0.611 1.00 0.00 1 MET A O 15
ATOM 13572 N N . TYR A 1 2 ? -4.889 6.486 -2.101 1.00 0.00 2 TYR A N 15
ATOM 13573 C CA . TYR A 1 2 ? -5.498 5.804 -3.237 1.00 0.00 2 TYR A CA 15
ATOM 13574 C C . TYR A 1 2 ? -4.691 4.569 -3.621 1.00 0.00 2 TYR A C 15
ATOM 13575 O O . TYR A 1 2 ? -3.486 4.651 -3.863 1.00 0.00 2 TYR A O 15
ATOM 13593 N N . LYS A 1 3 ? -5.363 3.422 -3.673 1.00 0.00 3 LYS A N 15
ATOM 13594 C CA . LYS A 1 3 ? -4.710 2.166 -4.026 1.00 0.00 3 LYS A CA 15
ATOM 13595 C C . LYS A 1 3 ? -3.950 2.293 -5.346 1.00 0.00 3 LYS A C 15
ATOM 13596 O O . LYS A 1 3 ? -2.959 1.600 -5.573 1.00 0.00 3 LYS A O 15
ATOM 13615 N N . LYS A 1 4 ? -4.424 3.186 -6.211 1.00 0.00 4 LYS A N 15
ATOM 13616 C CA . LYS A 1 4 ? -3.790 3.406 -7.505 1.00 0.00 4 LYS A CA 15
ATOM 13617 C C . LYS A 1 4 ? -2.324 3.797 -7.333 1.00 0.00 4 LYS A C 15
ATOM 13618 O O . LYS A 1 4 ? -1.448 3.286 -8.031 1.00 0.00 4 LYS A O 15
ATOM 13637 N N . ASP A 1 5 ? -2.066 4.704 -6.395 1.00 0.00 5 ASP A N 15
ATOM 13638 C CA . ASP A 1 5 ? -0.707 5.160 -6.128 1.00 0.00 5 ASP A CA 15
ATOM 13639 C C . ASP A 1 5 ? 0.113 4.056 -5.473 1.00 0.00 5 ASP A C 15
ATOM 13640 O O . ASP A 1 5 ? 1.258 3.809 -5.854 1.00 0.00 5 ASP A O 15
ATOM 13649 N N . VAL A 1 6 ? -0.479 3.392 -4.485 1.00 0.00 6 VAL A N 15
ATOM 13650 C CA . VAL A 1 6 ? 0.187 2.316 -3.778 1.00 0.00 6 VAL A CA 15
ATOM 13651 C C . VAL A 1 6 ? 0.630 1.221 -4.741 1.00 0.00 6 VAL A C 15
ATOM 13652 O O . VAL A 1 6 ? 1.797 0.829 -4.757 1.00 0.00 6 VAL A O 15
ATOM 13665 N N . ILE A 1 7 ? -0.308 0.733 -5.546 1.00 0.00 7 ILE A N 15
ATOM 13666 C CA . ILE A 1 7 ? -0.019 -0.314 -6.518 1.00 0.00 7 ILE A CA 15
ATOM 13667 C C . ILE A 1 7 ? 1.116 0.102 -7.453 1.00 0.00 7 ILE A C 15
ATOM 13668 O O . ILE A 1 7 ? 1.866 -0.741 -7.948 1.00 0.00 7 ILE A O 15
ATOM 13684 N N . ASP A 1 8 ? 1.239 1.405 -7.683 1.00 0.00 8 ASP A N 15
ATOM 13685 C CA . ASP A 1 8 ? 2.285 1.930 -8.551 1.00 0.00 8 ASP A CA 15
ATOM 13686 C C . ASP A 1 8 ? 3.618 1.956 -7.816 1.00 0.00 8 ASP A C 15
ATOM 13687 O O . ASP A 1 8 ? 4.679 1.825 -8.425 1.00 0.00 8 ASP A O 15
ATOM 13696 N N . HIS A 1 9 ? 3.552 2.116 -6.497 1.00 0.00 9 HIS A N 15
ATOM 13697 C CA . HIS A 1 9 ? 4.751 2.150 -5.673 1.00 0.00 9 HIS A CA 15
ATOM 13698 C C . HIS A 1 9 ? 5.197 0.732 -5.325 1.00 0.00 9 HIS A C 15
ATOM 13699 O O . HIS A 1 9 ? 6.388 0.463 -5.167 1.00 0.00 9 HIS A O 15
ATOM 13714 N N . PHE A 1 10 ? 4.227 -0.167 -5.206 1.00 0.00 10 PHE A N 15
ATOM 13715 C CA . PHE A 1 10 ? 4.506 -1.559 -4.877 1.00 0.00 10 PHE A CA 15
ATOM 13716 C C . PHE A 1 10 ? 4.708 -2.390 -6.142 1.00 0.00 10 PHE A C 15
ATOM 13717 O O . PHE A 1 10 ? 5.433 -3.384 -6.134 1.00 0.00 10 PHE A O 15
ATOM 13734 N N . GLY A 1 11 ? 4.059 -1.976 -7.226 1.00 0.00 11 GLY A N 15
ATOM 13735 C CA . GLY A 1 11 ? 4.179 -2.694 -8.480 1.00 0.00 11 GLY A CA 15
ATOM 13736 C C . GLY A 1 11 ? 3.087 -3.729 -8.660 1.00 0.00 11 GLY A C 15
ATOM 13737 O O . GLY A 1 11 ? 2.488 -3.831 -9.730 1.00 0.00 11 GLY A O 15
ATOM 13741 N N . THR A 1 12 ? 2.826 -4.498 -7.607 1.00 0.00 12 THR A N 15
ATOM 13742 C CA . THR A 1 12 ? 1.798 -5.530 -7.648 1.00 0.00 12 THR A CA 15
ATOM 13743 C C . THR A 1 12 ? 1.110 -5.660 -6.293 1.00 0.00 12 THR A C 15
ATOM 13744 O O . THR A 1 12 ? 1.412 -4.918 -5.359 1.00 0.00 12 THR A O 15
ATOM 13755 N N . GLN A 1 13 ? 0.183 -6.607 -6.193 1.00 0.00 13 GLN A N 15
ATOM 13756 C CA . GLN A 1 13 ? -0.546 -6.831 -4.950 1.00 0.00 13 GLN A CA 15
ATOM 13757 C C . GLN A 1 13 ? 0.332 -7.545 -3.927 1.00 0.00 13 GLN A C 15
ATOM 13758 O O . GLN A 1 13 ? 0.343 -7.191 -2.748 1.00 0.00 13 GLN A O 15
ATOM 13772 N N . ARG A 1 14 ? 1.065 -8.555 -4.386 1.00 0.00 14 ARG A N 15
ATOM 13773 C CA . ARG A 1 14 ? 1.947 -9.323 -3.513 1.00 0.00 14 ARG A CA 15
ATOM 13774 C C . ARG A 1 14 ? 2.944 -8.413 -2.803 1.00 0.00 14 ARG A C 15
ATOM 13775 O O . ARG A 1 14 ? 3.265 -8.620 -1.632 1.00 0.00 14 ARG A O 15
ATOM 13796 N N . ALA A 1 15 ? 3.433 -7.405 -3.518 1.00 0.00 15 ALA A N 15
ATOM 13797 C CA . ALA A 1 15 ? 4.393 -6.464 -2.954 1.00 0.00 15 ALA A CA 15
ATOM 13798 C C . ALA A 1 15 ? 3.813 -5.752 -1.737 1.00 0.00 15 ALA A C 15
ATOM 13799 O O . ALA A 1 15 ? 4.512 -5.518 -0.751 1.00 0.00 15 ALA A O 15
ATOM 13806 N N . VAL A 1 16 ? 2.530 -5.410 -1.812 1.00 0.00 16 VAL A N 15
ATOM 13807 C CA . VAL A 1 16 ? 1.854 -4.728 -0.715 1.00 0.00 16 VAL A CA 15
ATOM 13808 C C . VAL A 1 16 ? 1.495 -5.708 0.398 1.00 0.00 16 VAL A C 15
ATOM 13809 O O . VAL A 1 16 ? 1.652 -5.402 1.581 1.00 0.00 16 VAL A O 15
ATOM 13822 N N . ALA A 1 17 ? 1.010 -6.884 0.012 1.00 0.00 17 ALA A N 15
ATOM 13823 C CA . ALA A 1 17 ? 0.627 -7.908 0.977 1.00 0.00 17 ALA A CA 15
ATOM 13824 C C . ALA A 1 17 ? 1.779 -8.239 1.921 1.00 0.00 17 ALA A C 15
ATOM 13825 O O . ALA A 1 17 ? 1.567 -8.500 3.106 1.00 0.00 17 ALA A O 15
ATOM 13832 N N . LYS A 1 18 ? 2.996 -8.225 1.391 1.00 0.00 18 LYS A N 15
ATOM 13833 C CA . LYS A 1 18 ? 4.181 -8.522 2.189 1.00 0.00 18 LYS A CA 15
ATOM 13834 C C . LYS A 1 18 ? 4.566 -7.330 3.060 1.00 0.00 18 LYS A C 15
ATOM 13835 O O . LYS A 1 18 ? 5.182 -7.493 4.114 1.00 0.00 18 LYS A O 15
ATOM 13854 N N . ALA A 1 19 ? 4.201 -6.132 2.613 1.00 0.00 19 ALA A N 15
ATOM 13855 C CA . ALA A 1 19 ? 4.510 -4.914 3.351 1.00 0.00 19 ALA A CA 15
ATOM 13856 C C . ALA A 1 19 ? 3.710 -4.834 4.647 1.00 0.00 19 ALA A C 15
ATOM 13857 O O . ALA A 1 19 ? 4.279 -4.756 5.736 1.00 0.00 19 ALA A O 15
ATOM 13864 N N . LEU A 1 20 ? 2.387 -4.849 4.520 1.00 0.00 20 LEU A N 15
ATOM 13865 C CA . LEU A 1 20 ? 1.509 -4.774 5.681 1.00 0.00 20 LEU A CA 15
ATOM 13866 C C . LEU A 1 20 ? 1.384 -6.131 6.367 1.00 0.00 20 LEU A C 15
ATOM 13867 O O . LEU A 1 20 ? 1.078 -6.211 7.557 1.00 0.00 20 LEU A O 15
ATOM 13883 N N . GLY A 1 21 ? 1.625 -7.199 5.611 1.00 0.00 21 GLY A N 15
ATOM 13884 C CA . GLY A 1 21 ? 1.536 -8.535 6.170 1.00 0.00 21 GLY A CA 15
ATOM 13885 C C . GLY A 1 21 ? 0.199 -9.195 5.893 1.00 0.00 21 GLY A C 15
ATOM 13886 O O . GLY A 1 21 ? -0.257 -10.038 6.665 1.00 0.00 21 GLY A O 15
ATOM 13890 N N . ILE A 1 22 ? -0.432 -8.811 4.788 1.00 0.00 22 ILE A N 15
ATOM 13891 C CA . ILE A 1 22 ? -1.723 -9.371 4.411 1.00 0.00 22 ILE A CA 15
ATOM 13892 C C . ILE A 1 22 ? -1.601 -10.241 3.166 1.00 0.00 22 ILE A C 15
ATOM 13893 O O . ILE A 1 22 ? -0.514 -10.396 2.610 1.00 0.00 22 ILE A O 15
ATOM 13909 N N . SER A 1 23 ? -2.722 -10.804 2.731 1.00 0.00 23 SER A N 15
ATOM 13910 C CA . SER A 1 23 ? -2.739 -11.659 1.550 1.00 0.00 23 SER A CA 15
ATOM 13911 C C . SER A 1 23 ? -3.139 -10.864 0.312 1.00 0.00 23 SER A C 15
ATOM 13912 O O . SER A 1 23 ? -3.595 -9.724 0.412 1.00 0.00 23 SER A O 15
ATOM 13920 N N . ASP A 1 24 ? -2.965 -11.471 -0.858 1.00 0.00 24 ASP A N 15
ATOM 13921 C CA . ASP A 1 24 ? -3.308 -10.819 -2.117 1.00 0.00 24 ASP A CA 15
ATOM 13922 C C . ASP A 1 24 ? -4.781 -10.423 -2.143 1.00 0.00 24 ASP A C 15
ATOM 13923 O O . ASP A 1 24 ? -5.158 -9.436 -2.774 1.00 0.00 24 ASP A O 15
ATOM 13932 N N . ALA A 1 25 ? -5.609 -11.199 -1.450 1.00 0.00 25 ALA A N 15
ATOM 13933 C CA . ALA A 1 25 ? -7.041 -10.929 -1.393 1.00 0.00 25 ALA A CA 15
ATOM 13934 C C . ALA A 1 25 ? -7.320 -9.602 -0.695 1.00 0.00 25 ALA A C 15
ATOM 13935 O O . ALA A 1 25 ? -8.134 -8.804 -1.159 1.00 0.00 25 ALA A O 15
ATOM 13942 N N . ALA A 1 26 ? -6.639 -9.373 0.424 1.00 0.00 26 ALA A N 15
ATOM 13943 C CA . ALA A 1 26 ? -6.815 -8.143 1.187 1.00 0.00 26 ALA A CA 15
ATOM 13944 C C . ALA A 1 26 ? -6.515 -6.917 0.330 1.00 0.00 26 ALA A C 15
ATOM 13945 O O . ALA A 1 26 ? -7.275 -5.949 0.326 1.00 0.00 26 ALA A O 15
ATOM 13952 N N . VAL A 1 27 ? -5.404 -6.968 -0.397 1.00 0.00 27 VAL A N 15
ATOM 13953 C CA . VAL A 1 27 ? -5.004 -5.863 -1.260 1.00 0.00 27 VAL A CA 15
ATOM 13954 C C . VAL A 1 27 ? -5.958 -5.719 -2.441 1.00 0.00 27 VAL A C 15
ATOM 13955 O O . VAL A 1 27 ? -6.262 -4.608 -2.875 1.00 0.00 27 VAL A O 15
ATOM 13968 N N . SER A 1 28 ? -6.425 -6.850 -2.959 1.00 0.00 28 SER A N 15
ATOM 13969 C CA . SER A 1 28 ? -7.344 -6.847 -4.092 1.00 0.00 28 SER A CA 15
ATOM 13970 C C . SER A 1 28 ? -8.732 -6.383 -3.665 1.00 0.00 28 SER A C 15
ATOM 13971 O O . SER A 1 28 ? -9.437 -5.720 -4.424 1.00 0.00 28 SER A O 15
ATOM 13979 N N . GLN A 1 29 ? -9.117 -6.736 -2.441 1.00 0.00 29 GLN A N 15
ATOM 13980 C CA . GLN A 1 29 ? -10.420 -6.355 -1.911 1.00 0.00 29 GLN A CA 15
ATOM 13981 C C . GLN A 1 29 ? -10.500 -4.848 -1.676 1.00 0.00 29 GLN A C 15
ATOM 13982 O O . GLN A 1 29 ? -11.590 -4.288 -1.559 1.00 0.00 29 GLN A O 15
ATOM 13996 N N . TRP A 1 30 ? -9.345 -4.195 -1.604 1.00 0.00 30 TRP A N 15
ATOM 13997 C CA . TRP A 1 30 ? -9.291 -2.754 -1.380 1.00 0.00 30 TRP A CA 15
ATOM 13998 C C . TRP A 1 30 ? -10.150 -2.006 -2.391 1.00 0.00 30 TRP A C 15
ATOM 13999 O O . TRP A 1 30 ? -10.810 -2.615 -3.235 1.00 0.00 30 TRP A O 15
ATOM 14020 N N . LYS A 1 31 ? -10.140 -0.681 -2.297 1.00 0.00 31 LYS A N 15
ATOM 14021 C CA . LYS A 1 31 ? -10.920 0.157 -3.200 1.00 0.00 31 LYS A CA 15
ATOM 14022 C C . LYS A 1 31 ? -10.210 1.480 -3.458 1.00 0.00 31 LYS A C 15
ATOM 14023 O O . LYS A 1 31 ? -9.016 1.609 -3.202 1.00 0.00 31 LYS A O 15
ATOM 14042 N N . GLU A 1 32 ? -10.950 2.462 -3.966 1.00 0.00 32 GLU A N 15
ATOM 14043 C CA . GLU A 1 32 ? -10.380 3.777 -4.257 1.00 0.00 32 GLU A CA 15
ATOM 14044 C C . GLU A 1 32 ? -9.600 4.316 -3.063 1.00 0.00 32 GLU A C 15
ATOM 14045 O O . GLU A 1 32 ? -8.675 5.113 -3.225 1.00 0.00 32 GLU A O 15
ATOM 14057 N N . VAL A 1 33 ? -9.975 3.878 -1.863 1.00 0.00 33 VAL A N 15
ATOM 14058 C CA . VAL A 1 33 ? -9.302 4.319 -0.646 1.00 0.00 33 VAL A CA 15
ATOM 14059 C C . VAL A 1 33 ? -9.048 3.144 0.294 1.00 0.00 33 VAL A C 15
ATOM 14060 O O . VAL A 1 33 ? -9.986 2.531 0.804 1.00 0.00 33 VAL A O 15
ATOM 14073 N N . ILE A 1 34 ? -7.774 2.833 0.517 1.00 0.00 34 ILE A N 15
ATOM 14074 C CA . ILE A 1 34 ? -7.398 1.728 1.393 1.00 0.00 34 ILE A CA 15
ATOM 14075 C C . ILE A 1 34 ? -7.812 1.999 2.837 1.00 0.00 34 ILE A C 15
ATOM 14076 O O . ILE A 1 34 ? -8.058 3.143 3.216 1.00 0.00 34 ILE A O 15
ATOM 14092 N N . PRO A 1 35 ? -7.892 0.944 3.668 1.00 0.00 35 PRO A N 15
ATOM 14093 C CA . PRO A 1 35 ? -8.276 1.079 5.078 1.00 0.00 35 PRO A CA 15
ATOM 14094 C C . PRO A 1 35 ? -7.432 2.116 5.811 1.00 0.00 35 PRO A C 15
ATOM 14095 O O . PRO A 1 35 ? -6.365 2.511 5.338 1.00 0.00 35 PRO A O 15
ATOM 14106 N N . GLU A 1 36 ? -7.916 2.555 6.969 1.00 0.00 36 GLU A N 15
ATOM 14107 C CA . GLU A 1 36 ? -7.207 3.549 7.767 1.00 0.00 36 GLU A CA 15
ATOM 14108 C C . GLU A 1 36 ? -5.975 2.940 8.433 1.00 0.00 36 GLU A C 15
ATOM 14109 O O . GLU A 1 36 ? -4.982 3.629 8.666 1.00 0.00 36 GLU A O 15
ATOM 14121 N N . LYS A 1 37 ? -6.048 1.649 8.740 1.00 0.00 37 LYS A N 15
ATOM 14122 C CA . LYS A 1 37 ? -4.938 0.955 9.383 1.00 0.00 37 LYS A CA 15
ATOM 14123 C C . LYS A 1 37 ? -3.925 0.464 8.355 1.00 0.00 37 LYS A C 15
ATOM 14124 O O . LYS A 1 37 ? -2.755 0.258 8.677 1.00 0.00 37 LYS A O 15
ATOM 14143 N N . ASP A 1 38 ? -4.375 0.286 7.118 1.00 0.00 38 ASP A N 15
ATOM 14144 C CA . ASP A 1 38 ? -3.492 -0.170 6.053 1.00 0.00 38 ASP A CA 15
ATOM 14145 C C . ASP A 1 38 ? -2.662 0.993 5.529 1.00 0.00 38 ASP A C 15
ATOM 14146 O O . ASP A 1 38 ? -1.446 0.882 5.373 1.00 0.00 38 ASP A O 15
ATOM 14155 N N . ALA A 1 39 ? -3.327 2.113 5.275 1.00 0.00 39 ALA A N 15
ATOM 14156 C CA . ALA A 1 39 ? -2.653 3.306 4.785 1.00 0.00 39 ALA A CA 15
ATOM 14157 C C . ALA A 1 39 ? -1.608 3.792 5.785 1.00 0.00 39 ALA A C 15
ATOM 14158 O O . ALA A 1 39 ? -0.651 4.472 5.414 1.00 0.00 39 ALA A O 15
ATOM 14165 N N . TYR A 1 40 ? -1.801 3.444 7.056 1.00 0.00 40 TYR A N 15
ATOM 14166 C CA . TYR A 1 40 ? -0.875 3.850 8.107 1.00 0.00 40 TYR A CA 15
ATOM 14167 C C . TYR A 1 40 ? 0.476 3.156 7.950 1.00 0.00 40 TYR A C 15
ATOM 14168 O O . TYR A 1 40 ? 1.515 3.810 7.872 1.00 0.00 40 TYR A O 15
ATOM 14186 N N . ARG A 1 41 ? 0.455 1.827 7.911 1.00 0.00 41 ARG A N 15
ATOM 14187 C CA . ARG A 1 41 ? 1.677 1.043 7.772 1.00 0.00 41 ARG A CA 15
ATOM 14188 C C . ARG A 1 41 ? 2.467 1.449 6.528 1.00 0.00 41 ARG A C 15
ATOM 14189 O O . ARG A 1 41 ? 3.673 1.212 6.445 1.00 0.00 41 ARG A O 15
ATOM 14210 N N . LEU A 1 42 ? 1.786 2.056 5.560 1.00 0.00 42 LEU A N 15
ATOM 14211 C CA . LEU A 1 42 ? 2.432 2.486 4.323 1.00 0.00 42 LEU A CA 15
ATOM 14212 C C . LEU A 1 42 ? 3.663 3.345 4.608 1.00 0.00 42 LEU A C 15
ATOM 14213 O O . LEU A 1 42 ? 4.770 3.021 4.180 1.00 0.00 42 LEU A O 15
ATOM 14229 N N . GLU A 1 43 ? 3.458 4.444 5.326 1.00 0.00 43 GLU A N 15
ATOM 14230 C CA . GLU A 1 43 ? 4.548 5.356 5.663 1.00 0.00 43 GLU A CA 15
ATOM 14231 C C . GLU A 1 43 ? 5.704 4.624 6.341 1.00 0.00 43 GLU A C 15
ATOM 14232 O O . GLU A 1 43 ? 6.844 5.088 6.312 1.00 0.00 43 GLU A O 15
ATOM 14244 N N . ILE A 1 44 ? 5.408 3.482 6.954 1.00 0.00 44 ILE A N 15
ATOM 14245 C CA . ILE A 1 44 ? 6.430 2.699 7.639 1.00 0.00 44 ILE A CA 15
ATOM 14246 C C . ILE A 1 44 ? 7.147 1.758 6.676 1.00 0.00 44 ILE A C 15
ATOM 14247 O O . ILE A 1 44 ? 8.378 1.722 6.630 1.00 0.00 44 ILE A O 15
ATOM 14263 N N . VAL A 1 45 ? 6.372 0.993 5.916 1.00 0.00 45 VAL A N 15
ATOM 14264 C CA . VAL A 1 45 ? 6.931 0.045 4.961 1.00 0.00 45 VAL A CA 15
ATOM 14265 C C . VAL A 1 45 ? 7.548 0.758 3.762 1.00 0.00 45 VAL A C 15
ATOM 14266 O O . VAL A 1 45 ? 8.628 0.396 3.295 1.00 0.00 45 VAL A O 15
ATOM 14279 N N . THR A 1 46 ? 6.845 1.769 3.267 1.00 0.00 46 THR A N 15
ATOM 14280 C CA . THR A 1 46 ? 7.304 2.536 2.119 1.00 0.00 46 THR A CA 15
ATOM 14281 C C . THR A 1 46 ? 8.356 3.576 2.511 1.00 0.00 46 THR A C 15
ATOM 14282 O O . THR A 1 46 ? 8.802 4.358 1.672 1.00 0.00 46 THR A O 15
ATOM 14293 N N . ALA A 1 47 ? 8.754 3.581 3.782 1.00 0.00 47 ALA A N 15
ATOM 14294 C CA . ALA A 1 47 ? 9.753 4.529 4.261 1.00 0.00 47 ALA A CA 15
ATOM 14295 C C . ALA A 1 47 ? 9.259 5.965 4.130 1.00 0.00 47 ALA A C 15
ATOM 14296 O O . ALA A 1 47 ? 10.049 6.888 3.941 1.00 0.00 47 ALA A O 15
ATOM 14303 N N . GLY A 1 48 ? 7.947 6.144 4.233 1.00 0.00 48 GLY A N 15
ATOM 14304 C CA . GLY A 1 48 ? 7.369 7.470 4.124 1.00 0.00 48 GLY A CA 15
ATOM 14305 C C . GLY A 1 48 ? 7.213 7.919 2.685 1.00 0.00 48 GLY A C 15
ATOM 14306 O O . GLY A 1 48 ? 7.219 9.116 2.397 1.00 0.00 48 GLY A O 15
ATOM 14310 N N . ALA A 1 49 ? 7.068 6.957 1.778 1.00 0.00 49 ALA A N 15
ATOM 14311 C CA . ALA A 1 49 ? 6.908 7.263 0.362 1.00 0.00 49 ALA A CA 15
ATOM 14312 C C . ALA A 1 49 ? 5.673 8.126 0.128 1.00 0.00 49 ALA A C 15
ATOM 14313 O O . ALA A 1 49 ? 5.744 9.165 -0.527 1.00 0.00 49 ALA A O 15
ATOM 14320 N N . LEU A 1 50 ? 4.541 7.687 0.668 1.00 0.00 50 LEU A N 15
ATOM 14321 C CA . LEU A 1 50 ? 3.289 8.419 0.521 1.00 0.00 50 LEU A CA 15
ATOM 14322 C C . LEU A 1 50 ? 3.003 9.256 1.764 1.00 0.00 50 LEU A C 15
ATOM 14323 O O . LEU A 1 50 ? 3.800 9.280 2.702 1.00 0.00 50 LEU A O 15
ATOM 14339 N N . LYS A 1 51 ? 1.864 9.940 1.764 1.00 0.00 51 LYS A N 15
ATOM 14340 C CA . LYS A 1 51 ? 1.478 10.778 2.894 1.00 0.00 51 LYS A CA 15
ATOM 14341 C C . LYS A 1 51 ? 0.161 10.301 3.500 1.00 0.00 51 LYS A C 15
ATOM 14342 O O . LYS A 1 51 ? -0.911 10.539 2.944 1.00 0.00 51 LYS A O 15
ATOM 14361 N N . TYR A 1 52 ? 0.251 9.630 4.643 1.00 0.00 52 TYR A N 15
ATOM 14362 C CA . TYR A 1 52 ? -0.933 9.123 5.326 1.00 0.00 52 TYR A CA 15
ATOM 14363 C C . TYR A 1 52 ? -1.734 10.263 5.945 1.00 0.00 52 TYR A C 15
ATOM 14364 O O . TYR A 1 52 ? -1.258 10.952 6.849 1.00 0.00 52 TYR A O 15
ATOM 14382 N N . GLN A 1 53 ? -2.952 10.455 5.454 1.00 0.00 53 GLN A N 15
ATOM 14383 C CA . GLN A 1 53 ? -3.823 11.510 5.961 1.00 0.00 53 GLN A CA 15
ATOM 14384 C C . GLN A 1 53 ? -5.149 10.932 6.435 1.00 0.00 53 GLN A C 15
ATOM 14385 O O . GLN A 1 53 ? -5.769 10.126 5.742 1.00 0.00 53 GLN A O 15
ATOM 14399 N N . GLU A 1 54 ? -5.581 11.348 7.621 1.00 0.00 54 GLU A N 15
ATOM 14400 C CA . GLU A 1 54 ? -6.836 10.868 8.191 1.00 0.00 54 GLU A CA 15
ATOM 14401 C C . GLU A 1 54 ? -8.010 11.758 7.783 1.00 0.00 54 GLU A C 15
ATOM 14402 O O . GLU A 1 54 ? -9.016 11.827 8.487 1.00 0.00 54 GLU A O 15
ATOM 14414 N N . ASN A 1 55 ? -7.880 12.429 6.641 1.00 0.00 55 ASN A N 15
ATOM 14415 C CA . ASN A 1 55 ? -8.938 13.305 6.151 1.00 0.00 55 ASN A CA 15
ATOM 14416 C C . ASN A 1 55 ? -10.110 12.486 5.634 1.00 0.00 55 ASN A C 15
ATOM 14417 O O . ASN A 1 55 ? -11.150 12.388 6.291 1.00 0.00 55 ASN A O 15
ATOM 14428 N N . ALA A 1 56 ? -9.946 11.892 4.459 1.00 0.00 56 ALA A N 15
ATOM 14429 C CA . ALA A 1 56 ? -10.990 11.072 3.860 1.00 0.00 56 ALA A CA 15
ATOM 14430 C C . ALA A 1 56 ? -11.310 9.865 4.739 1.00 0.00 56 ALA A C 15
ATOM 14431 O O . ALA A 1 56 ? -12.360 9.246 4.601 1.00 0.00 56 ALA A O 15
ATOM 14438 N N . TYR A 1 57 ? -10.390 9.537 5.646 1.00 0.00 57 TYR A N 15
ATOM 14439 C CA . TYR A 1 57 ? -10.570 8.406 6.547 1.00 0.00 57 TYR A CA 15
ATOM 14440 C C . TYR A 1 57 ? -11.490 8.771 7.717 1.00 0.00 57 TYR A C 15
ATOM 14441 O O . TYR A 1 57 ? -11.970 7.893 8.430 1.00 0.00 57 TYR A O 15
ATOM 14459 N N . ARG A 1 58 ? -11.720 10.068 7.910 1.00 0.00 58 ARG A N 15
ATOM 14460 C CA . ARG A 1 58 ? -12.570 10.536 8.992 1.00 0.00 58 ARG A CA 15
ATOM 14461 C C . ARG A 1 58 ? -14.040 10.402 8.613 1.00 0.00 58 ARG A C 15
ATOM 14462 O O . ARG A 1 58 ? -14.380 9.855 7.561 1.00 0.00 58 ARG A O 15
ATOM 14483 N N . GLN A 1 59 ? -14.920 10.905 9.475 1.00 0.00 59 GLN A N 15
ATOM 14484 C CA . GLN A 1 59 ? -16.360 10.840 9.229 1.00 0.00 59 GLN A CA 15
ATOM 14485 C C . GLN A 1 59 ? -16.880 12.166 8.683 1.00 0.00 59 GLN A C 15
ATOM 14486 O O . GLN A 1 59 ? -16.190 13.185 8.739 1.00 0.00 59 GLN A O 15
ATOM 14500 N N . ALA A 1 60 ? -18.100 12.142 8.155 1.00 0.00 60 ALA A N 15
ATOM 14501 C CA . ALA A 1 60 ? -18.720 13.342 7.597 1.00 0.00 60 ALA A CA 15
ATOM 14502 C C . ALA A 1 60 ? -17.950 13.833 6.372 1.00 0.00 60 ALA A C 15
ATOM 14503 O O . ALA A 1 60 ? -18.370 13.604 5.236 1.00 0.00 60 ALA A O 15
ATOM 14510 N N . ALA A 1 61 ? -16.830 14.508 6.608 1.00 0.00 61 ALA A N 15
ATOM 14511 C CA . ALA A 1 61 ? -16.010 15.030 5.522 1.00 0.00 61 ALA A CA 15
ATOM 14512 C C . ALA A 1 61 ? -15.090 13.951 4.961 1.00 0.00 61 ALA A C 15
ATOM 14513 O O . ALA A 1 61 ? -14.210 14.293 4.150 1.00 0.00 61 ALA A O 15
ATOM 14521 N N . MET A 1 1 ? -4.673 6.876 1.599 1.00 0.00 1 MET A N 16
ATOM 14522 C CA . MET A 1 1 ? -4.373 7.086 0.158 1.00 0.00 1 MET A CA 16
ATOM 14523 C C . MET A 1 1 ? -5.159 6.117 -0.719 1.00 0.00 1 MET A C 16
ATOM 14524 O O . MET A 1 1 ? -5.761 5.163 -0.225 1.00 0.00 1 MET A O 16
ATOM 14540 N N . TYR A 1 2 ? -5.148 6.368 -2.024 1.00 0.00 2 TYR A N 16
ATOM 14541 C CA . TYR A 1 2 ? -5.859 5.518 -2.973 1.00 0.00 2 TYR A CA 16
ATOM 14542 C C . TYR A 1 2 ? -5.091 4.225 -3.224 1.00 0.00 2 TYR A C 16
ATOM 14543 O O . TYR A 1 2 ? -3.885 4.151 -2.988 1.00 0.00 2 TYR A O 16
ATOM 14561 N N . LYS A 1 3 ? -5.798 3.207 -3.704 1.00 0.00 3 LYS A N 16
ATOM 14562 C CA . LYS A 1 3 ? -5.183 1.916 -3.988 1.00 0.00 3 LYS A CA 16
ATOM 14563 C C . LYS A 1 3 ? -4.275 2.002 -5.211 1.00 0.00 3 LYS A C 16
ATOM 14564 O O . LYS A 1 3 ? -3.285 1.278 -5.313 1.00 0.00 3 LYS A O 16
ATOM 14583 N N . LYS A 1 4 ? -4.617 2.892 -6.137 1.00 0.00 4 LYS A N 16
ATOM 14584 C CA . LYS A 1 4 ? -3.833 3.071 -7.353 1.00 0.00 4 LYS A CA 16
ATOM 14585 C C . LYS A 1 4 ? -2.406 3.502 -7.025 1.00 0.00 4 LYS A C 16
ATOM 14586 O O . LYS A 1 4 ? -1.446 2.993 -7.604 1.00 0.00 4 LYS A O 16
ATOM 14605 N N . ASP A 1 5 ? -2.276 4.447 -6.099 1.00 0.00 5 ASP A N 16
ATOM 14606 C CA . ASP A 1 5 ? -0.966 4.947 -5.698 1.00 0.00 5 ASP A CA 16
ATOM 14607 C C . ASP A 1 5 ? -0.112 3.831 -5.109 1.00 0.00 5 ASP A C 16
ATOM 14608 O O . ASP A 1 5 ? 1.026 3.618 -5.531 1.00 0.00 5 ASP A O 16
ATOM 14617 N N . VAL A 1 6 ? -0.665 3.117 -4.134 1.00 0.00 6 VAL A N 16
ATOM 14618 C CA . VAL A 1 6 ? 0.040 2.025 -3.487 1.00 0.00 6 VAL A CA 16
ATOM 14619 C C . VAL A 1 6 ? 0.551 1.016 -4.510 1.00 0.00 6 VAL A C 16
ATOM 14620 O O . VAL A 1 6 ? 1.737 0.689 -4.536 1.00 0.00 6 VAL A O 16
ATOM 14633 N N . ILE A 1 7 ? -0.352 0.529 -5.351 1.00 0.00 7 ILE A N 16
ATOM 14634 C CA . ILE A 1 7 ? 0.003 -0.442 -6.378 1.00 0.00 7 ILE A CA 16
ATOM 14635 C C . ILE A 1 7 ? 1.089 0.105 -7.300 1.00 0.00 7 ILE A C 16
ATOM 14636 O O . ILE A 1 7 ? 1.892 -0.651 -7.847 1.00 0.00 7 ILE A O 16
ATOM 14652 N N . ASP A 1 8 ? 1.114 1.424 -7.466 1.00 0.00 8 ASP A N 16
ATOM 14653 C CA . ASP A 1 8 ? 2.105 2.067 -8.317 1.00 0.00 8 ASP A CA 16
ATOM 14654 C C . ASP A 1 8 ? 3.448 2.139 -7.604 1.00 0.00 8 ASP A C 16
ATOM 14655 O O . ASP A 1 8 ? 4.501 2.167 -8.241 1.00 0.00 8 ASP A O 16
ATOM 14664 N N . HIS A 1 9 ? 3.403 2.167 -6.276 1.00 0.00 9 HIS A N 16
ATOM 14665 C CA . HIS A 1 9 ? 4.613 2.231 -5.472 1.00 0.00 9 HIS A CA 16
ATOM 14666 C C . HIS A 1 9 ? 5.176 0.832 -5.231 1.00 0.00 9 HIS A C 16
ATOM 14667 O O . HIS A 1 9 ? 6.386 0.653 -5.096 1.00 0.00 9 HIS A O 16
ATOM 14682 N N . PHE A 1 10 ? 4.285 -0.154 -5.173 1.00 0.00 10 PHE A N 16
ATOM 14683 C CA . PHE A 1 10 ? 4.686 -1.536 -4.945 1.00 0.00 10 PHE A CA 16
ATOM 14684 C C . PHE A 1 10 ? 4.872 -2.281 -6.262 1.00 0.00 10 PHE A C 16
ATOM 14685 O O . PHE A 1 10 ? 5.737 -3.151 -6.378 1.00 0.00 10 PHE A O 16
ATOM 14702 N N . GLY A 1 11 ? 4.050 -1.943 -7.250 1.00 0.00 11 GLY A N 16
ATOM 14703 C CA . GLY A 1 11 ? 4.137 -2.596 -8.543 1.00 0.00 11 GLY A CA 16
ATOM 14704 C C . GLY A 1 11 ? 3.213 -3.793 -8.643 1.00 0.00 11 GLY A C 16
ATOM 14705 O O . GLY A 1 11 ? 2.501 -3.956 -9.633 1.00 0.00 11 GLY A O 16
ATOM 14709 N N . THR A 1 12 ? 3.221 -4.627 -7.607 1.00 0.00 12 THR A N 16
ATOM 14710 C CA . THR A 1 12 ? 2.376 -5.813 -7.570 1.00 0.00 12 THR A CA 16
ATOM 14711 C C . THR A 1 12 ? 1.660 -5.918 -6.227 1.00 0.00 12 THR A C 16
ATOM 14712 O O . THR A 1 12 ? 2.255 -5.677 -5.177 1.00 0.00 12 THR A O 16
ATOM 14723 N N . GLN A 1 13 ? 0.381 -6.277 -6.269 1.00 0.00 13 GLN A N 16
ATOM 14724 C CA . GLN A 1 13 ? -0.416 -6.409 -5.053 1.00 0.00 13 GLN A CA 16
ATOM 14725 C C . GLN A 1 13 ? 0.290 -7.285 -4.021 1.00 0.00 13 GLN A C 16
ATOM 14726 O O . GLN A 1 13 ? 0.442 -6.895 -2.863 1.00 0.00 13 GLN A O 16
ATOM 14740 N N . ARG A 1 14 ? 0.720 -8.469 -4.450 1.00 0.00 14 ARG A N 16
ATOM 14741 C CA . ARG A 1 14 ? 1.411 -9.406 -3.566 1.00 0.00 14 ARG A CA 16
ATOM 14742 C C . ARG A 1 14 ? 2.501 -8.705 -2.758 1.00 0.00 14 ARG A C 16
ATOM 14743 O O . ARG A 1 14 ? 2.757 -9.059 -1.608 1.00 0.00 14 ARG A O 16
ATOM 14764 N N . ALA A 1 15 ? 3.138 -7.710 -3.367 1.00 0.00 15 ALA A N 16
ATOM 14765 C CA . ALA A 1 15 ? 4.196 -6.961 -2.701 1.00 0.00 15 ALA A CA 16
ATOM 14766 C C . ALA A 1 15 ? 3.656 -6.214 -1.486 1.00 0.00 15 ALA A C 16
ATOM 14767 O O . ALA A 1 15 ? 4.198 -6.320 -0.387 1.00 0.00 15 ALA A O 16
ATOM 14774 N N . VAL A 1 16 ? 2.583 -5.456 -1.696 1.00 0.00 16 VAL A N 16
ATOM 14775 C CA . VAL A 1 16 ? 1.964 -4.689 -0.622 1.00 0.00 16 VAL A CA 16
ATOM 14776 C C . VAL A 1 16 ? 1.606 -5.585 0.560 1.00 0.00 16 VAL A C 16
ATOM 14777 O O . VAL A 1 16 ? 1.836 -5.229 1.714 1.00 0.00 16 VAL A O 16
ATOM 14790 N N . ALA A 1 17 ? 1.041 -6.751 0.261 1.00 0.00 17 ALA A N 16
ATOM 14791 C CA . ALA A 1 17 ? 0.651 -7.700 1.297 1.00 0.00 17 ALA A CA 16
ATOM 14792 C C . ALA A 1 17 ? 1.854 -8.129 2.131 1.00 0.00 17 ALA A C 16
ATOM 14793 O O . ALA A 1 17 ? 1.715 -8.473 3.305 1.00 0.00 17 ALA A O 16
ATOM 14800 N N . LYS A 1 18 ? 3.033 -8.110 1.518 1.00 0.00 18 LYS A N 16
ATOM 14801 C CA . LYS A 1 18 ? 4.258 -8.500 2.207 1.00 0.00 18 LYS A CA 16
ATOM 14802 C C . LYS A 1 18 ? 4.697 -7.422 3.195 1.00 0.00 18 LYS A C 16
ATOM 14803 O O . LYS A 1 18 ? 5.302 -7.719 4.225 1.00 0.00 18 LYS A O 16
ATOM 14822 N N . ALA A 1 19 ? 4.390 -6.170 2.873 1.00 0.00 19 ALA A N 16
ATOM 14823 C CA . ALA A 1 19 ? 4.753 -5.050 3.731 1.00 0.00 19 ALA A CA 16
ATOM 14824 C C . ALA A 1 19 ? 3.782 -4.912 4.898 1.00 0.00 19 ALA A C 16
ATOM 14825 O O . ALA A 1 19 ? 4.177 -4.559 6.009 1.00 0.00 19 ALA A O 16
ATOM 14832 N N . LEU A 1 20 ? 2.508 -5.190 4.639 1.00 0.00 20 LEU A N 16
ATOM 14833 C CA . LEU A 1 20 ? 1.480 -5.096 5.668 1.00 0.00 20 LEU A CA 16
ATOM 14834 C C . LEU A 1 20 ? 1.331 -6.420 6.411 1.00 0.00 20 LEU A C 16
ATOM 14835 O O . LEU A 1 20 ? 0.993 -6.443 7.596 1.00 0.00 20 LEU A O 16
ATOM 14851 N N . GLY A 1 21 ? 1.580 -7.518 5.708 1.00 0.00 21 GLY A N 16
ATOM 14852 C CA . GLY A 1 21 ? 1.464 -8.831 6.316 1.00 0.00 21 GLY A CA 16
ATOM 14853 C C . GLY A 1 21 ? 0.091 -9.443 6.111 1.00 0.00 21 GLY A C 16
ATOM 14854 O O . GLY A 1 21 ? -0.357 -10.262 6.913 1.00 0.00 21 GLY A O 16
ATOM 14858 N N . ILE A 1 22 ? -0.577 -9.042 5.034 1.00 0.00 22 ILE A N 16
ATOM 14859 C CA . ILE A 1 22 ? -1.906 -9.554 4.724 1.00 0.00 22 ILE A CA 16
ATOM 14860 C C . ILE A 1 22 ? -1.882 -10.413 3.464 1.00 0.00 22 ILE A C 16
ATOM 14861 O O . ILE A 1 22 ? -0.828 -10.627 2.867 1.00 0.00 22 ILE A O 16
ATOM 14877 N N . SER A 1 23 ? -3.053 -10.900 3.064 1.00 0.00 23 SER A N 16
ATOM 14878 C CA . SER A 1 23 ? -3.166 -11.734 1.873 1.00 0.00 23 SER A CA 16
ATOM 14879 C C . SER A 1 23 ? -3.292 -10.875 0.619 1.00 0.00 23 SER A C 16
ATOM 14880 O O . SER A 1 23 ? -3.623 -9.692 0.696 1.00 0.00 23 SER A O 16
ATOM 14888 N N . ASP A 1 24 ? -3.025 -11.478 -0.535 1.00 0.00 24 ASP A N 16
ATOM 14889 C CA . ASP A 1 24 ? -3.107 -10.766 -1.805 1.00 0.00 24 ASP A CA 16
ATOM 14890 C C . ASP A 1 24 ? -4.545 -10.351 -2.105 1.00 0.00 24 ASP A C 16
ATOM 14891 O O . ASP A 1 24 ? -4.784 -9.317 -2.728 1.00 0.00 24 ASP A O 16
ATOM 14900 N N . ALA A 1 25 ? -5.496 -11.165 -1.661 1.00 0.00 25 ALA A N 16
ATOM 14901 C CA . ALA A 1 25 ? -6.908 -10.883 -1.883 1.00 0.00 25 ALA A CA 16
ATOM 14902 C C . ALA A 1 25 ? -7.314 -9.563 -1.233 1.00 0.00 25 ALA A C 16
ATOM 14903 O O . ALA A 1 25 ? -8.029 -8.759 -1.831 1.00 0.00 25 ALA A O 16
ATOM 14910 N N . ALA A 1 26 ? -6.855 -9.348 -0.005 1.00 0.00 26 ALA A N 16
ATOM 14911 C CA . ALA A 1 26 ? -7.170 -8.127 0.726 1.00 0.00 26 ALA A CA 16
ATOM 14912 C C . ALA A 1 26 ? -6.679 -6.894 -0.026 1.00 0.00 26 ALA A C 16
ATOM 14913 O O . ALA A 1 26 ? -7.294 -5.829 0.039 1.00 0.00 26 ALA A O 16
ATOM 14920 N N . VAL A 1 27 ? -5.568 -7.045 -0.738 1.00 0.00 27 VAL A N 16
ATOM 14921 C CA . VAL A 1 27 ? -4.995 -5.943 -1.502 1.00 0.00 27 VAL A CA 16
ATOM 14922 C C . VAL A 1 27 ? -5.833 -5.639 -2.740 1.00 0.00 27 VAL A C 16
ATOM 14923 O O . VAL A 1 27 ? -6.083 -4.477 -3.061 1.00 0.00 27 VAL A O 16
ATOM 14936 N N . SER A 1 28 ? -6.264 -6.688 -3.431 1.00 0.00 28 SER A N 16
ATOM 14937 C CA . SER A 1 28 ? -7.072 -6.530 -4.634 1.00 0.00 28 SER A CA 16
ATOM 14938 C C . SER A 1 28 ? -8.476 -6.043 -4.287 1.00 0.00 28 SER A C 16
ATOM 14939 O O . SER A 1 28 ? -9.111 -5.339 -5.073 1.00 0.00 28 SER A O 16
ATOM 14947 N N . GLN A 1 29 ? -8.955 -6.422 -3.106 1.00 0.00 29 GLN A N 16
ATOM 14948 C CA . GLN A 1 29 ? -10.280 -6.024 -2.656 1.00 0.00 29 GLN A CA 16
ATOM 14949 C C . GLN A 1 29 ? -10.320 -4.546 -2.273 1.00 0.00 29 GLN A C 16
ATOM 14950 O O . GLN A 1 29 ? -11.390 -3.967 -2.112 1.00 0.00 29 GLN A O 16
ATOM 14964 N N . TRP A 1 30 ? -9.147 -3.937 -2.124 1.00 0.00 30 TRP A N 16
ATOM 14965 C CA . TRP A 1 30 ? -9.055 -2.529 -1.757 1.00 0.00 30 TRP A CA 16
ATOM 14966 C C . TRP A 1 30 ? -9.845 -1.654 -2.726 1.00 0.00 30 TRP A C 16
ATOM 14967 O O . TRP A 1 30 ? -9.690 -1.758 -3.943 1.00 0.00 30 TRP A O 16
ATOM 14988 N N . LYS A 1 31 ? -10.690 -0.788 -2.175 1.00 0.00 31 LYS A N 16
ATOM 14989 C CA . LYS A 1 31 ? -11.500 0.109 -2.986 1.00 0.00 31 LYS A CA 16
ATOM 14990 C C . LYS A 1 31 ? -10.700 1.348 -3.378 1.00 0.00 31 LYS A C 16
ATOM 14991 O O . LYS A 1 31 ? -9.481 1.370 -3.257 1.00 0.00 31 LYS A O 16
ATOM 15010 N N . GLU A 1 32 ? -11.400 2.381 -3.848 1.00 0.00 32 GLU A N 16
ATOM 15011 C CA . GLU A 1 32 ? -10.750 3.624 -4.256 1.00 0.00 32 GLU A CA 16
ATOM 15012 C C . GLU A 1 32 ? -9.758 4.097 -3.196 1.00 0.00 32 GLU A C 16
ATOM 15013 O O . GLU A 1 32 ? -8.765 4.752 -3.511 1.00 0.00 32 GLU A O 16
ATOM 15025 N N . VAL A 1 33 ? -10.030 3.756 -1.941 1.00 0.00 33 VAL A N 16
ATOM 15026 C CA . VAL A 1 33 ? -9.164 4.138 -0.833 1.00 0.00 33 VAL A CA 16
ATOM 15027 C C . VAL A 1 33 ? -8.907 2.953 0.089 1.00 0.00 33 VAL A C 16
ATOM 15028 O O . VAL A 1 33 ? -9.844 2.329 0.588 1.00 0.00 33 VAL A O 16
ATOM 15041 N N . ILE A 1 34 ? -7.633 2.643 0.313 1.00 0.00 34 ILE A N 16
ATOM 15042 C CA . ILE A 1 34 ? -7.260 1.527 1.176 1.00 0.00 34 ILE A CA 16
ATOM 15043 C C . ILE A 1 34 ? -7.698 1.775 2.618 1.00 0.00 34 ILE A C 16
ATOM 15044 O O . ILE A 1 34 ? -7.918 2.917 3.021 1.00 0.00 34 ILE A O 16
ATOM 15060 N N . PRO A 1 35 ? -7.834 0.700 3.414 1.00 0.00 35 PRO A N 16
ATOM 15061 C CA . PRO A 1 35 ? -8.251 0.803 4.817 1.00 0.00 35 PRO A CA 16
ATOM 15062 C C . PRO A 1 35 ? -7.430 1.821 5.600 1.00 0.00 35 PRO A C 16
ATOM 15063 O O . PRO A 1 35 ? -6.403 2.307 5.123 1.00 0.00 35 PRO A O 16
ATOM 15074 N N . GLU A 1 36 ? -7.892 2.141 6.802 1.00 0.00 36 GLU A N 16
ATOM 15075 C CA . GLU A 1 36 ? -7.212 3.104 7.659 1.00 0.00 36 GLU A CA 16
ATOM 15076 C C . GLU A 1 36 ? -5.863 2.569 8.135 1.00 0.00 36 GLU A C 16
ATOM 15077 O O . GLU A 1 36 ? -4.822 3.180 7.891 1.00 0.00 36 GLU A O 16
ATOM 15089 N N . LYS A 1 37 ? -5.893 1.434 8.823 1.00 0.00 37 LYS A N 16
ATOM 15090 C CA . LYS A 1 37 ? -4.674 0.823 9.346 1.00 0.00 37 LYS A CA 16
ATOM 15091 C C . LYS A 1 37 ? -3.749 0.354 8.225 1.00 0.00 37 LYS A C 16
ATOM 15092 O O . LYS A 1 37 ? -2.572 0.086 8.459 1.00 0.00 37 LYS A O 16
ATOM 15111 N N . ASP A 1 38 ? -4.278 0.257 7.009 1.00 0.00 38 ASP A N 16
ATOM 15112 C CA . ASP A 1 38 ? -3.478 -0.180 5.874 1.00 0.00 38 ASP A CA 16
ATOM 15113 C C . ASP A 1 38 ? -2.626 0.967 5.344 1.00 0.00 38 ASP A C 16
ATOM 15114 O O . ASP A 1 38 ? -1.408 0.840 5.213 1.00 0.00 38 ASP A O 16
ATOM 15123 N N . ALA A 1 39 ? -3.271 2.089 5.050 1.00 0.00 39 ALA A N 16
ATOM 15124 C CA . ALA A 1 39 ? -2.568 3.260 4.546 1.00 0.00 39 ALA A CA 16
ATOM 15125 C C . ALA A 1 39 ? -1.560 3.773 5.571 1.00 0.00 39 ALA A C 16
ATOM 15126 O O . ALA A 1 39 ? -0.604 4.465 5.222 1.00 0.00 39 ALA A O 16
ATOM 15133 N N . TYR A 1 40 ? -1.782 3.430 6.838 1.00 0.00 40 TYR A N 16
ATOM 15134 C CA . TYR A 1 40 ? -0.896 3.858 7.913 1.00 0.00 40 TYR A CA 16
ATOM 15135 C C . TYR A 1 40 ? 0.427 3.099 7.867 1.00 0.00 40 TYR A C 16
ATOM 15136 O O . TYR A 1 40 ? 1.487 3.689 7.664 1.00 0.00 40 TYR A O 16
ATOM 15154 N N . ARG A 1 41 ? 0.355 1.786 8.062 1.00 0.00 41 ARG A N 16
ATOM 15155 C CA . ARG A 1 41 ? 1.544 0.942 8.047 1.00 0.00 41 ARG A CA 16
ATOM 15156 C C . ARG A 1 41 ? 2.305 1.073 6.728 1.00 0.00 41 ARG A C 16
ATOM 15157 O O . ARG A 1 41 ? 3.492 0.759 6.652 1.00 0.00 41 ARG A O 16
ATOM 15178 N N . LEU A 1 42 ? 1.611 1.528 5.688 1.00 0.00 42 LEU A N 16
ATOM 15179 C CA . LEU A 1 42 ? 2.220 1.688 4.372 1.00 0.00 42 LEU A CA 16
ATOM 15180 C C . LEU A 1 42 ? 3.321 2.745 4.388 1.00 0.00 42 LEU A C 16
ATOM 15181 O O . LEU A 1 42 ? 4.367 2.572 3.763 1.00 0.00 42 LEU A O 16
ATOM 15197 N N . GLU A 1 43 ? 3.082 3.841 5.098 1.00 0.00 43 GLU A N 16
ATOM 15198 C CA . GLU A 1 43 ? 4.060 4.919 5.181 1.00 0.00 43 GLU A CA 16
ATOM 15199 C C . GLU A 1 43 ? 5.412 4.396 5.664 1.00 0.00 43 GLU A C 16
ATOM 15200 O O . GLU A 1 43 ? 6.442 4.639 5.040 1.00 0.00 43 GLU A O 16
ATOM 15212 N N . ILE A 1 44 ? 5.396 3.684 6.784 1.00 0.00 44 ILE A N 16
ATOM 15213 C CA . ILE A 1 44 ? 6.613 3.133 7.365 1.00 0.00 44 ILE A CA 16
ATOM 15214 C C . ILE A 1 44 ? 7.342 2.195 6.404 1.00 0.00 44 ILE A C 16
ATOM 15215 O O . ILE A 1 44 ? 8.558 2.297 6.234 1.00 0.00 44 ILE A O 16
ATOM 15231 N N . VAL A 1 45 ? 6.606 1.274 5.787 1.00 0.00 45 VAL A N 16
ATOM 15232 C CA . VAL A 1 45 ? 7.207 0.318 4.861 1.00 0.00 45 VAL A CA 16
ATOM 15233 C C . VAL A 1 45 ? 7.798 1.015 3.643 1.00 0.00 45 VAL A C 16
ATOM 15234 O O . VAL A 1 45 ? 8.878 0.658 3.171 1.00 0.00 45 VAL A O 16
ATOM 15247 N N . THR A 1 46 ? 7.078 2.005 3.130 1.00 0.00 46 THR A N 16
ATOM 15248 C CA . THR A 1 46 ? 7.518 2.750 1.960 1.00 0.00 46 THR A CA 16
ATOM 15249 C C . THR A 1 46 ? 8.562 3.810 2.319 1.00 0.00 46 THR A C 16
ATOM 15250 O O . THR A 1 46 ? 8.953 4.612 1.470 1.00 0.00 46 THR A O 16
ATOM 15261 N N . ALA A 1 47 ? 9.012 3.815 3.572 1.00 0.00 47 ALA A N 16
ATOM 15262 C CA . ALA A 1 47 ? 10.009 4.780 4.022 1.00 0.00 47 ALA A CA 16
ATOM 15263 C C . ALA A 1 47 ? 9.470 6.204 3.948 1.00 0.00 47 ALA A C 16
ATOM 15264 O O . ALA A 1 47 ? 10.207 7.145 3.649 1.00 0.00 47 ALA A O 16
ATOM 15271 N N . GLY A 1 48 ? 8.179 6.356 4.223 1.00 0.00 48 GLY A N 16
ATOM 15272 C CA . GLY A 1 48 ? 7.563 7.669 4.184 1.00 0.00 48 GLY A CA 16
ATOM 15273 C C . GLY A 1 48 ? 7.300 8.147 2.770 1.00 0.00 48 GLY A C 16
ATOM 15274 O O . GLY A 1 48 ? 7.248 9.351 2.515 1.00 0.00 48 GLY A O 16
ATOM 15278 N N . ALA A 1 49 ? 7.130 7.205 1.847 1.00 0.00 49 ALA A N 16
ATOM 15279 C CA . ALA A 1 49 ? 6.868 7.542 0.453 1.00 0.00 49 ALA A CA 16
ATOM 15280 C C . ALA A 1 49 ? 5.581 8.348 0.320 1.00 0.00 49 ALA A C 16
ATOM 15281 O O . ALA A 1 49 ? 5.583 9.460 -0.210 1.00 0.00 49 ALA A O 16
ATOM 15288 N N . LEU A 1 50 ? 4.482 7.784 0.809 1.00 0.00 50 LEU A N 16
ATOM 15289 C CA . LEU A 1 50 ? 3.187 8.452 0.752 1.00 0.00 50 LEU A CA 16
ATOM 15290 C C . LEU A 1 50 ? 2.876 9.134 2.079 1.00 0.00 50 LEU A C 16
ATOM 15291 O O . LEU A 1 50 ? 3.236 8.633 3.145 1.00 0.00 50 LEU A O 16
ATOM 15307 N N . LYS A 1 51 ? 2.209 10.283 2.011 1.00 0.00 51 LYS A N 16
ATOM 15308 C CA . LYS A 1 51 ? 1.859 11.032 3.212 1.00 0.00 51 LYS A CA 16
ATOM 15309 C C . LYS A 1 51 ? 0.417 10.760 3.632 1.00 0.00 51 LYS A C 16
ATOM 15310 O O . LYS A 1 51 ? -0.526 11.149 2.943 1.00 0.00 51 LYS A O 16
ATOM 15329 N N . TYR A 1 52 ? 0.256 10.094 4.771 1.00 0.00 52 TYR A N 16
ATOM 15330 C CA . TYR A 1 52 ? -1.068 9.771 5.289 1.00 0.00 52 TYR A CA 16
ATOM 15331 C C . TYR A 1 52 ? -1.806 11.034 5.722 1.00 0.00 52 TYR A C 16
ATOM 15332 O O . TYR A 1 52 ? -1.255 11.874 6.435 1.00 0.00 52 TYR A O 16
ATOM 15350 N N . GLN A 1 53 ? -3.056 11.159 5.293 1.00 0.00 53 GLN A N 16
ATOM 15351 C CA . GLN A 1 53 ? -3.874 12.314 5.640 1.00 0.00 53 GLN A CA 16
ATOM 15352 C C . GLN A 1 53 ? -5.093 11.880 6.447 1.00 0.00 53 GLN A C 16
ATOM 15353 O O . GLN A 1 53 ? -5.658 10.817 6.204 1.00 0.00 53 GLN A O 16
ATOM 15367 N N . GLU A 1 54 ? -5.493 12.703 7.410 1.00 0.00 54 GLU A N 16
ATOM 15368 C CA . GLU A 1 54 ? -6.647 12.391 8.248 1.00 0.00 54 GLU A CA 16
ATOM 15369 C C . GLU A 1 54 ? -7.938 12.944 7.648 1.00 0.00 54 GLU A C 16
ATOM 15370 O O . GLU A 1 54 ? -8.815 13.418 8.369 1.00 0.00 54 GLU A O 16
ATOM 15382 N N . ASN A 1 55 ? -8.054 12.880 6.324 1.00 0.00 55 ASN A N 16
ATOM 15383 C CA . ASN A 1 55 ? -9.243 13.374 5.640 1.00 0.00 55 ASN A CA 16
ATOM 15384 C C . ASN A 1 55 ? -10.280 12.274 5.491 1.00 0.00 55 ASN A C 16
ATOM 15385 O O . ASN A 1 55 ? -11.270 12.241 6.223 1.00 0.00 55 ASN A O 16
ATOM 15396 N N . ALA A 1 56 ? -10.060 11.373 4.540 1.00 0.00 56 ALA A N 16
ATOM 15397 C CA . ALA A 1 56 ? -10.980 10.272 4.297 1.00 0.00 56 ALA A CA 16
ATOM 15398 C C . ALA A 1 56 ? -10.930 9.240 5.421 1.00 0.00 56 ALA A C 16
ATOM 15399 O O . ALA A 1 56 ? -11.800 8.372 5.521 1.00 0.00 56 ALA A O 16
ATOM 15406 N N . TYR A 1 57 ? -9.911 9.339 6.265 1.00 0.00 57 TYR A N 16
ATOM 15407 C CA . TYR A 1 57 ? -9.748 8.416 7.380 1.00 0.00 57 TYR A CA 16
ATOM 15408 C C . TYR A 1 57 ? -10.270 9.021 8.676 1.00 0.00 57 TYR A C 16
ATOM 15409 O O . TYR A 1 57 ? -9.827 8.667 9.766 1.00 0.00 57 TYR A O 16
ATOM 15427 N N . ARG A 1 58 ? -11.230 9.935 8.552 1.00 0.00 58 ARG A N 16
ATOM 15428 C CA . ARG A 1 58 ? -11.820 10.589 9.714 1.00 0.00 58 ARG A CA 16
ATOM 15429 C C . ARG A 1 58 ? -13.130 9.923 10.102 1.00 0.00 58 ARG A C 16
ATOM 15430 O O . ARG A 1 58 ? -14.210 10.409 9.764 1.00 0.00 58 ARG A O 16
ATOM 15451 N N . GLN A 1 59 ? -13.030 8.803 10.812 1.00 0.00 59 GLN A N 16
ATOM 15452 C CA . GLN A 1 59 ? -14.220 8.065 11.245 1.00 0.00 59 GLN A CA 16
ATOM 15453 C C . GLN A 1 59 ? -14.360 8.104 12.764 1.00 0.00 59 GLN A C 16
ATOM 15454 O O . GLN A 1 59 ? -13.530 8.697 13.458 1.00 0.00 59 GLN A O 16
ATOM 15468 N N . ALA A 1 60 ? -15.410 7.469 13.273 1.00 0.00 60 ALA A N 16
ATOM 15469 C CA . ALA A 1 60 ? -15.650 7.430 14.710 1.00 0.00 60 ALA A CA 16
ATOM 15470 C C . ALA A 1 60 ? -16.550 6.252 15.081 1.00 0.00 60 ALA A C 16
ATOM 15471 O O . ALA A 1 60 ? -17.370 5.812 14.284 1.00 0.00 60 ALA A O 16
ATOM 15478 N N . ALA A 1 61 ? -16.370 5.744 16.298 1.00 0.00 61 ALA A N 16
ATOM 15479 C CA . ALA A 1 61 ? -17.160 4.618 16.774 1.00 0.00 61 ALA A CA 16
ATOM 15480 C C . ALA A 1 61 ? -18.540 5.076 17.246 1.00 0.00 61 ALA A C 16
ATOM 15481 O O . ALA A 1 61 ? -19.200 4.309 17.979 1.00 0.00 61 ALA A O 16
ATOM 15489 N N . MET A 1 1 ? -5.493 8.597 0.432 1.00 0.00 1 MET A N 17
ATOM 15490 C CA . MET A 1 1 ? -4.578 7.632 -0.232 1.00 0.00 1 MET A CA 17
ATOM 15491 C C . MET A 1 1 ? -5.348 6.678 -1.138 1.00 0.00 1 MET A C 17
ATOM 15492 O O . MET A 1 1 ? -6.159 5.880 -0.670 1.00 0.00 1 MET A O 17
ATOM 15508 N N . TYR A 1 2 ? -5.088 6.765 -2.439 1.00 0.00 2 TYR A N 17
ATOM 15509 C CA . TYR A 1 2 ? -5.757 5.909 -3.410 1.00 0.00 2 TYR A CA 17
ATOM 15510 C C . TYR A 1 2 ? -4.946 4.640 -3.661 1.00 0.00 2 TYR A C 17
ATOM 15511 O O . TYR A 1 2 ? -3.716 4.670 -3.676 1.00 0.00 2 TYR A O 17
ATOM 15529 N N . LYS A 1 3 ? -5.645 3.528 -3.858 1.00 0.00 3 LYS A N 17
ATOM 15530 C CA . LYS A 1 3 ? -4.993 2.246 -4.108 1.00 0.00 3 LYS A CA 17
ATOM 15531 C C . LYS A 1 3 ? -4.070 2.328 -5.321 1.00 0.00 3 LYS A C 17
ATOM 15532 O O . LYS A 1 3 ? -3.090 1.589 -5.418 1.00 0.00 3 LYS A O 17
ATOM 15551 N N . LYS A 1 4 ? -4.389 3.230 -6.244 1.00 0.00 4 LYS A N 17
ATOM 15552 C CA . LYS A 1 4 ? -3.588 3.406 -7.451 1.00 0.00 4 LYS A CA 17
ATOM 15553 C C . LYS A 1 4 ? -2.151 3.779 -7.102 1.00 0.00 4 LYS A C 17
ATOM 15554 O O . LYS A 1 4 ? -1.204 3.169 -7.598 1.00 0.00 4 LYS A O 17
ATOM 15573 N N . ASP A 1 5 ? -1.996 4.784 -6.245 1.00 0.00 5 ASP A N 17
ATOM 15574 C CA . ASP A 1 5 ? -0.673 5.238 -5.830 1.00 0.00 5 ASP A CA 17
ATOM 15575 C C . ASP A 1 5 ? 0.113 4.104 -5.181 1.00 0.00 5 ASP A C 17
ATOM 15576 O O . ASP A 1 5 ? 1.282 3.884 -5.497 1.00 0.00 5 ASP A O 17
ATOM 15585 N N . VAL A 1 6 ? -0.536 3.386 -4.268 1.00 0.00 6 VAL A N 17
ATOM 15586 C CA . VAL A 1 6 ? 0.091 2.279 -3.574 1.00 0.00 6 VAL A CA 17
ATOM 15587 C C . VAL A 1 6 ? 0.603 1.231 -4.557 1.00 0.00 6 VAL A C 17
ATOM 15588 O O . VAL A 1 6 ? 1.764 0.825 -4.500 1.00 0.00 6 VAL A O 17
ATOM 15601 N N . ILE A 1 7 ? -0.273 0.797 -5.458 1.00 0.00 7 ILE A N 17
ATOM 15602 C CA . ILE A 1 7 ? 0.087 -0.203 -6.455 1.00 0.00 7 ILE A CA 17
ATOM 15603 C C . ILE A 1 7 ? 1.229 0.287 -7.342 1.00 0.00 7 ILE A C 17
ATOM 15604 O O . ILE A 1 7 ? 2.006 -0.510 -7.866 1.00 0.00 7 ILE A O 17
ATOM 15620 N N . ASP A 1 8 ? 1.326 1.601 -7.505 1.00 0.00 8 ASP A N 17
ATOM 15621 C CA . ASP A 1 8 ? 2.371 2.195 -8.325 1.00 0.00 8 ASP A CA 17
ATOM 15622 C C . ASP A 1 8 ? 3.701 2.188 -7.583 1.00 0.00 8 ASP A C 17
ATOM 15623 O O . ASP A 1 8 ? 4.768 2.174 -8.199 1.00 0.00 8 ASP A O 17
ATOM 15632 N N . HIS A 1 9 ? 3.630 2.195 -6.257 1.00 0.00 9 HIS A N 17
ATOM 15633 C CA . HIS A 1 9 ? 4.829 2.186 -5.433 1.00 0.00 9 HIS A CA 17
ATOM 15634 C C . HIS A 1 9 ? 5.310 0.757 -5.196 1.00 0.00 9 HIS A C 17
ATOM 15635 O O . HIS A 1 9 ? 6.510 0.506 -5.078 1.00 0.00 9 HIS A O 17
ATOM 15650 N N . PHE A 1 10 ? 4.365 -0.174 -5.129 1.00 0.00 10 PHE A N 17
ATOM 15651 C CA . PHE A 1 10 ? 4.686 -1.580 -4.905 1.00 0.00 10 PHE A CA 17
ATOM 15652 C C . PHE A 1 10 ? 4.853 -2.320 -6.228 1.00 0.00 10 PHE A C 17
ATOM 15653 O O . PHE A 1 10 ? 5.653 -3.248 -6.334 1.00 0.00 10 PHE A O 17
ATOM 15670 N N . GLY A 1 11 ? 4.087 -1.905 -7.231 1.00 0.00 11 GLY A N 17
ATOM 15671 C CA . GLY A 1 11 ? 4.161 -2.542 -8.533 1.00 0.00 11 GLY A CA 17
ATOM 15672 C C . GLY A 1 11 ? 3.158 -3.669 -8.677 1.00 0.00 11 GLY A C 17
ATOM 15673 O O . GLY A 1 11 ? 2.453 -3.760 -9.682 1.00 0.00 11 GLY A O 17
ATOM 15677 N N . THR A 1 12 ? 3.093 -4.528 -7.666 1.00 0.00 12 THR A N 17
ATOM 15678 C CA . THR A 1 12 ? 2.168 -5.654 -7.674 1.00 0.00 12 THR A CA 17
ATOM 15679 C C . THR A 1 12 ? 1.453 -5.774 -6.331 1.00 0.00 12 THR A C 17
ATOM 15680 O O . THR A 1 12 ? 2.011 -5.433 -5.289 1.00 0.00 12 THR A O 17
ATOM 15691 N N . GLN A 1 13 ? 0.216 -6.256 -6.365 1.00 0.00 13 GLN A N 17
ATOM 15692 C CA . GLN A 1 13 ? -0.575 -6.416 -5.150 1.00 0.00 13 GLN A CA 17
ATOM 15693 C C . GLN A 1 13 ? 0.156 -7.286 -4.130 1.00 0.00 13 GLN A C 17
ATOM 15694 O O . GLN A 1 13 ? 0.312 -6.902 -2.970 1.00 0.00 13 GLN A O 17
ATOM 15708 N N . ARG A 1 14 ? 0.601 -8.460 -4.573 1.00 0.00 14 ARG A N 17
ATOM 15709 C CA . ARG A 1 14 ? 1.316 -9.394 -3.705 1.00 0.00 14 ARG A CA 17
ATOM 15710 C C . ARG A 1 14 ? 2.382 -8.680 -2.876 1.00 0.00 14 ARG A C 17
ATOM 15711 O O . ARG A 1 14 ? 2.583 -8.993 -1.702 1.00 0.00 14 ARG A O 17
ATOM 15732 N N . ALA A 1 15 ? 3.063 -7.721 -3.494 1.00 0.00 15 ALA A N 17
ATOM 15733 C CA . ALA A 1 15 ? 4.106 -6.965 -2.813 1.00 0.00 15 ALA A CA 17
ATOM 15734 C C . ALA A 1 15 ? 3.544 -6.228 -1.600 1.00 0.00 15 ALA A C 17
ATOM 15735 O O . ALA A 1 15 ? 4.076 -6.334 -0.495 1.00 0.00 15 ALA A O 17
ATOM 15742 N N . VAL A 1 16 ? 2.466 -5.483 -1.817 1.00 0.00 16 VAL A N 17
ATOM 15743 C CA . VAL A 1 16 ? 1.826 -4.728 -0.748 1.00 0.00 16 VAL A CA 17
ATOM 15744 C C . VAL A 1 16 ? 1.447 -5.636 0.418 1.00 0.00 16 VAL A C 17
ATOM 15745 O O . VAL A 1 16 ? 1.675 -5.299 1.580 1.00 0.00 16 VAL A O 17
ATOM 15758 N N . ALA A 1 17 ? 0.866 -6.788 0.099 1.00 0.00 17 ALA A N 17
ATOM 15759 C CA . ALA A 1 17 ? 0.456 -7.744 1.120 1.00 0.00 17 ALA A CA 17
ATOM 15760 C C . ALA A 1 17 ? 1.664 -8.320 1.852 1.00 0.00 17 ALA A C 17
ATOM 15761 O O . ALA A 1 17 ? 1.572 -8.693 3.020 1.00 0.00 17 ALA A O 17
ATOM 15768 N N . LYS A 1 18 ? 2.795 -8.389 1.156 1.00 0.00 18 LYS A N 17
ATOM 15769 C CA . LYS A 1 18 ? 4.022 -8.921 1.739 1.00 0.00 18 LYS A CA 17
ATOM 15770 C C . LYS A 1 18 ? 4.847 -7.816 2.399 1.00 0.00 18 LYS A C 17
ATOM 15771 O O . LYS A 1 18 ? 6.057 -7.959 2.575 1.00 0.00 18 LYS A O 17
ATOM 15790 N N . ALA A 1 19 ? 4.192 -6.717 2.764 1.00 0.00 19 ALA A N 17
ATOM 15791 C CA . ALA A 1 19 ? 4.874 -5.599 3.403 1.00 0.00 19 ALA A CA 17
ATOM 15792 C C . ALA A 1 19 ? 4.118 -5.130 4.641 1.00 0.00 19 ALA A C 17
ATOM 15793 O O . ALA A 1 19 ? 4.713 -4.910 5.696 1.00 0.00 19 ALA A O 17
ATOM 15800 N N . LEU A 1 20 ? 2.805 -4.977 4.505 1.00 0.00 20 LEU A N 17
ATOM 15801 C CA . LEU A 1 20 ? 1.968 -4.533 5.612 1.00 0.00 20 LEU A CA 17
ATOM 15802 C C . LEU A 1 20 ? 1.654 -5.691 6.555 1.00 0.00 20 LEU A C 17
ATOM 15803 O O . LEU A 1 20 ? 1.483 -5.496 7.759 1.00 0.00 20 LEU A O 17
ATOM 15819 N N . GLY A 1 21 ? 1.577 -6.897 6.001 1.00 0.00 21 GLY A N 17
ATOM 15820 C CA . GLY A 1 21 ? 1.284 -8.067 6.807 1.00 0.00 21 GLY A CA 17
ATOM 15821 C C . GLY A 1 21 ? -0.103 -8.620 6.546 1.00 0.00 21 GLY A C 17
ATOM 15822 O O . GLY A 1 21 ? -0.712 -9.228 7.426 1.00 0.00 21 GLY A O 17
ATOM 15826 N N . ILE A 1 22 ? -0.604 -8.407 5.333 1.00 0.00 22 ILE A N 17
ATOM 15827 C CA . ILE A 1 22 ? -1.929 -8.888 4.958 1.00 0.00 22 ILE A CA 17
ATOM 15828 C C . ILE A 1 22 ? -1.839 -9.912 3.832 1.00 0.00 22 ILE A C 17
ATOM 15829 O O . ILE A 1 22 ? -0.749 -10.248 3.370 1.00 0.00 22 ILE A O 17
ATOM 15845 N N . SER A 1 23 ? -2.993 -10.407 3.395 1.00 0.00 23 SER A N 17
ATOM 15846 C CA . SER A 1 23 ? -3.045 -11.394 2.323 1.00 0.00 23 SER A CA 17
ATOM 15847 C C . SER A 1 23 ? -3.146 -10.712 0.961 1.00 0.00 23 SER A C 17
ATOM 15848 O O . SER A 1 23 ? -3.513 -9.541 0.869 1.00 0.00 23 SER A O 17
ATOM 15856 N N . ASP A 1 24 ? -2.816 -11.452 -0.092 1.00 0.00 24 ASP A N 17
ATOM 15857 C CA . ASP A 1 24 ? -2.871 -10.919 -1.447 1.00 0.00 24 ASP A CA 17
ATOM 15858 C C . ASP A 1 24 ? -4.284 -10.464 -1.797 1.00 0.00 24 ASP A C 17
ATOM 15859 O O . ASP A 1 24 ? -4.472 -9.529 -2.575 1.00 0.00 24 ASP A O 17
ATOM 15868 N N . ALA A 1 25 ? -5.277 -11.132 -1.216 1.00 0.00 25 ALA A N 17
ATOM 15869 C CA . ALA A 1 25 ? -6.673 -10.795 -1.466 1.00 0.00 25 ALA A CA 17
ATOM 15870 C C . ALA A 1 25 ? -7.043 -9.467 -0.811 1.00 0.00 25 ALA A C 17
ATOM 15871 O O . ALA A 1 25 ? -7.865 -8.716 -1.333 1.00 0.00 25 ALA A O 17
ATOM 15878 N N . ALA A 1 26 ? -6.427 -9.187 0.333 1.00 0.00 26 ALA A N 17
ATOM 15879 C CA . ALA A 1 26 ? -6.692 -7.950 1.059 1.00 0.00 26 ALA A CA 17
ATOM 15880 C C . ALA A 1 26 ? -6.369 -6.732 0.202 1.00 0.00 26 ALA A C 17
ATOM 15881 O O . ALA A 1 26 ? -7.131 -5.765 0.168 1.00 0.00 26 ALA A O 17
ATOM 15888 N N . VAL A 1 27 ? -5.235 -6.784 -0.490 1.00 0.00 27 VAL A N 17
ATOM 15889 C CA . VAL A 1 27 ? -4.811 -5.685 -1.348 1.00 0.00 27 VAL A CA 17
ATOM 15890 C C . VAL A 1 27 ? -5.758 -5.517 -2.532 1.00 0.00 27 VAL A C 17
ATOM 15891 O O . VAL A 1 27 ? -6.197 -4.407 -2.836 1.00 0.00 27 VAL A O 17
ATOM 15904 N N . SER A 1 28 ? -6.070 -6.624 -3.196 1.00 0.00 28 SER A N 17
ATOM 15905 C CA . SER A 1 28 ? -6.967 -6.597 -4.346 1.00 0.00 28 SER A CA 17
ATOM 15906 C C . SER A 1 28 ? -8.385 -6.229 -3.922 1.00 0.00 28 SER A C 17
ATOM 15907 O O . SER A 1 28 ? -9.142 -5.644 -4.697 1.00 0.00 28 SER A O 17
ATOM 15915 N N . GLN A 1 29 ? -8.740 -6.575 -2.690 1.00 0.00 29 GLN A N 17
ATOM 15916 C CA . GLN A 1 29 ? -10.060 -6.280 -2.163 1.00 0.00 29 GLN A CA 17
ATOM 15917 C C . GLN A 1 29 ? -10.220 -4.791 -1.862 1.00 0.00 29 GLN A C 17
ATOM 15918 O O . GLN A 1 29 ? -11.340 -4.290 -1.750 1.00 0.00 29 GLN A O 17
ATOM 15932 N N . TRP A 1 30 ? -9.104 -4.088 -1.728 1.00 0.00 30 TRP A N 17
ATOM 15933 C CA . TRP A 1 30 ? -9.127 -2.657 -1.436 1.00 0.00 30 TRP A CA 17
ATOM 15934 C C . TRP A 1 30 ? -10.000 -1.908 -2.431 1.00 0.00 30 TRP A C 17
ATOM 15935 O O . TRP A 1 30 ? -10.230 -2.371 -3.549 1.00 0.00 30 TRP A O 17
ATOM 15956 N N . LYS A 1 31 ? -10.500 -0.746 -2.016 1.00 0.00 31 LYS A N 17
ATOM 15957 C CA . LYS A 1 31 ? -11.350 0.072 -2.867 1.00 0.00 31 LYS A CA 17
ATOM 15958 C C . LYS A 1 31 ? -10.600 1.306 -3.357 1.00 0.00 31 LYS A C 17
ATOM 15959 O O . LYS A 1 31 ? -9.394 1.420 -3.167 1.00 0.00 31 LYS A O 17
ATOM 15978 N N . GLU A 1 32 ? -11.320 2.230 -3.984 1.00 0.00 32 GLU A N 17
ATOM 15979 C CA . GLU A 1 32 ? -10.720 3.457 -4.497 1.00 0.00 32 GLU A CA 17
ATOM 15980 C C . GLU A 1 32 ? -9.835 4.114 -3.442 1.00 0.00 32 GLU A C 17
ATOM 15981 O O . GLU A 1 32 ? -8.868 4.800 -3.770 1.00 0.00 32 GLU A O 17
ATOM 15993 N N . VAL A 1 33 ? -10.170 3.893 -2.175 1.00 0.00 33 VAL A N 17
ATOM 15994 C CA . VAL A 1 33 ? -9.402 4.457 -1.071 1.00 0.00 33 VAL A CA 17
ATOM 15995 C C . VAL A 1 33 ? -8.987 3.368 -0.085 1.00 0.00 33 VAL A C 17
ATOM 15996 O O . VAL A 1 33 ? -9.832 2.690 0.498 1.00 0.00 33 VAL A O 17
ATOM 16009 N N . ILE A 1 34 ? -7.681 3.207 0.095 1.00 0.00 3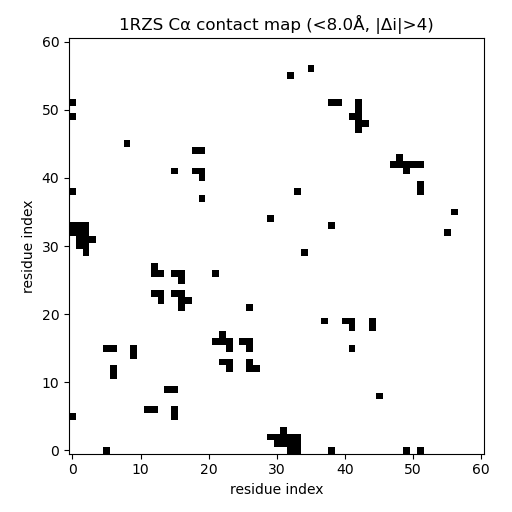4 ILE A N 17
ATOM 16010 C CA . ILE A 1 34 ? -7.152 2.198 1.009 1.00 0.00 34 ILE A CA 17
ATOM 16011 C C . ILE A 1 34 ? -7.718 2.376 2.415 1.00 0.00 34 ILE A C 17
ATOM 16012 O O . ILE A 1 34 ? -8.151 3.468 2.786 1.00 0.00 34 ILE A O 17
ATOM 16028 N N . PRO A 1 35 ? -7.718 1.300 3.223 1.00 0.00 35 PRO A N 17
ATOM 16029 C CA . PRO A 1 35 ? -8.231 1.346 4.596 1.00 0.00 35 PRO A CA 17
ATOM 16030 C C . PRO A 1 35 ? -7.587 2.458 5.416 1.00 0.00 35 PRO A C 17
ATOM 16031 O O . PRO A 1 35 ? -6.808 3.255 4.894 1.00 0.00 35 PRO A O 17
ATOM 16042 N N . GLU A 1 36 ? -7.919 2.507 6.701 1.00 0.00 36 GLU A N 17
ATOM 16043 C CA . GLU A 1 36 ? -7.375 3.523 7.595 1.00 0.00 36 GLU A CA 17
ATOM 16044 C C . GLU A 1 36 ? -6.080 3.048 8.246 1.00 0.00 36 GLU A C 17
ATOM 16045 O O . GLU A 1 36 ? -5.126 3.814 8.386 1.00 0.00 36 GLU A O 17
ATOM 16057 N N . LYS A 1 37 ? -6.054 1.782 8.651 1.00 0.00 37 LYS A N 17
ATOM 16058 C CA . LYS A 1 37 ? -4.875 1.211 9.297 1.00 0.00 37 LYS A CA 17
ATOM 16059 C C . LYS A 1 37 ? -3.827 0.787 8.273 1.00 0.00 37 LYS A C 17
ATOM 16060 O O . LYS A 1 37 ? -2.659 0.603 8.612 1.00 0.00 37 LYS A O 17
ATOM 16079 N N . ASP A 1 38 ? -4.241 0.642 7.018 1.00 0.00 38 ASP A N 17
ATOM 16080 C CA . ASP A 1 38 ? -3.319 0.247 5.962 1.00 0.00 38 ASP A CA 17
ATOM 16081 C C . ASP A 1 38 ? -2.508 1.451 5.501 1.00 0.00 38 ASP A C 17
ATOM 16082 O O . ASP A 1 38 ? -1.283 1.383 5.392 1.00 0.00 38 ASP A O 17
ATOM 16091 N N . ALA A 1 39 ? -3.198 2.558 5.246 1.00 0.00 39 ALA A N 17
ATOM 16092 C CA . ALA A 1 39 ? -2.540 3.783 4.813 1.00 0.00 39 ALA A CA 17
ATOM 16093 C C . ALA A 1 39 ? -1.484 4.218 5.823 1.00 0.00 39 ALA A C 17
ATOM 16094 O O . ALA A 1 39 ? -0.519 4.898 5.474 1.00 0.00 39 ALA A O 17
ATOM 16101 N N . TYR A 1 40 ? -1.669 3.817 7.079 1.00 0.00 40 TYR A N 17
ATOM 16102 C CA . TYR A 1 40 ? -0.729 4.163 8.136 1.00 0.00 40 TYR A CA 17
ATOM 16103 C C . TYR A 1 40 ? 0.536 3.315 8.041 1.00 0.00 40 TYR A C 17
ATOM 16104 O O . TYR A 1 40 ? 1.650 3.835 8.073 1.00 0.00 40 TYR A O 17
ATOM 16122 N N . ARG A 1 41 ? 0.354 2.002 7.926 1.00 0.00 41 ARG A N 17
ATOM 16123 C CA . ARG A 1 41 ? 1.479 1.079 7.828 1.00 0.00 41 ARG A CA 17
ATOM 16124 C C . ARG A 1 41 ? 2.231 1.266 6.515 1.00 0.00 41 ARG A C 17
ATOM 16125 O O . ARG A 1 41 ? 3.440 1.044 6.443 1.00 0.00 41 ARG A O 17
ATOM 16146 N N . LEU A 1 42 ? 1.509 1.675 5.476 1.00 0.00 42 LEU A N 17
ATOM 16147 C CA . LEU A 1 42 ? 2.111 1.890 4.165 1.0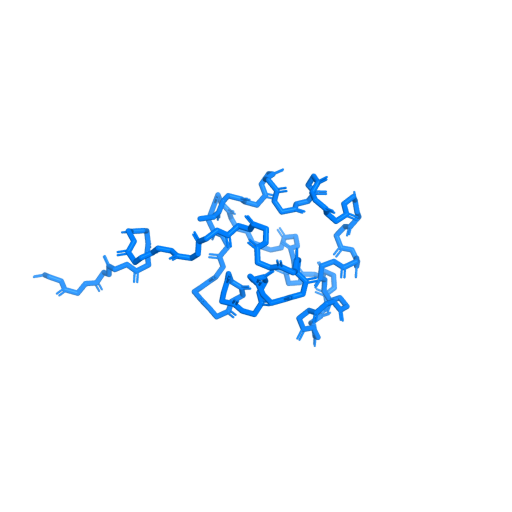0 0.00 42 LEU A CA 17
ATOM 16148 C C . LEU A 1 42 ? 3.230 2.925 4.237 1.00 0.00 42 LEU A C 17
ATOM 16149 O O . LEU A 1 42 ? 4.264 2.780 3.587 1.00 0.00 42 LEU A O 17
ATOM 16165 N N . GLU A 1 43 ? 3.012 3.970 5.029 1.00 0.00 43 GLU A N 17
ATOM 16166 C CA . GLU A 1 43 ? 4.001 5.032 5.183 1.00 0.00 43 GLU A CA 17
ATOM 16167 C C . GLU A 1 43 ? 5.257 4.521 5.886 1.00 0.00 43 GLU A C 17
ATOM 16168 O O . GLU A 1 43 ? 6.312 5.153 5.823 1.00 0.00 43 GLU A O 17
ATOM 16180 N N . ILE A 1 44 ? 5.143 3.379 6.557 1.00 0.00 44 ILE A N 17
ATOM 16181 C CA . ILE A 1 44 ? 6.277 2.797 7.264 1.00 0.00 44 ILE A CA 17
ATOM 16182 C C . ILE A 1 44 ? 7.044 1.834 6.367 1.00 0.00 44 ILE A C 17
ATOM 16183 O O . ILE A 1 44 ? 8.271 1.895 6.272 1.00 0.00 44 ILE A O 17
ATOM 16199 N N . VAL A 1 45 ? 6.311 0.943 5.709 1.00 0.00 45 VAL A N 17
ATOM 16200 C CA . VAL A 1 45 ? 6.912 -0.040 4.813 1.00 0.00 45 VAL A CA 17
ATOM 16201 C C . VAL A 1 45 ? 7.639 0.637 3.658 1.00 0.00 45 VAL A C 17
ATOM 16202 O O . VAL A 1 45 ? 8.740 0.238 3.283 1.00 0.00 45 VAL A O 17
ATOM 16215 N N . THR A 1 46 ? 7.006 1.659 3.093 1.00 0.00 46 THR A N 17
ATOM 16216 C CA . THR A 1 46 ? 7.575 2.392 1.974 1.00 0.00 46 THR A CA 17
ATOM 16217 C C . THR A 1 46 ? 8.623 3.410 2.432 1.00 0.00 46 THR A C 17
ATOM 16218 O O . THR A 1 46 ? 9.148 4.174 1.622 1.00 0.00 46 THR A O 17
ATOM 16229 N N . ALA A 1 47 ? 8.932 3.416 3.729 1.00 0.00 47 ALA A N 17
ATOM 16230 C CA . ALA A 1 47 ? 9.919 4.341 4.274 1.00 0.00 47 ALA A CA 17
ATOM 16231 C C . ALA A 1 47 ? 9.440 5.784 4.170 1.00 0.00 47 ALA A C 17
ATOM 16232 O O . ALA A 1 47 ? 10.244 6.708 4.036 1.00 0.00 47 ALA A O 17
ATOM 16239 N N . GLY A 1 48 ? 8.126 5.973 4.234 1.00 0.00 48 GLY A N 17
ATOM 16240 C CA . GLY A 1 48 ? 7.563 7.306 4.149 1.00 0.00 48 GLY A CA 17
ATOM 16241 C C . GLY A 1 48 ? 7.461 7.807 2.721 1.00 0.00 48 GLY A C 17
ATOM 16242 O O . GLY A 1 48 ? 7.486 9.012 2.476 1.00 0.00 48 GLY A O 17
ATOM 16246 N N . ALA A 1 49 ? 7.344 6.879 1.776 1.00 0.00 49 ALA A N 17
ATOM 16247 C CA . ALA A 1 49 ? 7.237 7.235 0.367 1.00 0.00 49 ALA A CA 17
ATOM 16248 C C . ALA A 1 49 ? 5.907 7.921 0.077 1.00 0.00 49 ALA A C 17
ATOM 16249 O O . ALA A 1 49 ? 5.838 8.845 -0.733 1.00 0.00 49 ALA A O 17
ATOM 16256 N N . LEU A 1 50 ? 4.854 7.467 0.749 1.00 0.00 50 LEU A N 17
ATOM 16257 C CA . LEU A 1 50 ? 3.525 8.040 0.565 1.00 0.00 50 LEU A CA 17
ATOM 16258 C C . LEU A 1 50 ? 3.172 8.970 1.722 1.00 0.00 50 LEU A C 17
ATOM 16259 O O . LEU A 1 50 ? 3.988 9.205 2.612 1.00 0.00 50 LEU A O 17
ATOM 16275 N N . LYS A 1 51 ? 1.952 9.497 1.700 1.00 0.00 51 LYS A N 17
ATOM 16276 C CA . LYS A 1 51 ? 1.493 10.403 2.747 1.00 0.00 51 LYS A CA 17
ATOM 16277 C C . LYS A 1 51 ? 0.155 9.943 3.316 1.00 0.00 51 LYS A C 17
ATOM 16278 O O . LYS A 1 51 ? -0.882 10.055 2.660 1.00 0.00 51 LYS A O 17
ATOM 16297 N N . TYR A 1 52 ? 0.183 9.427 4.540 1.00 0.00 52 TYR A N 17
ATOM 16298 C CA . TYR A 1 52 ? -1.028 8.952 5.197 1.00 0.00 52 TYR A CA 17
ATOM 16299 C C . TYR A 1 52 ? -1.885 10.122 5.668 1.00 0.00 52 TYR A C 17
ATOM 16300 O O . TYR A 1 52 ? -1.411 11.004 6.385 1.00 0.00 52 TYR A O 17
ATOM 16318 N N . GLN A 1 53 ? -3.150 10.118 5.265 1.00 0.00 53 GLN A N 17
ATOM 16319 C CA . GLN A 1 53 ? -4.077 11.173 5.651 1.00 0.00 53 GLN A CA 17
ATOM 16320 C C . GLN A 1 53 ? -5.349 10.578 6.242 1.00 0.00 53 GLN A C 17
ATOM 16321 O O . GLN A 1 53 ? -6.047 9.808 5.585 1.00 0.00 53 GLN A O 17
ATOM 16335 N N . GLU A 1 54 ? -5.640 10.938 7.488 1.00 0.00 54 GLU A N 17
ATOM 16336 C CA . GLU A 1 54 ? -6.826 10.434 8.171 1.00 0.00 54 GLU A CA 17
ATOM 16337 C C . GLU A 1 54 ? -8.064 11.270 7.846 1.00 0.00 54 GLU A C 17
ATOM 16338 O O . GLU A 1 54 ? -9.056 11.225 8.572 1.00 0.00 54 GLU A O 17
ATOM 16350 N N . ASN A 1 55 ? -8.007 12.028 6.753 1.00 0.00 55 ASN A N 17
ATOM 16351 C CA . ASN A 1 55 ? -9.134 12.858 6.350 1.00 0.00 55 ASN A CA 17
ATOM 16352 C C . ASN A 1 55 ? -10.350 11.995 6.068 1.00 0.00 55 ASN A C 17
ATOM 16353 O O . ASN A 1 55 ? -11.330 12.024 6.814 1.00 0.00 55 ASN A O 17
ATOM 16364 N N . ALA A 1 56 ? -10.290 11.219 4.992 1.00 0.00 56 ALA A N 17
ATOM 16365 C CA . ALA A 1 56 ? -11.380 10.337 4.621 1.00 0.00 56 ALA A CA 17
ATOM 16366 C C . ALA A 1 56 ? -11.500 9.172 5.603 1.00 0.00 56 ALA A C 17
ATOM 16367 O O . ALA A 1 56 ? -12.500 8.452 5.609 1.00 0.00 56 ALA A O 17
ATOM 16374 N N . TYR A 1 57 ? -10.470 8.993 6.432 1.00 0.00 57 TYR A N 17
ATOM 16375 C CA . TYR A 1 57 ? -10.460 7.919 7.417 1.00 0.00 57 TYR A CA 17
ATOM 16376 C C . TYR A 1 57 ? -10.900 8.429 8.787 1.00 0.00 57 TYR A C 17
ATOM 16377 O O . TYR A 1 57 ? -10.520 7.872 9.817 1.00 0.00 57 TYR A O 17
ATOM 16395 N N . ARG A 1 58 ? -11.700 9.488 8.794 1.00 0.00 58 ARG A N 17
ATOM 16396 C CA . ARG A 1 58 ? -12.190 10.069 10.040 1.00 0.00 58 ARG A CA 17
ATOM 16397 C C . ARG A 1 58 ? -13.630 9.652 10.307 1.00 0.00 58 ARG A C 17
ATOM 16398 O O . ARG A 1 58 ? -13.940 9.062 11.344 1.00 0.00 58 ARG A O 17
ATOM 16419 N N . GLN A 1 59 ? -14.510 9.962 9.364 1.00 0.00 59 GLN A N 17
ATOM 16420 C CA . GLN A 1 59 ? -15.920 9.619 9.498 1.00 0.00 59 GLN A CA 17
ATOM 16421 C C . GLN A 1 59 ? -16.310 8.508 8.525 1.00 0.00 59 GLN A C 17
ATOM 16422 O O . GLN A 1 59 ? -15.860 8.493 7.378 1.00 0.00 59 GLN A O 17
ATOM 16436 N N . ALA A 1 60 ? -17.140 7.578 8.992 1.00 0.00 60 ALA A N 17
ATOM 16437 C CA . ALA A 1 60 ? -17.580 6.463 8.163 1.00 0.00 60 ALA A CA 17
ATOM 16438 C C . ALA A 1 60 ? -19.060 6.170 8.380 1.00 0.00 60 ALA A C 17
ATOM 16439 O O . ALA A 1 60 ? -19.820 6.014 7.422 1.00 0.00 60 ALA A O 17
ATOM 16446 N N . ALA A 1 61 ? -19.460 6.101 9.644 1.00 0.00 61 ALA A N 17
ATOM 16447 C CA . ALA A 1 61 ? -20.850 5.828 9.986 1.00 0.00 61 ALA A CA 17
ATOM 16448 C C . ALA A 1 61 ? -21.710 7.087 9.865 1.00 0.00 61 ALA A C 17
ATOM 16449 O O . ALA A 1 61 ? -21.120 8.189 9.779 1.00 0.00 61 ALA A O 17
ATOM 16457 N N . MET A 1 1 ? -5.066 7.383 1.320 1.00 0.00 1 MET A N 18
ATOM 16458 C CA . MET A 1 1 ? -4.551 7.557 -0.063 1.00 0.00 1 MET A CA 18
ATOM 16459 C C . MET A 1 1 ? -5.207 6.571 -1.023 1.00 0.00 1 MET A C 18
ATOM 16460 O O . MET A 1 1 ? -5.840 5.603 -0.599 1.00 0.00 1 MET A O 18
ATOM 16476 N N . TYR A 1 2 ? -5.055 6.827 -2.319 1.00 0.00 2 TYR A N 18
ATOM 16477 C CA . TYR A 1 2 ? -5.635 5.961 -3.340 1.00 0.00 2 TYR A CA 18
ATOM 16478 C C . TYR A 1 2 ? -4.735 4.761 -3.613 1.00 0.00 2 TYR A C 18
ATOM 16479 O O . TYR A 1 2 ? -3.512 4.885 -3.660 1.00 0.00 2 TYR A O 18
ATOM 16497 N N . LYS A 1 3 ? -5.351 3.598 -3.793 1.00 0.00 3 LYS A N 18
ATOM 16498 C CA . LYS A 1 3 ? -4.610 2.371 -4.062 1.00 0.00 3 LYS A CA 18
ATOM 16499 C C . LYS A 1 3 ? -3.775 2.502 -5.333 1.00 0.00 3 LYS A C 18
ATOM 16500 O O . LYS A 1 3 ? -2.773 1.807 -5.503 1.00 0.00 3 LYS A O 18
ATOM 16519 N N . LYS A 1 4 ? -4.191 3.397 -6.225 1.00 0.00 4 LYS A N 18
ATOM 16520 C CA . LYS A 1 4 ? -3.480 3.616 -7.481 1.00 0.00 4 LYS A CA 18
ATOM 16521 C C . LYS A 1 4 ? -2.010 3.940 -7.229 1.00 0.00 4 LYS A C 18
ATOM 16522 O O . LYS A 1 4 ? -1.131 3.497 -7.969 1.00 0.00 4 LYS A O 18
ATOM 16541 N N . ASP A 1 5 ? -1.751 4.712 -6.178 1.00 0.00 5 ASP A N 18
ATOM 16542 C CA . ASP A 1 5 ? -0.387 5.094 -5.829 1.00 0.00 5 ASP A CA 18
ATOM 16543 C C . ASP A 1 5 ? 0.373 3.910 -5.238 1.00 0.00 5 ASP A C 18
ATOM 16544 O O . ASP A 1 5 ? 1.496 3.615 -5.647 1.00 0.00 5 ASP A O 18
ATOM 16553 N N . VAL A 1 6 ? -0.246 3.236 -4.274 1.00 0.00 6 VAL A N 18
ATOM 16554 C CA . VAL A 1 6 ? 0.362 2.090 -3.626 1.00 0.00 6 VAL A CA 18
ATOM 16555 C C . VAL A 1 6 ? 0.793 1.046 -4.652 1.00 0.00 6 VAL A C 18
ATOM 16556 O O . VAL A 1 6 ? 1.963 0.670 -4.715 1.00 0.00 6 VAL A O 18
ATOM 16569 N N . ILE A 1 7 ? -0.161 0.585 -5.455 1.00 0.00 7 ILE A N 18
ATOM 16570 C CA . ILE A 1 7 ? 0.120 -0.414 -6.481 1.00 0.00 7 ILE A CA 18
ATOM 16571 C C . ILE A 1 7 ? 1.212 0.068 -7.434 1.00 0.00 7 ILE A C 18
ATOM 16572 O O . ILE A 1 7 ? 1.932 -0.739 -8.024 1.00 0.00 7 ILE A O 18
ATOM 16588 N N . ASP A 1 8 ? 1.336 1.383 -7.574 1.00 0.00 8 ASP A N 18
ATOM 16589 C CA . ASP A 1 8 ? 2.345 1.964 -8.448 1.00 0.00 8 ASP A CA 18
ATOM 16590 C C . ASP A 1 8 ? 3.712 1.930 -7.775 1.00 0.00 8 ASP A C 18
ATOM 16591 O O . ASP A 1 8 ? 4.745 1.875 -8.441 1.00 0.00 8 ASP A O 18
ATOM 16600 N N . HIS A 1 9 ? 3.706 1.959 -6.446 1.00 0.00 9 HIS A N 18
ATOM 16601 C CA . HIS A 1 9 ? 4.941 1.927 -5.677 1.00 0.00 9 HIS A CA 18
ATOM 16602 C C . HIS A 1 9 ? 5.377 0.488 -5.415 1.00 0.00 9 HIS A C 18
ATOM 16603 O O . HIS A 1 9 ? 6.567 0.203 -5.277 1.00 0.00 9 HIS A O 18
ATOM 16618 N N . PHE A 1 10 ? 4.404 -0.415 -5.343 1.00 0.00 10 PHE A N 18
ATOM 16619 C CA . PHE A 1 10 ? 4.682 -1.826 -5.096 1.00 0.00 10 PHE A CA 18
ATOM 16620 C C . PHE A 1 10 ? 4.735 -2.613 -6.402 1.00 0.00 10 PHE A C 18
ATOM 16621 O O . PHE A 1 10 ? 5.409 -3.640 -6.491 1.00 0.00 10 PHE A O 18
ATOM 16638 N N . GLY A 1 11 ? 4.016 -2.130 -7.410 1.00 0.00 11 GLY A N 18
ATOM 16639 C CA . GLY A 1 11 ? 3.994 -2.806 -8.695 1.00 0.00 11 GLY A CA 18
ATOM 16640 C C . GLY A 1 11 ? 2.849 -3.793 -8.801 1.00 0.00 11 GLY A C 18
ATOM 16641 O O . GLY A 1 11 ? 2.119 -3.806 -9.791 1.00 0.00 11 GLY A O 18
ATOM 16645 N N . THR A 1 12 ? 2.691 -4.622 -7.774 1.00 0.00 12 THR A N 18
ATOM 16646 C CA . THR A 1 12 ? 1.628 -5.618 -7.746 1.00 0.00 12 THR A CA 18
ATOM 16647 C C . THR A 1 12 ? 1.065 -5.759 -6.336 1.00 0.00 12 THR A C 18
ATOM 16648 O O . THR A 1 12 ? 1.740 -5.451 -5.354 1.00 0.00 12 THR A O 18
ATOM 16659 N N . GLN A 1 13 ? -0.176 -6.224 -6.241 1.00 0.00 13 GLN A N 18
ATOM 16660 C CA . GLN A 1 13 ? -0.828 -6.401 -4.947 1.00 0.00 13 GLN A CA 18
ATOM 16661 C C . GLN A 1 13 ? 0.014 -7.280 -4.026 1.00 0.00 13 GLN A C 18
ATOM 16662 O O . GLN A 1 13 ? 0.285 -6.914 -2.880 1.00 0.00 13 GLN A O 18
ATOM 16676 N N . ARG A 1 14 ? 0.427 -8.437 -4.535 1.00 0.00 14 ARG A N 18
ATOM 16677 C CA . ARG A 1 14 ? 1.241 -9.378 -3.765 1.00 0.00 14 ARG A CA 18
ATOM 16678 C C . ARG A 1 14 ? 2.367 -8.665 -3.021 1.00 0.00 14 ARG A C 18
ATOM 16679 O O . ARG A 1 14 ? 2.670 -8.992 -1.874 1.00 0.00 14 ARG A O 18
ATOM 16700 N N . ALA A 1 15 ? 2.984 -7.690 -3.682 1.00 0.00 15 ALA A N 18
ATOM 16701 C CA . ALA A 1 15 ? 4.075 -6.935 -3.080 1.00 0.00 15 ALA A CA 18
ATOM 16702 C C . ALA A 1 15 ? 3.611 -6.210 -1.822 1.00 0.00 15 ALA A C 18
ATOM 16703 O O . ALA A 1 15 ? 4.232 -6.319 -0.764 1.00 0.00 15 ALA A O 18
ATOM 16710 N N . VAL A 1 16 ? 2.513 -5.469 -1.943 1.00 0.00 16 VAL A N 18
ATOM 16711 C CA . VAL A 1 16 ? 1.960 -4.725 -0.819 1.00 0.00 16 VAL A CA 18
ATOM 16712 C C . VAL A 1 16 ? 1.677 -5.644 0.365 1.00 0.00 16 VAL A C 18
ATOM 16713 O O . VAL A 1 16 ? 1.929 -5.286 1.515 1.00 0.00 16 VAL A O 18
ATOM 16726 N N . ALA A 1 17 ? 1.149 -6.828 0.076 1.00 0.00 17 ALA A N 18
ATOM 16727 C CA . ALA A 1 17 ? 0.828 -7.799 1.115 1.00 0.00 17 ALA A CA 18
ATOM 16728 C C . ALA A 1 17 ? 2.077 -8.212 1.888 1.00 0.00 17 ALA A C 18
ATOM 16729 O O . ALA A 1 17 ? 2.003 -8.549 3.070 1.00 0.00 17 ALA A O 18
ATOM 16736 N N . LYS A 1 18 ? 3.222 -8.187 1.215 1.00 0.00 18 LYS A N 18
ATOM 16737 C CA . LYS A 1 18 ? 4.485 -8.563 1.840 1.00 0.00 18 LYS A CA 18
ATOM 16738 C C . LYS A 1 18 ? 4.995 -7.452 2.754 1.00 0.00 18 LYS A C 18
ATOM 16739 O O . LYS A 1 18 ? 5.662 -7.716 3.754 1.00 0.00 18 LYS A O 18
ATOM 16758 N N . ALA A 1 19 ? 4.679 -6.211 2.402 1.00 0.00 19 ALA A N 18
ATOM 16759 C CA . ALA A 1 19 ? 5.106 -5.061 3.191 1.00 0.00 19 ALA A CA 18
ATOM 16760 C C . ALA A 1 19 ? 4.266 -4.915 4.454 1.00 0.00 19 ALA A C 18
ATOM 16761 O O . ALA A 1 19 ? 4.798 -4.763 5.553 1.00 0.00 19 ALA A O 18
ATOM 16768 N N . LEU A 1 20 ? 2.948 -4.960 4.290 1.00 0.00 20 LEU A N 18
ATOM 16769 C CA . LEU A 1 20 ? 2.031 -4.832 5.418 1.00 0.00 20 LEU A CA 18
ATOM 16770 C C . LEU A 1 20 ? 1.907 -6.151 6.173 1.00 0.00 20 LEU A C 18
ATOM 16771 O O . LEU A 1 20 ? 1.663 -6.166 7.379 1.00 0.00 20 LEU A O 18
ATOM 16787 N N . GLY A 1 21 ? 2.076 -7.256 5.456 1.00 0.00 21 GLY A N 18
ATOM 16788 C CA . GLY A 1 21 ? 1.977 -8.565 6.077 1.00 0.00 21 GLY A CA 18
ATOM 16789 C C . GLY A 1 21 ? 0.585 -9.153 5.969 1.00 0.00 21 GLY A C 18
ATOM 16790 O O . GLY A 1 21 ? 0.170 -9.943 6.818 1.00 0.00 21 GLY A O 18
ATOM 16794 N N . ILE A 1 22 ? -0.139 -8.766 4.925 1.00 0.00 22 ILE A N 18
ATOM 16795 C CA . ILE A 1 22 ? -1.494 -9.259 4.708 1.00 0.00 22 ILE A CA 18
ATOM 16796 C C . ILE A 1 22 ? -1.552 -10.196 3.507 1.00 0.00 22 ILE A C 18
ATOM 16797 O O . ILE A 1 22 ? -0.537 -10.458 2.862 1.00 0.00 22 ILE A O 18
ATOM 16813 N N . SER A 1 23 ? -2.747 -10.699 3.212 1.00 0.00 23 SER A N 18
ATOM 16814 C CA . SER A 1 23 ? -2.936 -11.609 2.087 1.00 0.00 23 SER A CA 18
ATOM 16815 C C . SER A 1 23 ? -3.236 -10.837 0.808 1.00 0.00 23 SER A C 18
ATOM 16816 O O . SER A 1 23 ? -3.624 -9.669 0.851 1.00 0.00 23 SER A O 18
ATOM 16824 N N . ASP A 1 24 ? -3.056 -11.497 -0.331 1.00 0.00 24 ASP A N 18
ATOM 16825 C CA . ASP A 1 24 ? -3.308 -10.873 -1.625 1.00 0.00 24 ASP A CA 18
ATOM 16826 C C . ASP A 1 24 ? -4.776 -10.494 -1.770 1.00 0.00 24 ASP A C 18
ATOM 16827 O O . ASP A 1 24 ? -5.114 -9.513 -2.434 1.00 0.00 24 ASP A O 18
ATOM 16836 N N . ALA A 1 25 ? -5.649 -11.276 -1.141 1.00 0.00 25 ALA A N 18
ATOM 16837 C CA . ALA A 1 25 ? -7.084 -11.023 -1.199 1.00 0.00 25 ALA A CA 18
ATOM 16838 C C . ALA A 1 25 ? -7.427 -9.673 -0.578 1.00 0.00 25 ALA A C 18
ATOM 16839 O O . ALA A 1 25 ? -8.222 -8.910 -1.128 1.00 0.00 25 ALA A O 18
ATOM 16846 N N . ALA A 1 26 ? -6.826 -9.386 0.571 1.00 0.00 26 ALA A N 18
ATOM 16847 C CA . ALA A 1 26 ? -7.070 -8.128 1.269 1.00 0.00 26 ALA A CA 18
ATOM 16848 C C . ALA A 1 26 ? -6.694 -6.935 0.397 1.00 0.00 26 ALA A C 18
ATOM 16849 O O . ALA A 1 26 ? -7.421 -5.943 0.338 1.00 0.00 26 ALA A O 18
ATOM 16856 N N . VAL A 1 27 ? -5.556 -7.037 -0.281 1.00 0.00 27 VAL A N 18
ATOM 16857 C CA . VAL A 1 27 ? -5.085 -5.967 -1.151 1.00 0.00 27 VAL A CA 18
ATOM 16858 C C . VAL A 1 27 ? -6.079 -5.693 -2.274 1.00 0.00 27 VAL A C 18
ATOM 16859 O O . VAL A 1 27 ? -6.494 -4.555 -2.487 1.00 0.00 27 VAL A O 18
ATOM 16872 N N . SER A 1 28 ? -6.457 -6.747 -2.992 1.00 0.00 28 SER A N 18
ATOM 16873 C CA . SER A 1 28 ? -7.402 -6.619 -4.095 1.00 0.00 28 SER A CA 18
ATOM 16874 C C . SER A 1 28 ? -8.763 -6.140 -3.596 1.00 0.00 28 SER A C 18
ATOM 16875 O O . SER A 1 28 ? -9.446 -5.369 -4.271 1.00 0.00 28 SER A O 18
ATOM 16883 N N . GLN A 1 29 ? -9.150 -6.603 -2.413 1.00 0.00 29 GLN A N 18
ATOM 16884 C CA . GLN A 1 29 ? -10.420 -6.224 -1.823 1.00 0.00 29 GLN A CA 18
ATOM 16885 C C . GLN A 1 29 ? -10.500 -4.716 -1.582 1.00 0.00 29 GLN A C 18
ATOM 16886 O O . GLN A 1 29 ? -11.580 -4.157 -1.429 1.00 0.00 29 GLN A O 18
ATOM 16900 N N . TRP A 1 30 ? -9.343 -4.063 -1.547 1.00 0.00 30 TRP A N 18
ATOM 16901 C CA . TRP A 1 30 ? -9.282 -2.622 -1.322 1.00 0.00 30 TRP A CA 18
ATOM 16902 C C . TRP A 1 30 ? -10.160 -1.870 -2.315 1.00 0.00 30 TRP A C 18
ATOM 16903 O O . TRP A 1 30 ? -10.610 -2.435 -3.311 1.00 0.00 30 TRP A O 18
ATOM 16924 N N . LYS A 1 31 ? -10.390 -0.593 -2.036 1.00 0.00 31 LYS A N 18
ATOM 16925 C CA . LYS A 1 31 ? -11.220 0.245 -2.901 1.00 0.00 31 LYS A CA 18
ATOM 16926 C C . LYS A 1 31 ? -10.460 1.515 -3.292 1.00 0.00 31 LYS A C 18
ATOM 16927 O O . LYS A 1 31 ? -9.257 1.609 -3.096 1.00 0.00 31 LYS A O 18
ATOM 16946 N N . GLU A 1 32 ? -11.190 2.490 -3.845 1.00 0.00 32 GLU A N 18
ATOM 16947 C CA . GLU A 1 32 ? -10.580 3.755 -4.266 1.00 0.00 32 GLU A CA 18
ATOM 16948 C C . GLU A 1 32 ? -9.620 4.288 -3.209 1.00 0.00 32 GLU A C 18
ATOM 16949 O O . GLU A 1 32 ? -8.634 4.949 -3.533 1.00 0.00 32 GLU A O 18
ATOM 16961 N N . VAL A 1 33 ? -9.910 3.992 -1.946 1.00 0.00 33 VAL A N 18
ATOM 16962 C CA . VAL A 1 33 ? -9.066 4.435 -0.842 1.00 0.00 33 VAL A CA 18
ATOM 16963 C C . VAL A 1 33 ? -8.738 3.274 0.090 1.00 0.00 33 VAL A C 18
ATOM 16964 O O . VAL A 1 33 ? -9.633 2.647 0.656 1.00 0.00 33 VAL A O 18
ATOM 16977 N N . ILE A 1 34 ? -7.447 2.992 0.245 1.00 0.00 34 ILE A N 18
ATOM 16978 C CA . ILE A 1 34 ? -7.003 1.901 1.108 1.00 0.00 34 ILE A CA 18
ATOM 16979 C C . ILE A 1 34 ? -7.569 2.049 2.520 1.00 0.00 34 ILE A C 18
ATOM 16980 O O . ILE A 1 34 ? -7.946 3.144 2.934 1.00 0.00 34 ILE A O 18
ATOM 16996 N N . PRO A 1 35 ? -7.639 0.940 3.277 1.00 0.00 35 PRO A N 18
ATOM 16997 C CA . PRO A 1 35 ? -8.166 0.951 4.646 1.00 0.00 35 PRO A CA 18
ATOM 16998 C C . PRO A 1 35 ? -7.518 2.027 5.510 1.00 0.00 35 PRO A C 18
ATOM 16999 O O . PRO A 1 35 ? -6.550 2.667 5.102 1.00 0.00 35 PRO A O 18
ATOM 17010 N N . GLU A 1 36 ? -8.063 2.221 6.706 1.00 0.00 36 GLU A N 18
ATOM 17011 C CA . GLU A 1 36 ? -7.548 3.221 7.632 1.00 0.00 36 GLU A CA 18
ATOM 17012 C C . GLU A 1 36 ? -6.280 2.730 8.327 1.00 0.00 36 GLU A C 18
ATOM 17013 O O . GLU A 1 36 ? -5.390 3.520 8.643 1.00 0.00 36 GLU A O 18
ATOM 17025 N N . LYS A 1 37 ? -6.207 1.426 8.571 1.00 0.00 37 LYS A N 18
ATOM 17026 C CA . LYS A 1 37 ? -5.051 0.836 9.237 1.00 0.00 37 LYS A CA 18
ATOM 17027 C C . LYS A 1 37 ? -3.982 0.407 8.236 1.00 0.00 37 LYS A C 18
ATOM 17028 O O . LYS A 1 37 ? -2.818 0.238 8.597 1.00 0.00 37 LYS A O 18
ATOM 17047 N N . ASP A 1 38 ? -4.376 0.232 6.979 1.00 0.00 38 ASP A N 18
ATOM 17048 C CA . ASP A 1 38 ? -3.433 -0.176 5.943 1.00 0.00 38 ASP A CA 18
ATOM 17049 C C . ASP A 1 38 ? -2.620 1.018 5.460 1.00 0.00 38 ASP A C 18
ATOM 17050 O O . ASP A 1 38 ? -1.414 0.910 5.233 1.00 0.00 38 ASP A O 18
ATOM 17059 N N . ALA A 1 39 ? -3.286 2.158 5.313 1.00 0.00 39 ALA A N 18
ATOM 17060 C CA . ALA A 1 39 ? -2.621 3.376 4.867 1.00 0.00 39 ALA A CA 18
ATOM 17061 C C . ALA A 1 39 ? -1.558 3.810 5.871 1.00 0.00 39 ALA A C 18
ATOM 17062 O O . ALA A 1 39 ? -0.584 4.472 5.510 1.00 0.00 39 ALA A O 18
ATOM 17069 N N . TYR A 1 40 ? -1.751 3.436 7.132 1.00 0.00 40 TYR A N 18
ATOM 17070 C CA . TYR A 1 40 ? -0.810 3.786 8.187 1.00 0.00 40 TYR A CA 18
ATOM 17071 C C . TYR A 1 40 ? 0.459 2.947 8.085 1.00 0.00 40 TYR A C 18
ATOM 17072 O O . TYR A 1 40 ? 1.569 3.480 8.077 1.00 0.00 40 TYR A O 18
ATOM 17090 N N . ARG A 1 41 ? 0.287 1.632 8.010 1.00 0.00 41 ARG A N 18
ATOM 17091 C CA . ARG A 1 41 ? 1.418 0.716 7.911 1.00 0.00 41 ARG A CA 18
ATOM 17092 C C . ARG A 1 41 ? 2.164 0.904 6.591 1.00 0.00 41 ARG A C 18
ATOM 17093 O O . ARG A 1 41 ? 3.347 0.575 6.484 1.00 0.00 41 ARG A O 18
ATOM 17114 N N . LEU A 1 42 ? 1.465 1.427 5.589 1.00 0.00 42 LEU A N 18
ATOM 17115 C CA . LEU A 1 42 ? 2.061 1.650 4.277 1.00 0.00 42 LEU A CA 18
ATOM 17116 C C . LEU A 1 42 ? 3.144 2.721 4.334 1.00 0.00 42 LEU A C 18
ATOM 17117 O O . LEU A 1 42 ? 4.143 2.646 3.618 1.00 0.00 42 LEU A O 18
ATOM 17133 N N . GLU A 1 43 ? 2.944 3.719 5.185 1.00 0.00 43 GLU A N 18
ATOM 17134 C CA . GLU A 1 43 ? 3.908 4.802 5.330 1.00 0.00 43 GLU A CA 18
ATOM 17135 C C . GLU A 1 43 ? 5.275 4.263 5.742 1.00 0.00 43 GLU A C 18
ATOM 17136 O O . GLU A 1 43 ? 6.292 4.582 5.129 1.00 0.00 43 GLU A O 18
ATOM 17148 N N . ILE A 1 44 ? 5.288 3.452 6.795 1.00 0.00 44 ILE A N 18
ATOM 17149 C CA . ILE A 1 44 ? 6.523 2.875 7.307 1.00 0.00 44 ILE A CA 18
ATOM 17150 C C . ILE A 1 44 ? 7.224 1.991 6.277 1.00 0.00 44 ILE A C 18
ATOM 17151 O O . ILE A 1 44 ? 8.435 2.097 6.083 1.00 0.00 44 ILE A O 18
ATOM 17167 N N . VAL A 1 45 ? 6.467 1.109 5.630 1.00 0.00 45 VAL A N 18
ATOM 17168 C CA . VAL A 1 45 ? 7.040 0.203 4.636 1.00 0.00 45 VAL A CA 18
ATOM 17169 C C . VAL A 1 45 ? 7.662 0.962 3.472 1.00 0.00 45 VAL A C 18
ATOM 17170 O O . VAL A 1 45 ? 8.741 0.612 2.994 1.00 0.00 45 VAL A O 18
ATOM 17183 N N . THR A 1 46 ? 6.971 1.998 3.013 1.00 0.00 46 THR A N 18
ATOM 17184 C CA . THR A 1 46 ? 7.448 2.803 1.898 1.00 0.00 46 THR A CA 18
ATOM 17185 C C . THR A 1 46 ? 8.508 3.816 2.339 1.00 0.00 46 THR A C 18
ATOM 17186 O O . THR A 1 46 ? 8.936 4.656 1.548 1.00 0.00 46 THR A O 18
ATOM 17197 N N . ALA A 1 47 ? 8.933 3.734 3.600 1.00 0.00 47 ALA A N 18
ATOM 17198 C CA . ALA A 1 47 ? 9.942 4.646 4.126 1.00 0.00 47 ALA A CA 18
ATOM 17199 C C . ALA A 1 47 ? 9.426 6.079 4.153 1.00 0.00 47 ALA A C 18
ATOM 17200 O O . ALA A 1 47 ? 10.193 7.030 3.994 1.00 0.00 47 ALA A O 18
ATOM 17207 N N . GLY A 1 48 ? 8.123 6.229 4.360 1.00 0.00 48 GLY A N 18
ATOM 17208 C CA . GLY A 1 48 ? 7.527 7.551 4.409 1.00 0.00 48 GLY A CA 18
ATOM 17209 C C . GLY A 1 48 ? 7.292 8.138 3.030 1.00 0.00 48 GLY A C 18
ATOM 17210 O O . GLY A 1 48 ? 7.256 9.358 2.867 1.00 0.00 48 GLY A O 18
ATOM 17214 N N . ALA A 1 49 ? 7.130 7.272 2.036 1.00 0.00 49 ALA A N 18
ATOM 17215 C CA . ALA A 1 49 ? 6.895 7.716 0.668 1.00 0.00 49 ALA A CA 18
ATOM 17216 C C . ALA A 1 49 ? 5.503 8.318 0.521 1.00 0.00 49 ALA A C 18
ATOM 17217 O O . ALA A 1 49 ? 5.291 9.235 -0.273 1.00 0.00 49 ALA A O 18
ATOM 17224 N N . LEU A 1 50 ? 4.556 7.801 1.297 1.00 0.00 50 LEU A N 18
ATOM 17225 C CA . LEU A 1 50 ? 3.182 8.286 1.258 1.00 0.00 50 LEU A CA 18
ATOM 17226 C C . LEU A 1 50 ? 2.769 8.849 2.615 1.00 0.00 50 LEU A C 18
ATOM 17227 O O . LEU A 1 50 ? 2.742 8.130 3.614 1.00 0.00 50 LEU A O 18
ATOM 17243 N N . LYS A 1 51 ? 2.452 10.139 2.645 1.00 0.00 51 LYS A N 18
ATOM 17244 C CA . LYS A 1 51 ? 2.042 10.798 3.881 1.00 0.00 51 LYS A CA 18
ATOM 17245 C C . LYS A 1 51 ? 0.579 10.509 4.197 1.00 0.00 51 LYS A C 18
ATOM 17246 O O . LYS A 1 51 ? -0.314 10.843 3.418 1.00 0.00 51 LYS A O 18
ATOM 17265 N N . TYR A 1 52 ? 0.341 9.885 5.347 1.00 0.00 52 TYR A N 18
ATOM 17266 C CA . TYR A 1 52 ? -1.013 9.550 5.771 1.00 0.00 52 TYR A CA 18
ATOM 17267 C C . TYR A 1 52 ? -1.858 10.807 5.947 1.00 0.00 52 TYR A C 18
ATOM 17268 O O . TYR A 1 52 ? -1.382 11.820 6.463 1.00 0.00 52 TYR A O 18
ATOM 17286 N N . GLN A 1 53 ? -3.113 10.733 5.520 1.00 0.00 53 GLN A N 18
ATOM 17287 C CA . GLN A 1 53 ? -4.030 11.861 5.634 1.00 0.00 53 GLN A CA 18
ATOM 17288 C C . GLN A 1 53 ? -5.378 11.406 6.179 1.00 0.00 53 GLN A C 18
ATOM 17289 O O . GLN A 1 53 ? -5.996 10.488 5.643 1.00 0.00 53 GLN A O 18
ATOM 17303 N N . GLU A 1 54 ? -5.829 12.052 7.251 1.00 0.00 54 GLU A N 18
ATOM 17304 C CA . GLU A 1 54 ? -7.104 11.706 7.870 1.00 0.00 54 GLU A CA 18
ATOM 17305 C C . GLU A 1 54 ? -8.252 12.496 7.247 1.00 0.00 54 GLU A C 18
ATOM 17306 O O . GLU A 1 54 ? -9.100 13.040 7.955 1.00 0.00 54 GLU A O 18
ATOM 17318 N N . ASN A 1 55 ? -8.278 12.551 5.918 1.00 0.00 55 ASN A N 18
ATOM 17319 C CA . ASN A 1 55 ? -9.328 13.269 5.206 1.00 0.00 55 ASN A CA 18
ATOM 17320 C C . ASN A 1 55 ? -10.500 12.347 4.907 1.00 0.00 55 ASN A C 18
ATOM 17321 O O . ASN A 1 55 ? -11.640 12.639 5.263 1.00 0.00 55 ASN A O 18
ATOM 17332 N N . ALA A 1 56 ? -10.210 11.228 4.251 1.00 0.00 56 ALA A N 18
ATOM 17333 C CA . ALA A 1 56 ? -11.240 10.255 3.902 1.00 0.00 56 ALA A CA 18
ATOM 17334 C C . ALA A 1 56 ? -11.440 9.236 5.023 1.00 0.00 56 ALA A C 18
ATOM 17335 O O . ALA A 1 56 ? -12.460 8.560 5.083 1.00 0.00 56 ALA A O 18
ATOM 17342 N N . TYR A 1 57 ? -10.450 9.135 5.911 1.00 0.00 57 TYR A N 18
ATOM 17343 C CA . TYR A 1 57 ? -10.520 8.201 7.028 1.00 0.00 57 TYR A CA 18
ATOM 17344 C C . TYR A 1 57 ? -11.380 8.764 8.159 1.00 0.00 57 TYR A C 18
ATOM 17345 O O . TYR A 1 57 ? -11.920 8.013 8.970 1.00 0.00 57 TYR A O 18
ATOM 17363 N N . ARG A 1 58 ? -11.500 10.088 8.205 1.00 0.00 58 ARG A N 18
ATOM 17364 C CA . ARG A 1 58 ? -12.290 10.748 9.235 1.00 0.00 58 ARG A CA 18
ATOM 17365 C C . ARG A 1 58 ? -13.770 10.697 8.892 1.00 0.00 58 ARG A C 18
ATOM 17366 O O . ARG A 1 58 ? -14.560 10.042 9.579 1.00 0.00 58 ARG A O 18
ATOM 17387 N N . GLN A 1 59 ? -14.150 11.393 7.826 1.00 0.00 59 GLN A N 18
ATOM 17388 C CA . GLN A 1 59 ? -15.540 11.427 7.390 1.00 0.00 59 GLN A CA 18
ATOM 17389 C C . GLN A 1 59 ? -15.670 10.956 5.944 1.00 0.00 59 GLN A C 18
ATOM 17390 O O . GLN A 1 59 ? -15.390 11.707 5.009 1.00 0.00 59 GLN A O 18
ATOM 17404 N N . ALA A 1 60 ? -16.090 9.707 5.770 1.00 0.00 60 ALA A N 18
ATOM 17405 C CA . ALA A 1 60 ? -16.260 9.135 4.440 1.00 0.00 60 ALA A CA 18
ATOM 17406 C C . ALA A 1 60 ? -16.990 7.799 4.504 1.00 0.00 60 ALA A C 18
ATOM 17407 O O . ALA A 1 60 ? -16.520 6.852 5.132 1.00 0.00 60 ALA A O 18
ATOM 17414 N N . ALA A 1 61 ? -18.140 7.731 3.851 1.00 0.00 61 ALA A N 18
ATOM 17415 C CA . ALA A 1 61 ? -18.940 6.511 3.834 1.00 0.00 61 ALA A CA 18
ATOM 17416 C C . ALA A 1 61 ? -19.050 5.946 2.421 1.00 0.00 61 ALA A C 18
ATOM 17417 O O . ALA A 1 61 ? -18.660 4.777 2.221 1.00 0.00 61 ALA A O 18
ATOM 17425 N N . MET A 1 1 ? -5.425 8.662 -0.016 1.00 0.00 1 MET A N 19
ATOM 17426 C CA . MET A 1 1 ? -4.499 7.632 -0.555 1.00 0.00 1 MET A CA 19
ATOM 17427 C C . MET A 1 1 ? -5.251 6.600 -1.390 1.00 0.00 1 MET A C 19
ATOM 17428 O O . MET A 1 1 ? -5.959 5.748 -0.853 1.00 0.00 1 MET A O 19
ATOM 17444 N N . TYR A 1 2 ? -5.091 6.682 -2.707 1.00 0.00 2 TYR A N 19
ATOM 17445 C CA . TYR A 1 2 ? -5.755 5.756 -3.615 1.00 0.00 2 TYR A CA 19
ATOM 17446 C C . TYR A 1 2 ? -4.895 4.519 -3.857 1.00 0.00 2 TYR A C 19
ATOM 17447 O O . TYR A 1 2 ? -3.668 4.595 -3.862 1.00 0.00 2 TYR A O 19
ATOM 17465 N N . LYS A 1 3 ? -5.552 3.379 -4.058 1.00 0.00 3 LYS A N 19
ATOM 17466 C CA . LYS A 1 3 ? -4.851 2.124 -4.301 1.00 0.00 3 LYS A CA 19
ATOM 17467 C C . LYS A 1 3 ? -3.927 2.237 -5.511 1.00 0.00 3 LYS A C 19
ATOM 17468 O O . LYS A 1 3 ? -2.922 1.533 -5.604 1.00 0.00 3 LYS A O 19
ATOM 17487 N N . LYS A 1 4 ? -4.275 3.126 -6.436 1.00 0.00 4 LYS A N 19
ATOM 17488 C CA . LYS A 1 4 ? -3.476 3.330 -7.640 1.00 0.00 4 LYS A CA 19
ATOM 17489 C C . LYS A 1 4 ? -2.044 3.717 -7.287 1.00 0.00 4 LYS A C 19
ATOM 17490 O O . LYS A 1 4 ? -1.089 3.151 -7.817 1.00 0.00 4 LYS A O 19
ATOM 17509 N N . ASP A 1 5 ? -1.902 4.686 -6.388 1.00 0.00 5 ASP A N 19
ATOM 17510 C CA . ASP A 1 5 ? -0.585 5.148 -5.964 1.00 0.00 5 ASP A CA 19
ATOM 17511 C C . ASP A 1 5 ? 0.208 4.016 -5.317 1.00 0.00 5 ASP A C 19
ATOM 17512 O O . ASP A 1 5 ? 1.348 3.751 -5.694 1.00 0.00 5 ASP A O 19
ATOM 17521 N N . VAL A 1 6 ? -0.406 3.354 -4.341 1.00 0.00 6 VAL A N 19
ATOM 17522 C CA . VAL A 1 6 ? 0.232 2.255 -3.642 1.00 0.00 6 VAL A CA 19
ATOM 17523 C C . VAL A 1 6 ? 0.718 1.190 -4.618 1.00 0.00 6 VAL A C 19
ATOM 17524 O O . VAL A 1 6 ? 1.884 0.795 -4.595 1.00 0.00 6 VAL A O 19
ATOM 17537 N N . ILE A 1 7 ? -0.184 0.733 -5.480 1.00 0.00 7 ILE A N 19
ATOM 17538 C CA . ILE A 1 7 ? 0.147 -0.283 -6.470 1.00 0.00 7 ILE A CA 19
ATOM 17539 C C . ILE A 1 7 ? 1.298 0.174 -7.365 1.00 0.00 7 ILE A C 19
ATOM 17540 O O . ILE A 1 7 ? 2.055 -0.647 -7.885 1.00 0.00 7 ILE A O 19
ATOM 17556 N N . ASP A 1 8 ? 1.427 1.485 -7.537 1.00 0.00 8 ASP A N 19
ATOM 17557 C CA . ASP A 1 8 ? 2.489 2.045 -8.362 1.00 0.00 8 ASP A CA 19
ATOM 17558 C C . ASP A 1 8 ? 3.813 2.026 -7.610 1.00 0.00 8 ASP A C 19
ATOM 17559 O O . ASP A 1 8 ? 4.882 1.945 -8.212 1.00 0.00 8 ASP A O 19
ATOM 17568 N N . HIS A 1 9 ? 3.729 2.094 -6.285 1.00 0.00 9 HIS A N 19
ATOM 17569 C CA . HIS A 1 9 ? 4.916 2.081 -5.444 1.00 0.00 9 HIS A CA 19
ATOM 17570 C C . HIS A 1 9 ? 5.356 0.646 -5.160 1.00 0.00 9 HIS A C 19
ATOM 17571 O O . HIS A 1 9 ? 6.542 0.372 -4.979 1.00 0.00 9 HIS A O 19
ATOM 17586 N N . PHE A 1 10 ? 4.387 -0.264 -5.120 1.00 0.00 10 PHE A N 19
ATOM 17587 C CA . PHE A 1 10 ? 4.666 -1.669 -4.856 1.00 0.00 10 PHE A CA 19
ATOM 17588 C C . PHE A 1 10 ? 4.824 -2.453 -6.156 1.00 0.00 10 PHE A C 19
ATOM 17589 O O . PHE A 1 10 ? 5.525 -3.464 -6.200 1.00 0.00 10 PHE A O 19
ATOM 17606 N N . GLY A 1 11 ? 4.168 -1.982 -7.211 1.00 0.00 11 GLY A N 19
ATOM 17607 C CA . GLY A 1 11 ? 4.250 -2.653 -8.495 1.00 0.00 11 GLY A CA 19
ATOM 17608 C C . GLY A 1 11 ? 3.196 -3.732 -8.648 1.00 0.00 11 GLY A C 19
ATOM 17609 O O . GLY A 1 11 ? 2.448 -3.745 -9.624 1.00 0.00 11 GLY A O 19
ATOM 17613 N N . THR A 1 12 ? 3.136 -4.634 -7.674 1.00 0.00 12 THR A N 19
ATOM 17614 C CA . THR A 1 12 ? 2.167 -5.721 -7.696 1.00 0.00 12 THR A CA 19
ATOM 17615 C C . THR A 1 12 ? 1.421 -5.804 -6.369 1.00 0.00 12 THR A C 19
ATOM 17616 O O . THR A 1 12 ? 1.975 -5.490 -5.315 1.00 0.00 12 THR A O 19
ATOM 17627 N N . GLN A 1 13 ? 0.163 -6.226 -6.424 1.00 0.00 13 GLN A N 19
ATOM 17628 C CA . GLN A 1 13 ? -0.656 -6.346 -5.224 1.00 0.00 13 GLN A CA 19
ATOM 17629 C C . GLN A 1 13 ? 0.009 -7.259 -4.197 1.00 0.00 13 GLN A C 19
ATOM 17630 O O . GLN A 1 13 ? 0.205 -6.874 -3.044 1.00 0.00 13 GLN A O 19
ATOM 17644 N N . ARG A 1 14 ? 0.355 -8.470 -4.626 1.00 0.00 14 ARG A N 19
ATOM 17645 C CA . ARG A 1 14 ? 1.000 -9.443 -3.747 1.00 0.00 14 ARG A CA 19
ATOM 17646 C C . ARG A 1 14 ? 2.145 -8.809 -2.964 1.00 0.00 14 ARG A C 19
ATOM 17647 O O . ARG A 1 14 ? 2.428 -9.200 -1.831 1.00 0.00 14 ARG A O 19
ATOM 17668 N N . ALA A 1 15 ? 2.800 -7.824 -3.572 1.00 0.00 15 ALA A N 19
ATOM 17669 C CA . ALA A 1 15 ? 3.910 -7.136 -2.927 1.00 0.00 15 ALA A CA 19
ATOM 17670 C C . ALA A 1 15 ? 3.449 -6.435 -1.654 1.00 0.00 15 ALA A C 19
ATOM 17671 O O . ALA A 1 15 ? 4.011 -6.644 -0.580 1.00 0.00 15 ALA A O 19
ATOM 17678 N N . VAL A 1 16 ? 2.418 -5.605 -1.784 1.00 0.00 16 VAL A N 19
ATOM 17679 C CA . VAL A 1 16 ? 1.875 -4.874 -0.648 1.00 0.00 16 VAL A CA 19
ATOM 17680 C C . VAL A 1 16 ? 1.477 -5.825 0.477 1.00 0.00 16 VAL A C 19
ATOM 17681 O O . VAL A 1 16 ? 1.710 -5.543 1.653 1.00 0.00 16 VAL A O 19
ATOM 17694 N N . ALA A 1 17 ? 0.875 -6.950 0.107 1.00 0.00 17 ALA A N 19
ATOM 17695 C CA . ALA A 1 17 ? 0.443 -7.942 1.082 1.00 0.00 17 ALA A CA 19
ATOM 17696 C C . ALA A 1 17 ? 1.628 -8.489 1.870 1.00 0.00 17 ALA A C 19
ATOM 17697 O O . ALA A 1 17 ? 1.522 -8.752 3.068 1.00 0.00 17 ALA A O 19
ATOM 17704 N N . LYS A 1 18 ? 2.757 -8.659 1.189 1.00 0.00 18 LYS A N 19
ATOM 17705 C CA . LYS A 1 18 ? 3.967 -9.175 1.824 1.00 0.00 18 LYS A CA 19
ATOM 17706 C C . LYS A 1 18 ? 4.828 -8.045 2.388 1.00 0.00 18 LYS A C 19
ATOM 17707 O O . LYS A 1 18 ? 6.031 -8.212 2.582 1.00 0.00 18 LYS A O 19
ATOM 17726 N N . ALA A 1 19 ? 4.209 -6.895 2.647 1.00 0.00 19 ALA A N 19
ATOM 17727 C CA . ALA A 1 19 ? 4.928 -5.748 3.186 1.00 0.00 19 ALA A CA 19
ATOM 17728 C C . ALA A 1 19 ? 4.271 -5.240 4.466 1.00 0.00 19 ALA A C 19
ATOM 17729 O O . ALA A 1 19 ? 4.942 -5.021 5.475 1.00 0.00 19 ALA A O 19
ATOM 17736 N N . LEU A 1 20 ? 2.956 -5.054 4.417 1.00 0.00 20 LEU A N 19
ATOM 17737 C CA . LEU A 1 20 ? 2.209 -4.572 5.574 1.00 0.00 20 LEU A CA 19
ATOM 17738 C C . LEU A 1 20 ? 1.938 -5.706 6.557 1.00 0.00 20 LEU A C 19
ATOM 17739 O O . LEU A 1 20 ? 1.856 -5.488 7.764 1.00 0.00 20 LEU A O 19
ATOM 17755 N N . GLY A 1 21 ? 1.801 -6.918 6.029 1.00 0.00 21 GLY A N 19
ATOM 17756 C CA . GLY A 1 21 ? 1.539 -8.070 6.874 1.00 0.00 21 GLY A CA 19
ATOM 17757 C C . GLY A 1 21 ? 0.161 -8.657 6.643 1.00 0.00 21 GLY A C 19
ATOM 17758 O O . GLY A 1 21 ? -0.425 -9.257 7.545 1.00 0.00 21 GLY A O 19
ATOM 17762 N N . ILE A 1 22 ? -0.358 -8.483 5.432 1.00 0.00 22 ILE A N 19
ATOM 17763 C CA . ILE A 1 22 ? -1.678 -8.999 5.085 1.00 0.00 22 ILE A CA 19
ATOM 17764 C C . ILE A 1 22 ? -1.598 -9.948 3.894 1.00 0.00 22 ILE A C 19
ATOM 17765 O O . ILE A 1 22 ? -0.518 -10.210 3.367 1.00 0.00 22 ILE A O 19
ATOM 17781 N N . SER A 1 23 ? -2.751 -10.462 3.476 1.00 0.00 23 SER A N 19
ATOM 17782 C CA . SER A 1 23 ? -2.813 -11.382 2.348 1.00 0.00 23 SER A CA 19
ATOM 17783 C C . SER A 1 23 ? -3.099 -10.633 1.050 1.00 0.00 23 SER A C 19
ATOM 17784 O O . SER A 1 23 ? -3.557 -9.490 1.069 1.00 0.00 23 SER A O 19
ATOM 17792 N N . ASP A 1 24 ? -2.827 -11.284 -0.077 1.00 0.00 24 ASP A N 19
ATOM 17793 C CA . ASP A 1 24 ? -3.056 -10.680 -1.384 1.00 0.00 24 ASP A CA 19
ATOM 17794 C C . ASP A 1 24 ? -4.527 -10.316 -1.564 1.00 0.00 24 ASP A C 19
ATOM 17795 O O . ASP A 1 24 ? -4.855 -9.342 -2.241 1.00 0.00 24 ASP A O 19
ATOM 17804 N N . ALA A 1 25 ? -5.405 -11.106 -0.956 1.00 0.00 25 ALA A N 19
ATOM 17805 C CA . ALA A 1 25 ? -6.839 -10.866 -1.049 1.00 0.00 25 ALA A CA 19
ATOM 17806 C C . ALA A 1 25 ? -7.208 -9.508 -0.464 1.00 0.00 25 ALA A C 19
ATOM 17807 O O . ALA A 1 25 ? -8.066 -8.804 -0.996 1.00 0.00 25 ALA A O 19
ATOM 17814 N N . ALA A 1 26 ? -6.554 -9.145 0.635 1.00 0.00 26 ALA A N 19
ATOM 17815 C CA . ALA A 1 26 ? -6.812 -7.870 1.291 1.00 0.00 26 ALA A CA 19
ATOM 17816 C C . ALA A 1 26 ? -6.469 -6.701 0.375 1.00 0.00 26 ALA A C 19
ATOM 17817 O O . ALA A 1 26 ? -7.167 -5.688 0.354 1.00 0.00 26 ALA A O 19
ATOM 17824 N N . VAL A 1 27 ? -5.388 -6.850 -0.387 1.00 0.00 27 VAL A N 19
ATOM 17825 C CA . VAL A 1 27 ? -4.953 -5.807 -1.307 1.00 0.00 27 VAL A CA 19
ATOM 17826 C C . VAL A 1 27 ? -5.944 -5.638 -2.453 1.00 0.00 27 VAL A C 19
ATOM 17827 O O . VAL A 1 27 ? -6.384 -4.528 -2.749 1.00 0.00 27 VAL A O 19
ATOM 17840 N N . SER A 1 28 ? -6.292 -6.749 -3.096 1.00 0.00 28 SER A N 19
ATOM 17841 C CA . SER A 1 28 ? -7.231 -6.722 -4.212 1.00 0.00 28 SER A CA 19
ATOM 17842 C C . SER A 1 28 ? -8.596 -6.207 -3.764 1.00 0.00 28 SER A C 19
ATOM 17843 O O . SER A 1 28 ? -9.331 -5.605 -4.547 1.00 0.00 28 SER A O 19
ATOM 17851 N N . GLN A 1 29 ? -8.929 -6.448 -2.500 1.00 0.00 29 GLN A N 19
ATOM 17852 C CA . GLN A 1 29 ? -10.200 -6.010 -1.947 1.00 0.00 29 GLN A CA 19
ATOM 17853 C C . GLN A 1 29 ? -10.230 -4.494 -1.755 1.00 0.00 29 GLN A C 19
ATOM 17854 O O . GLN A 1 29 ? -11.300 -3.889 -1.692 1.00 0.00 29 GLN A O 19
ATOM 17868 N N . TRP A 1 30 ? -9.054 -3.886 -1.661 1.00 0.00 30 TRP A N 19
ATOM 17869 C CA . TRP A 1 30 ? -8.949 -2.443 -1.474 1.00 0.00 30 TRP A CA 19
ATOM 17870 C C . TRP A 1 30 ? -9.740 -1.692 -2.543 1.00 0.00 30 TRP A C 19
ATOM 17871 O O . TRP A 1 30 ? -9.541 -1.902 -3.739 1.00 0.00 30 TRP A O 19
ATOM 17892 N N . LYS A 1 31 ? -10.630 -0.814 -2.101 1.00 0.00 31 LYS A N 19
ATOM 17893 C CA . LYS A 1 31 ? -11.450 -0.028 -3.018 1.00 0.00 31 LYS A CA 19
ATOM 17894 C C . LYS A 1 31 ? -10.660 1.157 -3.564 1.00 0.00 31 LYS A C 19
ATOM 17895 O O . LYS A 1 31 ? -9.435 1.190 -3.473 1.00 0.00 31 LYS A O 19
ATOM 17914 N N . GLU A 1 32 ? -11.360 2.132 -4.130 1.00 0.00 32 GLU A N 19
ATOM 17915 C CA . GLU A 1 32 ? -10.720 3.320 -4.689 1.00 0.00 32 GLU A CA 19
ATOM 17916 C C . GLU A 1 32 ? -9.740 3.929 -3.697 1.00 0.00 32 GLU A C 19
ATOM 17917 O O . GLU A 1 32 ? -8.760 4.563 -4.091 1.00 0.00 32 GLU A O 19
ATOM 17929 N N . VAL A 1 33 ? -10.000 3.730 -2.409 1.00 0.00 33 VAL A N 19
ATOM 17930 C CA . VAL A 1 33 ? -9.135 4.257 -1.361 1.00 0.00 33 VAL A CA 19
ATOM 17931 C C . VAL A 1 33 ? -8.729 3.158 -0.385 1.00 0.00 33 VAL A C 19
ATOM 17932 O O . VAL A 1 33 ? -9.578 2.449 0.156 1.00 0.00 33 VAL A O 19
ATOM 17945 N N . ILE A 1 34 ? -7.425 3.020 -0.164 1.00 0.00 34 ILE A N 19
ATOM 17946 C CA . ILE A 1 34 ? -6.906 2.004 0.748 1.00 0.00 34 ILE A CA 19
ATOM 17947 C C . ILE A 1 34 ? -7.493 2.160 2.147 1.00 0.00 34 ILE A C 19
ATOM 17948 O O . ILE A 1 34 ? -7.897 3.255 2.541 1.00 0.00 34 ILE A O 19
ATOM 17964 N N . PRO A 1 35 ? -7.543 1.064 2.923 1.00 0.00 35 PRO A N 19
ATOM 17965 C CA . PRO A 1 35 ? -8.080 1.087 4.288 1.00 0.00 35 PRO A CA 19
ATOM 17966 C C . PRO A 1 35 ? -7.382 2.120 5.166 1.00 0.00 35 PRO A C 19
ATOM 17967 O O . PRO A 1 35 ? -6.296 2.596 4.835 1.00 0.00 35 PRO A O 19
ATOM 17978 N N . GLU A 1 36 ? -8.014 2.463 6.281 1.00 0.00 36 GLU A N 19
ATOM 17979 C CA . GLU A 1 36 ? -7.458 3.444 7.206 1.00 0.00 36 GLU A CA 19
ATOM 17980 C C . GLU A 1 36 ? -6.179 2.927 7.858 1.00 0.00 36 GLU A C 19
ATOM 17981 O O . GLU A 1 36 ? -5.139 3.585 7.817 1.00 0.00 36 GLU A O 19
ATOM 17993 N N . LYS A 1 37 ? -6.262 1.749 8.468 1.00 0.00 37 LYS A N 19
ATOM 17994 C CA . LYS A 1 37 ? -5.113 1.149 9.137 1.00 0.00 37 LYS A CA 19
ATOM 17995 C C . LYS A 1 37 ? -4.045 0.714 8.136 1.00 0.00 37 LYS A C 19
ATOM 17996 O O . LYS A 1 37 ? -2.884 0.526 8.502 1.00 0.00 37 LYS A O 19
ATOM 18015 N N . ASP A 1 38 ? -4.434 0.560 6.876 1.00 0.00 38 ASP A N 19
ATOM 18016 C CA . ASP A 1 38 ? -3.494 0.154 5.839 1.00 0.00 38 ASP A CA 19
ATOM 18017 C C . ASP A 1 38 ? -2.666 1.348 5.380 1.00 0.00 38 ASP A C 19
ATOM 18018 O O . ASP A 1 38 ? -1.446 1.255 5.244 1.00 0.00 38 ASP A O 19
ATOM 18027 N N . ALA A 1 39 ? -3.338 2.469 5.151 1.00 0.00 39 ALA A N 19
ATOM 18028 C CA . ALA A 1 39 ? -2.668 3.687 4.717 1.00 0.00 39 ALA A CA 19
ATOM 18029 C C . ALA A 1 39 ? -1.637 4.141 5.747 1.00 0.00 39 ALA A C 19
ATOM 18030 O O . ALA A 1 39 ? -0.643 4.781 5.403 1.00 0.00 39 ALA A O 19
ATOM 18037 N N . TYR A 1 40 ? -1.879 3.809 7.012 1.00 0.00 40 TYR A N 19
ATOM 18038 C CA . TYR A 1 40 ? -0.968 4.186 8.086 1.00 0.00 40 TYR A CA 19
ATOM 18039 C C . TYR A 1 40 ? 0.298 3.333 8.054 1.00 0.00 40 TYR A C 19
ATOM 18040 O O . TYR A 1 40 ? 1.409 3.848 8.178 1.00 0.00 40 TYR A O 19
ATOM 18058 N N . ARG A 1 41 ? 0.121 2.027 7.888 1.00 0.00 41 ARG A N 19
ATOM 18059 C CA . ARG A 1 41 ? 1.248 1.102 7.843 1.00 0.00 41 ARG A CA 19
ATOM 18060 C C . ARG A 1 41 ? 2.042 1.265 6.551 1.00 0.00 41 ARG A C 19
ATOM 18061 O O . ARG A 1 41 ? 3.251 1.030 6.520 1.00 0.00 41 ARG A O 19
ATOM 18082 N N . LEU A 1 42 ? 1.357 1.664 5.484 1.00 0.00 42 LEU A N 19
ATOM 18083 C CA . LEU A 1 42 ? 2.000 1.852 4.188 1.00 0.00 42 LEU A CA 19
ATOM 18084 C C . LEU A 1 42 ? 3.125 2.878 4.278 1.00 0.00 42 LEU A C 19
ATOM 18085 O O . LEU A 1 42 ? 4.206 2.674 3.726 1.00 0.00 42 LEU A O 19
ATOM 18101 N N . GLU A 1 43 ? 2.869 3.978 4.978 1.00 0.00 43 GLU A N 19
ATOM 18102 C CA . GLU A 1 43 ? 3.866 5.034 5.138 1.00 0.00 43 GLU A CA 19
ATOM 18103 C C . GLU A 1 43 ? 5.206 4.451 5.579 1.00 0.00 43 GLU A C 19
ATOM 18104 O O . GLU A 1 43 ? 6.214 4.588 4.886 1.00 0.00 43 GLU A O 19
ATOM 18116 N N . ILE A 1 44 ? 5.206 3.798 6.736 1.00 0.00 44 ILE A N 19
ATOM 18117 C CA . ILE A 1 44 ? 6.412 3.190 7.275 1.00 0.00 44 ILE A CA 19
ATOM 18118 C C . ILE A 1 44 ? 7.031 2.206 6.288 1.00 0.00 44 ILE A C 19
ATOM 18119 O O . ILE A 1 44 ? 8.239 2.218 6.059 1.00 0.00 44 ILE A O 19
ATOM 18135 N N . VAL A 1 45 ? 6.192 1.350 5.709 1.00 0.00 45 VAL A N 19
ATOM 18136 C CA . VAL A 1 45 ? 6.656 0.355 4.749 1.00 0.00 45 VAL A CA 19
ATOM 18137 C C . VAL A 1 45 ? 7.243 1.011 3.503 1.00 0.00 45 VAL A C 19
ATOM 18138 O O . VAL A 1 45 ? 8.204 0.507 2.922 1.00 0.00 45 VAL A O 19
ATOM 18151 N N . THR A 1 46 ? 6.658 2.131 3.096 1.00 0.00 46 THR A N 19
ATOM 18152 C CA . THR A 1 46 ? 7.119 2.849 1.920 1.00 0.00 46 THR A CA 19
ATOM 18153 C C . THR A 1 46 ? 8.228 3.845 2.264 1.00 0.00 46 THR A C 19
ATOM 18154 O O . THR A 1 46 ? 8.592 4.686 1.442 1.00 0.00 46 THR A O 19
ATOM 18165 N N . ALA A 1 47 ? 8.765 3.746 3.477 1.00 0.00 47 ALA A N 19
ATOM 18166 C CA . ALA A 1 47 ? 9.830 4.642 3.914 1.00 0.00 47 ALA A CA 19
ATOM 18167 C C . ALA A 1 47 ? 9.365 6.095 3.905 1.00 0.00 47 ALA A C 19
ATOM 18168 O O . ALA A 1 47 ? 10.169 7.011 3.730 1.00 0.00 47 ALA A O 19
ATOM 18175 N N . GLY A 1 48 ? 8.066 6.298 4.094 1.00 0.00 48 GLY A N 19
ATOM 18176 C CA . GLY A 1 48 ? 7.520 7.642 4.105 1.00 0.00 48 GLY A CA 19
ATOM 18177 C C . GLY A 1 48 ? 7.237 8.169 2.712 1.00 0.00 48 GLY A C 19
ATOM 18178 O O . GLY A 1 48 ? 7.301 9.375 2.474 1.00 0.00 48 GLY A O 19
ATOM 18182 N N . ALA A 1 49 ? 6.922 7.265 1.789 1.00 0.00 49 ALA A N 19
ATOM 18183 C CA . ALA A 1 49 ? 6.627 7.649 0.415 1.00 0.00 49 ALA A CA 19
ATOM 18184 C C . ALA A 1 49 ? 5.226 8.239 0.302 1.00 0.00 49 ALA A C 19
ATOM 18185 O O . ALA A 1 49 ? 5.015 9.237 -0.388 1.00 0.00 49 ALA A O 19
ATOM 18192 N N . LEU A 1 50 ? 4.272 7.616 0.983 1.00 0.00 50 LEU A N 19
ATOM 18193 C CA . LEU A 1 50 ? 2.889 8.079 0.963 1.00 0.00 50 LEU A CA 19
ATOM 18194 C C . LEU A 1 50 ? 2.508 8.708 2.299 1.00 0.00 50 LEU A C 19
ATOM 18195 O O . LEU A 1 50 ? 2.656 8.089 3.352 1.00 0.00 50 LEU A O 19
ATOM 18211 N N . LYS A 1 51 ? 2.018 9.942 2.248 1.00 0.00 51 LYS A N 19
ATOM 18212 C CA . LYS A 1 51 ? 1.620 10.656 3.456 1.00 0.00 51 LYS A CA 19
ATOM 18213 C C . LYS A 1 51 ? 0.218 10.245 3.897 1.00 0.00 51 LYS A C 19
ATOM 18214 O O . LYS A 1 51 ? -0.776 10.641 3.287 1.00 0.00 51 LYS A O 19
ATOM 18233 N N . TYR A 1 52 ? 0.147 9.452 4.960 1.00 0.00 52 TYR A N 19
ATOM 18234 C CA . TYR A 1 52 ? -1.132 8.990 5.488 1.00 0.00 52 TYR A CA 19
ATOM 18235 C C . TYR A 1 52 ? -1.946 10.162 6.029 1.00 0.00 52 TYR A C 19
ATOM 18236 O O . TYR A 1 52 ? -1.420 11.023 6.734 1.00 0.00 52 TYR A O 19
ATOM 18254 N N . GLN A 1 53 ? -3.231 10.189 5.692 1.00 0.00 53 GLN A N 19
ATOM 18255 C CA . GLN A 1 53 ? -4.115 11.255 6.145 1.00 0.00 53 GLN A CA 19
ATOM 18256 C C . GLN A 1 53 ? -5.397 10.686 6.743 1.00 0.00 53 GLN A C 19
ATOM 18257 O O . GLN A 1 53 ? -6.299 10.264 6.019 1.00 0.00 53 GLN A O 19
ATOM 18271 N N . GLU A 1 54 ? -5.473 10.682 8.070 1.00 0.00 54 GLU A N 19
ATOM 18272 C CA . GLU A 1 54 ? -6.646 10.168 8.767 1.00 0.00 54 GLU A CA 19
ATOM 18273 C C . GLU A 1 54 ? -7.900 10.945 8.372 1.00 0.00 54 GLU A C 19
ATOM 18274 O O . GLU A 1 54 ? -9.017 10.443 8.502 1.00 0.00 54 GLU A O 19
ATOM 18286 N N . ASN A 1 55 ? -7.710 12.171 7.889 1.00 0.00 55 ASN A N 19
ATOM 18287 C CA . ASN A 1 55 ? -8.832 13.009 7.478 1.00 0.00 55 ASN A CA 19
ATOM 18288 C C . ASN A 1 55 ? -9.665 12.313 6.408 1.00 0.00 55 ASN A C 19
ATOM 18289 O O . ASN A 1 55 ? -10.880 12.458 6.369 1.00 0.00 55 ASN A O 19
ATOM 18300 N N . ALA A 1 56 ? -9.001 11.554 5.545 1.00 0.00 56 ALA A N 19
ATOM 18301 C CA . ALA A 1 56 ? -9.683 10.831 4.481 1.00 0.00 56 ALA A CA 19
ATOM 18302 C C . ALA A 1 56 ? -10.040 9.415 4.923 1.00 0.00 56 ALA A C 19
ATOM 18303 O O . ALA A 1 56 ? -10.400 8.571 4.100 1.00 0.00 56 ALA A O 19
ATOM 18310 N N . TYR A 1 57 ? -9.958 9.159 6.227 1.00 0.00 57 TYR A N 19
ATOM 18311 C CA . TYR A 1 57 ? -10.270 7.846 6.773 1.00 0.00 57 TYR A CA 19
ATOM 18312 C C . TYR A 1 57 ? -11.030 7.971 8.095 1.00 0.00 57 TYR A C 19
ATOM 18313 O O . TYR A 1 57 ? -11.020 7.054 8.917 1.00 0.00 57 TYR A O 19
ATOM 18331 N N . ARG A 1 58 ? -11.680 9.111 8.295 1.00 0.00 58 ARG A N 19
ATOM 18332 C CA . ARG A 1 58 ? -12.440 9.354 9.517 1.00 0.00 58 ARG A CA 19
ATOM 18333 C C . ARG A 1 58 ? -13.860 9.828 9.193 1.00 0.00 58 ARG A C 19
ATOM 18334 O O . ARG A 1 58 ? -14.460 10.580 9.958 1.00 0.00 58 ARG A O 19
ATOM 18355 N N . GLN A 1 59 ? -14.380 9.381 8.056 1.00 0.00 59 GLN A N 19
ATOM 18356 C CA . GLN A 1 59 ? -15.720 9.759 7.632 1.00 0.00 59 GLN A CA 19
ATOM 18357 C C . GLN A 1 59 ? -16.630 8.536 7.535 1.00 0.00 59 GLN A C 19
ATOM 18358 O O . GLN A 1 59 ? -16.940 8.066 6.441 1.00 0.00 59 GLN A O 19
ATOM 18372 N N . ALA A 1 60 ? -17.050 8.025 8.688 1.00 0.00 60 ALA A N 19
ATOM 18373 C CA . ALA A 1 60 ? -17.920 6.857 8.733 1.00 0.00 60 ALA A CA 19
ATOM 18374 C C . ALA A 1 60 ? -19.310 7.230 9.232 1.00 0.00 60 ALA A C 19
ATOM 18375 O O . ALA A 1 60 ? -20.310 6.638 8.819 1.00 0.00 60 ALA A O 19
ATOM 18382 N N . ALA A 1 61 ? -19.370 8.213 10.124 1.00 0.00 61 ALA A N 19
ATOM 18383 C CA . ALA A 1 61 ? -20.640 8.665 10.679 1.00 0.00 61 ALA A CA 19
ATOM 18384 C C . ALA A 1 61 ? -20.950 10.092 10.243 1.00 0.00 61 ALA A C 19
ATOM 18385 O O . ALA A 1 61 ? -22.100 10.344 9.827 1.00 0.00 61 ALA A O 19
ATOM 18393 N N . MET A 1 1 ? -4.653 7.569 1.401 1.00 0.00 1 MET A N 20
ATOM 18394 C CA . MET A 1 1 ? -4.292 7.732 -0.032 1.00 0.00 1 MET A CA 20
ATOM 18395 C C . MET A 1 1 ? -5.038 6.728 -0.906 1.00 0.00 1 MET A C 20
ATOM 18396 O O . MET A 1 1 ? -5.703 5.822 -0.403 1.00 0.00 1 MET A O 20
ATOM 18412 N N . TYR A 1 2 ? -4.923 6.899 -2.219 1.00 0.00 2 TYR A N 20
ATOM 18413 C CA . TYR A 1 2 ? -5.590 6.013 -3.167 1.00 0.00 2 TYR A CA 20
ATOM 18414 C C . TYR A 1 2 ? -4.858 4.678 -3.277 1.00 0.00 2 TYR A C 20
ATOM 18415 O O . TYR A 1 2 ? -3.638 4.610 -3.126 1.00 0.00 2 TYR A O 20
ATOM 18433 N N . LYS A 1 3 ? -5.616 3.619 -3.539 1.00 0.00 3 LYS A N 20
ATOM 18434 C CA . LYS A 1 3 ? -5.052 2.281 -3.670 1.00 0.00 3 LYS A CA 20
ATOM 18435 C C . LYS A 1 3 ? -4.229 2.154 -4.946 1.00 0.00 3 LYS A C 20
ATOM 18436 O O . LYS A 1 3 ? -3.243 1.417 -4.992 1.00 0.00 3 LYS A O 20
ATOM 18455 N N . LYS A 1 4 ? -4.643 2.874 -5.985 1.00 0.00 4 LYS A N 20
ATOM 18456 C CA . LYS A 1 4 ? -3.948 2.840 -7.266 1.00 0.00 4 LYS A CA 20
ATOM 18457 C C . LYS A 1 4 ? -2.493 3.281 -7.125 1.00 0.00 4 LYS A C 20
ATOM 18458 O O . LYS A 1 4 ? -1.664 2.985 -7.983 1.00 0.00 4 LYS A O 20
ATOM 18477 N N . ASP A 1 5 ? -2.188 3.994 -6.042 1.00 0.00 5 ASP A N 20
ATOM 18478 C CA . ASP A 1 5 ? -0.831 4.475 -5.803 1.00 0.00 5 ASP A CA 20
ATOM 18479 C C . ASP A 1 5 ? 0.024 3.406 -5.126 1.00 0.00 5 ASP A C 20
ATOM 18480 O O . ASP A 1 5 ? 1.149 3.139 -5.550 1.00 0.00 5 ASP A O 20
ATOM 18489 N N . VAL A 1 6 ? -0.512 2.799 -4.070 1.00 0.00 6 VAL A N 20
ATOM 18490 C CA . VAL A 1 6 ? 0.201 1.769 -3.336 1.00 0.00 6 VAL A CA 20
ATOM 18491 C C . VAL A 1 6 ? 0.676 0.657 -4.267 1.00 0.00 6 VAL A C 20
ATOM 18492 O O . VAL A 1 6 ? 1.816 0.204 -4.178 1.00 0.00 6 VAL A O 20
ATOM 18505 N N . ILE A 1 7 ? -0.208 0.226 -5.159 1.00 0.00 7 ILE A N 20
ATOM 18506 C CA . ILE A 1 7 ? 0.116 -0.829 -6.110 1.00 0.00 7 ILE A CA 20
ATOM 18507 C C . ILE A 1 7 ? 1.112 -0.335 -7.156 1.00 0.00 7 ILE A C 20
ATOM 18508 O O . ILE A 1 7 ? 1.950 -1.096 -7.639 1.00 0.00 7 ILE A O 20
ATOM 18524 N N . ASP A 1 8 ? 1.016 0.945 -7.496 1.00 0.00 8 ASP A N 20
ATOM 18525 C CA . ASP A 1 8 ? 1.909 1.547 -8.477 1.00 0.00 8 ASP A CA 20
ATOM 18526 C C . ASP A 1 8 ? 3.270 1.833 -7.858 1.00 0.00 8 ASP A C 20
ATOM 18527 O O . ASP A 1 8 ? 4.283 1.892 -8.557 1.00 0.00 8 ASP A O 20
ATOM 18536 N N . HIS A 1 9 ? 3.288 2.008 -6.541 1.00 0.00 9 HIS A N 20
ATOM 18537 C CA . HIS A 1 9 ? 4.523 2.285 -5.825 1.00 0.00 9 HIS A CA 20
ATOM 18538 C C . HIS A 1 9 ? 5.263 0.989 -5.504 1.00 0.00 9 HIS A C 20
ATOM 18539 O O . HIS A 1 9 ? 6.487 0.979 -5.373 1.00 0.00 9 HIS A O 20
ATOM 18554 N N . PHE A 1 10 ? 4.512 -0.101 -5.376 1.00 0.00 10 PHE A N 20
ATOM 18555 C CA . PHE A 1 10 ? 5.101 -1.399 -5.070 1.00 0.00 10 PHE A CA 20
ATOM 18556 C C . PHE A 1 10 ? 5.432 -2.164 -6.348 1.00 0.00 10 PHE A C 20
ATOM 18557 O O . PHE A 1 10 ? 6.545 -2.665 -6.513 1.00 0.00 10 PHE A O 20
ATOM 18574 N N . GLY A 1 11 ? 4.459 -2.249 -7.249 1.00 0.00 11 GLY A N 20
ATOM 18575 C CA . GLY A 1 11 ? 4.664 -2.955 -8.500 1.00 0.00 11 GLY A CA 20
ATOM 18576 C C . GLY A 1 11 ? 3.686 -4.097 -8.688 1.00 0.00 11 GLY A C 20
ATOM 18577 O O . GLY A 1 11 ? 3.340 -4.449 -9.816 1.00 0.00 11 GLY A O 20
ATOM 18581 N N . THR A 1 12 ? 3.237 -4.677 -7.579 1.00 0.00 12 THR A N 20
ATOM 18582 C CA . THR A 1 12 ? 2.291 -5.786 -7.625 1.00 0.00 12 THR A CA 20
ATOM 18583 C C . THR A 1 12 ? 1.439 -5.827 -6.359 1.00 0.00 12 THR A C 20
ATOM 18584 O O . THR A 1 12 ? 1.605 -5.001 -5.461 1.00 0.00 12 THR A O 20
ATOM 18595 N N . GLN A 1 13 ? 0.525 -6.790 -6.296 1.00 0.00 13 GLN A N 20
ATOM 18596 C CA . GLN A 1 13 ? -0.353 -6.937 -5.141 1.00 0.00 13 GLN A CA 20
ATOM 18597 C C . GLN A 1 13 ? 0.330 -7.737 -4.037 1.00 0.00 13 GLN A C 20
ATOM 18598 O O . GLN A 1 13 ? 0.267 -7.371 -2.863 1.00 0.00 13 GLN A O 20
ATOM 18612 N N . ARG A 1 14 ? 0.980 -8.832 -4.420 1.00 0.00 14 ARG A N 20
ATOM 18613 C CA . ARG A 1 14 ? 1.673 -9.685 -3.462 1.00 0.00 14 ARG A CA 20
ATOM 18614 C C . ARG A 1 14 ? 2.747 -8.902 -2.712 1.00 0.00 14 ARG A C 20
ATOM 18615 O O . ARG A 1 14 ? 3.047 -9.192 -1.554 1.00 0.00 14 ARG A O 20
ATOM 18636 N N . ALA A 1 15 ? 3.324 -7.908 -3.381 1.00 0.00 15 ALA A N 20
ATOM 18637 C CA . ALA A 1 15 ? 4.364 -7.082 -2.778 1.00 0.00 15 ALA A CA 20
ATOM 18638 C C . ALA A 1 15 ? 3.806 -6.251 -1.628 1.00 0.00 15 ALA A C 20
ATOM 18639 O O . ALA A 1 15 ? 4.489 -6.016 -0.630 1.00 0.00 15 ALA A O 20
ATOM 18646 N N . VAL A 1 16 ? 2.561 -5.809 -1.774 1.00 0.00 16 VAL A N 20
ATOM 18647 C CA . VAL A 1 16 ? 1.910 -5.005 -0.746 1.00 0.00 16 VAL A CA 20
ATOM 18648 C C . VAL A 1 16 ? 1.334 -5.890 0.354 1.00 0.00 16 VAL A C 20
ATOM 18649 O O . VAL A 1 16 ? 1.340 -5.522 1.528 1.00 0.00 16 VAL A O 20
ATOM 18662 N N . ALA A 1 17 ? 0.834 -7.057 -0.036 1.00 0.00 17 ALA A N 20
ATOM 18663 C CA . ALA A 1 17 ? 0.252 -7.996 0.916 1.00 0.00 17 ALA A CA 20
ATOM 18664 C C . ALA A 1 17 ? 1.317 -8.578 1.840 1.00 0.00 17 ALA A C 20
ATOM 18665 O O . ALA A 1 17 ? 1.027 -8.963 2.972 1.00 0.00 17 ALA A O 20
ATOM 18672 N N . LYS A 1 18 ? 2.552 -8.639 1.351 1.00 0.00 18 LYS A N 20
ATOM 18673 C CA . LYS A 1 18 ? 3.658 -9.177 2.136 1.00 0.00 18 LYS A CA 20
ATOM 18674 C C . LYS A 1 18 ? 4.271 -8.099 3.023 1.00 0.00 18 LYS A C 20
ATOM 18675 O O . LYS A 1 18 ? 4.775 -8.386 4.108 1.00 0.00 18 LYS A O 20
ATOM 18694 N N . ALA A 1 19 ? 4.225 -6.855 2.554 1.00 0.00 19 ALA A N 20
ATOM 18695 C CA . ALA A 1 19 ? 4.776 -5.735 3.305 1.00 0.00 19 ALA A CA 20
ATOM 18696 C C . ALA A 1 19 ? 3.958 -5.460 4.564 1.00 0.00 19 ALA A C 20
ATOM 18697 O O . ALA A 1 19 ? 4.509 -5.334 5.658 1.00 0.00 19 ALA A O 20
ATOM 18704 N N . LEU A 1 20 ? 2.643 -5.367 4.401 1.00 0.00 20 LEU A N 20
ATOM 18705 C CA . LEU A 1 20 ? 1.751 -5.107 5.526 1.00 0.00 20 LEU A CA 20
ATOM 18706 C C . LEU A 1 20 ? 1.488 -6.383 6.317 1.00 0.00 20 LEU A C 20
ATOM 18707 O O . LEU A 1 20 ? 1.324 -6.347 7.537 1.00 0.00 20 LEU A O 20
ATOM 18723 N N . GLY A 1 21 ? 1.450 -7.511 5.616 1.00 0.00 21 GLY A N 20
ATOM 18724 C CA . GLY A 1 21 ? 1.206 -8.784 6.270 1.00 0.00 21 GLY A CA 20
ATOM 18725 C C . GLY A 1 21 ? -0.187 -9.319 6.005 1.00 0.00 21 GLY A C 20
ATOM 18726 O O . GLY A 1 21 ? -0.738 -10.062 6.814 1.00 0.00 21 GLY A O 20
ATOM 18730 N N . ILE A 1 22 ? -0.757 -8.939 4.865 1.00 0.00 22 ILE A N 20
ATOM 18731 C CA . ILE A 1 22 ? -2.094 -9.387 4.495 1.00 0.00 22 ILE A CA 20
ATOM 18732 C C . ILE A 1 22 ? -2.046 -10.316 3.287 1.00 0.00 22 ILE A C 20
ATOM 18733 O O . ILE A 1 22 ? -0.975 -10.599 2.751 1.00 0.00 22 ILE A O 20
ATOM 18749 N N . SER A 1 23 ? -3.214 -10.785 2.863 1.00 0.00 23 SER A N 20
ATOM 18750 C CA . SER A 1 23 ? -3.306 -11.682 1.717 1.00 0.00 23 SER A CA 20
ATOM 18751 C C . SER A 1 23 ? -3.450 -10.894 0.420 1.00 0.00 23 SER A C 20
ATOM 18752 O O . SER A 1 23 ? -3.810 -9.718 0.433 1.00 0.00 23 SER A O 20
ATOM 18760 N N . ASP A 1 24 ? -3.164 -11.551 -0.700 1.00 0.00 24 ASP A N 20
ATOM 18761 C CA . ASP A 1 24 ? -3.260 -10.912 -2.008 1.00 0.00 24 ASP A CA 20
ATOM 18762 C C . ASP A 1 24 ? -4.676 -10.406 -2.266 1.00 0.00 24 ASP A C 20
ATOM 18763 O O . ASP A 1 24 ? -4.872 -9.404 -2.953 1.00 0.00 24 ASP A O 20
ATOM 18772 N N . ALA A 1 25 ? -5.659 -11.105 -1.709 1.00 0.00 25 ALA A N 20
ATOM 18773 C CA . ALA A 1 25 ? -7.058 -10.729 -1.879 1.00 0.00 25 ALA A CA 20
ATOM 18774 C C . ALA A 1 25 ? -7.349 -9.386 -1.215 1.00 0.00 25 ALA A C 20
ATOM 18775 O O . ALA A 1 25 ? -8.065 -8.552 -1.769 1.00 0.00 25 ALA A O 20
ATOM 18782 N N . ALA A 1 26 ? -6.791 -9.186 -0.025 1.00 0.00 26 ALA A N 20
ATOM 18783 C CA . ALA A 1 26 ? -6.992 -7.946 0.715 1.00 0.00 26 ALA A CA 20
ATOM 18784 C C . ALA A 1 26 ? -6.553 -6.738 -0.107 1.00 0.00 26 ALA A C 20
ATOM 18785 O O . ALA A 1 26 ? -7.256 -5.729 -0.171 1.00 0.00 26 ALA A O 20
ATOM 18792 N N . VAL A 1 27 ? -5.388 -6.849 -0.736 1.00 0.00 27 VAL A N 20
ATOM 18793 C CA . VAL A 1 27 ? -4.856 -5.768 -1.557 1.00 0.00 27 VAL A CA 20
ATOM 18794 C C . VAL A 1 27 ? -5.772 -5.483 -2.743 1.00 0.00 27 VAL A C 20
ATOM 18795 O O . VAL A 1 27 ? -6.020 -4.326 -3.086 1.00 0.00 27 VAL A O 20
ATOM 18808 N N . SER A 1 28 ? -6.270 -6.544 -3.367 1.00 0.00 28 SER A N 20
ATOM 18809 C CA . SER A 1 28 ? -7.158 -6.406 -4.515 1.00 0.00 28 SER A CA 20
ATOM 18810 C C . SER A 1 28 ? -8.531 -5.899 -4.086 1.00 0.00 28 SER A C 20
ATOM 18811 O O . SER A 1 28 ? -9.208 -5.199 -4.839 1.00 0.00 28 SER A O 20
ATOM 18819 N N . GLN A 1 29 ? -8.934 -6.256 -2.870 1.00 0.00 29 GLN A N 20
ATOM 18820 C CA . GLN A 1 29 ? -10.220 -5.836 -2.340 1.00 0.00 29 GLN A CA 20
ATOM 18821 C C . GLN A 1 29 ? -10.200 -4.366 -1.916 1.00 0.00 29 GLN A C 20
ATOM 18822 O O . GLN A 1 29 ? -11.240 -3.783 -1.628 1.00 0.00 29 GLN A O 20
ATOM 18836 N N . TRP A 1 30 ? -9.015 -3.772 -1.881 1.00 0.00 30 TRP A N 20
ATOM 18837 C CA . TRP A 1 30 ? -8.872 -2.373 -1.491 1.00 0.00 30 TRP A CA 20
ATOM 18838 C C . TRP A 1 30 ? -9.690 -1.470 -2.411 1.00 0.00 30 TRP A C 20
ATOM 18839 O O . TRP A 1 30 ? -9.598 -1.569 -3.635 1.00 0.00 30 TRP A O 20
ATOM 18860 N N . LYS A 1 31 ? -10.480 -0.590 -1.815 1.00 0.00 31 LYS A N 20
ATOM 18861 C CA . LYS A 1 31 ? -11.320 0.331 -2.583 1.00 0.00 31 LYS A CA 20
ATOM 18862 C C . LYS A 1 31 ? -10.500 1.538 -3.043 1.00 0.00 31 LYS A C 20
ATOM 18863 O O . LYS A 1 31 ? -9.281 1.543 -2.946 1.00 0.00 31 LYS A O 20
ATOM 18882 N N . GLU A 1 32 ? -11.190 2.561 -3.543 1.00 0.00 32 GLU A N 20
ATOM 18883 C CA . GLU A 1 32 ? -10.530 3.775 -4.015 1.00 0.00 32 GLU A CA 20
ATOM 18884 C C . GLU A 1 32 ? -9.523 4.275 -2.990 1.00 0.00 32 GLU A C 20
ATOM 18885 O O . GLU A 1 32 ? -8.446 4.752 -3.347 1.00 0.00 32 GLU A O 20
ATOM 18897 N N . VAL A 1 33 ? -9.876 4.154 -1.715 1.00 0.00 33 VAL A N 20
ATOM 18898 C CA . VAL A 1 33 ? -9.001 4.583 -0.632 1.00 0.00 33 VAL A CA 20
ATOM 18899 C C . VAL A 1 33 ? -8.619 3.401 0.251 1.00 0.00 33 VAL A C 20
ATOM 18900 O O . VAL A 1 33 ? -9.486 2.712 0.788 1.00 0.00 33 VAL A O 20
ATOM 18913 N N . ILE A 1 34 ? -7.318 3.163 0.391 1.00 0.00 34 ILE A N 20
ATOM 18914 C CA . ILE A 1 34 ? -6.831 2.055 1.205 1.00 0.00 34 ILE A CA 20
ATOM 18915 C C . ILE A 1 34 ? -7.370 2.132 2.632 1.00 0.00 34 ILE A C 20
ATOM 18916 O O . ILE A 1 34 ? -7.761 3.201 3.102 1.00 0.00 34 ILE A O 20
ATOM 18932 N N . PRO A 1 35 ? -7.402 0.989 3.340 1.00 0.00 35 PRO A N 20
ATOM 18933 C CA . PRO A 1 35 ? -7.901 0.922 4.718 1.00 0.00 35 PRO A CA 20
ATOM 18934 C C . PRO A 1 35 ? -7.298 1.997 5.617 1.00 0.00 35 PRO A C 20
ATOM 18935 O O . PRO A 1 35 ? -6.317 2.647 5.258 1.00 0.00 35 PRO A O 20
ATOM 18946 N N . GLU A 1 36 ? -7.899 2.177 6.789 1.00 0.00 36 GLU A N 20
ATOM 18947 C CA . GLU A 1 36 ? -7.436 3.171 7.750 1.00 0.00 36 GLU A CA 20
ATOM 18948 C C . GLU A 1 36 ? -6.148 2.721 8.437 1.00 0.00 36 GLU A C 20
ATOM 18949 O O . GLU A 1 36 ? -5.274 3.537 8.732 1.00 0.00 36 GLU A O 20
ATOM 18961 N N . LYS A 1 37 ? -6.040 1.423 8.699 1.00 0.00 37 LYS A N 20
ATOM 18962 C CA . LYS A 1 37 ? -4.860 0.873 9.363 1.00 0.00 37 LYS A CA 20
ATOM 18963 C C . LYS A 1 37 ? -3.789 0.456 8.358 1.00 0.00 37 LYS A C 20
ATOM 18964 O O . LYS A 1 37 ? -2.619 0.314 8.714 1.00 0.00 37 LYS A O 20
ATOM 18983 N N . ASP A 1 38 ? -4.187 0.259 7.105 1.00 0.00 38 ASP A N 20
ATOM 18984 C CA . ASP A 1 38 ? -3.244 -0.142 6.069 1.00 0.00 38 ASP A CA 20
ATOM 18985 C C . ASP A 1 38 ? -2.456 1.060 5.565 1.00 0.00 38 ASP A C 20
ATOM 18986 O O . ASP A 1 38 ? -1.248 0.977 5.343 1.00 0.00 38 ASP A O 20
ATOM 18995 N N . ALA A 1 39 ? -3.148 2.180 5.392 1.00 0.00 39 ALA A N 20
ATOM 18996 C CA . ALA A 1 39 ? -2.514 3.404 4.922 1.00 0.00 39 ALA A CA 20
ATOM 18997 C C . ALA A 1 39 ? -1.491 3.917 5.929 1.00 0.00 39 ALA A C 20
ATOM 18998 O O . ALA A 1 39 ? -0.559 4.635 5.568 1.00 0.00 39 ALA A O 20
ATOM 19005 N N . TYR A 1 40 ? -1.672 3.550 7.194 1.00 0.00 40 TYR A N 20
ATOM 19006 C CA . TYR A 1 40 ? -0.765 3.984 8.249 1.00 0.00 40 TYR A CA 20
ATOM 19007 C C . TYR A 1 40 ? 0.617 3.357 8.084 1.00 0.00 40 TYR A C 20
ATOM 19008 O O . TYR A 1 40 ? 1.565 4.022 7.667 1.00 0.00 40 TYR A O 20
ATOM 19026 N N . ARG A 1 41 ? 0.729 2.075 8.423 1.00 0.00 41 ARG A N 20
ATOM 19027 C CA . ARG A 1 41 ? 2.000 1.361 8.318 1.00 0.00 41 ARG A CA 20
ATOM 19028 C C . ARG A 1 41 ? 2.613 1.520 6.929 1.00 0.00 41 ARG A C 20
ATOM 19029 O O . ARG A 1 41 ? 3.830 1.419 6.763 1.00 0.00 41 ARG A O 20
ATOM 19050 N N . LEU A 1 42 ? 1.768 1.773 5.933 1.00 0.00 42 LEU A N 20
ATOM 19051 C CA . LEU A 1 42 ? 2.235 1.947 4.562 1.00 0.00 42 LEU A CA 20
ATOM 19052 C C . LEU A 1 42 ? 3.253 3.082 4.474 1.00 0.00 42 LEU A C 20
ATOM 19053 O O . LEU A 1 42 ? 4.222 3.001 3.722 1.00 0.00 42 LEU A O 20
ATOM 19069 N N . GLU A 1 43 ? 3.027 4.138 5.251 1.00 0.00 43 GLU A N 20
ATOM 19070 C CA . GLU A 1 43 ? 3.926 5.287 5.260 1.00 0.00 43 GLU A CA 20
ATOM 19071 C C . GLU A 1 43 ? 5.311 4.890 5.762 1.00 0.00 43 GLU A C 20
ATOM 19072 O O . GLU A 1 43 ? 6.318 5.467 5.354 1.00 0.00 43 GLU A O 20
ATOM 19084 N N . ILE A 1 44 ? 5.355 3.901 6.649 1.00 0.00 44 ILE A N 20
ATOM 19085 C CA . ILE A 1 44 ? 6.616 3.428 7.206 1.00 0.00 44 ILE A CA 20
ATOM 19086 C C . ILE A 1 44 ? 7.338 2.506 6.230 1.00 0.00 44 ILE A C 20
ATOM 19087 O O . ILE A 1 44 ? 8.528 2.676 5.962 1.00 0.00 44 ILE A O 20
ATOM 19103 N N . VAL A 1 45 ? 6.609 1.527 5.706 1.00 0.00 45 VAL A N 20
ATOM 19104 C CA . VAL A 1 45 ? 7.172 0.569 4.761 1.00 0.00 45 VAL A CA 20
ATOM 19105 C C . VAL A 1 45 ? 7.696 1.269 3.512 1.00 0.00 45 VAL A C 20
ATOM 19106 O O . VAL A 1 45 ? 8.736 0.900 2.966 1.00 0.00 45 VAL A O 20
ATOM 19119 N N . THR A 1 46 ? 6.956 2.274 3.060 1.00 0.00 46 THR A N 20
ATOM 19120 C CA . THR A 1 46 ? 7.318 3.030 1.869 1.00 0.00 46 THR A CA 20
ATOM 19121 C C . THR A 1 46 ? 8.355 4.116 2.170 1.00 0.00 46 THR A C 20
ATOM 19122 O O . THR A 1 46 ? 8.424 5.123 1.467 1.00 0.00 46 THR A O 20
ATOM 19133 N N . ALA A 1 47 ? 9.160 3.910 3.210 1.00 0.00 47 ALA A N 20
ATOM 19134 C CA . ALA A 1 47 ? 10.189 4.875 3.585 1.00 0.00 47 ALA A CA 20
ATOM 19135 C C . ALA A 1 47 ? 9.617 6.286 3.698 1.00 0.00 47 ALA A C 20
ATOM 19136 O O . ALA A 1 47 ? 10.331 7.272 3.511 1.00 0.00 47 ALA A O 20
ATOM 19143 N N . GLY A 1 48 ? 8.327 6.375 4.005 1.00 0.00 48 GLY A N 20
ATOM 19144 C CA . GLY A 1 48 ? 7.685 7.671 4.136 1.00 0.00 48 GLY A CA 20
ATOM 19145 C C . GLY A 1 48 ? 7.388 8.313 2.795 1.00 0.00 48 GLY A C 20
ATOM 19146 O O . GLY A 1 48 ? 7.240 9.532 2.702 1.00 0.00 48 GLY A O 20
ATOM 19150 N N . ALA A 1 49 ? 7.297 7.495 1.750 1.00 0.00 49 ALA A N 20
ATOM 19151 C CA . ALA A 1 49 ? 7.012 7.995 0.412 1.00 0.00 49 ALA A CA 20
ATOM 19152 C C . ALA A 1 49 ? 5.651 8.680 0.366 1.00 0.00 49 ALA A C 20
ATOM 19153 O O . ALA A 1 49 ? 5.540 9.838 -0.038 1.00 0.00 49 ALA A O 20
ATOM 19160 N N . LEU A 1 50 ? 4.619 7.959 0.789 1.00 0.00 50 LEU A N 20
ATOM 19161 C CA . LEU A 1 50 ? 3.264 8.496 0.801 1.00 0.00 50 LEU A CA 20
ATOM 19162 C C . LEU A 1 50 ? 2.994 9.245 2.103 1.00 0.00 50 LEU A C 20
ATOM 19163 O O . LEU A 1 50 ? 3.762 9.142 3.060 1.00 0.00 50 LEU A O 20
ATOM 19179 N N . LYS A 1 51 ? 1.900 10.000 2.134 1.00 0.00 51 LYS A N 20
ATOM 19180 C CA . LYS A 1 51 ? 1.535 10.766 3.320 1.00 0.00 51 LYS A CA 20
ATOM 19181 C C . LYS A 1 51 ? 0.131 10.403 3.792 1.00 0.00 51 LYS A C 20
ATOM 19182 O O . LYS A 1 51 ? -0.829 10.471 3.025 1.00 0.00 51 LYS A O 20
ATOM 19201 N N . TYR A 1 52 ? 0.019 10.017 5.059 1.00 0.00 52 TYR A N 20
ATOM 19202 C CA . TYR A 1 52 ? -1.268 9.641 5.631 1.00 0.00 52 TYR A CA 20
ATOM 19203 C C . TYR A 1 52 ? -2.151 10.867 5.853 1.00 0.00 52 TYR A C 20
ATOM 19204 O O . TYR A 1 52 ? -1.717 11.860 6.437 1.00 0.00 52 TYR A O 20
ATOM 19222 N N . GLN A 1 53 ? -3.392 10.782 5.389 1.00 0.00 53 GLN A N 20
ATOM 19223 C CA . GLN A 1 53 ? -4.344 11.876 5.539 1.00 0.00 53 GLN A CA 20
ATOM 19224 C C . GLN A 1 53 ? -5.605 11.389 6.244 1.00 0.00 53 GLN A C 20
ATOM 19225 O O . GLN A 1 53 ? -6.241 10.434 5.803 1.00 0.00 53 GLN A O 20
ATOM 19239 N N . GLU A 1 54 ? -5.959 12.046 7.346 1.00 0.00 54 GLU A N 20
ATOM 19240 C CA . GLU A 1 54 ? -7.142 11.668 8.115 1.00 0.00 54 GLU A CA 20
ATOM 19241 C C . GLU A 1 54 ? -8.399 12.361 7.593 1.00 0.00 54 GLU A C 20
ATOM 19242 O O . GLU A 1 54 ? -9.335 12.616 8.352 1.00 0.00 54 GLU A O 20
ATOM 19254 N N . ASN A 1 55 ? -8.425 12.655 6.297 1.00 0.00 55 ASN A N 20
ATOM 19255 C CA . ASN A 1 55 ? -9.578 13.308 5.690 1.00 0.00 55 ASN A CA 20
ATOM 19256 C C . ASN A 1 55 ? -10.570 12.274 5.182 1.00 0.00 55 ASN A C 20
ATOM 19257 O O . ASN A 1 55 ? -11.780 12.479 5.252 1.00 0.00 55 ASN A O 20
ATOM 19268 N N . ALA A 1 56 ? -10.050 11.162 4.672 1.00 0.00 56 ALA A N 20
ATOM 19269 C CA . ALA A 1 56 ? -10.900 10.092 4.154 1.00 0.00 56 ALA A CA 20
ATOM 19270 C C . ALA A 1 56 ? -11.150 9.023 5.215 1.00 0.00 56 ALA A C 20
ATOM 19271 O O . ALA A 1 56 ? -12.070 8.209 5.084 1.00 0.00 56 ALA A O 20
ATOM 19278 N N . TYR A 1 57 ? -10.330 9.027 6.267 1.00 0.00 57 TYR A N 20
ATOM 19279 C CA . TYR A 1 57 ? -10.470 8.056 7.348 1.00 0.00 57 TYR A CA 20
ATOM 19280 C C . TYR A 1 57 ? -11.320 8.621 8.490 1.00 0.00 57 TYR A C 20
ATOM 19281 O O . TYR A 1 57 ? -11.220 8.159 9.627 1.00 0.00 57 TYR A O 20
ATOM 19299 N N . ARG A 1 58 ? -12.140 9.621 8.183 1.00 0.00 58 ARG A N 20
ATOM 19300 C CA . ARG A 1 58 ? -12.990 10.244 9.186 1.00 0.00 58 ARG A CA 20
ATOM 19301 C C . ARG A 1 58 ? -14.460 9.895 8.942 1.00 0.00 58 ARG A C 20
ATOM 19302 O O . ARG A 1 58 ? -14.780 9.106 8.053 1.00 0.00 58 ARG A O 20
ATOM 19323 N N . GLN A 1 59 ? -15.340 10.485 9.739 1.00 0.00 59 GLN A N 20
ATOM 19324 C CA . GLN A 1 59 ? -16.770 10.235 9.608 1.00 0.00 59 GLN A CA 20
ATOM 19325 C C . GLN A 1 59 ? -17.580 11.475 9.976 1.00 0.00 59 GLN A C 20
ATOM 19326 O O . GLN A 1 59 ? -17.350 12.090 11.019 1.00 0.00 59 GLN A O 20
ATOM 19340 N N . ALA A 1 60 ? -18.520 11.840 9.115 1.00 0.00 60 ALA A N 20
ATOM 19341 C CA . ALA A 1 60 ? -19.370 13.007 9.349 1.00 0.00 60 ALA A CA 20
ATOM 19342 C C . ALA A 1 60 ? -18.520 14.274 9.469 1.00 0.00 60 ALA A C 20
ATOM 19343 O O . ALA A 1 60 ? -17.300 14.220 9.443 1.00 0.00 60 ALA A O 20
ATOM 19350 N N . ALA A 1 61 ? -19.200 15.413 9.603 1.00 0.00 61 ALA A N 20
ATOM 19351 C CA . ALA A 1 61 ? -18.510 16.694 9.730 1.00 0.00 61 ALA A CA 20
ATOM 19352 C C . ALA A 1 61 ? -19.300 17.656 10.605 1.00 0.00 61 ALA A C 20
ATOM 19353 O O . ALA A 1 61 ? -20.510 17.399 10.827 1.00 0.00 61 ALA A O 20
ATOM 19361 N N . MET A 1 1 ? -5.720 7.709 1.117 1.00 0.00 1 MET A N 21
ATOM 19362 C CA . MET A 1 1 ? -4.706 7.034 0.266 1.00 0.00 1 MET A CA 21
ATOM 19363 C C . MET A 1 1 ? -5.368 6.133 -0.771 1.00 0.00 1 MET A C 21
ATOM 19364 O O . MET A 1 1 ? -6.036 5.159 -0.425 1.00 0.00 1 MET A O 21
ATOM 19380 N N . TYR A 1 2 ? -5.177 6.464 -2.044 1.00 0.00 2 TYR A N 21
ATOM 19381 C CA . TYR A 1 2 ? -5.753 5.683 -3.131 1.00 0.00 2 TYR A CA 21
ATOM 19382 C C . TYR A 1 2 ? -4.982 4.383 -3.331 1.00 0.00 2 TYR A C 21
ATOM 19383 O O . TYR A 1 2 ? -3.755 4.357 -3.237 1.00 0.00 2 TYR A O 21
ATOM 19401 N N . LYS A 1 3 ? -5.708 3.304 -3.604 1.00 0.00 3 LYS A N 21
ATOM 19402 C CA . LYS A 1 3 ? -5.090 1.999 -3.815 1.00 0.00 3 LYS A CA 21
ATOM 19403 C C . LYS A 1 3 ? -4.105 2.040 -4.979 1.00 0.00 3 LYS A C 21
ATOM 19404 O O . LYS A 1 3 ? -3.027 1.451 -4.914 1.00 0.00 3 LYS A O 21
ATOM 19423 N N . LYS A 1 4 ? -4.486 2.740 -6.043 1.00 0.00 4 LYS A N 21
ATOM 19424 C CA . LYS A 1 4 ? -3.639 2.859 -7.226 1.00 0.00 4 LYS A CA 21
ATOM 19425 C C . LYS A 1 4 ? -2.238 3.339 -6.857 1.00 0.00 4 LYS A C 21
ATOM 19426 O O . LYS A 1 4 ? -1.243 2.852 -7.393 1.00 0.00 4 LYS A O 21
ATOM 19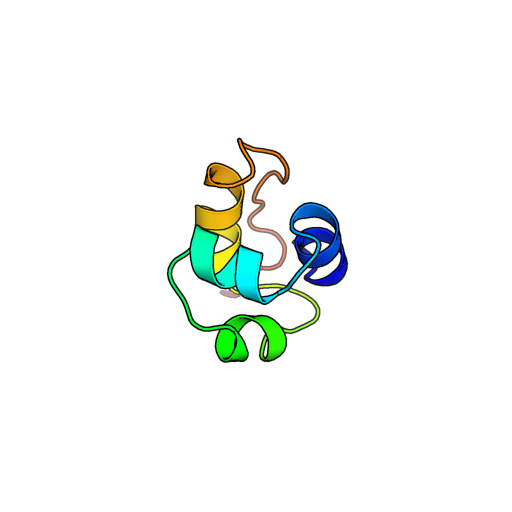445 N N . ASP A 1 5 ? -2.169 4.296 -5.937 1.00 0.00 5 ASP A N 21
ATOM 19446 C CA . ASP A 1 5 ? -0.888 4.839 -5.497 1.00 0.00 5 ASP A CA 21
ATOM 19447 C C . ASP A 1 5 ? -0.015 3.750 -4.883 1.00 0.00 5 ASP A C 21
ATOM 19448 O O . ASP A 1 5 ? 1.144 3.583 -5.261 1.00 0.00 5 ASP A O 21
ATOM 19457 N N . VAL A 1 6 ? -0.579 3.012 -3.933 1.00 0.00 6 VAL A N 21
ATOM 19458 C CA . VAL A 1 6 ? 0.137 1.943 -3.263 1.00 0.00 6 VAL A CA 21
ATOM 19459 C C . VAL A 1 6 ? 0.635 0.903 -4.260 1.00 0.00 6 VAL A C 21
ATOM 19460 O O . VAL A 1 6 ? 1.759 0.412 -4.151 1.00 0.00 6 VAL A O 21
ATOM 19473 N N . ILE A 1 7 ? -0.210 0.567 -5.228 1.00 0.00 7 ILE A N 21
ATOM 19474 C CA . ILE A 1 7 ? 0.141 -0.419 -6.243 1.00 0.00 7 ILE A CA 21
ATOM 19475 C C . ILE A 1 7 ? 1.216 0.115 -7.185 1.00 0.00 7 ILE A C 21
ATOM 19476 O O . ILE A 1 7 ? 2.104 -0.623 -7.611 1.00 0.00 7 ILE A O 21
ATOM 19492 N N . ASP A 1 8 ? 1.134 1.403 -7.500 1.00 0.00 8 ASP A N 21
ATOM 19493 C CA . ASP A 1 8 ? 2.103 2.035 -8.386 1.00 0.00 8 ASP A CA 21
ATOM 19494 C C . ASP A 1 8 ? 3.422 2.254 -7.658 1.00 0.00 8 ASP A C 21
ATOM 19495 O O . ASP A 1 8 ? 4.482 2.330 -8.278 1.00 0.00 8 ASP A O 21
ATOM 19504 N N . HIS A 1 9 ? 3.346 2.347 -6.335 1.00 0.00 9 HIS A N 21
ATOM 19505 C CA . HIS A 1 9 ? 4.529 2.552 -5.517 1.00 0.00 9 HIS A CA 21
ATOM 19506 C C . HIS A 1 9 ? 5.228 1.223 -5.238 1.00 0.00 9 HIS A C 21
ATOM 19507 O O . HIS A 1 9 ? 6.432 1.187 -4.982 1.00 0.00 9 HIS A O 21
ATOM 19522 N N . PHE A 1 10 ? 4.464 0.136 -5.283 1.00 0.00 10 PHE A N 21
ATOM 19523 C CA . PHE A 1 10 ? 5.010 -1.191 -5.031 1.00 0.00 10 PHE A CA 21
ATOM 19524 C C . PHE A 1 10 ? 5.320 -1.911 -6.338 1.00 0.00 10 PHE A C 21
ATOM 19525 O O . PHE A 1 10 ? 6.369 -2.540 -6.480 1.00 0.00 10 PHE A O 21
ATOM 19542 N N . GLY A 1 11 ? 4.397 -1.818 -7.291 1.00 0.00 11 GLY A N 21
ATOM 19543 C CA . GLY A 1 11 ? 4.586 -2.469 -8.574 1.00 0.00 11 GLY A CA 21
ATOM 19544 C C . GLY A 1 11 ? 3.611 -3.609 -8.792 1.00 0.00 11 GLY A C 21
ATOM 19545 O O . GLY A 1 11 ? 3.272 -3.937 -9.929 1.00 0.00 11 GLY A O 21
ATOM 19549 N N . THR A 1 12 ? 3.159 -4.214 -7.697 1.00 0.00 12 THR A N 21
ATOM 19550 C CA . THR A 1 12 ? 2.216 -5.323 -7.770 1.00 0.00 12 THR A CA 21
ATOM 19551 C C . THR A 1 12 ? 1.343 -5.374 -6.520 1.00 0.00 12 THR A C 21
ATOM 19552 O O . THR A 1 12 ? 1.491 -4.555 -5.614 1.00 0.00 12 THR A O 21
ATOM 19563 N N . GLN A 1 13 ? 0.432 -6.341 -6.479 1.00 0.00 13 GLN A N 21
ATOM 19564 C CA . GLN A 1 13 ? -0.464 -6.497 -5.340 1.00 0.00 13 GLN A CA 21
ATOM 19565 C C . GLN A 1 13 ? 0.158 -7.400 -4.279 1.00 0.00 13 GLN A C 21
ATOM 19566 O O . GLN A 1 13 ? 0.220 -7.042 -3.103 1.00 0.00 13 GLN A O 21
ATOM 19580 N N . ARG A 1 14 ? 0.620 -8.573 -4.703 1.00 0.00 14 ARG A N 21
ATOM 19581 C CA . ARG A 1 14 ? 1.241 -9.528 -3.791 1.00 0.00 14 ARG A CA 21
ATOM 19582 C C . ARG A 1 14 ? 2.354 -8.870 -2.981 1.00 0.00 14 ARG A C 21
ATOM 19583 O O . ARG A 1 14 ? 2.627 -9.266 -1.848 1.00 0.00 14 ARG A O 21
ATOM 19604 N N . ALA A 1 15 ? 2.991 -7.862 -3.569 1.00 0.00 15 ALA A N 21
ATOM 19605 C CA . ALA A 1 15 ? 4.072 -7.149 -2.901 1.00 0.00 15 ALA A CA 21
ATOM 19606 C C . ALA A 1 15 ? 3.573 -6.464 -1.633 1.00 0.00 15 ALA A C 21
ATOM 19607 O O . ALA A 1 15 ? 4.182 -6.583 -0.570 1.00 0.00 15 ALA A O 21
ATOM 19614 N N . VAL A 1 16 ? 2.461 -5.746 -1.752 1.00 0.00 16 VAL A N 21
ATOM 19615 C CA . VAL A 1 16 ? 1.881 -5.042 -0.616 1.00 0.00 16 VAL A CA 21
ATOM 19616 C C . VAL A 1 16 ? 1.517 -6.016 0.499 1.00 0.00 16 VAL A C 21
ATOM 19617 O O . VAL A 1 16 ? 1.581 -5.677 1.681 1.00 0.00 16 VAL A O 21
ATOM 19630 N N . ALA A 1 17 ? 1.134 -7.229 0.114 1.00 0.00 17 ALA A N 21
ATOM 19631 C CA . ALA A 1 17 ? 0.757 -8.255 1.080 1.00 0.00 17 ALA A CA 21
ATOM 19632 C C . ALA A 1 17 ? 1.937 -8.628 1.973 1.00 0.00 17 ALA A C 21
ATOM 19633 O O . ALA A 1 17 ? 1.754 -9.021 3.126 1.00 0.00 17 ALA A O 21
ATOM 19640 N N . LYS A 1 18 ? 3.146 -8.501 1.436 1.00 0.00 18 LYS A N 21
ATOM 19641 C CA . LYS A 1 18 ? 4.354 -8.826 2.187 1.00 0.00 18 LYS A CA 21
ATOM 19642 C C . LYS A 1 18 ? 4.682 -7.727 3.192 1.00 0.00 18 LYS A C 21
ATOM 19643 O O . LYS A 1 18 ? 4.984 -8.004 4.353 1.00 0.00 18 LYS A O 21
ATOM 19662 N N . ALA A 1 19 ? 4.622 -6.478 2.739 1.00 0.00 19 ALA A N 21
ATOM 19663 C CA . ALA A 1 19 ? 4.913 -5.338 3.598 1.00 0.00 19 ALA A CA 21
ATOM 19664 C C . ALA A 1 19 ? 3.971 -5.298 4.797 1.00 0.00 19 ALA A C 21
ATOM 19665 O O . ALA A 1 19 ? 4.404 -5.120 5.935 1.00 0.00 19 ALA A O 21
ATOM 19672 N N . LEU A 1 20 ? 2.679 -5.466 4.534 1.00 0.00 20 LEU A N 21
ATOM 19673 C CA . LEU A 1 20 ? 1.674 -5.449 5.591 1.00 0.00 20 LEU A CA 21
ATOM 19674 C C . LEU A 1 20 ? 1.539 -6.824 6.235 1.00 0.00 20 LEU A C 21
ATOM 19675 O O . LEU A 1 20 ? 1.227 -6.937 7.421 1.00 0.00 20 LEU A O 21
ATOM 19691 N N . GLY A 1 21 ? 1.776 -7.868 5.447 1.00 0.00 21 GLY A N 21
ATOM 19692 C CA . GLY A 1 21 ? 1.674 -9.222 5.959 1.00 0.00 21 GLY A CA 21
ATOM 19693 C C . GLY A 1 21 ? 0.291 -9.810 5.764 1.00 0.00 21 GLY A C 21
ATOM 19694 O O . GLY A 1 21 ? -0.130 -10.688 6.518 1.00 0.00 21 GLY A O 21
ATOM 19698 N N . ILE A 1 22 ? -0.419 -9.326 4.750 1.00 0.00 22 ILE A N 21
ATOM 19699 C CA . ILE A 1 22 ? -1.763 -9.808 4.457 1.00 0.00 22 ILE A CA 21
ATOM 19700 C C . ILE A 1 22 ? -1.783 -10.630 3.174 1.00 0.00 22 ILE A C 21
ATOM 19701 O O . ILE A 1 22 ? -0.749 -10.834 2.539 1.00 0.00 22 ILE A O 21
ATOM 19717 N N . SER A 1 23 ? -2.969 -11.099 2.796 1.00 0.00 23 SER A N 21
ATOM 19718 C CA . SER A 1 23 ? -3.123 -11.898 1.586 1.00 0.00 23 SER A CA 21
ATOM 19719 C C . SER A 1 23 ? -3.378 -11.007 0.376 1.00 0.00 23 SER A C 21
ATOM 19720 O O . SER A 1 23 ? -3.750 -9.842 0.518 1.00 0.00 23 SER A O 21
ATOM 19728 N N . ASP A 1 24 ? -3.173 -11.561 -0.815 1.00 0.00 24 ASP A N 21
ATOM 19729 C CA . ASP A 1 24 ? -3.381 -10.815 -2.052 1.00 0.00 24 ASP A CA 21
ATOM 19730 C C . ASP A 1 24 ? -4.819 -10.314 -2.152 1.00 0.00 24 ASP A C 21
ATOM 19731 O O . ASP A 1 24 ? -5.082 -9.271 -2.748 1.00 0.00 24 ASP A O 21
ATOM 19740 N N . ALA A 1 25 ? -5.744 -11.065 -1.564 1.00 0.00 25 ALA A N 21
ATOM 19741 C CA . ALA A 1 25 ? -7.154 -10.698 -1.588 1.00 0.00 25 ALA A CA 21
ATOM 19742 C C . ALA A 1 25 ? -7.393 -9.382 -0.854 1.00 0.00 25 ALA A C 21
ATOM 19743 O O . ALA A 1 25 ? -8.106 -8.507 -1.344 1.00 0.00 25 ALA A O 21
ATOM 19750 N N . ALA A 1 26 ? -6.789 -9.248 0.323 1.00 0.00 26 ALA A N 21
ATOM 19751 C CA . ALA A 1 26 ? -6.935 -8.038 1.123 1.00 0.00 26 ALA A CA 21
ATOM 19752 C C . ALA A 1 26 ? -6.467 -6.809 0.352 1.00 0.00 26 ALA A C 21
ATOM 19753 O O . ALA A 1 26 ? -7.054 -5.732 0.469 1.00 0.00 26 ALA A O 21
ATOM 19760 N N . VAL A 1 27 ? -5.411 -6.977 -0.435 1.00 0.00 27 VAL A N 21
ATOM 19761 C CA . VAL A 1 27 ? -4.866 -5.881 -1.227 1.00 0.00 27 VAL A CA 21
ATOM 19762 C C . VAL A 1 27 ? -5.742 -5.593 -2.442 1.00 0.00 27 VAL A C 21
ATOM 19763 O O . VAL A 1 27 ? -6.033 -4.438 -2.751 1.00 0.00 27 VAL A O 21
ATOM 19776 N N . SER A 1 28 ? -6.159 -6.650 -3.129 1.00 0.00 28 SER A N 21
ATOM 19777 C CA . SER A 1 28 ? -7.002 -6.509 -4.312 1.00 0.00 28 SER A CA 21
ATOM 19778 C C . SER A 1 28 ? -8.398 -6.026 -3.930 1.00 0.00 28 SER A C 21
ATOM 19779 O O . SER A 1 28 ? -9.056 -5.328 -4.702 1.00 0.00 28 SER A O 21
ATOM 19787 N N . GLN A 1 29 ? -8.842 -6.402 -2.735 1.00 0.00 29 GLN A N 21
ATOM 19788 C CA . GLN A 1 29 ? -10.160 -6.005 -2.251 1.00 0.00 29 GLN A CA 21
ATOM 19789 C C . GLN A 1 29 ? -10.200 -4.517 -1.912 1.00 0.00 29 GLN A C 21
ATOM 19790 O O . GLN A 1 29 ? -11.270 -3.919 -1.839 1.00 0.00 29 GLN A O 21
ATOM 19804 N N . TRP A 1 30 ? -9.027 -3.923 -1.705 1.00 0.00 30 TRP A N 21
ATOM 19805 C CA . TRP A 1 30 ? -8.935 -2.505 -1.373 1.00 0.00 30 TRP A CA 21
ATOM 19806 C C . TRP A 1 30 ? -9.701 -1.654 -2.381 1.00 0.00 30 TRP A C 21
ATOM 19807 O O . TRP A 1 30 ? -9.437 -1.706 -3.581 1.00 0.00 30 TRP A O 21
ATOM 19828 N N . LYS A 1 31 ? -10.640 -0.865 -1.883 1.00 0.00 31 LYS A N 21
ATOM 19829 C CA . LYS A 1 31 ? -11.450 0.001 -2.737 1.00 0.00 31 LYS A CA 21
ATOM 19830 C C . LYS A 1 31 ? -10.680 1.270 -3.095 1.00 0.00 31 LYS A C 21
ATOM 19831 O O . LYS A 1 31 ? -9.467 1.343 -2.905 1.00 0.00 31 LYS A O 21
ATOM 19850 N N . GLU A 1 32 ? -11.390 2.267 -3.610 1.00 0.00 32 GLU A N 21
ATOM 19851 C CA . GLU A 1 32 ? -10.770 3.534 -3.993 1.00 0.00 32 GLU A CA 21
ATOM 19852 C C . GLU A 1 32 ? -9.891 4.076 -2.873 1.00 0.00 32 GLU A C 21
ATOM 19853 O O . GLU A 1 32 ? -8.881 4.733 -3.130 1.00 0.00 32 GLU A O 21
ATOM 19865 N N . VAL A 1 33 ? -10.270 3.797 -1.632 1.00 0.00 33 VAL A N 21
ATOM 19866 C CA . VAL A 1 33 ? -9.517 4.254 -0.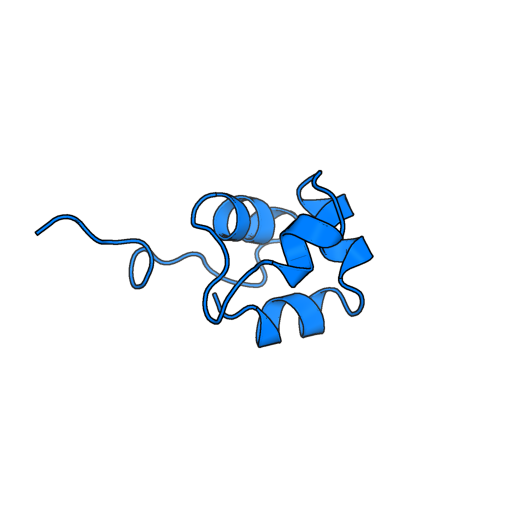474 1.00 0.00 33 VAL A CA 21
ATOM 19867 C C . VAL A 1 33 ? -9.188 3.095 0.459 1.00 0.00 33 VAL A C 21
ATOM 19868 O O . VAL A 1 33 ? -10.070 2.523 1.092 1.00 0.00 33 VAL A O 21
ATOM 19881 N N . ILE A 1 34 ? -7.905 2.752 0.543 1.00 0.00 34 ILE A N 21
ATOM 19882 C CA . ILE A 1 34 ? -7.460 1.662 1.401 1.00 0.00 34 ILE A CA 21
ATOM 19883 C C . ILE A 1 34 ? -7.847 1.912 2.856 1.00 0.00 34 ILE A C 21
ATOM 19884 O O . ILE A 1 34 ? -8.105 3.048 3.251 1.00 0.00 34 ILE A O 21
ATOM 19900 N N . PRO A 1 35 ? -7.895 0.848 3.677 1.00 0.00 35 PRO A N 21
ATOM 19901 C CA . PRO A 1 35 ? -8.255 0.958 5.094 1.00 0.00 35 PRO A CA 21
ATOM 19902 C C . PRO A 1 35 ? -7.463 2.047 5.811 1.00 0.00 35 PRO A C 21
ATOM 19903 O O . PRO A 1 35 ? -6.421 2.491 5.330 1.00 0.00 35 PRO A O 21
ATOM 19914 N N . GLU A 1 36 ? -7.970 2.476 6.963 1.00 0.00 36 GLU A N 21
ATOM 19915 C CA . GLU A 1 36 ? -7.315 3.515 7.749 1.00 0.00 36 GLU A CA 21
ATOM 19916 C C . GLU A 1 36 ? -6.009 3.007 8.353 1.00 0.00 36 GLU A C 21
ATOM 19917 O O . GLU A 1 36 ? -5.013 3.730 8.399 1.00 0.00 36 GLU A O 21
ATOM 19929 N N . LYS A 1 37 ? -6.020 1.764 8.819 1.00 0.00 37 LYS A N 21
ATOM 19930 C CA . LYS A 1 37 ? -4.837 1.166 9.425 1.00 0.00 37 LYS A CA 21
ATOM 19931 C C . LYS A 1 37 ? -3.885 0.615 8.365 1.00 0.00 37 LYS A C 21
ATOM 19932 O O . LYS A 1 37 ? -2.712 0.371 8.644 1.00 0.00 37 LYS A O 21
ATOM 19951 N N . ASP A 1 38 ? -4.391 0.424 7.151 1.00 0.00 38 ASP A N 21
ATOM 19952 C CA . ASP A 1 38 ? -3.571 -0.092 6.063 1.00 0.00 38 ASP A CA 21
ATOM 19953 C C . ASP A 1 38 ? -2.717 1.020 5.467 1.00 0.00 38 ASP A C 21
ATOM 19954 O O . ASP A 1 38 ? -1.508 0.862 5.293 1.00 0.00 38 ASP A O 21
ATOM 19963 N N . ALA A 1 39 ? -3.351 2.148 5.167 1.00 0.00 39 ALA A N 21
ATOM 19964 C CA . ALA A 1 39 ? -2.645 3.291 4.602 1.00 0.00 39 ALA A CA 21
ATOM 19965 C C . ALA A 1 39 ? -1.561 3.782 5.554 1.00 0.00 39 ALA A C 21
ATOM 19966 O O . ALA A 1 39 ? -0.557 4.352 5.124 1.00 0.00 39 ALA A O 21
ATOM 19973 N N . TYR A 1 40 ? -1.767 3.556 6.849 1.00 0.00 40 TYR A N 21
ATOM 19974 C CA . TYR A 1 40 ? -0.802 3.975 7.858 1.00 0.00 40 TYR A CA 21
ATOM 19975 C C . TYR A 1 40 ? 0.466 3.128 7.783 1.00 0.00 40 TYR A C 21
ATOM 19976 O O . TYR A 1 40 ? 1.571 3.657 7.677 1.00 0.00 40 TYR A O 21
ATOM 19994 N N . ARG A 1 41 ? 0.294 1.812 7.835 1.00 0.00 41 ARG A N 21
ATOM 19995 C CA . ARG A 1 41 ? 1.423 0.890 7.772 1.00 0.00 41 ARG A CA 21
ATOM 19996 C C . ARG A 1 41 ? 2.235 1.104 6.498 1.00 0.00 41 ARG A C 21
ATOM 19997 O O . ARG A 1 41 ? 3.431 0.815 6.457 1.00 0.00 41 ARG A O 21
ATOM 20018 N N . LEU A 1 42 ? 1.579 1.612 5.458 1.00 0.00 42 LEU A N 21
ATOM 20019 C CA . LEU A 1 42 ? 2.242 1.864 4.185 1.00 0.00 42 LEU A CA 21
ATOM 20020 C C . LEU A 1 42 ? 3.400 2.840 4.354 1.00 0.00 42 LEU A C 21
ATOM 20021 O O . LEU A 1 42 ? 4.484 2.635 3.808 1.00 0.00 42 LEU A O 21
ATOM 20037 N N . GLU A 1 43 ? 3.166 3.904 5.116 1.00 0.00 43 GLU A N 21
ATOM 20038 C CA . GLU A 1 43 ? 4.194 4.911 5.357 1.00 0.00 43 GLU A CA 21
ATOM 20039 C C . GLU A 1 43 ? 5.475 4.270 5.886 1.00 0.00 43 GLU A C 21
ATOM 20040 O O . GLU A 1 43 ? 6.572 4.571 5.416 1.00 0.00 43 GLU A O 21
ATOM 20052 N N . ILE A 1 44 ? 5.327 3.389 6.868 1.00 0.00 44 ILE A N 21
ATOM 20053 C CA . ILE A 1 44 ? 6.465 2.707 7.467 1.00 0.00 44 ILE A CA 21
ATOM 20054 C C . ILE A 1 44 ? 7.252 1.898 6.439 1.00 0.00 44 ILE A C 21
ATOM 20055 O O . ILE A 1 44 ? 8.480 1.980 6.379 1.00 0.00 44 ILE A O 21
ATOM 20071 N N . VAL A 1 45 ? 6.541 1.106 5.642 1.00 0.00 45 VAL A N 21
ATOM 20072 C CA . VAL A 1 45 ? 7.173 0.268 4.628 1.00 0.00 45 VAL A CA 21
ATOM 20073 C C . VAL A 1 45 ? 7.757 1.094 3.486 1.00 0.00 45 VAL A C 21
ATOM 20074 O O . VAL A 1 45 ? 8.835 0.788 2.976 1.00 0.00 45 VAL A O 21
ATOM 20087 N N . THR A 1 46 ? 7.032 2.128 3.080 1.00 0.00 46 THR A N 21
ATOM 20088 C CA . THR A 1 46 ? 7.467 2.988 1.987 1.00 0.00 46 THR A CA 21
ATOM 20089 C C . THR A 1 46 ? 8.511 4.013 2.438 1.00 0.00 46 THR A C 21
ATOM 20090 O O . THR A 1 46 ? 8.788 4.975 1.720 1.00 0.00 46 THR A O 21
ATOM 20101 N N . ALA A 1 47 ? 9.092 3.807 3.616 1.00 0.00 47 ALA A N 21
ATOM 20102 C CA . ALA A 1 47 ? 10.105 4.719 4.134 1.00 0.00 47 ALA A CA 21
ATOM 20103 C C . ALA A 1 47 ? 9.557 6.135 4.270 1.00 0.00 47 ALA A C 21
ATOM 20104 O O . ALA A 1 47 ? 10.308 7.109 4.211 1.00 0.00 47 ALA A O 21
ATOM 20111 N N . GLY A 1 48 ? 8.246 6.243 4.454 1.00 0.00 48 GLY A N 21
ATOM 20112 C CA . GLY A 1 48 ? 7.622 7.546 4.596 1.00 0.00 48 GLY A CA 21
ATOM 20113 C C . GLY A 1 48 ? 7.546 8.302 3.285 1.00 0.00 48 GLY A C 21
ATOM 20114 O O . GLY A 1 48 ? 7.771 9.512 3.246 1.00 0.00 48 GLY A O 21
ATOM 20118 N N . ALA A 1 49 ? 7.228 7.591 2.209 1.00 0.00 49 ALA A N 21
ATOM 20119 C CA . ALA A 1 49 ? 7.123 8.205 0.892 1.00 0.00 49 ALA A CA 21
ATOM 20120 C C . ALA A 1 49 ? 5.731 8.787 0.670 1.00 0.00 49 ALA A C 21
ATOM 20121 O O . ALA A 1 49 ? 5.584 9.899 0.163 1.00 0.00 49 ALA A O 21
ATOM 20128 N N . LEU A 1 50 ? 4.711 8.025 1.053 1.00 0.00 50 LEU A N 21
ATOM 20129 C CA . LEU A 1 50 ? 3.328 8.465 0.899 1.00 0.00 50 LEU A CA 21
ATOM 20130 C C . LEU A 1 50 ? 2.826 9.133 2.176 1.00 0.00 50 LEU A C 21
ATOM 20131 O O . LEU A 1 50 ? 2.875 8.544 3.256 1.00 0.00 50 LEU A O 21
ATOM 20147 N N . LYS A 1 51 ? 2.348 10.365 2.044 1.00 0.00 51 LYS A N 21
ATOM 20148 C CA . LYS A 1 51 ? 1.842 11.116 3.187 1.00 0.00 51 LYS A CA 21
ATOM 20149 C C . LYS A 1 51 ? 0.417 10.694 3.533 1.00 0.00 51 LYS A C 21
ATOM 20150 O O . LYS A 1 51 ? -0.518 10.944 2.771 1.00 0.00 51 LYS A O 21
ATOM 20169 N N . TYR A 1 52 ? 0.259 10.055 4.688 1.00 0.00 52 TYR A N 21
ATOM 20170 C CA . TYR A 1 52 ? -1.052 9.602 5.139 1.00 0.00 52 TYR A CA 21
ATOM 20171 C C . TYR A 1 52 ? -1.998 10.782 5.335 1.00 0.00 52 TYR A C 21
ATOM 20172 O O . TYR A 1 52 ? -1.752 11.656 6.167 1.00 0.00 52 TYR A O 21
ATOM 20190 N N . GLN A 1 53 ? -3.080 10.805 4.564 1.00 0.00 53 GLN A N 21
ATOM 20191 C CA . GLN A 1 53 ? -4.061 11.879 4.656 1.00 0.00 53 GLN A CA 21
ATOM 20192 C C . GLN A 1 53 ? -5.263 11.449 5.490 1.00 0.00 53 GLN A C 21
ATOM 20193 O O . GLN A 1 53 ? -5.994 10.532 5.115 1.00 0.00 53 GLN A O 21
ATOM 20207 N N . GLU A 1 54 ? -5.461 12.117 6.622 1.00 0.00 54 GLU A N 21
ATOM 20208 C CA . GLU A 1 54 ? -6.574 11.803 7.512 1.00 0.00 54 GLU A CA 21
ATOM 20209 C C . GLU A 1 54 ? -7.815 12.623 7.161 1.00 0.00 54 GLU A C 21
ATOM 20210 O O . GLU A 1 54 ? -8.587 13.001 8.042 1.00 0.00 54 GLU A O 21
ATOM 20222 N N . ASN A 1 55 ? -8.005 12.891 5.872 1.00 0.00 55 ASN A N 21
ATOM 20223 C CA . ASN A 1 55 ? -9.155 13.661 5.415 1.00 0.00 55 ASN A CA 21
ATOM 20224 C C . ASN A 1 55 ? -10.340 12.742 5.140 1.00 0.00 55 ASN A C 21
ATOM 20225 O O . ASN A 1 55 ? -11.460 13.021 5.552 1.00 0.00 55 ASN A O 21
ATOM 20236 N N . ALA A 1 56 ? -10.070 11.642 4.444 1.00 0.00 56 ALA A N 21
ATOM 20237 C CA . ALA A 1 56 ? -11.110 10.674 4.116 1.00 0.00 56 ALA A CA 21
ATOM 20238 C C . ALA A 1 56 ? -11.240 9.608 5.203 1.00 0.00 56 ALA A C 21
ATOM 20239 O O . ALA A 1 56 ? -12.180 8.814 5.196 1.00 0.00 56 ALA A O 21
ATOM 20246 N N . TYR A 1 57 ? -10.290 9.593 6.136 1.00 0.00 57 TYR A N 21
ATOM 20247 C CA . TYR A 1 57 ? -10.300 8.623 7.227 1.00 0.00 57 TYR A CA 21
ATOM 20248 C C . TYR A 1 57 ? -11.060 9.158 8.439 1.00 0.00 57 TYR A C 21
ATOM 20249 O O . TYR A 1 57 ? -11.000 8.580 9.524 1.00 0.00 57 TYR A O 21
ATOM 20267 N N . ARG A 1 58 ? -11.780 10.263 8.254 1.00 0.00 58 ARG A N 21
ATOM 20268 C CA . ARG A 1 58 ? -12.550 10.865 9.340 1.00 0.00 58 ARG A CA 21
ATOM 20269 C C . ARG A 1 58 ? -13.990 10.385 9.317 1.00 0.00 58 ARG A C 21
ATOM 20270 O O . ARG A 1 58 ? -14.640 10.293 10.359 1.00 0.00 58 ARG A O 21
ATOM 20291 N N . GLN A 1 59 ? -14.490 10.081 8.125 1.00 0.00 59 GLN A N 21
ATOM 20292 C CA . GLN A 1 59 ? -15.870 9.610 7.969 1.00 0.00 59 GLN A CA 21
ATOM 20293 C C . GLN A 1 59 ? -15.940 8.492 6.933 1.00 0.00 59 GLN A C 21
ATOM 20294 O O . GLN A 1 59 ? -15.980 8.749 5.730 1.00 0.00 59 GLN A O 21
ATOM 20308 N N . ALA A 1 60 ? -15.970 7.253 7.410 1.00 0.00 60 ALA A N 21
ATOM 20309 C CA . ALA A 1 60 ? -16.050 6.095 6.526 1.00 0.00 60 ALA A CA 21
ATOM 20310 C C . ALA A 1 60 ? -14.850 6.051 5.579 1.00 0.00 60 ALA A C 21
ATOM 20311 O O . ALA A 1 60 ? -13.960 6.895 5.648 1.00 0.00 60 ALA A O 21
ATOM 20318 N N . ALA A 1 61 ? -14.840 5.059 4.694 1.00 0.00 61 ALA A N 21
ATOM 20319 C CA . ALA A 1 61 ? -13.760 4.902 3.732 1.00 0.00 61 ALA A CA 21
ATOM 20320 C C . ALA A 1 61 ? -14.220 4.145 2.495 1.00 0.00 61 ALA A C 21
ATOM 20321 O O . ALA A 1 61 ? -15.090 3.257 2.638 1.00 0.00 61 ALA A O 21
#

Sequence (61 aa):
MYKKDVIDHFGTQRAVAKALGISDAAVSQWKEVIPEKDAYRLEIVTAGALKYQENAYRQAAMYKKDVIDHFGTQRAVAKALGISDAAVSQWKEVIPEKDAYRLEIVTAGALKYQENAYRQAAMYKKDVIDHFGTQRAVAKALGISDAAVSQWKEVIPEKDAYRLEIVTAGALKYQENAYRQAAMYKKDVIDHFGTQRAVAKALGISDAAVSQWKEVIPEKDAYRLEIVTAGALKYQENAYRQAAMYKKDVIDHFGTQRAVAKALGISDAAVSQWKEVIPEKDAYRLEIVTAGALKYQENAYRQAAMYKKDVIDHFGTQRAVAKALGISDAAVSQWKEVIPEKDAYRLEIVTAGALKYQENAYRQAAMYKKDVIDHFGTQRAVAKALGISDAAVSQWKEVIPEKDAYRLEIVTAGALKYQENAYRQAAMYKKDVIDHFGTQRAVAKALGISDAAVSQWKEVIPEKDAYRLEIVTAGALKYQENAYRQAAMYKKDVIDHFGTQRAVAKALGISDAAVSQWKEVIPEKDAYRLEIVTAGALKYQENAYRQAAMYKKDVIDHFGTQRAVAKALGISDAAVSQWKEVIPEKDAYRLEIVTAGALKYQENAYRQAAMYKKDVIDHFGTQRAVAKALGISDAAVSQWKEVIPEKDAYRLEIVTAGALKYQENAYRQAAMYKKDVIDHFGTQRAVAKALGISDAAVSQWKEVIPEKDAYRLEIVTAGALKYQENAYRQAAMYKKDVIDHFGTQRAVAKALGISDAAVSQWKEVIPEKDAYRLEIVTAGALKYQENAYRQAAMYKKDVIDHFGTQRAVAKALGISDAAVSQWKEVIPEKDAYRLEIVTAGALKYQENAYRQAAMYKKDVIDHFGTQRAVAKALGISDAAVSQWKEVIPEKDAYRLEIVTAGALKYQENAYRQAAMYKKDVIDHFGTQRAVAKALGISDAAVSQWKEVIPEKDAYRLEIVTAGALKYQENAYRQAAMYKKDVIDHFGTQRAVAKALGISDAAVSQWKEVIPEKDAYRLEIVTAGALKYQENAYRQAAMYKKDVIDHFGTQRAVAKALGISDAAVSQWKEVIPEKDAYRLEIVTAGALKYQENAYRQAAMYKKDVIDHFGTQRAVAKALGISDAAVSQWKEVIPEKDAYRLEIVTAGALKYQENAYRQAAMYKKDVIDHFGTQRAVAKALGISDAAVSQWKEVIPEKDAYRLEIVTAGALKYQENAYRQAAMYKKDVIDHFGTQRAVAKALGISDAAVSQWKEVIPEKDAYRLEIVTAGALKYQENAYRQAA

InterPro domains:
  IPR010982 Lambda repressor-like, DNA-binding domain superfamily [G3DSA:1.10.260.40] (1-61)
  IPR010982 Lambda repressor-like, DNA-binding domain superfamily [SSF47413] (1-58)

Solvent-accessible surface area: 4450 Å² total; per-residue (Å²): 26,94,50,147,64,0,56,117,86,41,53,88,75,186,34,0,4,176,33,33,64,65,74,67,55,37,0,63,143,22,159,118,48,1,51,108,109,22,0,115,100,0,56,120,63,10,97,45,57,42,166,50,73,124,110,57,26,143,181,74,168

Secondary structure (DSSP, 8-state):
-BHHHHHHHHSSHHHHHHHHT--HHHHHH--SB--HHHHHHH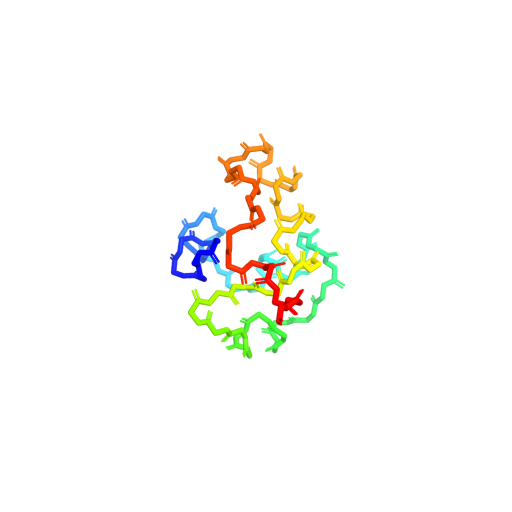HHHTTS-SPP-SSTT----

Organism: Salmonella phage P22 (NCBI:txid10754)

Foldseek 3Di:
DALVVLCVLQVHQCRLCVQVVHHSCLSVVADRHGALVSLVSSCVSSVNPDDRDCPCVPPDD

Nearest PDB structures (foldseek):
  1rzs-assembly1_A  TM=9.587E-01  e=3.548E-09  Lederbergvirus P22
  6on0-assembly1_B  TM=8.132E-01  e=6.345E-03  Ravinvirus N15
  5w8y-assembly1_A  TM=6.286E-01  e=1.783E-02  Xylella fastidiosa subsp. sandyi Ann-1
  3gbf-assembly1_A-2  TM=4.381E-01  e=5.949E+00  Streptomyces viridochromogenes
  1rzs-assembly1_A  TM=9.752E-01  e=3.436E-09  Lederbergvirus P22

Radius of gyration: 10.94 Å; Cα contacts (8 Å, |Δi|>4): 58; chains: 1; bounding box: 30×25×21 Å